Protein 5MKC (pdb70)

Secondary structure (DSSP, 8-state):
---EEEETTTTEEEEEEEPTT-EETTEE-EEEEESSEEEETTEEEEEEEEEEEETTTTEEEEEEEEEB-EEE--EEESEEEEEEEEEBPTTEEEP--TTSS--GGGEEEEETTS-EEETTEEE-TTTTS-GGGTT-EEEEETTTTEEEEEEEEE-BT-EEEEEEEEEE-TTPPTT--EESBSS-EEE-BTT-TT--EEPP--EE---/---EEE-TTT--EEEEEEPTT-EETTEE-EEEESS-EEEETTEEEEEEEEEEEETTTTEEEEEEEEEB-EEE--EEESEEEEEEEEEBPTTEEEP-TTTTS--GGGEEEEETTS-EEETTEEE-TTTTS-GGGTT-EEEEETTTTEEEEEEEEE-BT-EEEEEEEEEE-TTPPTT--EESBSS-EEESBTT-TT--EEPP--EE--/---EEEETTTTEEEEEEEPTT-EETTEE-EEEEESSEEEETTEEEEEEEEEEEETTTTEEEEEEEEEB-EEE--EEESEEEEEEEEEBPTTEEEP-TTTTS--GGGEEEEETTS-EEETTEEE-TTTTS-GGGTT-EEEEETTTTEEEEEEEEE-BT-EEEEEEEEEE-TTPPTT--EESBSS-EEE-BTT-TT--EEPP--EE--/----EEEETTTTEEEEEEEPTT-EETTEE-EEEEESSEEEETTEEEEEEEEEEEETTTTEEEEEEEEEB-EEE--EEESEEEEEEEEEBPTTEEEP--TTSS--GGGEEEEETTS-EEETTEEE-TTTTS-GGGTT-EEEEETTTTEEEEEEEEE-BT-EEEEEEEEEE-TTPPTT--EESBSS-EEE-BTT-TT--EEPP--EE--/----EEE-TTT--EEEEEEPTT-EETTEE-EEEEES-EEEETTEEEEEEEEEEEETTTTEEEEEEEEEB-EEE--EEESEEEEEEEEEBPTTEEEP-TTTTS--GGGEEEEETTS-EEETTEEE-TTTTS-GGGTT-EEEEETTTTEEEEEEEEE-BT-EEEEEEEEEE-TTPPTT--EESBSS-EEESBTT-TT--EEPP--EE--/----EEE-TTT--EEEEEEPTT-EETTEE-EEEESS-EEEETTEEEEEEEEEEEETTTTEEEEEEEEEB-EEE--EEESEEEEEEEEEBPTTEEEP-TTTTS--GGGEEEEETTSEEEETTEEEETTTTS-GGGTT-EEEEETTTTEEEEEEEEE-BT-EEEEEEEEEE-TTPPTT--EESBSS-EEESBTT-TT--EEPP--EE--

CATH classification: 2.60.40.2110

Solvent-accessible surface area: 54193 Å² total; per-residue (Å²): 99,51,118,52,10,72,18,59,45,37,133,30,87,22,14,8,58,74,8,87,54,0,76,74,121,64,92,33,9,0,3,19,4,44,56,41,79,33,34,2,27,10,2,30,0,1,0,11,5,40,54,40,63,66,31,101,46,6,44,0,0,0,20,1,10,1,17,8,41,33,40,43,141,119,106,106,70,2,0,66,34,0,26,4,31,0,31,15,8,113,39,3,49,9,58,34,20,119,22,0,68,10,27,51,101,30,24,70,1,22,10,26,24,28,2,102,14,87,123,45,125,18,52,18,11,109,135,127,68,0,10,28,0,114,84,7,120,24,69,12,9,9,35,79,77,77,0,80,0,27,4,0,66,0,0,42,24,40,36,4,34,1,19,4,53,0,58,1,27,93,67,52,77,61,95,104,28,16,56,0,2,25,116,1,11,0,63,0,46,36,97,73,81,120,28,38,42,1,2,0,16,0,33,0,21,20,107,101,54,114,53,10,79,19,69,45,43,150,29,89,22,17,8,60,81,9,91,55,0,75,85,136,63,92,31,9,0,3,20,4,43,55,40,76,30,34,3,34,22,2,28,0,0,0,12,5,38,57,42,64,68,31,101,51,9,43,0,0,0,22,1,9,0,16,8,46,32,42,39,150,127,108,98,73,13,0,57,49,0,25,3,25,0,30,16,8,132,43,6,56,13,56,39,56,154,90,50,162,32,26,53,98,22,23,70,0,23,9,28,26,28,2,90,19,86,119,38,124,30,53,17,17,107,134,124,71,0,10,30,0,119,89,9,123,14,62,37,31,103,126,101,121,73,0,63,0,29,4,0,70,0,1,42,26,42,37,2,30,2,17,5,55,0,57,2,40,100,133,56,93,84,109,101,29,10,56,0,2,25,114,0,10,0,40,0,31,104,130,73,116,143,33,39,45,1,3,0,15,0,27,0,18,66,99,53,118,52,9,71,18,62,42,29,119,30,87,20,16,9,54,90,10,82,54,0,74,86,134,64,94,32,14,0,3,20,4,44,54,43,78,29,36,2,29,12,2,29,0,1,0,12,4,38,56,43,61,66,32,103,44,8,45,0,0,0,21,1,8,0,16,7,40,32,41,38,145,117,102,112,68,4,0,74,46,0,24,3,31,0,30,15,8,151,55,3,46,11,59,35,62,152,63,35,144,23,45,53,103,29,24,71,1,23,9,28,24,24,2,97,21,79,119,36,125,29,48,11,16,110,135,126,71,0,10,27,0,116,86,8,125,23,73,48,57,76,109,101,102,78,0,86,0,26,5,0,68,0,1,39,26,42,38,2,31,2,18,5,53,0,58,1,40,102,135,52,93,80,106,109,30,17,55,0,2,26,118,1,10,0,59,1,50,110,130,68,134,141,30,36,41,1,3,0,18,0,30,0,21,55,182,55,52,118,52,11,69,17,59,44,36,128,32,86,22,14,8,55,85,10,60,48,0,75,87,132,64,79,32,14,0,3,20,3,45,55,43,77,30,36,2,29,12,2,23,0,2,0,10,5,38,49,40,62,68,30,101,46,8,47,0,0,0,21,1,8,0,15,8,40,34,41,44,141,117,106,111,71,5,0,77,54,0,16,5,26,0,32,14,9,129,49,2,48,13,66,64,17,157,86,37,144,20,24,53,102,28,23,68,2,24,10,29,27,29,2,99,15,85,116,38,120,29,55,19,11,109,134,127,69,0,13,32,0,121,88,8,124,23,73,49,56,73,120,101,103,84,0,85,0,27,4,1,64,0,0,44,25,42,38,3,31,2,18,4,55,0,56,1,40,95,133,56,91,79,107,105,27,11,56,0,2,25,118,0,11,0,56,0,52,116,140,71,156,140,32,37,40,1,3,0,16,0,29,0,8,55,163,58,53,116,33,10,48,18,61,24,25,19,21,36,20,15,8,57,80,10,80,53,0,77,84,135,64,83,32,11,0,3,20,4,44,55,43,78,32,36,2,28,22,2,30,0,2,0,12,4,38,56,41,61,68,31,99,47,7,42,0,0,0,22,1,10,0,15,8,41,31,40,39,142,116,100,99,59,14,0,58,58,0,9,3,26,0,30,14,8,138,42,4,53,12,52,36,56,157,89,51,160,33,27,52,98,22,22,71,1,25,9,28,24,22,2,94,23,83,118,37,123,28,48,11,16,111,135,124,72,0,12,28,0,123,92,7,121,15,56,37,31,101,126,101,110,75,0,60,0,31,5,0,76,0,0,42,24,44,39,2,31,2,18,4,53,0,59,1,40,97,135,57,23,72,88,49,26,14,60,0,2,25,116,0,11,0,33,2,55,74,131,74,116,144,31,38,43,1,3,0,18,0,25,0,9,60,181,58,51,110,54,13,80,18,66,48,40,146,29,88,24,14,7,52,91,13,84,57,0,96,85,132,64,75,33,11,0,3,18,4,44,59,39,78,33,34,3,32,15,2,28,0,1,0,13,4,27,43,42,61,67,32,98,46,7,45,0,0,0,21,1,10,0,16,8,42,35,42,40,151,120,100,114,70,5,0,73,40,0,32,2,27,0,28,16,8,137,44,6,57,12,58,36,57,111,66,51,152,32,13,52,63,23,24,30,1,18,10,28,22,23,2,30,15,52,111,46,126,16,20,2,11,112,137,81,72,0,13,28,0,124,94,8,123,15,64,39,26,108,118,95,120,64,0,64,0,32,5,0,73,0,1,43,24,41,37,2,31,1,15,4,56,1,58,1,40,95,135,59,89,81,105,108,26,16,58,1,2,26,120,0,10,0,40,0,45,109,124,69,129,143,31,38,45,1,3,0,20,0,35,0,7,56

Radius of gyration: 37.12 Å; Cα contacts (8 Å, |Δi|>4): 3428; chains: 6; bounding box: 100×93×100 Å

Structure (mmCIF, N/CA/C/O backbone):
data_5MKC
#
_entry.id   5MKC
#
_cell.length_a   132.541
_cell.length_b   134.571
_cell.length_c   144.474
_cell.angle_alpha   90.00
_cell.angle_beta   90.00
_cell.angle_gamma   90.00
#
_symmetry.space_group_name_H-M   'P 21 21 21'
#
loop_
_entity.id
_entity.type
_entity.pdbx_description
1 polymer 'Cell wall surface anchor family protein (Jo),Cell wall surface anchor family protein (In)'
2 non-polymer 'SULFATE ION'
3 non-polymer 'NICKEL (II) ION'
4 non-polymer 'CALCIUM ION'
5 water water
#
loop_
_atom_site.group_PDB
_atom_site.id
_atom_site.type_symbol
_atom_site.label_atom_id
_atom_site.label_alt_id
_atom_site.label_comp_id
_atom_site.label_asym_id
_atom_site.label_entity_id
_atom_site.label_seq_id
_atom_site.pdbx_PDB_ins_code
_atom_site.Cartn_x
_atom_site.Cartn_y
_atom_site.Cartn_z
_atom_site.occupancy
_atom_site.B_iso_or_equiv
_atom_site.auth_seq_id
_atom_site.auth_comp_id
_atom_site.auth_asym_id
_atom_site.auth_atom_id
_atom_site.pdbx_PDB_model_num
ATOM 1 N N . TYR A 1 18 ? 8.268 -12.082 15.488 1.00 68.35 145 TYR A N 1
ATOM 2 C CA . TYR A 1 18 ? 8.484 -10.728 16.092 1.00 68.36 145 TYR A CA 1
ATOM 3 C C . TYR A 1 18 ? 9.833 -10.652 16.818 1.00 63.88 145 TYR A C 1
ATOM 4 O O . TYR A 1 18 ? 10.152 -11.536 17.608 1.00 59.11 145 TYR A O 1
ATOM 13 N N . PRO A 1 19 ? 10.618 -9.578 16.582 1.00 58.94 146 PRO A N 1
ATOM 14 C CA . PRO A 1 19 ? 11.700 -9.326 17.533 1.00 55.90 146 PRO A CA 1
ATOM 15 C C . PRO A 1 19 ? 11.115 -9.113 18.919 1.00 54.57 146 PRO A C 1
ATOM 16 O O . PRO A 1 19 ? 10.058 -8.484 19.050 1.00 51.13 146 PRO A O 1
ATOM 20 N N . GLN A 1 20 ? 11.789 -9.638 19.934 1.00 51.90 147 GLN A N 1
ATOM 21 C CA . GLN A 1 20 ? 11.285 -9.577 21.300 1.00 55.21 147 GLN A CA 1
ATOM 22 C C . GLN A 1 20 ? 11.841 -8.380 22.048 1.00 50.80 147 GLN A C 1
ATOM 23 O O . GLN A 1 20 ? 11.251 -7.960 23.039 1.00 50.18 147 GLN A O 1
ATOM 29 N N . THR A 1 21 ? 12.987 -7.856 21.601 1.00 51.54 148 THR A N 1
ATOM 30 C CA . THR A 1 21 ? 13.684 -6.793 22.334 1.00 46.98 148 THR A CA 1
ATOM 31 C C . THR A 1 21 ? 14.339 -5.752 21.437 1.00 44.34 148 THR A C 1
ATOM 32 O O . THR A 1 21 ? 14.519 -5.958 20.238 1.00 46.48 148 THR A O 1
ATOM 36 N N . GLY A 1 22 ? 14.670 -4.618 22.029 1.00 39.96 149 GLY A N 1
ATOM 37 C CA . GLY A 1 22 ? 15.693 -3.728 21.499 1.00 42.04 149 GLY A CA 1
ATOM 38 C C . GLY A 1 22 ? 16.808 -3.542 22.513 1.00 40.37 149 GLY A C 1
ATOM 39 O O . GLY A 1 22 ? 16.732 -4.058 23.639 1.00 42.28 149 GLY A O 1
ATOM 40 N N . THR A 1 23 ? 17.858 -2.824 22.116 1.00 38.15 150 THR A N 1
ATOM 41 C CA . THR A 1 23 ? 18.996 -2.615 22.989 1.00 41.72 150 THR A CA 1
ATOM 42 C C . THR A 1 23 ? 19.298 -1.143 23.109 1.00 39.74 150 THR A C 1
ATOM 43 O O . THR A 1 23 ? 19.431 -0.460 22.126 1.00 40.50 150 THR A O 1
ATOM 47 N N . TYR A 1 24 ? 19.363 -0.644 24.330 1.00 38.10 151 TYR A N 1
ATOM 48 C CA . TYR A 1 24 ? 19.856 0.705 24.572 1.00 36.33 151 TYR A CA 1
ATOM 49 C C . TYR A 1 24 ? 21.366 0.759 24.285 1.00 37.79 151 TYR A C 1
ATOM 50 O O . TYR A 1 24 ? 22.145 0.080 24.938 1.00 40.98 151 TYR A O 1
ATOM 59 N N . PRO A 1 25 ? 21.780 1.531 23.275 1.00 38.72 152 PRO A N 1
ATOM 60 C CA . PRO A 1 25 ? 23.211 1.600 22.986 1.00 40.15 152 PRO A CA 1
ATOM 61 C C . PRO A 1 25 ? 24.058 2.184 24.117 1.00 36.86 152 PRO A C 1
ATOM 62 O O . PRO A 1 25 ? 25.185 1.782 24.283 1.00 39.57 152 PRO A O 1
ATOM 66 N N . ASP A 1 26 ? 23.537 3.120 24.898 1.00 37.13 153 ASP A N 1
ATOM 67 C CA . ASP A 1 26 ? 24.376 3.775 25.908 1.00 33.57 153 ASP A CA 1
ATOM 68 C C . ASP A 1 26 ? 24.895 2.778 26.948 1.00 43.08 153 ASP A C 1
ATOM 69 O O . ASP A 1 26 ? 26.070 2.800 27.288 1.00 42.45 153 ASP A O 1
ATOM 74 N N . VAL A 1 27 ? 24.039 1.880 27.427 1.00 46.98 154 VAL A N 1
ATOM 75 C CA . VAL A 1 27 ? 24.421 0.970 28.507 1.00 44.94 154 VAL A CA 1
ATOM 76 C C . VAL A 1 27 ? 24.378 -0.496 28.086 1.00 47.64 154 VAL A C 1
ATOM 77 O O . VAL A 1 27 ? 24.655 -1.371 28.915 1.00 40.25 154 VAL A O 1
ATOM 81 N N . GLN A 1 28 ? 23.987 -0.769 26.839 1.00 44.87 155 GLN A N 1
ATOM 82 C CA . GLN A 1 28 ? 23.997 -2.134 26.314 1.00 49.80 155 GLN A CA 1
ATOM 83 C C . GLN A 1 28 ? 23.158 -3.120 27.148 1.00 48.37 155 GLN A C 1
ATOM 84 O O . GLN A 1 28 ? 23.611 -4.217 27.463 1.00 46.41 155 GLN A O 1
ATOM 90 N N . THR A 1 29 ? 21.952 -2.709 27.527 1.00 43.99 156 THR A N 1
ATOM 91 C CA . THR A 1 29 ? 20.967 -3.592 28.160 1.00 49.57 156 THR A CA 1
ATOM 92 C C . THR A 1 29 ? 19.679 -3.615 27.323 1.00 44.90 156 THR A C 1
ATOM 93 O O . THR A 1 29 ? 19.364 -2.650 26.655 1.00 48.37 156 THR A O 1
ATOM 97 N N . PRO A 1 30 ? 18.931 -4.729 27.356 1.00 51.64 157 PRO A N 1
ATOM 98 C CA . PRO A 1 30 ? 17.736 -4.869 26.527 1.00 45.43 157 PRO A CA 1
ATOM 99 C C . PRO A 1 30 ? 16.484 -4.230 27.109 1.00 44.98 157 PRO A C 1
ATOM 100 O O . PRO A 1 30 ? 16.378 -4.054 28.312 1.00 46.36 157 PRO A O 1
ATOM 104 N N . TYR A 1 31 ? 15.568 -3.827 26.239 1.00 41.21 158 TYR A N 1
ATOM 105 C CA . TYR A 1 31 ? 14.210 -3.469 26.639 1.00 37.74 158 TYR A CA 1
ATOM 106 C C . TYR A 1 31 ? 13.222 -4.320 25.852 1.00 40.08 158 TYR A C 1
ATOM 107 O O . TYR A 1 31 ? 13.483 -4.676 24.721 1.00 38.97 158 TYR A O 1
ATOM 116 N N . GLN A 1 32 ? 12.118 -4.696 26.479 1.00 38.62 159 GLN A N 1
ATOM 117 C CA . GLN A 1 32 ? 11.131 -5.535 25.833 1.00 36.05 159 GLN A CA 1
ATOM 118 C C . GLN A 1 32 ? 10.292 -4.690 24.890 1.00 36.19 159 GLN A C 1
ATOM 119 O O . GLN A 1 32 ? 10.135 -3.484 25.110 1.00 34.31 159 GLN A O 1
ATOM 125 N N . ILE A 1 33 ? 9.774 -5.307 23.831 1.00 37.71 160 ILE A N 1
ATOM 126 C CA . ILE A 1 33 ? 8.825 -4.624 22.953 1.00 40.05 160 ILE A CA 1
ATOM 127 C C . ILE A 1 33 ? 7.608 -5.488 22.744 1.00 39.71 160 ILE A C 1
ATOM 128 O O . ILE A 1 33 ? 7.734 -6.682 22.683 1.00 50.09 160 ILE A O 1
ATOM 133 N N . ILE A 1 34 ? 6.435 -4.863 22.649 1.00 41.98 161 ILE A N 1
ATOM 134 C CA . ILE A 1 34 ? 5.164 -5.579 22.553 1.00 47.35 161 ILE A CA 1
ATOM 135 C C . ILE A 1 34 ? 4.177 -4.899 21.598 1.00 43.59 161 ILE A C 1
ATOM 136 O O . ILE A 1 34 ? 4.387 -3.771 21.181 1.00 38.54 161 ILE A O 1
ATOM 141 N N . LYS A 1 35 ? 3.119 -5.624 21.266 1.00 39.82 162 LYS A N 1
ATOM 142 C CA . LYS A 1 35 ? 2.118 -5.229 20.299 1.00 43.46 162 LYS A CA 1
ATOM 143 C C . LYS A 1 35 ? 1.558 -3.882 20.664 1.00 45.61 162 LYS A C 1
ATOM 144 O O . LYS A 1 35 ? 1.322 -3.606 21.840 1.00 50.73 162 LYS A O 1
ATOM 150 N N . VAL A 1 36 ? 1.378 -3.049 19.641 1.00 44.46 163 VAL A N 1
ATOM 151 C CA . VAL A 1 36 ? 0.700 -1.769 19.752 1.00 50.02 163 VAL A CA 1
ATOM 152 C C . VAL A 1 36 ? -0.794 -1.952 19.535 1.00 52.47 163 VAL A C 1
ATOM 153 O O . VAL A 1 36 ? -1.215 -2.620 18.583 1.00 51.71 163 VAL A O 1
ATOM 157 N N . ASP A 1 37 ? -1.589 -1.364 20.423 1.00 52.94 164 ASP A N 1
ATOM 158 C CA A ASP A 1 37 ? -3.025 -1.489 20.280 0.50 56.17 164 ASP A CA 1
ATOM 159 C CA B ASP A 1 37 ? -3.060 -1.328 20.328 0.50 55.52 164 ASP A CA 1
ATOM 160 C C . ASP A 1 37 ? -3.479 -0.759 18.995 1.00 54.52 164 ASP A C 1
ATOM 161 O O . ASP A 1 37 ? -3.014 0.323 18.656 1.00 46.06 164 ASP A O 1
ATOM 170 N N . GLY A 1 38 ? -4.352 -1.441 18.261 1.00 49.56 165 GLY A N 1
ATOM 171 C CA . GLY A 1 38 ? -4.851 -0.944 16.983 1.00 55.00 165 GLY A CA 1
ATOM 172 C C . GLY A 1 38 ? -4.037 -1.366 15.767 1.00 52.16 165 GLY A C 1
ATOM 173 O O . GLY A 1 38 ? -4.314 -0.912 14.650 1.00 53.06 165 GLY A O 1
ATOM 174 N N . SER A 1 39 ? -3.032 -2.216 15.968 1.00 51.65 166 SER A N 1
ATOM 175 C CA . SER A 1 39 ? -2.123 -2.604 14.890 1.00 47.85 166 SER A CA 1
ATOM 176 C C . SER A 1 39 ? -2.368 -4.011 14.346 1.00 49.14 166 SER A C 1
ATOM 177 O O . SER A 1 39 ? -1.640 -4.478 13.460 1.00 50.24 166 SER A O 1
ATOM 180 N N . GLU A 1 40 ? -3.407 -4.670 14.840 1.00 54.14 167 GLU A N 1
ATOM 181 C CA . GLU A 1 40 ? -3.738 -6.017 14.364 1.00 64.00 167 GLU A CA 1
ATOM 182 C C . GLU A 1 40 ? -4.294 -6.012 12.946 1.00 62.16 167 GLU A C 1
ATOM 183 O O . GLU A 1 40 ? -5.164 -5.204 12.621 1.00 57.14 167 GLU A O 1
ATOM 189 N N . LYS A 1 41 ? -3.807 -6.942 12.129 1.00 62.21 168 LYS A N 1
ATOM 190 C CA . LYS A 1 41 ? -4.225 -7.070 10.740 1.00 65.93 168 LYS A CA 1
ATOM 191 C C . LYS A 1 41 ? -4.012 -8.503 10.278 1.00 72.45 168 LYS A C 1
ATOM 192 O O . LYS A 1 41 ? -2.875 -8.981 10.262 1.00 68.68 168 LYS A O 1
ATOM 198 N N . ASN A 1 42 ? -5.092 -9.188 9.894 1.00 78.79 169 ASN A N 1
ATOM 199 C CA . ASN A 1 42 ? -4.993 -10.578 9.458 1.00 81.20 169 ASN A CA 1
ATOM 200 C C . ASN A 1 42 ? -4.264 -11.463 10.468 1.00 80.01 169 ASN A C 1
ATOM 201 O O . ASN A 1 42 ? -3.398 -12.241 10.076 1.00 74.37 169 ASN A O 1
ATOM 206 N N . GLY A 1 43 ? -4.593 -11.332 11.757 1.00 80.36 170 GLY A N 1
ATOM 207 C CA . GLY A 1 43 ? -4.009 -12.179 12.795 1.00 79.85 170 GLY A CA 1
ATOM 208 C C . GLY A 1 43 ? -2.549 -11.912 13.165 1.00 85.07 170 GLY A C 1
ATOM 209 O O . GLY A 1 43 ? -2.002 -12.595 14.027 1.00 84.50 170 GLY A O 1
ATOM 210 N N . GLN A 1 44 ? -1.911 -10.942 12.505 1.00 84.60 171 GLN A N 1
ATOM 211 C CA . GLN A 1 44 ? -0.559 -10.493 12.861 1.00 80.66 171 GLN A CA 1
ATOM 212 C C . GLN A 1 44 ? -0.639 -9.040 13.344 1.00 71.14 171 GLN A C 1
ATOM 213 O O . GLN A 1 44 ? -1.570 -8.311 12.988 1.00 72.03 171 GLN A O 1
ATOM 219 N N . HIS A 1 45 ? 0.325 -8.599 14.141 1.00 59.01 172 HIS A N 1
ATOM 220 C CA . HIS A 1 45 ? 0.375 -7.181 14.460 1.00 60.35 172 HIS A CA 1
ATOM 221 C C . HIS A 1 45 ? 1.496 -6.449 13.718 1.00 52.47 172 HIS A C 1
ATOM 222 O O . HIS A 1 45 ? 2.557 -7.009 13.434 1.00 47.26 172 HIS A O 1
ATOM 229 N N . LYS A 1 46 ? 1.213 -5.209 13.337 1.00 47.28 173 LYS A N 1
ATOM 230 C CA . LYS A 1 46 ? 2.099 -4.462 12.449 1.00 47.49 173 LYS A CA 1
ATOM 231 C C . LYS A 1 46 ? 2.995 -3.460 13.184 1.00 44.37 173 LYS A C 1
ATOM 232 O O . LYS A 1 46 ? 3.863 -2.829 12.575 1.00 44.92 173 LYS A O 1
ATOM 238 N N . ALA A 1 47 ? 2.809 -3.314 14.483 1.00 42.87 174 ALA A N 1
ATOM 239 C CA . ALA A 1 47 ? 3.607 -2.337 15.229 1.00 44.30 174 ALA A CA 1
ATOM 240 C C . ALA A 1 47 ? 3.950 -2.788 16.641 1.00 40.80 174 ALA A C 1
ATOM 241 O O . ALA A 1 47 ? 3.167 -3.482 17.288 1.00 43.13 174 ALA A O 1
ATOM 243 N N . LEU A 1 48 ? 5.128 -2.380 17.098 1.00 44.09 175 LEU A N 1
ATOM 244 C CA . LEU A 1 48 ? 5.649 -2.782 18.406 1.00 39.34 175 LEU A CA 1
ATOM 245 C C . LEU A 1 48 ? 6.182 -1.576 19.167 1.00 39.40 175 LEU A C 1
ATOM 246 O O . LEU A 1 48 ? 6.857 -0.732 18.590 1.00 38.68 175 LEU A O 1
ATOM 251 N N . ASN A 1 49 ? 5.865 -1.513 20.459 1.00 35.69 176 ASN A N 1
ATOM 252 C CA . ASN A 1 49 ? 6.312 -0.433 21.340 1.00 34.75 176 ASN A CA 1
ATOM 253 C C . ASN A 1 49 ? 7.180 -1.009 22.456 1.00 38.87 176 ASN A C 1
ATOM 254 O O . ASN A 1 49 ? 6.951 -2.136 22.909 1.00 41.25 176 ASN A O 1
ATOM 259 N N . PRO A 1 50 ? 8.143 -0.223 22.940 1.00 35.51 177 PRO A N 1
ATOM 260 C CA . PRO A 1 50 ? 8.874 -0.592 24.126 1.00 38.86 177 PRO A CA 1
ATOM 261 C C . PRO A 1 50 ? 7.919 -0.774 25.302 1.00 34.73 177 PRO A C 1
ATOM 262 O O . PRO A 1 50 ? 6.909 -0.090 25.367 1.00 37.37 177 PRO A O 1
ATOM 266 N N . ASN A 1 51 ? 8.251 -1.678 26.212 1.00 35.55 178 ASN A N 1
ATOM 267 C CA . ASN A 1 51 ? 7.407 -2.000 27.364 1.00 37.66 178 ASN A CA 1
ATOM 268 C C . ASN A 1 51 ? 8.279 -2.226 28.593 1.00 40.36 178 ASN A C 1
ATOM 269 O O . ASN A 1 51 ? 8.847 -3.301 28.763 1.00 43.87 178 ASN A O 1
ATOM 274 N N . PRO A 1 52 ? 8.379 -1.213 29.463 1.00 39.61 179 PRO A N 1
ATOM 275 C CA . PRO A 1 52 ? 7.647 0.050 29.424 1.00 35.14 179 PRO A CA 1
ATOM 276 C C . PRO A 1 52 ? 8.242 1.012 28.398 1.00 34.10 179 PRO A C 1
ATOM 277 O O . PRO A 1 52 ? 9.371 0.824 27.991 1.00 37.85 179 PRO A O 1
ATOM 281 N N . TYR A 1 53 ? 7.485 2.034 27.992 1.00 34.84 180 TYR A N 1
ATOM 282 C CA . TYR A 1 53 ? 7.980 3.005 27.022 1.00 34.82 180 TYR A CA 1
ATOM 283 C C . TYR A 1 53 ? 8.638 4.202 27.722 1.00 33.16 180 TYR A C 1
ATOM 284 O O . TYR A 1 53 ? 9.308 5.001 27.079 1.00 32.05 180 TYR A O 1
ATOM 293 N N . GLU A 1 54 ? 8.502 4.271 29.037 1.00 36.45 181 GLU A N 1
ATOM 294 C CA . GLU A 1 54 ? 9.226 5.237 29.873 1.00 36.71 181 GLU A CA 1
ATOM 295 C C . GLU A 1 54 ? 10.505 4.606 30.421 1.00 38.98 181 GLU A C 1
ATOM 296 O O . GLU A 1 54 ? 10.515 3.444 30.842 1.00 36.51 181 GLU A O 1
ATOM 302 N N . ARG A 1 55 ? 11.565 5.397 30.476 1.00 34.29 182 ARG A N 1
ATOM 303 C CA . ARG A 1 55 ? 12.850 4.975 31.025 1.00 34.75 182 ARG A CA 1
ATOM 304 C C . ARG A 1 55 ? 13.331 5.960 32.082 1.00 38.68 182 ARG A C 1
ATOM 305 O O . ARG A 1 55 ? 13.410 7.171 31.817 1.00 37.62 182 ARG A O 1
ATOM 313 N N . VAL A 1 56 ? 13.638 5.457 33.273 1.00 37.96 183 VAL A N 1
ATOM 314 C CA . VAL A 1 56 ? 14.161 6.322 34.336 1.00 38.82 183 VAL A CA 1
ATOM 315 C C . VAL A 1 56 ? 15.674 6.470 34.202 1.00 38.67 183 VAL A C 1
ATOM 316 O O . VAL A 1 56 ? 16.420 5.497 34.277 1.00 39.00 183 VAL A O 1
ATOM 320 N N . ILE A 1 57 ? 16.107 7.710 34.001 1.00 34.16 184 ILE A N 1
ATOM 321 C CA . ILE A 1 57 ? 17.499 8.029 33.836 1.00 33.78 184 ILE A CA 1
ATOM 322 C C . ILE A 1 57 ? 17.975 8.897 35.009 1.00 31.34 184 ILE A C 1
ATOM 323 O O . ILE A 1 57 ? 17.176 9.387 35.790 1.00 37.99 184 ILE A O 1
ATOM 328 N N . PRO A 1 58 ? 19.288 9.088 35.142 1.00 33.76 185 PRO A N 1
ATOM 329 C CA . PRO A 1 58 ? 19.734 9.796 36.343 1.00 36.55 185 PRO A CA 1
ATOM 330 C C . PRO A 1 58 ? 19.155 11.201 36.453 1.00 36.86 185 PRO A C 1
ATOM 331 O O . PRO A 1 58 ? 18.948 11.691 37.562 1.00 40.06 185 PRO A O 1
ATOM 335 N N . GLU A 1 59 ? 18.840 11.821 35.322 1.00 36.64 186 GLU A N 1
ATOM 336 C CA . GLU A 1 59 ? 18.360 13.183 35.284 1.00 37.05 186 GLU A CA 1
ATOM 337 C C . GLU A 1 59 ? 16.824 13.312 35.340 1.00 38.77 186 GLU A C 1
ATOM 338 O O . GLU A 1 59 ? 16.286 14.413 35.428 1.00 37.34 186 GLU A O 1
ATOM 344 N N . GLY A 1 60 ? 16.123 12.191 35.239 1.00 36.30 187 GLY A N 1
ATOM 345 C CA . GLY A 1 60 ? 14.664 12.203 35.307 1.00 33.56 187 GLY A CA 1
ATOM 346 C C . GLY A 1 60 ? 14.065 11.031 34.562 1.00 33.63 187 GLY A C 1
ATOM 347 O O . GLY A 1 60 ? 14.450 9.857 34.776 1.00 36.44 187 GLY A O 1
ATOM 348 N N . THR A 1 61 ? 13.122 11.335 33.674 1.00 36.80 188 THR A N 1
ATOM 349 C CA . THR A 1 61 ? 12.434 10.286 32.907 1.00 40.64 188 THR A CA 1
ATOM 350 C C . THR A 1 61 ? 12.363 10.689 31.464 1.00 44.37 188 THR A C 1
ATOM 351 O O . THR A 1 61 ? 12.136 11.869 31.161 1.00 40.82 188 THR A O 1
ATOM 355 N N . LEU A 1 62 ? 12.590 9.731 30.570 1.00 38.53 189 LEU A N 1
ATOM 356 C CA . LEU A 1 62 ? 12.269 9.951 29.186 1.00 37.25 189 LEU A CA 1
ATOM 357 C C . LEU A 1 62 ? 11.381 8.843 28.627 1.00 34.73 189 LEU A C 1
ATOM 358 O O . LEU A 1 62 ? 11.199 7.801 29.259 1.00 36.29 189 LEU A O 1
ATOM 363 N N . SER A 1 63 ? 10.749 9.104 27.489 1.00 33.30 190 SER A N 1
ATOM 364 C CA . SER A 1 63 ? 9.823 8.144 26.900 1.00 33.96 190 SER A CA 1
ATOM 365 C C . SER A 1 63 ? 9.715 8.319 25.386 1.00 36.69 190 SER A C 1
ATOM 366 O O . SER A 1 63 ? 9.843 9.432 24.862 1.00 33.27 190 SER A O 1
ATOM 369 N N . LYS A 1 64 ? 9.451 7.213 24.708 1.00 31.29 191 LYS A N 1
ATOM 370 C CA . LYS A 1 64 ? 9.102 7.261 23.306 1.00 37.57 191 LYS A CA 1
ATOM 371 C C . LYS A 1 64 ? 8.169 6.093 22.948 1.00 38.81 191 LYS A C 1
ATOM 372 O O . LYS A 1 64 ? 8.412 4.960 23.361 1.00 32.29 191 LYS A O 1
ATOM 378 N N . ARG A 1 65 ? 7.125 6.378 22.171 1.00 38.27 192 ARG A N 1
ATOM 379 C CA . ARG A 1 65 ? 6.179 5.347 21.731 1.00 34.42 192 ARG A CA 1
ATOM 380 C C . ARG A 1 65 ? 5.421 5.803 20.501 1.00 34.96 192 ARG A C 1
ATOM 381 O O . ARG A 1 65 ? 5.307 6.991 20.229 1.00 33.08 192 ARG A O 1
ATOM 389 N N . ILE A 1 66 ? 4.871 4.838 19.782 1.00 36.13 193 ILE A N 1
ATOM 390 C CA . ILE A 1 66 ? 3.746 5.058 18.929 1.00 35.55 193 ILE A CA 1
ATOM 391 C C . ILE A 1 66 ? 2.546 5.250 19.831 1.00 37.00 193 ILE A C 1
ATOM 392 O O . ILE A 1 66 ? 2.207 4.382 20.631 1.00 39.78 193 ILE A O 1
ATOM 397 N N . TYR A 1 67 ? 1.901 6.397 19.710 1.00 36.25 194 TYR A N 1
ATOM 398 C CA . TYR A 1 67 ? 0.817 6.753 20.623 1.00 35.37 194 TYR A CA 1
ATOM 399 C C . TYR A 1 67 ? -0.534 6.700 19.940 1.00 38.47 194 TYR A C 1
ATOM 400 O O . TYR A 1 67 ? -1.548 6.707 20.607 1.00 36.55 194 TYR A O 1
ATOM 409 N N . GLN A 1 68 ? -0.542 6.628 18.609 1.00 39.18 195 GLN A N 1
ATOM 410 C CA . GLN A 1 68 ? -1.772 6.310 17.887 1.00 40.96 195 GLN A CA 1
ATOM 411 C C . GLN A 1 68 ? -1.484 5.768 16.505 1.00 35.05 195 GLN A C 1
ATOM 412 O O . GLN A 1 68 ? -0.439 6.028 15.910 1.00 35.52 195 GLN A O 1
ATOM 418 N N . VAL A 1 69 ? -2.436 4.999 16.007 1.00 37.00 196 VAL A N 1
ATOM 419 C CA . VAL A 1 69 ? -2.438 4.516 14.639 1.00 41.65 196 VAL A CA 1
ATOM 420 C C . VAL A 1 69 ? -3.333 5.415 13.800 1.00 41.15 196 VAL A C 1
ATOM 421 O O . VAL A 1 69 ? -4.512 5.446 14.020 1.00 47.25 196 VAL A O 1
ATOM 425 N N . ASN A 1 70 ? -2.766 6.169 12.865 1.00 39.17 197 ASN A N 1
ATOM 426 C CA . ASN A 1 70 ? -3.529 7.111 12.067 1.00 38.09 197 ASN A CA 1
ATOM 427 C C . ASN A 1 70 ? -4.192 6.439 10.887 1.00 42.99 197 ASN A C 1
ATOM 428 O O . ASN A 1 70 ? -5.290 6.815 10.507 1.00 40.34 197 ASN A O 1
ATOM 433 N N . ASN A 1 71 ? -3.514 5.468 10.288 1.00 40.63 198 ASN A N 1
ATOM 434 C CA . ASN A 1 71 ? -4.074 4.701 9.178 1.00 44.28 198 ASN A CA 1
ATOM 435 C C . ASN A 1 71 ? -3.295 3.404 8.995 1.00 46.16 198 ASN A C 1
ATOM 436 O O . ASN A 1 71 ? -2.204 3.406 8.409 1.00 47.30 198 ASN A O 1
ATOM 441 N N . LEU A 1 72 ? -3.854 2.307 9.499 1.00 47.33 199 LEU A N 1
ATOM 442 C CA . LEU A 1 72 ? -3.123 1.051 9.604 1.00 44.21 199 LEU A CA 1
ATOM 443 C C . LEU A 1 72 ? -2.746 0.515 8.228 1.00 48.24 199 LEU A C 1
ATOM 444 O O . LEU A 1 72 ? -1.597 0.130 8.010 1.00 47.80 199 LEU A O 1
ATOM 449 N N . ASP A 1 73 ? -3.693 0.524 7.294 1.00 48.07 200 ASP A N 1
ATOM 450 C CA . ASP A 1 73 ? -3.440 -0.021 5.972 1.00 55.71 200 ASP A CA 1
ATOM 451 C C . ASP A 1 73 ? -2.345 0.740 5.263 1.00 50.49 200 ASP A C 1
ATOM 452 O O . ASP A 1 73 ? -1.598 0.152 4.498 1.00 50.00 200 ASP A O 1
ATOM 457 N N . ASP A 1 74 ? -2.270 2.046 5.492 1.00 49.47 201 ASP A N 1
ATOM 458 C CA . ASP A 1 74 ? -1.253 2.856 4.846 1.00 49.39 201 ASP A CA 1
ATOM 459 C C . ASP A 1 74 ? -0.009 3.078 5.705 1.00 45.73 201 ASP A C 1
ATOM 460 O O . ASP A 1 74 ? 0.866 3.879 5.342 1.00 42.39 201 ASP A O 1
ATOM 465 N N . ASN A 1 75 ? 0.072 2.376 6.838 1.00 38.32 202 ASN A N 1
ATOM 466 C CA . ASN A 1 75 ? 1.243 2.422 7.709 1.00 38.70 202 ASN A CA 1
ATOM 467 C C . ASN A 1 75 ? 1.573 3.829 8.215 1.00 38.69 202 ASN A C 1
ATOM 468 O O . ASN A 1 75 ? 2.726 4.243 8.190 1.00 40.58 202 ASN A O 1
ATOM 473 N N . GLN A 1 76 ? 0.559 4.536 8.701 1.00 37.75 203 GLN A N 1
ATOM 474 C CA . GLN A 1 76 ? 0.737 5.862 9.267 1.00 36.97 203 GLN A CA 1
ATOM 475 C C . GLN A 1 76 ? 0.476 5.858 10.753 1.00 38.54 203 GLN A C 1
ATOM 476 O O . GLN A 1 76 ? -0.533 5.317 11.204 1.00 35.36 203 GLN A O 1
ATOM 482 N N . TYR A 1 77 ? 1.389 6.478 11.499 1.00 36.60 204 TYR A N 1
ATOM 483 C CA . TYR A 1 77 ? 1.381 6.407 12.953 1.00 39.80 204 TYR A CA 1
ATOM 484 C C . TYR A 1 77 ? 1.754 7.746 13.551 1.00 39.95 204 TYR A C 1
ATOM 485 O O . TYR A 1 77 ? 2.535 8.497 12.966 1.00 40.59 204 TYR A O 1
ATOM 494 N N . GLY A 1 78 ? 1.233 8.034 14.736 1.00 36.31 205 GLY A N 1
ATOM 495 C CA . GLY A 1 78 ? 1.741 9.151 15.513 1.00 32.58 205 GLY A CA 1
ATOM 496 C C . GLY A 1 78 ? 2.811 8.682 16.501 1.00 34.32 205 GLY A C 1
ATOM 497 O O . GLY A 1 78 ? 2.665 7.635 17.112 1.00 35.47 205 GLY A O 1
ATOM 498 N N . ILE A 1 79 ? 3.867 9.489 16.662 1.00 34.44 206 ILE A N 1
ATOM 499 C CA . ILE A 1 79 ? 4.976 9.211 17.575 1.00 33.71 206 ILE A CA 1
ATOM 500 C C . ILE A 1 79 ? 4.986 10.272 18.684 1.00 37.24 206 ILE A C 1
ATOM 501 O O . ILE A 1 79 ? 4.702 11.427 18.437 1.00 33.02 206 ILE A O 1
ATOM 506 N N . GLU A 1 80 ? 5.315 9.873 19.909 1.00 34.77 207 GLU A N 1
ATOM 507 C CA . GLU A 1 80 ? 5.324 10.772 21.052 1.00 34.82 207 GLU A CA 1
ATOM 508 C C . GLU A 1 80 ? 6.606 10.576 21.854 1.00 35.92 207 GLU A C 1
ATOM 509 O O . GLU A 1 80 ? 6.978 9.444 22.191 1.00 36.13 207 GLU A O 1
ATOM 515 N N . LEU A 1 81 ? 7.288 11.678 22.148 1.00 36.94 208 LEU A N 1
ATOM 516 C CA . LEU A 1 81 ? 8.456 11.658 23.040 1.00 33.55 208 LEU A CA 1
ATOM 517 C C . LEU A 1 81 ? 8.138 12.523 24.246 1.00 33.66 208 LEU A C 1
ATOM 518 O O . LEU A 1 81 ? 7.522 13.588 24.105 1.00 29.57 208 LEU A O 1
ATOM 523 N N . THR A 1 82 ? 8.579 12.092 25.429 1.00 35.99 209 THR A N 1
ATOM 524 C CA . THR A 1 82 ? 8.515 12.957 26.599 1.00 34.22 209 THR A CA 1
ATOM 525 C C . THR A 1 82 ? 9.824 12.958 27.365 1.00 34.53 209 THR A C 1
ATOM 526 O O . THR A 1 82 ? 10.631 12.017 27.256 1.00 33.21 209 THR A O 1
ATOM 530 N N . VAL A 1 83 ? 10.014 14.040 28.116 1.00 31.97 210 VAL A N 1
ATOM 531 C CA A VAL A 1 83 ? 11.175 14.208 28.979 0.50 33.22 210 VAL A CA 1
ATOM 532 C CA B VAL A 1 83 ? 11.174 14.216 28.973 0.50 33.29 210 VAL A CA 1
ATOM 533 C C . VAL A 1 83 ? 10.757 14.985 30.231 1.00 31.62 210 VAL A C 1
ATOM 534 O O . VAL A 1 83 ? 10.012 15.957 30.157 1.00 32.44 210 VAL A O 1
ATOM 541 N N . SER A 1 84 ? 11.233 14.550 31.389 1.00 39.27 211 SER A N 1
ATOM 542 C CA . SER A 1 84 ? 11.014 15.298 32.619 1.00 38.80 211 SER A CA 1
ATOM 543 C C . SER A 1 84 ? 12.303 15.270 33.429 1.00 36.18 211 SER A C 1
ATOM 544 O O . SER A 1 84 ? 13.114 14.355 33.284 1.00 33.76 211 SER A O 1
ATOM 547 N N . GLY A 1 85 ? 12.478 16.271 34.295 1.00 36.99 212 GLY A N 1
ATOM 548 C CA . GLY A 1 85 ? 13.753 16.474 34.946 1.00 34.87 212 GLY A CA 1
ATOM 549 C C . GLY A 1 85 ? 13.799 16.208 36.432 1.00 38.39 212 GLY A C 1
ATOM 550 O O . GLY A 1 85 ? 12.953 15.500 36.980 1.00 35.42 212 GLY A O 1
ATOM 551 N N . LYS A 1 86 ? 14.790 16.819 37.081 1.00 40.20 213 LYS A N 1
ATOM 552 C CA . LYS A 1 86 ? 15.031 16.635 38.492 1.00 40.25 213 LYS A CA 1
ATOM 553 C C . LYS A 1 86 ? 15.649 17.903 39.076 1.00 40.95 213 LYS A C 1
ATOM 554 O O . LYS A 1 86 ? 16.565 18.455 38.499 1.00 40.62 213 LYS A O 1
ATOM 560 N N . THR A 1 87 ? 15.142 18.335 40.225 1.00 42.42 214 THR A N 1
ATOM 561 C CA . THR A 1 87 ? 15.653 19.489 40.923 1.00 45.60 214 THR A CA 1
ATOM 562 C C . THR A 1 87 ? 16.735 19.060 41.913 1.00 49.01 214 THR A C 1
ATOM 563 O O . THR A 1 87 ? 16.539 18.164 42.707 1.00 47.42 214 THR A O 1
ATOM 567 N N . VAL A 1 88 ? 17.872 19.732 41.863 1.00 51.14 215 VAL A N 1
ATOM 568 C CA . VAL A 1 88 ? 18.981 19.477 42.765 1.00 56.56 215 VAL A CA 1
ATOM 569 C C . VAL A 1 88 ? 19.290 20.729 43.580 1.00 60.80 215 VAL A C 1
ATOM 570 O O . VAL A 1 88 ? 19.352 21.824 43.025 1.00 58.78 215 VAL A O 1
ATOM 574 N N . TYR A 1 89 ? 19.499 20.580 44.880 1.00 60.77 216 TYR A N 1
ATOM 575 C CA . TYR A 1 89 ? 20.007 21.694 45.687 1.00 70.94 216 TYR A CA 1
ATOM 576 C C . TYR A 1 89 ? 21.483 21.476 45.994 1.00 78.71 216 TYR A C 1
ATOM 577 O O . TYR A 1 89 ? 21.913 20.346 46.179 1.00 82.32 216 TYR A O 1
ATOM 586 N N . GLU A 1 90 ? 22.261 22.553 46.041 1.00 91.29 217 GLU A N 1
ATOM 587 C CA . GLU A 1 90 ? 23.724 22.453 46.054 1.00 99.54 217 GLU A CA 1
ATOM 588 C C . GLU A 1 90 ? 24.292 22.463 47.472 1.00 93.38 217 GLU A C 1
ATOM 589 O O . GLU A 1 90 ? 24.689 23.499 47.977 1.00 89.06 217 GLU A O 1
ATOM 595 N N . THR A 1 98 ? 20.971 27.294 46.434 1.00 85.86 588 THR A N 1
ATOM 596 C CA . THR A 1 98 ? 20.975 27.116 44.974 1.00 89.16 588 THR A CA 1
ATOM 597 C C . THR A 1 98 ? 20.145 25.928 44.458 1.00 83.15 588 THR A C 1
ATOM 598 O O . THR A 1 98 ? 20.478 24.771 44.723 1.00 85.74 588 THR A O 1
ATOM 602 N N . GLU A 1 99 ? 19.099 26.222 43.687 1.00 73.70 589 GLU A N 1
ATOM 603 C CA . GLU A 1 99 ? 18.417 25.229 42.865 1.00 69.81 589 GLU A CA 1
ATOM 604 C C . GLU A 1 99 ? 19.145 25.070 41.543 1.00 63.03 589 GLU A C 1
ATOM 605 O O . GLU A 1 99 ? 19.614 26.048 40.969 1.00 69.30 589 GLU A O 1
ATOM 611 N N . LYS A 1 100 ? 19.223 23.844 41.057 1.00 55.30 590 LYS A N 1
ATOM 612 C CA . LYS A 1 100 ? 19.716 23.574 39.729 1.00 56.65 590 LYS A CA 1
ATOM 613 C C . LYS A 1 100 ? 18.826 22.512 39.099 1.00 50.78 590 LYS A C 1
ATOM 614 O O . LYS A 1 100 ? 18.219 21.695 39.785 1.00 47.64 590 LYS A O 1
ATOM 620 N N . LYS A 1 101 ? 18.767 22.524 37.782 1.00 47.52 591 LYS A N 1
ATOM 621 C CA . LYS A 1 101 ? 17.958 21.572 37.068 1.00 44.88 591 LYS A CA 1
ATOM 622 C C . LYS A 1 101 ? 18.849 20.548 36.396 1.00 44.22 591 LYS A C 1
ATOM 623 O O . LYS A 1 101 ? 19.904 20.878 35.849 1.00 43.73 591 LYS A O 1
ATOM 629 N N . SER A 1 102 ? 18.424 19.292 36.440 1.00 40.70 592 SER A N 1
ATOM 630 C CA . SER A 1 102 ? 19.218 18.207 35.892 1.00 40.10 592 SER A CA 1
ATOM 631 C C . SER A 1 102 ? 19.271 18.266 34.374 1.00 36.34 592 SER A C 1
ATOM 632 O O . SER A 1 102 ? 20.175 17.742 33.743 1.00 37.73 592 SER A O 1
ATOM 635 N N . ILE A 1 103 ? 18.266 18.876 33.791 1.00 37.32 593 ILE A N 1
ATOM 636 C CA . ILE A 1 103 ? 18.231 19.107 32.368 1.00 38.05 593 ILE A CA 1
ATOM 637 C C . ILE A 1 103 ? 18.335 20.609 32.146 1.00 39.49 593 ILE A C 1
ATOM 638 O O . ILE A 1 103 ? 17.455 21.362 32.552 1.00 40.78 593 ILE A O 1
ATOM 643 N N . GLU A 1 104 ? 19.430 21.032 31.532 1.00 39.76 594 GLU A N 1
ATOM 644 C CA . GLU A 1 104 ? 19.843 22.429 31.504 1.00 42.03 594 GLU A CA 1
ATOM 645 C C . GLU A 1 104 ? 20.362 22.721 30.113 1.00 40.11 594 GLU A C 1
ATOM 646 O O . GLU A 1 104 ? 21.468 22.310 29.760 1.00 37.94 594 GLU A O 1
ATOM 652 N N . ASN A 1 105 ? 19.563 23.452 29.338 1.00 38.18 595 ASN A N 1
ATOM 653 C CA . ASN A 1 105 ? 19.812 23.625 27.923 1.00 37.46 595 ASN A CA 1
ATOM 654 C C . ASN A 1 105 ? 20.067 22.287 27.255 1.00 37.67 595 ASN A C 1
ATOM 655 O O . ASN A 1 105 ? 20.979 22.150 26.461 1.00 41.31 595 ASN A O 1
ATOM 660 N N . GLY A 1 106 ? 19.224 21.305 27.573 1.00 37.81 596 GLY A N 1
ATOM 661 C CA . GLY A 1 106 ? 19.314 19.981 26.994 1.00 39.63 596 GLY A CA 1
ATOM 662 C C . GLY A 1 106 ? 18.746 19.890 25.578 1.00 41.02 596 GLY A C 1
ATOM 663 O O . GLY A 1 106 ? 18.013 20.780 25.116 1.00 38.31 596 GLY A O 1
ATOM 664 N N . THR A 1 107 ? 19.117 18.814 24.888 1.00 39.53 597 THR A N 1
ATOM 665 C CA . THR A 1 107 ? 18.816 18.652 23.466 1.00 37.44 597 THR A CA 1
ATOM 666 C C . THR A 1 107 ? 18.363 17.233 23.170 1.00 35.25 597 THR A C 1
ATOM 667 O O . THR A 1 107 ? 19.007 16.270 23.611 1.00 39.85 597 THR A O 1
ATOM 671 N N . ILE A 1 108 ? 17.253 17.112 22.457 1.00 37.07 598 ILE A N 1
ATOM 672 C CA . ILE A 1 108 ? 16.803 15.839 21.889 1.00 34.60 598 ILE A CA 1
ATOM 673 C C . ILE A 1 108 ? 17.214 15.756 20.430 1.00 35.20 598 ILE A C 1
ATOM 674 O O . ILE A 1 108 ? 17.001 16.711 19.668 1.00 38.30 598 ILE A O 1
ATOM 679 N N . THR A 1 109 ? 17.824 14.638 20.058 1.00 34.74 599 THR A N 1
ATOM 680 C CA . THR A 1 109 ? 18.181 14.359 18.668 1.00 37.24 599 THR A CA 1
ATOM 681 C C . THR A 1 109 ? 17.422 13.105 18.198 1.00 34.94 599 THR A C 1
ATOM 682 O O . THR A 1 109 ? 17.566 12.052 18.776 1.00 36.38 599 THR A O 1
ATOM 686 N N . ASP A 1 110 ? 16.582 13.263 17.189 1.00 35.40 600 ASP A N 1
ATOM 687 C CA . ASP A 1 110 ? 15.640 12.233 16.750 1.00 35.17 600 ASP A CA 1
ATOM 688 C C . ASP A 1 110 ? 15.683 12.069 15.219 1.00 33.30 600 ASP A C 1
ATOM 689 O O . ASP A 1 110 ? 14.879 12.658 14.515 1.00 33.76 600 ASP A O 1
ATOM 694 N N . PRO A 1 111 ? 16.625 11.266 14.711 1.00 31.22 601 PRO A N 1
ATOM 695 C CA . PRO A 1 111 ? 16.653 10.868 13.310 1.00 34.59 601 PRO A CA 1
ATOM 696 C C . PRO A 1 111 ? 15.512 9.951 12.939 1.00 34.07 601 PRO A C 1
ATOM 697 O O . PRO A 1 111 ? 15.190 9.015 13.694 1.00 36.37 601 PRO A O 1
ATOM 701 N N . MET A 1 112 ? 14.884 10.216 11.800 1.00 34.69 602 MET A N 1
ATOM 702 C CA . MET A 1 112 ? 13.927 9.248 11.271 1.00 35.03 602 MET A CA 1
ATOM 703 C C . MET A 1 112 ? 14.675 7.955 10.970 1.00 34.22 602 MET A C 1
ATOM 704 O O . MET A 1 112 ? 15.842 7.976 10.590 1.00 36.39 602 MET A O 1
ATOM 709 N N . GLY A 1 113 ? 14.008 6.830 11.166 1.00 34.58 603 GLY A N 1
ATOM 710 C CA . GLY A 1 113 ? 14.596 5.541 10.782 1.00 36.65 603 GLY A CA 1
ATOM 711 C C . GLY A 1 113 ? 14.708 5.403 9.284 1.00 37.39 603 GLY A C 1
ATOM 712 O O . GLY A 1 113 ? 14.068 6.137 8.524 1.00 33.09 603 GLY A O 1
ATOM 713 N N . GLU A 1 114 ? 15.524 4.456 8.853 1.00 41.89 604 GLU A N 1
ATOM 714 C CA . GLU A 1 114 ? 15.600 4.113 7.443 1.00 49.00 604 GLU A CA 1
ATOM 715 C C . GLU A 1 114 ? 14.187 3.713 6.981 1.00 51.46 604 GLU A C 1
ATOM 716 O O . GLU A 1 114 ? 13.467 2.986 7.688 1.00 48.22 604 GLU A O 1
ATOM 722 N N . LEU A 1 115 ? 13.783 4.229 5.826 1.00 39.07 605 LEU A N 1
ATOM 723 C CA . LEU A 1 115 ? 12.454 3.971 5.259 1.00 46.38 605 LEU A CA 1
ATOM 724 C C . LEU A 1 115 ? 11.285 4.533 6.063 1.00 42.45 605 LEU A C 1
ATOM 725 O O . LEU A 1 115 ? 10.139 4.113 5.872 1.00 40.95 605 LEU A O 1
ATOM 730 N N . ILE A 1 116 ? 11.555 5.490 6.946 1.00 41.02 606 ILE A N 1
ATOM 731 C CA . ILE A 1 116 ? 10.498 6.175 7.702 1.00 40.17 606 ILE A CA 1
ATOM 732 C C . ILE A 1 116 ? 10.404 7.615 7.230 1.00 41.81 606 ILE A C 1
ATOM 733 O O . ILE A 1 116 ? 11.351 8.363 7.358 1.00 41.67 606 ILE A O 1
ATOM 738 N N . ASP A 1 117 ? 9.256 7.997 6.671 1.00 50.48 607 ASP A N 1
ATOM 739 C CA . ASP A 1 117 ? 9.040 9.355 6.168 1.00 41.80 607 ASP A CA 1
ATOM 740 C C . ASP A 1 117 ? 8.227 10.203 7.153 1.00 41.56 607 ASP A C 1
ATOM 741 O O . ASP A 1 117 ? 7.087 9.887 7.519 1.00 42.63 607 ASP A O 1
ATOM 746 N N . LEU A 1 118 ? 8.842 11.287 7.588 1.00 36.38 608 LEU A N 1
ATOM 747 C CA . LEU A 1 118 ? 8.185 12.244 8.456 1.00 39.81 608 LEU A CA 1
ATOM 748 C C . LEU A 1 118 ? 7.087 12.938 7.653 1.00 42.54 608 LEU A C 1
ATOM 749 O O . LEU A 1 118 ? 7.292 13.267 6.482 1.00 40.68 608 LEU A O 1
ATOM 754 N N . GLN A 1 119 ? 5.924 13.174 8.253 1.00 43.57 609 GLN A N 1
ATOM 755 C CA . GLN A 1 119 ? 4.871 13.856 7.511 1.00 47.87 609 GLN A CA 1
ATOM 756 C C . GLN A 1 119 ? 5.081 15.347 7.565 1.00 43.70 609 GLN A C 1
ATOM 757 O O . GLN A 1 119 ? 5.179 15.924 8.644 1.00 43.20 609 GLN A O 1
ATOM 763 N N . LEU A 1 120 ? 5.153 15.967 6.386 1.00 42.69 610 LEU A N 1
ATOM 764 C CA . LEU A 1 120 ? 5.583 17.365 6.264 1.00 44.93 610 LEU A CA 1
ATOM 765 C C . LEU A 1 120 ? 4.494 18.231 5.636 1.00 45.46 610 LEU A C 1
ATOM 766 O O . LEU A 1 120 ? 3.469 17.730 5.244 1.00 48.55 610 LEU A O 1
ATOM 771 N N . GLY A 1 121 ? 4.741 19.534 5.527 1.00 55.46 611 GLY A N 1
ATOM 772 C CA . GLY A 1 121 ? 3.806 20.433 4.872 1.00 65.90 611 GLY A CA 1
ATOM 773 C C . GLY A 1 121 ? 3.610 20.139 3.389 1.00 79.96 611 GLY A C 1
ATOM 774 O O . GLY A 1 121 ? 4.331 19.332 2.781 1.00 74.61 611 GLY A O 1
ATOM 775 N N . THR A 1 122 ? 2.650 20.837 2.789 1.00 90.83 612 THR A N 1
ATOM 776 C CA . THR A 1 122 ? 2.582 20.974 1.326 1.00 89.94 612 THR A CA 1
ATOM 777 C C . THR A 1 122 ? 3.883 21.539 0.755 1.00 69.13 612 THR A C 1
ATOM 778 O O . THR A 1 122 ? 4.284 21.171 -0.322 1.00 69.22 612 THR A O 1
ATOM 782 N N . ASP A 1 123 ? 4.560 22.386 1.525 1.00 61.21 613 ASP A N 1
ATOM 783 C CA . ASP A 1 123 ? 5.821 22.996 1.102 1.00 62.93 613 ASP A CA 1
ATOM 784 C C . ASP A 1 123 ? 7.055 22.086 1.279 1.00 57.11 613 ASP A C 1
ATOM 785 O O . ASP A 1 123 ? 8.179 22.503 1.007 1.00 55.45 613 ASP A O 1
ATOM 790 N N . GLY A 1 124 ? 6.865 20.873 1.778 1.00 56.81 614 GLY A N 1
ATOM 791 C CA . GLY A 1 124 ? 7.991 19.944 1.998 1.00 50.24 614 GLY A CA 1
ATOM 792 C C . GLY A 1 124 ? 8.915 20.285 3.153 1.00 45.42 614 GLY A C 1
ATOM 793 O O . GLY A 1 124 ? 9.978 19.714 3.267 1.00 39.76 614 GLY A O 1
ATOM 794 N N . ARG A 1 125 ? 8.505 21.196 4.036 1.00 47.30 615 ARG A N 1
ATOM 795 C CA . ARG A 1 125 ? 9.231 21.483 5.274 1.00 42.78 615 ARG A CA 1
ATOM 796 C C . ARG A 1 125 ? 8.458 21.041 6.518 1.00 45.16 615 ARG A C 1
ATOM 797 O O . ARG A 1 125 ? 7.237 20.881 6.479 1.00 44.95 615 ARG A O 1
ATOM 805 N N . PHE A 1 126 ? 9.174 20.858 7.633 1.00 37.75 616 PHE A N 1
ATOM 806 C CA . PHE A 1 126 ? 8.539 20.502 8.891 1.00 36.98 616 PHE A CA 1
ATOM 807 C C . PHE A 1 126 ? 8.110 21.779 9.577 1.00 40.08 616 PHE A C 1
ATOM 808 O O . PHE A 1 126 ? 8.936 22.495 10.164 1.00 47.57 616 PHE A O 1
ATOM 816 N N . ASP A 1 127 ? 6.821 22.092 9.490 1.00 39.67 617 ASP A N 1
ATOM 817 C CA . ASP A 1 127 ? 6.302 23.375 9.968 1.00 41.55 617 ASP A CA 1
ATOM 818 C C . ASP A 1 127 ? 5.539 23.186 11.273 1.00 41.46 617 ASP A C 1
ATOM 819 O O . ASP A 1 127 ? 5.229 22.054 11.615 1.00 34.79 617 ASP A O 1
ATOM 824 N N . PRO A 1 128 ? 5.242 24.285 11.985 1.00 37.48 618 PRO A N 1
ATOM 825 C CA . PRO A 1 128 ? 4.492 24.168 13.228 1.00 38.01 618 PRO A CA 1
ATOM 826 C C . PRO A 1 128 ? 3.235 23.292 13.157 1.00 37.05 618 PRO A C 1
ATOM 827 O O . PRO A 1 128 ? 2.921 22.582 14.129 1.00 36.41 618 PRO A O 1
ATOM 831 N N . ALA A 1 129 ? 2.546 23.323 12.022 1.00 32.71 619 ALA A N 1
ATOM 832 C CA . ALA A 1 129 ? 1.349 22.516 11.845 1.00 35.22 619 ALA A CA 1
ATOM 833 C C . ALA A 1 129 ? 1.612 21.014 11.847 1.00 39.75 619 ALA A C 1
ATOM 834 O O . ALA A 1 129 ? 0.673 20.243 12.008 1.00 35.17 619 ALA A O 1
ATOM 836 N N . ASP A 1 130 ? 2.865 20.588 11.712 1.00 36.01 620 ASP A N 1
ATOM 837 C CA . ASP A 1 130 ? 3.169 19.152 11.564 1.00 35.40 620 ASP A CA 1
ATOM 838 C C . ASP A 1 130 ? 3.672 18.473 12.863 1.00 32.92 620 ASP A C 1
ATOM 839 O O . ASP A 1 130 ? 4.068 17.319 12.846 1.00 33.63 620 ASP A O 1
ATOM 844 N N . TYR A 1 131 ? 3.703 19.223 13.952 1.00 31.72 621 TYR A N 1
ATOM 845 C CA . TYR A 1 131 ? 4.124 18.694 15.243 1.00 33.04 621 TYR A CA 1
ATOM 846 C C . TYR A 1 131 ? 3.415 19.436 16.376 1.00 36.52 621 TYR A C 1
ATOM 847 O O . TYR A 1 131 ? 2.842 20.497 16.146 1.00 31.20 621 TYR A O 1
ATOM 856 N N . THR A 1 132 ? 3.430 18.873 17.584 1.00 36.55 622 THR A N 1
ATOM 857 C CA . THR A 1 132 ? 3.114 19.648 18.775 1.00 37.40 622 THR A CA 1
ATOM 858 C C . THR A 1 132 ? 4.252 19.545 19.770 1.00 36.26 622 THR A C 1
ATOM 859 O O . THR A 1 132 ? 4.858 18.492 19.928 1.00 34.19 622 THR A O 1
ATOM 863 N N . LEU A 1 133 ? 4.553 20.659 20.422 1.00 36.05 623 LEU A N 1
ATOM 864 C CA . LEU A 1 133 ? 5.474 20.690 21.551 1.00 36.24 623 LEU A CA 1
ATOM 865 C C . LEU A 1 133 ? 4.783 21.462 22.662 1.00 40.98 623 LEU A C 1
ATOM 866 O O . LEU A 1 133 ? 4.508 22.666 22.535 1.00 35.25 623 LEU A O 1
ATOM 871 N N . THR A 1 134 ? 4.485 20.729 23.738 1.00 35.27 624 THR A N 1
ATOM 872 C CA . THR A 1 134 ? 3.702 21.216 24.836 1.00 35.44 624 THR A CA 1
ATOM 873 C C . THR A 1 134 ? 4.395 20.847 26.136 1.00 34.14 624 THR A C 1
ATOM 874 O O . THR A 1 134 ? 5.253 19.964 26.168 1.00 33.40 624 THR A O 1
ATOM 878 N N . ALA A 1 135 ? 4.046 21.541 27.212 1.00 35.60 625 ALA A N 1
ATOM 879 C CA . ALA A 1 135 ? 4.648 21.253 28.511 1.00 34.02 625 ALA A CA 1
ATOM 880 C C . ALA A 1 135 ? 3.598 21.303 29.624 1.00 39.02 625 ALA A C 1
ATOM 881 O O . ALA A 1 135 ? 2.539 21.938 29.461 1.00 38.15 625 ALA A O 1
ATOM 883 N N . ASN A 1 136 ? 3.917 20.680 30.772 1.00 34.46 626 ASN A N 1
ATOM 884 C CA . ASN A 1 136 ? 2.894 20.424 31.765 1.00 35.30 626 ASN A CA 1
ATOM 885 C C . ASN A 1 136 ? 2.658 21.624 32.667 1.00 35.90 626 ASN A C 1
ATOM 886 O O . ASN A 1 136 ? 1.896 21.544 33.620 1.00 34.12 626 ASN A O 1
ATOM 891 N N . ASP A 1 137 ? 3.287 22.744 32.352 1.00 39.63 627 ASP A N 1
ATOM 892 C CA . ASP A 1 137 ? 2.943 24.016 32.986 1.00 40.60 627 ASP A CA 1
ATOM 893 C C . ASP A 1 137 ? 1.909 24.765 32.164 1.00 40.12 627 ASP A C 1
ATOM 894 O O . ASP A 1 137 ? 1.555 25.903 32.504 1.00 37.97 627 ASP A O 1
ATOM 899 N N . GLY A 1 138 ? 1.425 24.134 31.094 1.00 41.35 628 GLY A N 1
ATOM 900 C CA . GLY A 1 138 ? 0.459 24.762 30.200 1.00 43.10 628 GLY A CA 1
ATOM 901 C C . GLY A 1 138 ? 1.087 25.625 29.107 1.00 44.11 628 GLY A C 1
ATOM 902 O O . GLY A 1 138 ? 0.385 26.327 28.388 1.00 55.29 628 GLY A O 1
ATOM 903 N N . SER A 1 139 ? 2.402 25.567 28.954 1.00 37.26 629 SER A N 1
ATOM 904 C CA . SER A 1 139 ? 3.045 26.267 27.838 1.00 38.95 629 SER A CA 1
ATOM 905 C C . SER A 1 139 ? 3.067 25.396 26.585 1.00 34.95 629 SER A C 1
ATOM 906 O O . SER A 1 139 ? 2.877 24.178 26.659 1.00 31.08 629 SER A O 1
ATOM 909 N N . ARG A 1 140 ? 3.208 26.047 25.433 1.00 32.85 630 ARG A N 1
ATOM 910 C CA . ARG A 1 140 ? 3.430 25.340 24.197 1.00 34.43 630 ARG A CA 1
ATOM 911 C C . ARG A 1 140 ? 4.052 26.224 23.124 1.00 34.28 630 ARG A C 1
ATOM 912 O O . ARG A 1 140 ? 4.116 27.448 23.263 1.00 33.66 630 ARG A O 1
ATOM 920 N N . LEU A 1 141 ? 4.545 25.606 22.053 1.00 33.42 631 LEU A N 1
ATOM 921 C CA . LEU A 1 141 ? 4.911 26.377 20.878 1.00 38.59 631 LEU A CA 1
ATOM 922 C C . LEU A 1 141 ? 3.694 26.553 19.997 1.00 40.04 631 LEU A C 1
ATOM 923 O O . LEU A 1 141 ? 2.994 25.580 19.700 1.00 39.20 631 LEU A O 1
ATOM 928 N N . GLU A 1 142 ? 3.451 27.797 19.595 1.00 38.36 632 GLU A N 1
ATOM 929 C CA . GLU A 1 142 ? 2.375 28.126 18.680 1.00 35.56 632 GLU A CA 1
ATOM 930 C C . GLU A 1 142 ? 3.007 28.857 17.512 1.00 38.17 632 GLU A C 1
ATOM 931 O O . GLU A 1 142 ? 3.571 29.946 17.677 1.00 36.43 632 GLU A O 1
ATOM 937 N N . ASN A 1 143 ? 2.958 28.232 16.342 1.00 35.44 633 ASN A N 1
ATOM 938 C CA . ASN A 1 143 ? 3.655 28.756 15.196 1.00 38.95 633 ASN A CA 1
ATOM 939 C C . ASN A 1 143 ? 5.108 29.112 15.524 1.00 41.61 633 ASN A C 1
ATOM 940 O O . ASN A 1 143 ? 5.597 30.125 15.070 1.00 39.31 633 ASN A O 1
ATOM 945 N N . GLY A 1 144 ? 5.796 28.294 16.309 1.00 41.47 634 GLY A N 1
ATOM 946 C CA . GLY A 1 144 ? 7.201 28.542 16.625 1.00 44.57 634 GLY A CA 1
ATOM 947 C C . GLY A 1 144 ? 7.461 29.424 17.830 1.00 47.51 634 GLY A C 1
ATOM 948 O O . GLY A 1 144 ? 8.558 29.424 18.361 1.00 63.55 634 GLY A O 1
ATOM 949 N N . GLN A 1 145 ? 6.442 30.114 18.314 1.00 49.85 635 GLN A N 1
ATOM 950 C CA . GLN A 1 145 ? 6.582 31.018 19.461 1.00 48.87 635 GLN A CA 1
ATOM 951 C C . GLN A 1 145 ? 6.095 30.343 20.772 1.00 43.20 635 GLN A C 1
ATOM 952 O O . GLN A 1 145 ? 5.017 29.750 20.836 1.00 40.02 635 GLN A O 1
ATOM 958 N N . ALA A 1 146 ? 6.873 30.482 21.827 1.00 41.12 636 ALA A N 1
ATOM 959 C CA . ALA A 1 146 ? 6.485 29.926 23.114 1.00 41.55 636 ALA A CA 1
ATOM 960 C C . ALA A 1 146 ? 5.405 30.799 23.736 1.00 36.59 636 ALA A C 1
ATOM 961 O O . ALA A 1 146 ? 5.572 31.994 23.863 1.00 35.33 636 ALA A O 1
ATOM 963 N N . VAL A 1 147 ? 4.302 30.192 24.140 1.00 35.89 637 VAL A N 1
ATOM 964 C CA . VAL A 1 147 ? 3.224 30.926 24.784 1.00 37.54 637 VAL A CA 1
ATOM 965 C C . VAL A 1 147 ? 2.760 30.175 25.994 1.00 40.22 637 VAL A C 1
ATOM 966 O O . VAL A 1 147 ? 3.047 28.995 26.141 1.00 39.54 637 VAL A O 1
ATOM 970 N N . GLY A 1 148 ? 2.059 30.880 26.871 1.00 40.67 638 GLY A N 1
ATOM 971 C CA . GLY A 1 148 ? 1.475 30.273 28.042 1.00 40.64 638 GLY A CA 1
ATOM 972 C C . GLY A 1 148 ? 2.458 30.094 29.175 1.00 44.84 638 GLY A C 1
ATOM 973 O O . GLY A 1 148 ? 3.485 30.789 29.236 1.00 45.82 638 GLY A O 1
ATOM 974 N N . GLY A 1 149 ? 2.129 29.152 30.069 1.00 41.61 639 GLY A N 1
ATOM 975 C CA . GLY A 1 149 ? 2.784 29.052 31.365 1.00 42.42 639 GLY A CA 1
ATOM 976 C C . GLY A 1 149 ? 2.116 29.930 32.397 1.00 42.97 639 GLY A C 1
ATOM 977 O O . GLY A 1 149 ? 1.352 30.809 32.041 1.00 49.56 639 GLY A O 1
ATOM 978 N N . PRO A 1 150 ? 2.406 29.704 33.684 1.00 47.07 640 PRO A N 1
ATOM 979 C CA . PRO A 1 150 ? 1.766 30.528 34.707 1.00 51.46 640 PRO A CA 1
ATOM 980 C C . PRO A 1 150 ? 2.044 32.033 34.576 1.00 50.80 640 PRO A C 1
ATOM 981 O O . PRO A 1 150 ? 1.233 32.825 35.037 1.00 53.99 640 PRO A O 1
ATOM 985 N N . GLN A 1 151 ? 3.155 32.433 33.963 1.00 52.36 641 GLN A N 1
ATOM 986 C CA . GLN A 1 151 ? 3.435 33.870 33.773 1.00 52.47 641 GLN A CA 1
ATOM 987 C C . GLN A 1 151 ? 3.071 34.356 32.382 1.00 52.71 641 GLN A C 1
ATOM 988 O O . GLN A 1 151 ? 3.303 35.527 32.058 1.00 49.99 641 GLN A O 1
ATOM 994 N N . ASN A 1 152 ? 2.535 33.461 31.549 1.00 48.33 642 ASN A N 1
ATOM 995 C CA . ASN A 1 152 ? 2.227 33.793 30.161 1.00 48.53 642 ASN A CA 1
ATOM 996 C C . ASN A 1 152 ? 3.409 34.425 29.453 1.00 43.35 642 ASN A C 1
ATOM 997 O O . ASN A 1 152 ? 3.279 35.390 28.713 1.00 40.65 642 ASN A O 1
ATOM 1002 N N . ASP A 1 153 ? 4.559 33.821 29.666 1.00 42.42 643 ASP A N 1
ATOM 1003 C CA . ASP A 1 153 ? 5.805 34.245 29.038 1.00 47.43 643 ASP A CA 1
ATOM 1004 C C . ASP A 1 153 ? 6.477 33.118 28.247 1.00 41.51 643 ASP A C 1
ATOM 1005 O O . ASP A 1 153 ? 7.625 33.224 27.894 1.00 44.13 643 ASP A O 1
ATOM 1010 N N . GLY A 1 154 ? 5.741 32.044 27.971 1.00 40.51 644 GLY A N 1
ATOM 1011 C CA . GLY A 1 154 ? 6.306 30.882 27.305 1.00 39.66 644 GLY A CA 1
ATOM 1012 C C . GLY A 1 154 ? 6.774 29.788 28.262 1.00 35.97 644 GLY A C 1
ATOM 1013 O O . GLY A 1 154 ? 7.081 28.667 27.846 1.00 33.80 644 GLY A O 1
ATOM 1014 N N . GLY A 1 155 ? 6.810 30.107 29.550 1.00 40.20 645 GLY A N 1
ATOM 1015 C CA . GLY A 1 155 ? 7.018 29.088 30.594 1.00 40.54 645 GLY A CA 1
ATOM 1016 C C . GLY A 1 155 ? 8.172 28.161 30.291 1.00 37.63 645 GLY A C 1
ATOM 1017 O O . GLY A 1 155 ? 9.259 28.603 29.888 1.00 34.64 645 GLY A O 1
ATOM 1018 N N . LEU A 1 156 ? 7.951 26.863 30.472 1.00 36.73 646 LEU A N 1
ATOM 1019 C CA . LEU A 1 156 ? 9.037 25.880 30.342 1.00 34.41 646 LEU A CA 1
ATOM 1020 C C . LEU A 1 156 ? 9.613 25.840 28.939 1.00 35.09 646 LEU A C 1
ATOM 1021 O O . LEU A 1 156 ? 10.701 25.328 28.734 1.00 34.55 646 LEU A O 1
ATOM 1026 N N . LEU A 1 157 ? 8.892 26.371 27.967 1.00 35.47 647 LEU A N 1
ATOM 1027 C CA . LEU A 1 157 ? 9.329 26.282 26.575 1.00 35.39 647 LEU A CA 1
ATOM 1028 C C . LEU A 1 157 ? 9.863 27.619 26.035 1.00 35.03 647 LEU A C 1
ATOM 1029 O O . LEU A 1 157 ? 10.104 27.743 24.852 1.00 36.29 647 LEU A O 1
ATOM 1034 N N . LYS A 1 158 ? 10.057 28.599 26.917 1.00 40.07 648 LYS A N 1
ATOM 1035 C CA . LYS A 1 158 ? 10.574 29.942 26.572 1.00 43.89 648 LYS A CA 1
ATOM 1036 C C . LYS A 1 158 ? 11.713 29.913 25.564 1.00 42.79 648 LYS A C 1
ATOM 1037 O O . LYS A 1 158 ? 11.823 30.789 24.726 1.00 41.04 648 LYS A O 1
ATOM 1043 N N . ASN A 1 159 ? 12.623 28.957 25.723 1.00 38.32 649 ASN A N 1
ATOM 1044 C CA . ASN A 1 159 ? 13.866 28.932 24.953 1.00 37.97 649 ASN A CA 1
ATOM 1045 C C . ASN A 1 159 ? 13.952 27.739 24.026 1.00 35.29 649 ASN A C 1
ATOM 1046 O O . ASN A 1 159 ? 15.012 27.429 23.487 1.00 38.32 649 ASN A O 1
ATOM 1051 N N . ALA A 1 160 ? 12.852 27.034 23.872 1.00 35.33 650 ALA A N 1
ATOM 1052 C CA . ALA A 1 160 ? 12.854 25.788 23.121 1.00 36.15 650 ALA A CA 1
ATOM 1053 C C . ALA A 1 160 ? 12.637 26.062 21.649 1.00 35.27 650 ALA A C 1
ATOM 1054 O O . ALA A 1 160 ? 11.920 26.989 21.279 1.00 35.00 650 ALA A O 1
ATOM 1056 N N . LYS A 1 161 ? 13.266 25.239 20.824 1.00 37.91 651 LYS A N 1
ATOM 1057 C CA . LYS A 1 161 ? 13.060 25.272 19.386 1.00 38.87 651 LYS A CA 1
ATOM 1058 C C . LYS A 1 161 ? 12.958 23.855 18.886 1.00 35.34 651 LYS A C 1
ATOM 1059 O O . LYS A 1 161 ? 13.572 22.970 19.440 1.00 36.65 651 LYS A O 1
ATOM 1065 N N . VAL A 1 162 ? 12.197 23.663 17.814 1.00 35.34 652 VAL A N 1
ATOM 1066 C CA . VAL A 1 162 ? 12.124 22.403 17.083 1.00 34.94 652 VAL A CA 1
ATOM 1067 C C . VAL A 1 162 ? 12.713 22.612 15.678 1.00 39.68 652 VAL A C 1
ATOM 1068 O O . VAL A 1 162 ? 12.251 23.473 14.932 1.00 40.67 652 VAL A O 1
ATOM 1072 N N . LEU A 1 163 ? 13.740 21.837 15.339 1.00 36.96 653 LEU A N 1
ATOM 1073 C CA . LEU A 1 163 ? 14.490 22.022 14.104 1.00 36.83 653 LEU A CA 1
ATOM 1074 C C . LEU A 1 163 ? 14.429 20.747 13.273 1.00 40.00 653 LEU A C 1
ATOM 1075 O O . LEU A 1 163 ? 14.270 19.645 13.811 1.00 42.98 653 LEU A O 1
ATOM 1080 N N . TYR A 1 164 ? 14.521 20.894 11.963 1.00 35.42 654 TYR A N 1
ATOM 1081 C CA . TYR A 1 164 ? 14.492 19.762 11.046 1.00 40.92 654 TYR A CA 1
ATOM 1082 C C . TYR A 1 164 ? 15.406 20.091 9.900 1.00 36.68 654 TYR A C 1
ATOM 1083 O O . TYR A 1 164 ? 15.457 21.241 9.459 1.00 39.36 654 TYR A O 1
ATOM 1092 N N . ASP A 1 165 ? 16.129 19.100 9.403 1.00 39.85 655 ASP A N 1
ATOM 1093 C CA . ASP A 1 165 ? 16.847 19.235 8.136 1.00 39.04 655 ASP A CA 1
ATOM 1094 C C . ASP A 1 165 ? 16.285 18.188 7.139 1.00 36.90 655 ASP A C 1
ATOM 1095 O O . ASP A 1 165 ? 16.221 16.994 7.474 1.00 37.32 655 ASP A O 1
ATOM 1100 N N . THR A 1 166 ? 15.887 18.617 5.936 1.00 39.06 656 THR A N 1
ATOM 1101 C CA . THR A 1 166 ? 15.243 17.734 4.975 1.00 38.89 656 THR A CA 1
ATOM 1102 C C . THR A 1 166 ? 16.199 16.714 4.363 1.00 40.95 656 THR A C 1
ATOM 1103 O O . THR A 1 166 ? 15.787 15.673 3.843 1.00 44.70 656 THR A O 1
ATOM 1107 N N . THR A 1 167 ? 17.488 17.018 4.394 1.00 41.37 657 THR A N 1
ATOM 1108 C CA . THR A 1 167 ? 18.487 16.109 3.858 1.00 39.75 657 THR A CA 1
ATOM 1109 C C . THR A 1 167 ? 18.833 15.032 4.865 1.00 40.04 657 THR A C 1
ATOM 1110 O O . THR A 1 167 ? 18.823 13.872 4.539 1.00 46.08 657 THR A O 1
ATOM 1114 N N . GLU A 1 168 ? 19.141 15.426 6.078 1.00 41.64 658 GLU A N 1
ATOM 1115 C CA . GLU A 1 168 ? 19.508 14.487 7.132 1.00 48.78 658 GLU A CA 1
ATOM 1116 C C . GLU A 1 168 ? 18.309 13.786 7.737 1.00 46.98 658 GLU A C 1
ATOM 1117 O O . GLU A 1 168 ? 18.473 12.767 8.394 1.00 44.30 658 GLU A O 1
ATOM 1123 N N . LYS A 1 169 ? 17.112 14.325 7.510 1.00 44.16 659 LYS A N 1
ATOM 1124 C CA . LYS A 1 169 ? 15.905 13.709 8.016 1.00 42.19 659 LYS A CA 1
ATOM 1125 C C . LYS A 1 169 ? 15.921 13.502 9.518 1.00 40.46 659 LYS A C 1
ATOM 1126 O O . LYS A 1 169 ? 15.718 12.380 10.023 1.00 40.24 659 LYS A O 1
ATOM 1132 N N . ARG A 1 170 ? 16.128 14.606 10.233 1.00 39.20 660 ARG A N 1
ATOM 1133 C CA . ARG A 1 170 ? 16.394 14.510 11.654 1.00 41.62 660 ARG A CA 1
ATOM 1134 C C . ARG A 1 170 ? 15.761 15.687 12.392 1.00 36.87 660 ARG A C 1
ATOM 1135 O O . ARG A 1 170 ? 15.967 16.843 12.021 1.00 38.08 660 ARG A O 1
ATOM 1143 N N . ILE A 1 171 ? 14.972 15.392 13.410 1.00 38.57 661 ILE A N 1
ATOM 1144 C CA . ILE A 1 171 ? 14.397 16.423 14.252 1.00 37.56 661 ILE A CA 1
ATOM 1145 C C . ILE A 1 171 ? 15.341 16.665 15.423 1.00 37.40 661 ILE A C 1
ATOM 1146 O O . ILE A 1 171 ? 15.921 15.714 15.960 1.00 39.53 661 ILE A O 1
ATOM 1151 N N . ARG A 1 172 ? 15.491 17.925 15.814 1.00 35.26 662 ARG A N 1
ATOM 1152 C CA . ARG A 1 172 ? 16.176 18.275 17.061 1.00 38.14 662 ARG A CA 1
ATOM 1153 C C . ARG A 1 172 ? 15.318 19.231 17.858 1.00 37.92 662 ARG A C 1
ATOM 1154 O O . ARG A 1 172 ? 14.685 20.123 17.306 1.00 40.88 662 ARG A O 1
ATOM 1162 N N . VAL A 1 173 ? 15.283 19.039 19.168 1.00 36.96 663 VAL A N 1
ATOM 1163 C CA . VAL A 1 173 ? 14.630 19.976 20.050 1.00 34.72 663 VAL A CA 1
ATOM 1164 C C . VAL A 1 173 ? 15.722 20.537 20.942 1.00 35.71 663 VAL A C 1
ATOM 1165 O O . VAL A 1 173 ? 16.402 19.789 21.661 1.00 36.97 663 VAL A O 1
ATOM 1169 N N . THR A 1 174 ? 15.901 21.837 20.920 1.00 32.39 664 THR A N 1
ATOM 1170 C CA . THR A 1 174 ? 16.923 22.462 21.753 1.00 30.45 664 THR A CA 1
ATOM 1171 C C . THR A 1 174 ? 16.257 23.335 22.795 1.00 34.22 664 THR A C 1
ATOM 1172 O O . THR A 1 174 ? 15.093 23.671 22.641 1.00 39.82 664 THR A O 1
ATOM 1176 N N . GLY A 1 175 ? 17.006 23.734 23.819 1.00 31.24 665 GLY A N 1
ATOM 1177 C CA . GLY A 1 175 ? 16.563 24.700 24.781 1.00 35.48 665 GLY A CA 1
ATOM 1178 C C . GLY A 1 175 ? 15.697 24.144 25.918 1.00 43.03 665 GLY A C 1
ATOM 1179 O O . GLY A 1 175 ? 14.802 24.843 26.397 1.00 41.21 665 GLY A O 1
ATOM 1180 N N . LEU A 1 176 ? 15.966 22.906 26.353 1.00 37.51 666 LEU A N 1
ATOM 1181 C CA . LEU A 1 176 ? 15.191 22.290 27.429 1.00 39.31 666 LEU A CA 1
ATOM 1182 C C . LEU A 1 176 ? 15.808 22.550 28.806 1.00 34.48 666 LEU A C 1
ATOM 1183 O O . LEU A 1 176 ? 16.985 22.245 29.058 1.00 36.81 666 LEU A O 1
ATOM 1188 N N . TYR A 1 177 ? 15.000 23.132 29.679 1.00 35.91 667 TYR A N 1
ATOM 1189 C CA . TYR A 1 177 ? 15.372 23.382 31.063 1.00 35.22 667 TYR A CA 1
ATOM 1190 C C . TYR A 1 177 ? 14.293 22.808 32.004 1.00 38.41 667 TYR A C 1
ATOM 1191 O O . TYR A 1 177 ? 13.223 23.375 32.147 1.00 42.09 667 TYR A O 1
ATOM 1200 N N . LEU A 1 178 ? 14.603 21.719 32.706 1.00 37.09 668 LEU A N 1
ATOM 1201 C CA . LEU A 1 178 ? 13.568 20.956 33.388 1.00 37.57 668 LEU A CA 1
ATOM 1202 C C . LEU A 1 178 ? 14.048 20.403 34.703 1.00 36.70 668 LEU A C 1
ATOM 1203 O O . LEU A 1 178 ? 15.048 19.697 34.742 1.00 38.36 668 LEU A O 1
ATOM 1208 N N . GLY A 1 179 ? 13.324 20.730 35.771 1.00 37.29 669 GLY A N 1
ATOM 1209 C CA . GLY A 1 179 ? 13.533 20.108 37.083 1.00 39.34 669 GLY A CA 1
ATOM 1210 C C . GLY A 1 179 ? 12.409 19.147 37.414 1.00 36.16 669 GLY A C 1
ATOM 1211 O O . GLY A 1 179 ? 11.709 18.650 36.532 1.00 36.21 669 GLY A O 1
ATOM 1212 N N . THR A 1 180 ? 12.242 18.874 38.693 1.00 39.95 670 THR A N 1
ATOM 1213 C CA . THR A 1 180 ? 11.245 17.913 39.165 1.00 41.38 670 THR A CA 1
ATOM 1214 C C . THR A 1 180 ? 9.831 18.278 38.722 1.00 42.69 670 THR A C 1
ATOM 1215 O O . THR A 1 180 ? 9.398 19.412 38.901 1.00 37.86 670 THR A O 1
ATOM 1219 N N . ASP A 1 181 ? 9.130 17.298 38.137 1.00 41.48 671 ASP A N 1
ATOM 1220 C CA . ASP A 1 181 ? 7.745 17.454 37.705 1.00 37.88 671 ASP A CA 1
ATOM 1221 C C . ASP A 1 181 ? 7.570 18.544 36.664 1.00 37.78 671 ASP A C 1
ATOM 1222 O O . ASP A 1 181 ? 6.473 19.109 36.495 1.00 37.72 671 ASP A O 1
ATOM 1227 N N . GLU A 1 182 ? 8.656 18.846 35.964 1.00 39.25 672 GLU A N 1
ATOM 1228 C CA . GLU A 1 182 ? 8.603 19.689 34.792 1.00 34.16 672 GLU A CA 1
ATOM 1229 C C . GLU A 1 182 ? 8.821 18.795 33.591 1.00 36.83 672 GLU A C 1
ATOM 1230 O O . GLU A 1 182 ? 9.864 18.146 33.447 1.00 33.53 672 GLU A O 1
ATOM 1236 N N . LYS A 1 183 ? 7.812 18.748 32.724 1.00 35.53 673 LYS A N 1
ATOM 1237 C CA . LYS A 1 183 ? 7.749 17.733 31.672 1.00 37.31 673 LYS A CA 1
ATOM 1238 C C . LYS A 1 183 ? 7.353 18.336 30.331 1.00 34.16 673 LYS A C 1
ATOM 1239 O O . LYS A 1 183 ? 6.477 19.190 30.264 1.00 36.02 673 LYS A O 1
ATOM 1245 N N . VAL A 1 184 ? 7.999 17.873 29.273 1.00 35.13 674 VAL A N 1
ATOM 1246 C CA . VAL A 1 184 ? 7.736 18.335 27.917 1.00 33.28 674 VAL A CA 1
ATOM 1247 C C . VAL A 1 184 ? 7.358 17.135 27.058 1.00 35.89 674 VAL A C 1
ATOM 1248 O O . VAL A 1 184 ? 7.909 16.058 27.218 1.00 34.99 674 VAL A O 1
ATOM 1252 N N . THR A 1 185 ? 6.449 17.345 26.113 1.00 34.96 675 THR A N 1
ATOM 1253 C CA . THR A 1 185 ? 5.948 16.298 25.225 1.00 32.67 675 THR A CA 1
ATOM 1254 C C . THR A 1 185 ? 6.017 16.777 23.769 1.00 33.08 675 THR A C 1
ATOM 1255 O O . THR A 1 185 ? 5.538 17.868 23.444 1.00 32.76 675 THR A O 1
ATOM 1259 N N . LEU A 1 186 ? 6.605 15.964 22.894 1.00 34.09 676 LEU A N 1
ATOM 1260 C CA . LEU A 1 186 ? 6.645 16.219 21.453 1.00 30.38 676 LEU A CA 1
ATOM 1261 C C . LEU A 1 186 ? 5.826 15.155 20.728 1.00 32.92 676 LEU A C 1
ATOM 1262 O O . LEU A 1 186 ? 5.978 13.972 21.018 1.00 33.92 676 LEU A O 1
ATOM 1267 N N . THR A 1 187 ? 5.006 15.557 19.751 1.00 30.34 677 THR A N 1
ATOM 1268 C CA . THR A 1 187 ? 4.317 14.602 18.880 1.00 30.14 677 THR A CA 1
ATOM 1269 C C . THR A 1 187 ? 4.516 14.973 17.426 1.00 28.70 677 THR A C 1
ATOM 1270 O O . THR A 1 187 ? 4.709 16.156 17.110 1.00 30.85 677 THR A O 1
ATOM 1274 N N . TYR A 1 188 ? 4.498 13.956 16.578 1.00 28.36 678 TYR A N 1
ATOM 1275 C CA . TYR A 1 188 ? 4.558 14.151 15.104 1.00 28.76 678 TYR A CA 1
ATOM 1276 C C . TYR A 1 188 ? 4.077 12.856 14.435 1.00 33.26 678 TYR A C 1
ATOM 1277 O O . TYR A 1 188 ? 3.902 11.840 15.103 1.00 34.03 678 TYR A O 1
ATOM 1286 N N . ASN A 1 189 ? 3.862 12.879 13.132 1.00 33.05 679 ASN A N 1
ATOM 1287 C CA . ASN A 1 189 ? 3.399 11.690 12.397 1.00 35.06 679 ASN A CA 1
ATOM 1288 C C . ASN A 1 189 ? 4.420 11.170 11.377 1.00 31.07 679 ASN A C 1
ATOM 1289 O O . ASN A 1 189 ? 5.216 11.944 10.835 1.00 34.25 679 ASN A O 1
ATOM 1294 N N . VAL A 1 190 ? 4.413 9.863 11.155 1.00 32.10 680 VAL A N 1
ATOM 1295 C CA . VAL A 1 190 ? 5.308 9.225 10.198 1.00 34.57 680 VAL A CA 1
ATOM 1296 C C . VAL A 1 190 ? 4.543 8.226 9.346 1.00 34.59 680 VAL A C 1
ATOM 1297 O O . VAL A 1 190 ? 3.424 7.818 9.689 1.00 39.29 680 VAL A O 1
ATOM 1301 N N . ARG A 1 191 ? 5.180 7.794 8.272 1.00 34.92 681 ARG A N 1
ATOM 1302 C CA . ARG A 1 191 ? 4.633 6.790 7.361 1.00 37.66 681 ARG A CA 1
ATOM 1303 C C . ARG A 1 191 ? 5.756 5.882 6.856 1.00 39.14 681 ARG A C 1
ATOM 1304 O O . ARG A 1 191 ? 6.853 6.348 6.499 1.00 40.10 681 ARG A O 1
ATOM 1312 N N . LEU A 1 192 ? 5.473 4.581 6.795 1.00 40.54 682 LEU A N 1
ATOM 1313 C CA . LEU A 1 192 ? 6.432 3.635 6.223 1.00 40.67 682 LEU A CA 1
ATOM 1314 C C . LEU A 1 192 ? 6.569 3.885 4.738 1.00 40.66 682 LEU A C 1
ATOM 1315 O O . LEU A 1 192 ? 5.580 3.989 4.042 1.00 45.83 682 LEU A O 1
ATOM 1320 N N . ASN A 1 193 ? 7.800 4.015 4.259 1.00 43.07 683 ASN A N 1
ATOM 1321 C CA . ASN A 1 193 ? 8.053 4.232 2.820 1.00 44.78 683 ASN A CA 1
ATOM 1322 C C . ASN A 1 193 ? 7.609 3.045 1.988 1.00 43.13 683 ASN A C 1
ATOM 1323 O O . ASN A 1 193 ? 7.759 1.904 2.414 1.00 44.53 683 ASN A O 1
ATOM 1328 N N . ASP A 1 194 ? 7.164 3.301 0.762 1.00 48.72 684 ASP A N 1
ATOM 1329 C CA . ASP A 1 194 ? 6.692 2.231 -0.125 1.00 51.17 684 ASP A CA 1
ATOM 1330 C C . ASP A 1 194 ? 7.733 1.178 -0.498 1.00 50.67 684 ASP A C 1
ATOM 1331 O O . ASP A 1 194 ? 7.385 0.122 -0.976 1.00 54.08 684 ASP A O 1
ATOM 1336 N N . GLU A 1 195 ? 9.011 1.446 -0.268 1.00 50.21 685 GLU A N 1
ATOM 1337 C CA . GLU A 1 195 ? 10.064 0.491 -0.668 1.00 51.87 685 GLU A CA 1
ATOM 1338 C C . GLU A 1 195 ? 10.336 -0.530 0.433 1.00 49.05 685 GLU A C 1
ATOM 1339 O O . GLU A 1 195 ? 11.336 -1.255 0.387 1.00 47.79 685 GLU A O 1
ATOM 1345 N N . PHE A 1 196 ? 9.446 -0.615 1.414 1.00 48.38 686 PHE A N 1
ATOM 1346 C CA . PHE A 1 196 ? 9.584 -1.614 2.488 1.00 49.32 686 PHE A CA 1
ATOM 1347 C C . PHE A 1 196 ? 9.652 -3.029 1.934 1.00 48.90 686 PHE A C 1
ATOM 1348 O O . PHE A 1 196 ? 9.037 -3.363 0.937 1.00 49.42 686 PHE A O 1
ATOM 1356 N N . VAL A 1 197 ? 10.422 -3.861 2.610 1.00 54.49 687 VAL A N 1
ATOM 1357 C CA . VAL A 1 197 ? 10.414 -5.294 2.380 1.00 55.77 687 VAL A CA 1
ATOM 1358 C C . VAL A 1 197 ? 9.302 -5.893 3.229 1.00 55.06 687 VAL A C 1
ATOM 1359 O O . VAL A 1 197 ? 9.169 -5.569 4.405 1.00 54.65 687 VAL A O 1
ATOM 1363 N N . SER A 1 198 ? 8.516 -6.781 2.632 1.00 57.97 688 SER A N 1
ATOM 1364 C CA . SER A 1 198 ? 7.467 -7.504 3.350 1.00 58.73 688 SER A CA 1
ATOM 1365 C C . SER A 1 198 ? 7.967 -8.233 4.585 1.00 55.67 688 SER A C 1
ATOM 1366 O O . SER A 1 198 ? 8.977 -8.932 4.546 1.00 51.46 688 SER A O 1
ATOM 1369 N N . ASN A 1 199 ? 7.232 -8.056 5.680 1.00 59.37 689 ASN A N 1
ATOM 1370 C CA . ASN A 1 199 ? 7.464 -8.765 6.937 1.00 59.10 689 ASN A CA 1
ATOM 1371 C C . ASN A 1 199 ? 8.644 -8.282 7.736 1.00 58.48 689 ASN A C 1
ATOM 1372 O O . ASN A 1 199 ? 8.867 -8.763 8.847 1.00 68.40 689 ASN A O 1
ATOM 1377 N N . LYS A 1 200 ? 9.408 -7.346 7.192 1.00 49.76 690 LYS A N 1
ATOM 1378 C CA . LYS A 1 200 ? 10.543 -6.830 7.928 1.00 49.11 690 LYS A CA 1
ATOM 1379 C C . LYS A 1 200 ? 10.057 -5.724 8.849 1.00 45.78 690 LYS A C 1
ATOM 1380 O O . LYS A 1 200 ? 9.340 -4.836 8.410 1.00 44.40 690 LYS A O 1
ATOM 1386 N N . PHE A 1 201 ? 10.419 -5.785 10.127 1.00 45.75 691 PHE A N 1
ATOM 1387 C CA . PHE A 1 201 ? 10.223 -4.646 11.029 1.00 42.15 691 PHE A CA 1
ATOM 1388 C C . PHE A 1 201 ? 11.281 -3.568 10.824 1.00 43.73 691 PHE A C 1
ATOM 1389 O O . PHE A 1 201 ? 12.441 -3.864 10.692 1.00 43.94 691 PHE A O 1
ATOM 1397 N N . TYR A 1 202 ? 10.851 -2.313 10.801 1.00 45.52 692 TYR A N 1
ATOM 1398 C CA . TYR A 1 202 ? 11.738 -1.151 10.689 1.00 41.95 692 TYR A CA 1
ATOM 1399 C C . TYR A 1 202 ? 11.621 -0.290 11.947 1.00 42.42 692 TYR A C 1
ATOM 1400 O O . TYR A 1 202 ? 10.510 0.081 12.344 1.00 39.10 692 TYR A O 1
ATOM 1409 N N . ASP A 1 203 ? 12.750 0.049 12.561 1.00 37.53 693 ASP A N 1
ATOM 1410 C CA . ASP A 1 203 ? 12.743 1.027 13.658 1.00 39.77 693 ASP A CA 1
ATOM 1411 C C . ASP A 1 203 ? 12.154 2.332 13.165 1.00 37.16 693 ASP A C 1
ATOM 1412 O O . ASP A 1 203 ? 12.530 2.797 12.101 1.00 39.82 693 ASP A O 1
ATOM 1417 N N . THR A 1 204 ? 11.276 2.953 13.940 1.00 36.42 694 THR A N 1
ATOM 1418 C CA . THR A 1 204 ? 10.696 4.229 13.506 1.00 36.98 694 THR A CA 1
ATOM 1419 C C . THR A 1 204 ? 11.734 5.346 13.544 1.00 38.95 694 THR A C 1
ATOM 1420 O O . THR A 1 204 ? 11.580 6.359 12.860 1.00 35.98 694 THR A O 1
ATOM 1424 N N . ASN A 1 205 ? 12.763 5.188 14.375 1.00 37.16 695 ASN A N 1
ATOM 1425 C CA . ASN A 1 205 ? 13.785 6.212 14.528 1.00 38.34 695 ASN A CA 1
ATOM 1426 C C . ASN A 1 205 ? 15.181 5.597 14.398 1.00 40.81 695 ASN A C 1
ATOM 1427 O O . ASN A 1 205 ? 15.384 4.404 14.680 1.00 36.44 695 ASN A O 1
ATOM 1431 N N . GLY A 1 206 ? 16.152 6.423 14.020 1.00 42.01 696 GLY A N 1
ATOM 1432 C CA . GLY A 1 206 ? 17.548 6.098 14.295 1.00 42.06 696 GLY A CA 1
ATOM 1433 C C . GLY A 1 206 ? 17.846 6.244 15.777 1.00 36.41 696 GLY A C 1
ATOM 1434 O O . GLY A 1 206 ? 16.939 6.357 16.615 1.00 43.85 696 GLY A O 1
ATOM 1435 N N . ARG A 1 207 ? 19.113 6.275 16.119 1.00 38.82 697 ARG A N 1
ATOM 1436 C CA . ARG A 1 207 ? 19.468 6.407 17.534 1.00 39.15 697 ARG A CA 1
ATOM 1437 C C . ARG A 1 207 ? 18.924 7.748 18.042 1.00 38.08 697 ARG A C 1
ATOM 1438 O O . ARG A 1 207 ? 19.256 8.795 17.534 1.00 39.16 697 ARG A O 1
ATOM 1446 N N . THR A 1 208 ? 18.073 7.677 19.052 1.00 37.30 698 THR A N 1
ATOM 1447 C CA . THR A 1 208 ? 17.355 8.826 19.560 1.00 35.77 698 THR A CA 1
ATOM 1448 C C . THR A 1 208 ? 17.839 9.142 20.963 1.00 34.50 698 THR A C 1
ATOM 1449 O O . THR A 1 208 ? 17.810 8.289 21.847 1.00 37.94 698 THR A O 1
ATOM 1453 N N . THR A 1 209 ? 18.309 10.361 21.174 1.00 33.22 699 THR A N 1
ATOM 1454 C CA . THR A 1 209 ? 19.049 10.675 22.413 1.00 33.35 699 THR A CA 1
ATOM 1455 C C . THR A 1 209 ? 18.608 11.962 23.065 1.00 32.05 699 THR A C 1
ATOM 1456 O O . THR A 1 209 ? 18.121 12.867 22.410 1.00 34.50 699 THR A O 1
ATOM 1460 N N . LEU A 1 210 ? 18.813 12.026 24.373 1.00 33.26 700 LEU A N 1
ATOM 1461 C CA . LEU A 1 210 ? 18.776 13.270 25.141 1.00 35.78 700 LEU A CA 1
ATOM 1462 C C . LEU A 1 210 ? 20.197 13.588 25.636 1.00 34.03 700 LEU A C 1
ATOM 1463 O O . LEU A 1 210 ? 20.843 12.727 26.238 1.00 37.94 700 LEU A O 1
ATOM 1468 N N . HIS A 1 211 ? 20.701 14.782 25.329 1.00 36.02 701 HIS A N 1
ATOM 1469 C CA . HIS A 1 211 ? 21.863 15.362 26.036 1.00 38.16 701 HIS A CA 1
ATOM 1470 C C . HIS A 1 211 ? 21.356 16.294 27.107 1.00 35.56 701 HIS A C 1
ATOM 1471 O O . HIS A 1 211 ? 20.927 17.388 26.791 1.00 44.09 701 HIS A O 1
ATOM 1478 N N . PRO A 1 212 ? 21.330 15.847 28.357 1.00 38.10 702 PRO A N 1
ATOM 1479 C CA . PRO A 1 212 ? 20.585 16.628 29.353 1.00 38.25 702 PRO A CA 1
ATOM 1480 C C . PRO A 1 212 ? 21.223 17.985 29.669 1.00 35.33 702 PRO A C 1
ATOM 1481 O O . PRO A 1 212 ? 20.507 18.884 30.020 1.00 38.71 702 PRO A O 1
ATOM 1485 N N . LYS A 1 213 ? 22.537 18.097 29.582 1.00 39.20 703 LYS A N 1
ATOM 1486 C CA . LYS A 1 213 ? 23.244 19.282 30.107 1.00 40.07 703 LYS A CA 1
ATOM 1487 C C . LYS A 1 213 ? 24.244 19.820 29.091 1.00 40.48 703 LYS A C 1
ATOM 1488 O O . LYS A 1 213 ? 25.107 19.090 28.646 1.00 41.90 703 LYS A O 1
ATOM 1494 N N . GLU A 1 214 ? 24.114 21.084 28.716 1.00 40.68 704 GLU A N 1
ATOM 1495 C CA . GLU A 1 214 ? 25.114 21.720 27.864 1.00 44.70 704 GLU A CA 1
ATOM 1496 C C . GLU A 1 214 ? 26.511 21.689 28.508 1.00 44.29 704 GLU A C 1
ATOM 1497 O O . GLU A 1 214 ? 27.522 21.639 27.798 1.00 47.27 704 GLU A O 1
ATOM 1503 N N . VAL A 1 215 ? 26.573 21.703 29.839 1.00 44.93 705 VAL A N 1
ATOM 1504 C CA . VAL A 1 215 ? 27.868 21.673 30.523 1.00 48.96 705 VAL A CA 1
ATOM 1505 C C . VAL A 1 215 ? 28.533 20.283 30.477 1.00 48.49 705 VAL A C 1
ATOM 1506 O O . VAL A 1 215 ? 29.731 20.156 30.680 1.00 53.38 705 VAL A O 1
ATOM 1510 N N . GLU A 1 216 ? 27.768 19.247 30.176 1.00 47.54 706 GLU A N 1
ATOM 1511 C CA . GLU A 1 216 ? 28.307 17.890 30.045 1.00 49.44 706 GLU A CA 1
ATOM 1512 C C . GLU A 1 216 ? 28.154 17.414 28.597 1.00 49.55 706 GLU A C 1
ATOM 1513 O O . GLU A 1 216 ? 27.143 16.802 28.223 1.00 53.36 706 GLU A O 1
ATOM 1519 N N . GLN A 1 217 ? 29.133 17.701 27.769 1.00 50.35 707 GLN A N 1
ATOM 1520 C CA . GLN A 1 217 ? 28.955 17.504 26.322 1.00 56.38 707 GLN A CA 1
ATOM 1521 C C . GLN A 1 217 ? 28.885 16.011 25.968 1.00 51.69 707 GLN A C 1
ATOM 1522 O O . GLN A 1 217 ? 28.244 15.639 24.992 1.00 44.60 707 GLN A O 1
ATOM 1528 N N . ASN A 1 218 ? 29.517 15.156 26.773 1.00 52.66 708 ASN A N 1
ATOM 1529 C CA . ASN A 1 218 ? 29.558 13.724 26.461 1.00 53.64 708 ASN A CA 1
ATOM 1530 C C . ASN A 1 218 ? 28.491 12.856 27.134 1.00 47.10 708 ASN A C 1
ATOM 1531 O O . ASN A 1 218 ? 28.461 11.666 26.895 1.00 46.19 708 ASN A O 1
ATOM 1536 N N . THR A 1 219 ? 27.647 13.424 27.990 1.00 44.66 709 THR A N 1
ATOM 1537 C CA . THR A 1 219 ? 26.568 12.664 28.613 1.00 41.81 709 THR A CA 1
ATOM 1538 C C . THR A 1 219 ? 25.368 12.570 27.699 1.00 42.05 709 THR A C 1
ATOM 1539 O O . THR A 1 219 ? 24.737 13.576 27.368 1.00 41.60 709 THR A O 1
ATOM 1543 N N . VAL A 1 220 ? 25.056 11.330 27.331 1.00 41.46 710 VAL A N 1
ATOM 1544 C CA . VAL A 1 220 ? 23.984 11.025 26.421 1.00 39.78 710 VAL A CA 1
ATOM 1545 C C . VAL A 1 220 ? 23.096 9.899 26.994 1.00 40.45 710 VAL A C 1
ATOM 1546 O O . VAL A 1 220 ? 23.588 8.930 27.598 1.00 36.88 710 VAL A O 1
ATOM 1550 N N . ARG A 1 221 ? 21.782 10.035 26.793 1.00 39.40 711 ARG A N 1
ATOM 1551 C CA . ARG A 1 221 ? 20.810 9.025 27.226 1.00 39.49 711 ARG A CA 1
ATOM 1552 C C . ARG A 1 221 ? 19.904 8.628 26.080 1.00 36.64 711 ARG A C 1
ATOM 1553 O O . ARG A 1 221 ? 19.272 9.482 25.443 1.00 36.52 711 ARG A O 1
ATOM 1561 N N . ASP A 1 222 ? 19.791 7.330 25.847 1.00 38.37 712 ASP A N 1
ATOM 1562 C CA . ASP A 1 222 ? 18.949 6.822 24.759 1.00 38.32 712 ASP A CA 1
ATOM 1563 C C . ASP A 1 222 ? 17.470 6.716 25.123 1.00 38.22 712 ASP A C 1
ATOM 1564 O O . ASP A 1 222 ? 17.118 6.331 26.238 1.00 33.37 712 ASP A O 1
ATOM 1569 N N . PHE A 1 223 ? 16.621 7.100 24.174 1.00 34.15 713 PHE A N 1
ATOM 1570 C CA . PHE A 1 223 ? 15.207 6.743 24.156 1.00 33.21 713 PHE A CA 1
ATOM 1571 C C . PHE A 1 223 ? 15.084 5.340 23.532 1.00 32.79 713 PHE A C 1
ATOM 1572 O O . PHE A 1 223 ? 15.846 4.994 22.630 1.00 34.24 713 PHE A O 1
ATOM 1580 N N . PRO A 1 224 ? 14.093 4.552 23.966 1.00 30.82 714 PRO A N 1
ATOM 1581 C CA . PRO A 1 224 ? 13.773 3.284 23.293 1.00 31.45 714 PRO A CA 1
ATOM 1582 C C . PRO A 1 224 ? 13.023 3.531 21.976 1.00 34.91 714 PRO A C 1
ATOM 1583 O O . PRO A 1 224 ? 12.402 4.594 21.817 1.00 38.84 714 PRO A O 1
ATOM 1587 N N . ILE A 1 225 ? 13.057 2.554 21.068 1.00 32.36 715 ILE A N 1
ATOM 1588 C CA . ILE A 1 225 ? 12.594 2.747 19.704 1.00 35.90 715 ILE A CA 1
ATOM 1589 C C . ILE A 1 225 ? 11.470 1.776 19.305 1.00 35.36 715 ILE A C 1
ATOM 1590 O O . ILE A 1 225 ? 11.667 0.577 19.259 1.00 36.24 715 ILE A O 1
ATOM 1595 N N . PRO A 1 226 ? 10.312 2.300 18.912 1.00 35.39 716 PRO A N 1
ATOM 1596 C CA . PRO A 1 226 ? 9.240 1.482 18.336 1.00 36.42 716 PRO A CA 1
ATOM 1597 C C . PRO A 1 226 ? 9.589 0.927 16.975 1.00 34.69 716 PRO A C 1
ATOM 1598 O O . PRO A 1 226 ? 10.535 1.392 16.377 1.00 35.40 716 PRO A O 1
ATOM 1602 N N . LYS A 1 227 ? 8.849 -0.063 16.497 1.00 47.09 717 LYS A N 1
ATOM 1603 C CA . LYS A 1 227 ? 9.093 -0.665 15.177 1.00 45.39 717 LYS A CA 1
ATOM 1604 C C . LYS A 1 227 ? 7.769 -0.921 14.473 1.00 49.04 717 LYS A C 1
ATOM 1605 O O . LYS A 1 227 ? 6.748 -1.229 15.114 1.00 56.66 717 LYS A O 1
ATOM 1611 N N . ILE A 1 228 ? 7.809 -0.827 13.144 1.00 51.54 718 ILE A N 1
ATOM 1612 C CA . ILE A 1 228 ? 6.658 -1.090 12.306 1.00 47.80 718 ILE A CA 1
ATOM 1613 C C . ILE A 1 228 ? 7.019 -1.902 11.075 1.00 48.28 718 ILE A C 1
ATOM 1614 O O . ILE A 1 228 ? 8.170 -1.910 10.609 1.00 55.59 718 ILE A O 1
ATOM 1619 N N . ARG A 1 229 ? 6.014 -2.586 10.544 1.00 50.97 719 ARG A N 1
ATOM 1620 C CA . ARG A 1 229 ? 6.148 -3.326 9.299 1.00 53.96 719 ARG A CA 1
ATOM 1621 C C . ARG A 1 229 ? 4.837 -3.309 8.540 1.00 56.41 719 ARG A C 1
ATOM 1622 O O . ARG A 1 229 ? 3.804 -2.934 9.085 1.00 54.91 719 ARG A O 1
ATOM 1630 N N . ASP A 1 230 ? 4.881 -3.735 7.291 1.00 62.63 720 ASP A N 1
ATOM 1631 C CA . ASP A 1 230 ? 3.679 -4.052 6.554 1.00 77.36 720 ASP A CA 1
ATOM 1632 C C . ASP A 1 230 ? 3.784 -5.477 6.040 1.00 96.34 720 ASP A C 1
ATOM 1633 O O . ASP A 1 230 ? 4.888 -5.991 5.886 1.00 111.67 720 ASP A O 1
ATOM 1638 N N . VAL A 1 231 ? 2.656 -6.122 5.749 1.00 120.66 721 VAL A N 1
ATOM 1639 C CA . VAL A 1 231 ? 2.648 -7.180 4.707 1.00 133.91 721 VAL A CA 1
ATOM 1640 C C . VAL A 1 231 ? 2.291 -6.545 3.358 1.00 139.45 721 VAL A C 1
ATOM 1641 O O . VAL A 1 231 ? 2.425 -5.312 3.199 1.00 119.01 721 VAL A O 1
ATOM 1645 N N . TYR B 1 18 ? -15.125 4.171 18.304 1.00 80.83 145 TYR B N 1
ATOM 1646 C CA . TYR B 1 18 ? -14.614 4.610 19.637 1.00 80.00 145 TYR B CA 1
ATOM 1647 C C . TYR B 1 18 ? -14.020 6.024 19.534 1.00 76.59 145 TYR B C 1
ATOM 1648 O O . TYR B 1 18 ? -13.239 6.302 18.625 1.00 77.32 145 TYR B O 1
ATOM 1657 N N . PRO B 1 19 ? -14.366 6.924 20.474 1.00 71.08 146 PRO B N 1
ATOM 1658 C CA . PRO B 1 19 ? -13.539 8.135 20.567 1.00 70.17 146 PRO B CA 1
ATOM 1659 C C . PRO B 1 19 ? -12.099 7.744 20.861 1.00 67.09 146 PRO B C 1
ATOM 1660 O O . PRO B 1 19 ? -11.865 6.808 21.632 1.00 58.33 146 PRO B O 1
ATOM 1664 N N . GLN B 1 20 ? -11.152 8.447 20.243 1.00 62.56 147 GLN B N 1
ATOM 1665 C CA . GLN B 1 20 ? -9.733 8.128 20.375 1.00 56.89 147 GLN B CA 1
ATOM 1666 C C . GLN B 1 20 ? -9.079 8.932 21.494 1.00 54.86 147 GLN B C 1
ATOM 1667 O O . GLN B 1 20 ? -8.020 8.535 22.010 1.00 50.73 147 GLN B O 1
ATOM 1673 N N . THR B 1 21 ? -9.681 10.071 21.848 1.00 45.25 148 THR B N 1
ATOM 1674 C CA . THR B 1 21 ? -9.062 10.999 22.792 1.00 44.84 148 THR B CA 1
ATOM 1675 C C . THR B 1 21 ? -10.057 11.702 23.698 1.00 40.77 148 THR B C 1
ATOM 1676 O O . THR B 1 21 ? -11.250 11.705 23.465 1.00 46.16 148 THR B O 1
ATOM 1680 N N . GLY B 1 22 ? -9.527 12.292 24.750 1.00 43.76 149 GLY B N 1
ATOM 1681 C CA . GLY B 1 22 ? -10.206 13.308 25.527 1.00 42.31 149 GLY B CA 1
ATOM 1682 C C . GLY B 1 22 ? -9.327 14.541 25.553 1.00 40.37 149 GLY B C 1
ATOM 1683 O O . GLY B 1 22 ? -8.200 14.525 25.062 1.00 39.68 149 GLY B O 1
ATOM 1684 N N . THR B 1 23 ? -9.863 15.629 26.094 1.00 42.48 150 THR B N 1
ATOM 1685 C CA . THR B 1 23 ? -9.129 16.875 26.159 1.00 39.65 150 THR B CA 1
ATOM 1686 C C . THR B 1 23 ? -9.130 17.390 27.587 1.00 43.10 150 THR B C 1
ATOM 1687 O O . THR B 1 23 ? -10.177 17.498 28.216 1.00 49.71 150 THR B O 1
ATOM 1691 N N . TYR B 1 24 ? -7.944 17.679 28.105 1.00 39.61 151 TYR B N 1
ATOM 1692 C CA . TYR B 1 24 ? -7.808 18.338 29.389 1.00 38.65 151 TYR B CA 1
ATOM 1693 C C . TYR B 1 24 ? -8.316 19.792 29.255 1.00 42.57 151 TYR B C 1
ATOM 1694 O O . TYR B 1 24 ? -7.779 20.575 28.484 1.00 47.27 151 TYR B O 1
ATOM 1703 N N . PRO B 1 25 ? -9.371 20.153 29.991 1.00 44.12 152 PRO B N 1
ATOM 1704 C CA . PRO B 1 25 ? -9.837 21.533 29.916 1.00 51.31 152 PRO B CA 1
ATOM 1705 C C . PRO B 1 25 ? -8.813 22.571 30.378 1.00 50.52 152 PRO B C 1
ATOM 1706 O O . PRO B 1 25 ? -8.787 23.665 29.810 1.00 45.25 152 PRO B O 1
ATOM 1710 N N . ASP B 1 26 ? -7.987 22.255 31.381 1.00 46.78 153 ASP B N 1
ATOM 1711 C CA . ASP B 1 26 ? -7.085 23.273 31.907 1.00 46.84 153 ASP B CA 1
ATOM 1712 C C . ASP B 1 26 ? -6.113 23.801 30.838 1.00 43.33 153 ASP B C 1
ATOM 1713 O O . ASP B 1 26 ? -5.937 25.013 30.694 1.00 42.14 153 ASP B O 1
ATOM 1718 N N . VAL B 1 27 ? -5.530 22.905 30.052 1.00 38.59 154 VAL B N 1
ATOM 1719 C CA . VAL B 1 27 ? -4.503 23.311 29.095 1.00 38.75 154 VAL B CA 1
ATOM 1720 C C . VAL B 1 27 ? -4.902 23.066 27.638 1.00 39.03 154 VAL B C 1
ATOM 1721 O O . VAL B 1 27 ? -4.142 23.413 26.721 1.00 39.49 154 VAL B O 1
ATOM 1725 N N . GLN B 1 28 ? -6.077 22.463 27.423 1.00 34.56 155 GLN B N 1
ATOM 1726 C CA . GLN B 1 28 ? -6.592 22.240 26.071 1.00 37.62 155 GLN B CA 1
ATOM 1727 C C . GLN B 1 28 ? -5.649 21.402 25.200 1.00 34.49 155 GLN B C 1
ATOM 1728 O O . GLN B 1 28 ? -5.476 21.692 24.043 1.00 38.34 155 GLN B O 1
ATOM 1734 N N . THR B 1 29 ? -5.075 20.344 25.765 1.00 38.71 156 THR B N 1
ATOM 1735 C CA . THR B 1 29 ? -4.292 19.341 24.998 1.00 37.57 156 THR B CA 1
ATOM 1736 C C . THR B 1 29 ? -4.922 17.952 25.138 1.00 36.12 156 THR B C 1
ATOM 1737 O O . THR B 1 29 ? -5.602 17.692 26.129 1.00 36.94 156 THR B O 1
ATOM 1741 N N . PRO B 1 30 ? -4.743 17.064 24.145 1.00 35.86 157 PRO B N 1
ATOM 1742 C CA . PRO B 1 30 ? -5.428 15.764 24.162 1.00 37.99 157 PRO B CA 1
ATOM 1743 C C . PRO B 1 30 ? -4.725 14.697 25.001 1.00 40.02 157 PRO B C 1
ATOM 1744 O O . PRO B 1 30 ? -3.519 14.776 25.207 1.00 42.86 157 PRO B O 1
ATOM 1748 N N . TYR B 1 31 ? -5.492 13.730 25.507 1.00 37.82 158 TYR B N 1
ATOM 1749 C CA . TYR B 1 31 ? -4.940 12.473 26.032 1.00 36.24 158 TYR B CA 1
ATOM 1750 C C . TYR B 1 31 ? -5.573 11.283 25.317 1.00 39.50 158 TYR B C 1
ATOM 1751 O O . TYR B 1 31 ? -6.729 11.330 24.950 1.00 39.40 158 TYR B O 1
ATOM 1760 N N . GLN B 1 32 ? -4.795 10.238 25.082 1.00 43.21 159 GLN B N 1
ATOM 1761 C CA . GLN B 1 32 ? -5.304 9.049 24.433 1.00 44.91 159 GLN B CA 1
ATOM 1762 C C . GLN B 1 32 ? -6.132 8.210 25.388 1.00 42.23 159 GLN B C 1
ATOM 1763 O O . GLN B 1 32 ? -5.905 8.242 26.587 1.00 39.73 159 GLN B O 1
ATOM 1769 N N . ILE B 1 33 ? -7.093 7.472 24.840 1.00 43.58 160 ILE B N 1
ATOM 1770 C CA . ILE B 1 33 ? -7.853 6.509 25.612 1.00 45.14 160 ILE B CA 1
ATOM 1771 C C . ILE B 1 33 ? -7.889 5.184 24.876 1.00 47.94 160 ILE B C 1
ATOM 1772 O O . ILE B 1 33 ? -7.924 5.172 23.668 1.00 43.28 160 ILE B O 1
ATOM 1777 N N . ILE B 1 34 ? -7.899 4.079 25.628 1.00 47.97 161 ILE B N 1
ATOM 1778 C CA . ILE B 1 34 ? -7.897 2.736 25.053 1.00 54.30 161 ILE B CA 1
ATOM 1779 C C . ILE B 1 34 ? -8.743 1.743 25.857 1.00 49.00 161 ILE B C 1
ATOM 1780 O O . ILE B 1 34 ? -9.185 2.047 26.953 1.00 47.71 161 ILE B O 1
ATOM 1785 N N . LYS B 1 35 ? -8.942 0.567 25.279 1.00 50.54 162 LYS B N 1
ATOM 1786 C CA . LYS B 1 35 ? -9.756 -0.494 25.836 1.00 55.67 162 LYS B CA 1
ATOM 1787 C C . LYS B 1 35 ? -9.360 -0.801 27.267 1.00 52.00 162 LYS B C 1
ATOM 1788 O O . LYS B 1 35 ? -8.186 -0.817 27.601 1.00 52.58 162 LYS B O 1
ATOM 1794 N N . VAL B 1 36 ? -10.366 -1.000 28.105 1.00 49.87 163 VAL B N 1
ATOM 1795 C CA . VAL B 1 36 ? -10.200 -1.482 29.464 1.00 49.64 163 VAL B CA 1
ATOM 1796 C C . VAL B 1 36 ? -10.206 -3.003 29.503 1.00 54.78 163 VAL B C 1
ATOM 1797 O O . VAL B 1 36 ? -11.054 -3.638 28.892 1.00 56.61 163 VAL B O 1
ATOM 1801 N N . ASP B 1 37 ? -9.244 -3.575 30.215 1.00 58.78 164 ASP B N 1
ATOM 1802 C CA A ASP B 1 37 ? -9.155 -5.025 30.305 0.50 58.69 164 ASP B CA 1
ATOM 1803 C CA B ASP B 1 37 ? -9.122 -5.025 30.399 0.50 55.13 164 ASP B CA 1
ATOM 1804 C C . ASP B 1 37 ? -10.387 -5.554 31.049 1.00 55.92 164 ASP B C 1
ATOM 1805 O O . ASP B 1 37 ? -10.813 -5.007 32.070 1.00 52.58 164 ASP B O 1
ATOM 1814 N N . GLY B 1 38 ? -10.983 -6.595 30.476 1.00 51.48 165 GLY B N 1
ATOM 1815 C CA . GLY B 1 38 ? -12.190 -7.202 31.028 1.00 53.65 165 GLY B CA 1
ATOM 1816 C C . GLY B 1 38 ? -13.490 -6.577 30.533 1.00 55.42 165 GLY B C 1
ATOM 1817 O O . GLY B 1 38 ? -14.559 -6.888 31.052 1.00 60.52 165 GLY B O 1
ATOM 1818 N N . SER B 1 39 ? -13.407 -5.703 29.529 1.00 57.04 166 SER B N 1
ATOM 1819 C CA . SER B 1 39 ? -14.598 -4.990 29.046 1.00 57.80 166 SER B CA 1
ATOM 1820 C C . SER B 1 39 ? -15.103 -5.497 27.699 1.00 57.88 166 SER B C 1
ATOM 1821 O O . SER B 1 39 ? -16.065 -4.969 27.163 1.00 59.69 166 SER B O 1
ATOM 1824 N N . GLU B 1 40 ? -14.468 -6.530 27.162 1.00 62.90 167 GLU B N 1
ATOM 1825 C CA . GLU B 1 40 ? -14.902 -7.084 25.870 1.00 70.67 167 GLU B CA 1
ATOM 1826 C C . GLU B 1 40 ? -16.244 -7.811 25.961 1.00 76.62 167 GLU B C 1
ATOM 1827 O O . GLU B 1 40 ? -16.478 -8.611 26.874 1.00 75.34 167 GLU B O 1
ATOM 1833 N N . LYS B 1 41 ? -17.110 -7.541 24.988 1.00 83.49 168 LYS B N 1
ATOM 1834 C CA . LYS B 1 41 ? -18.425 -8.169 24.916 1.00 87.14 168 LYS B CA 1
ATOM 1835 C C . LYS B 1 41 ? -18.878 -8.232 23.466 1.00 94.90 168 LYS B C 1
ATOM 1836 O O . LYS B 1 41 ? -19.079 -7.190 22.833 1.00 100.57 168 LYS B O 1
ATOM 1842 N N . ASN B 1 42 ? -19.033 -9.446 22.940 1.00 102.63 169 ASN B N 1
ATOM 1843 C CA . ASN B 1 42 ? -19.470 -9.638 21.558 1.00 100.48 169 ASN B CA 1
ATOM 1844 C C . ASN B 1 42 ? -18.619 -8.853 20.567 1.00 94.73 169 ASN B C 1
ATOM 1845 O O . ASN B 1 42 ? -19.153 -8.169 19.694 1.00 85.96 169 ASN B O 1
ATOM 1850 N N . GLY B 1 43 ? -17.298 -8.948 20.714 1.00 93.45 170 GLY B N 1
ATOM 1851 C CA . GLY B 1 43 ? -16.370 -8.326 19.776 1.00 95.55 170 GLY B CA 1
ATOM 1852 C C . GLY B 1 43 ? -16.209 -6.814 19.873 1.00 87.56 170 GLY B C 1
ATOM 1853 O O . GLY B 1 43 ? -15.423 -6.246 19.122 1.00 86.71 170 GLY B O 1
ATOM 1854 N N . GLN B 1 44 ? -16.956 -6.160 20.764 1.00 85.62 171 GLN B N 1
ATOM 1855 C CA . GLN B 1 44 ? -16.779 -4.726 21.041 1.00 86.72 171 GLN B CA 1
ATOM 1856 C C . GLN B 1 44 ? -16.301 -4.559 22.484 1.00 80.55 171 GLN B C 1
ATOM 1857 O O . GLN B 1 44 ? -16.549 -5.427 23.332 1.00 82.93 171 GLN B O 1
ATOM 1863 N N . HIS B 1 45 ? -15.625 -3.458 22.792 1.00 69.07 172 HIS B N 1
ATOM 1864 C CA . HIS B 1 45 ? -15.323 -3.203 24.198 1.00 64.89 172 HIS B CA 1
ATOM 1865 C C . HIS B 1 45 ? -16.206 -2.096 24.782 1.00 57.74 172 HIS B C 1
ATOM 1866 O O . HIS B 1 45 ? -16.615 -1.158 24.100 1.00 61.04 172 HIS B O 1
ATOM 1873 N N . LYS B 1 46 ? -16.552 -2.255 26.043 1.00 54.17 173 LYS B N 1
ATOM 1874 C CA . LYS B 1 46 ? -17.539 -1.408 26.675 1.00 54.93 173 LYS B CA 1
ATOM 1875 C C . LYS B 1 46 ? -16.927 -0.295 27.525 1.00 54.23 173 LYS B C 1
ATOM 1876 O O . LYS B 1 46 ? -17.646 0.544 28.044 1.00 56.77 173 LYS B O 1
ATOM 1882 N N . ALA B 1 47 ? -15.610 -0.278 27.693 1.00 51.26 174 ALA B N 1
ATOM 1883 C CA . ALA B 1 47 ? -14.995 0.735 28.532 1.00 48.64 174 ALA B CA 1
ATOM 1884 C C . ALA B 1 47 ? -13.631 1.205 28.020 1.00 48.66 174 ALA B C 1
ATOM 1885 O O . ALA B 1 47 ? -12.906 0.441 27.385 1.00 49.13 174 ALA B O 1
ATOM 1887 N N . LEU B 1 48 ? -13.288 2.453 28.327 1.00 44.76 175 LEU B N 1
ATOM 1888 C CA . LEU B 1 48 ? -12.071 3.083 27.848 1.00 45.27 175 LEU B CA 1
ATOM 1889 C C . LEU B 1 48 ? -11.375 3.813 28.988 1.00 44.89 175 LEU B C 1
ATOM 1890 O O . LEU B 1 48 ? -12.019 4.529 29.756 1.00 46.84 175 LEU B O 1
ATOM 1895 N N . ASN B 1 49 ? -10.051 3.649 29.071 1.00 41.07 176 ASN B N 1
ATOM 1896 C CA . ASN B 1 49 ? -9.232 4.327 30.069 1.00 41.89 176 ASN B CA 1
ATOM 1897 C C . ASN B 1 49 ? -8.248 5.246 29.383 1.00 43.89 176 ASN B C 1
ATOM 1898 O O . ASN B 1 49 ? -7.771 4.945 28.284 1.00 42.02 176 ASN B O 1
ATOM 1903 N N . PRO B 1 50 ? -7.893 6.355 30.045 1.00 42.71 177 PRO B N 1
ATOM 1904 C CA . PRO B 1 50 ? -6.780 7.171 29.588 1.00 41.28 177 PRO B CA 1
ATOM 1905 C C . PRO B 1 50 ? -5.510 6.320 29.519 1.00 43.66 177 PRO B C 1
ATOM 1906 O O . PRO B 1 50 ? -5.336 5.423 30.326 1.00 44.79 177 PRO B O 1
ATOM 1910 N N . ASN B 1 51 ? -4.642 6.619 28.570 1.00 42.78 178 ASN B N 1
ATOM 1911 C CA . ASN B 1 51 ? -3.436 5.871 28.325 1.00 46.24 178 ASN B CA 1
ATOM 1912 C C . ASN B 1 51 ? -2.271 6.818 27.992 1.00 44.40 178 ASN B C 1
ATOM 1913 O O . ASN B 1 51 ? -2.140 7.277 26.853 1.00 46.49 178 ASN B O 1
ATOM 1918 N N . PRO B 1 52 ? -1.418 7.099 28.979 1.00 44.48 179 PRO B N 1
ATOM 1919 C CA . PRO B 1 52 ? -1.404 6.547 30.331 1.00 40.15 179 PRO B CA 1
ATOM 1920 C C . PRO B 1 52 ? -2.475 7.195 31.209 1.00 43.88 179 PRO B C 1
ATOM 1921 O O . PRO B 1 52 ? -2.994 8.268 30.860 1.00 38.71 179 PRO B O 1
ATOM 1925 N N . TYR B 1 53 ? -2.805 6.549 32.335 1.00 40.14 180 TYR B N 1
ATOM 1926 C CA . TYR B 1 53 ? -3.831 7.059 33.221 1.00 37.89 180 TYR B CA 1
ATOM 1927 C C . TYR B 1 53 ? -3.247 7.968 34.300 1.00 36.60 180 TYR B C 1
ATOM 1928 O O . TYR B 1 53 ? -3.988 8.639 35.035 1.00 38.15 180 TYR B O 1
ATOM 1937 N N . GLU B 1 54 ? -1.923 8.021 34.352 1.00 37.46 181 GLU B N 1
ATOM 1938 C CA . GLU B 1 54 ? -1.190 8.960 35.208 1.00 42.98 181 GLU B CA 1
ATOM 1939 C C . GLU B 1 54 ? -0.809 10.201 34.435 1.00 41.75 181 GLU B C 1
ATOM 1940 O O . GLU B 1 54 ? -0.349 10.097 33.296 1.00 37.87 181 GLU B O 1
ATOM 1946 N N . ARG B 1 55 ? -0.953 11.363 35.081 1.00 40.04 182 ARG B N 1
ATOM 1947 C CA . ARG B 1 55 ? -0.577 12.643 34.488 1.00 46.14 182 ARG B CA 1
ATOM 1948 C C . ARG B 1 55 ? 0.383 13.392 35.413 1.00 41.17 182 ARG B C 1
ATOM 1949 O O . ARG B 1 55 ? 0.071 13.607 36.592 1.00 42.04 182 ARG B O 1
ATOM 1957 N N . VAL B 1 56 ? 1.528 13.810 34.880 1.00 39.03 183 VAL B N 1
ATOM 1958 C CA . VAL B 1 56 ? 2.497 14.539 35.684 1.00 40.16 183 VAL B CA 1
ATOM 1959 C C . VAL B 1 56 ? 2.155 16.034 35.673 1.00 40.95 183 VAL B C 1
ATOM 1960 O O . VAL B 1 56 ? 2.114 16.628 34.630 1.00 36.24 183 VAL B O 1
ATOM 1964 N N . ILE B 1 57 ? 1.881 16.605 36.846 1.00 38.74 184 ILE B N 1
ATOM 1965 C CA . ILE B 1 57 ? 1.561 18.019 36.980 1.00 37.18 184 ILE B CA 1
ATOM 1966 C C . ILE B 1 57 ? 2.639 18.762 37.761 1.00 40.63 184 ILE B C 1
ATOM 1967 O O . ILE B 1 57 ? 3.531 18.146 38.333 1.00 44.70 184 ILE B O 1
ATOM 1972 N N . PRO B 1 58 ? 2.596 20.097 37.771 1.00 42.38 185 PRO B N 1
ATOM 1973 C CA . PRO B 1 58 ? 3.703 20.782 38.441 1.00 38.77 185 PRO B CA 1
ATOM 1974 C C . PRO B 1 58 ? 3.840 20.395 39.908 1.00 40.54 185 PRO B C 1
ATOM 1975 O O . PRO B 1 58 ? 4.937 20.431 40.432 1.00 42.09 185 PRO B O 1
ATOM 1979 N N . GLU B 1 59 ? 2.739 20.005 40.545 1.00 38.07 186 GLU B N 1
ATOM 1980 C CA . GLU B 1 59 ? 2.736 19.682 41.974 1.00 49.04 186 GLU B CA 1
ATOM 1981 C C . GLU B 1 59 ? 2.994 18.208 42.289 1.00 48.34 186 GLU B C 1
ATOM 1982 O O . GLU B 1 59 ? 3.082 17.825 43.458 1.00 41.53 186 GLU B O 1
ATOM 1988 N N . GLY B 1 60 ? 3.088 17.376 41.250 1.00 47.96 187 GLY B N 1
ATOM 1989 C CA . GLY B 1 60 ? 3.290 15.946 41.457 1.00 46.74 187 GLY B CA 1
ATOM 1990 C C . GLY B 1 60 ? 2.661 15.120 40.357 1.00 43.29 187 GLY B C 1
ATOM 1991 O O . GLY B 1 60 ? 2.837 15.402 39.186 1.00 42.85 187 GLY B O 1
ATOM 1992 N N . THR B 1 61 ? 1.904 14.099 40.744 1.00 41.97 188 THR B N 1
ATOM 1993 C CA . THR B 1 61 ? 1.285 13.193 39.780 1.00 41.92 188 THR B CA 1
ATOM 1994 C C . THR B 1 61 ? -0.136 12.936 40.209 1.00 45.79 188 THR B C 1
ATOM 1995 O O . THR B 1 61 ? -0.428 12.817 41.404 1.00 50.00 188 THR B O 1
ATOM 1999 N N . LEU B 1 62 ? -1.036 12.883 39.239 1.00 44.23 189 LEU B N 1
ATOM 2000 C CA . LEU B 1 62 ? -2.388 12.445 39.524 1.00 44.65 189 LEU B CA 1
ATOM 2001 C C . LEU B 1 62 ? -2.812 11.380 38.531 1.00 38.44 189 LEU B C 1
ATOM 2002 O O . LEU B 1 62 ? -2.149 11.162 37.505 1.00 40.11 189 LEU B O 1
ATOM 2007 N N . SER B 1 63 ? -3.848 10.635 38.900 1.00 38.68 190 SER B N 1
ATOM 2008 C CA . SER B 1 63 ? -4.306 9.517 38.090 1.00 42.44 190 SER B CA 1
ATOM 2009 C C . SER B 1 63 ? -5.781 9.231 38.297 1.00 42.02 190 SER B C 1
ATOM 2010 O O . SER B 1 63 ? -6.325 9.427 39.375 1.00 42.66 190 SER B O 1
ATOM 2013 N N . LYS B 1 64 ? -6.417 8.772 37.236 1.00 43.13 191 LYS B N 1
ATOM 2014 C CA . LYS B 1 64 ? -7.775 8.291 37.308 1.00 42.38 191 LYS B CA 1
ATOM 2015 C C . LYS B 1 64 ? -8.008 7.201 36.260 1.00 48.89 191 LYS B C 1
ATOM 2016 O O . LYS B 1 64 ? -7.562 7.313 35.116 1.00 40.28 191 LYS B O 1
ATOM 2022 N N . ARG B 1 65 ? -8.638 6.107 36.690 1.00 43.06 192 ARG B N 1
ATOM 2023 C CA . ARG B 1 65 ? -8.951 5.001 35.797 1.00 42.74 192 ARG B CA 1
ATOM 2024 C C . ARG B 1 65 ? -10.099 4.178 36.349 1.00 47.70 192 ARG B C 1
ATOM 2025 O O . ARG B 1 65 ? -10.411 4.221 37.547 1.00 48.62 192 ARG B O 1
ATOM 2033 N N . ILE B 1 66 ? -10.731 3.431 35.454 1.00 45.38 193 ILE B N 1
ATOM 2034 C CA . ILE B 1 66 ? -11.467 2.267 35.837 1.00 46.70 193 ILE B CA 1
ATOM 2035 C C . ILE B 1 66 ? -10.437 1.205 36.211 1.00 52.34 193 ILE B C 1
ATOM 2036 O O . ILE B 1 66 ? -9.600 0.840 35.394 1.00 47.77 193 ILE B O 1
ATOM 2041 N N . TYR B 1 67 ? -10.489 0.725 37.449 1.00 50.68 194 TYR B N 1
ATOM 2042 C CA . TYR B 1 67 ? -9.473 -0.205 37.951 1.00 52.07 194 TYR B CA 1
ATOM 2043 C C . TYR B 1 67 ? -9.978 -1.620 38.088 1.00 47.74 194 TYR B C 1
ATOM 2044 O O . TYR B 1 67 ? -9.188 -2.538 38.207 1.00 49.52 194 TYR B O 1
ATOM 2053 N N . GLN B 1 68 ? -11.288 -1.800 38.027 1.00 52.92 195 GLN B N 1
ATOM 2054 C CA . GLN B 1 68 ? -11.857 -3.132 37.918 1.00 54.52 195 GLN B CA 1
ATOM 2055 C C . GLN B 1 68 ? -13.267 -3.105 37.358 1.00 54.19 195 GLN B C 1
ATOM 2056 O O . GLN B 1 68 ? -13.997 -2.109 37.459 1.00 49.97 195 GLN B O 1
ATOM 2062 N N . VAL B 1 69 ? -13.625 -4.224 36.749 1.00 52.49 196 VAL B N 1
ATOM 2063 C CA . VAL B 1 69 ? -14.955 -4.457 36.241 1.00 54.46 196 VAL B CA 1
ATOM 2064 C C . VAL B 1 69 ? -15.705 -5.327 37.260 1.00 59.21 196 VAL B C 1
ATOM 2065 O O . VAL B 1 69 ? -15.360 -6.480 37.466 1.00 54.89 196 VAL B O 1
ATOM 2069 N N . ASN B 1 70 ? -16.714 -4.764 37.919 1.00 55.66 197 ASN B N 1
ATOM 2070 C CA . ASN B 1 70 ? -17.435 -5.467 38.959 1.00 56.16 197 ASN B CA 1
ATOM 2071 C C . ASN B 1 70 ? -18.511 -6.368 38.379 1.00 58.33 197 ASN B C 1
ATOM 2072 O O . ASN B 1 70 ? -18.753 -7.458 38.904 1.00 60.91 197 ASN B O 1
ATOM 2077 N N . ASN B 1 71 ? -19.165 -5.911 37.316 1.00 61.62 198 ASN B N 1
ATOM 2078 C CA . ASN B 1 71 ? -20.166 -6.709 36.601 1.00 61.05 198 ASN B CA 1
ATOM 2079 C C . ASN B 1 71 ? -20.405 -6.121 35.212 1.00 61.08 198 ASN B C 1
ATOM 2080 O O . ASN B 1 71 ? -21.104 -5.121 35.065 1.00 59.42 198 ASN B O 1
ATOM 2085 N N . LEU B 1 72 ? -19.823 -6.752 34.201 1.00 63.68 199 LEU B N 1
ATOM 2086 C CA . LEU B 1 72 ? -19.778 -6.187 32.866 1.00 64.82 199 LEU B CA 1
ATOM 2087 C C . LEU B 1 72 ? -21.177 -6.034 32.276 1.00 66.02 199 LEU B C 1
ATOM 2088 O O . LEU B 1 72 ? -21.524 -4.983 31.750 1.00 67.70 199 LEU B O 1
ATOM 2093 N N . ASP B 1 73 ? -21.979 -7.083 32.373 1.00 70.31 200 ASP B N 1
ATOM 2094 C CA . ASP B 1 73 ? -23.324 -7.059 31.809 1.00 74.64 200 ASP B CA 1
ATOM 2095 C C . ASP B 1 73 ? -24.192 -5.999 32.447 1.00 71.91 200 ASP B C 1
ATOM 2096 O O . ASP B 1 73 ? -25.021 -5.412 31.780 1.00 66.76 200 ASP B O 1
ATOM 2101 N N . ASP B 1 74 ? -23.994 -5.749 33.731 1.00 69.04 201 ASP B N 1
ATOM 2102 C CA . ASP B 1 74 ? -24.762 -4.731 34.407 1.00 71.46 201 ASP B CA 1
ATOM 2103 C C . ASP B 1 74 ? -24.088 -3.349 34.457 1.00 66.64 201 ASP B C 1
ATOM 2104 O O . ASP B 1 74 ? -24.577 -2.435 35.143 1.00 67.16 201 ASP B O 1
ATOM 2109 N N . ASN B 1 75 ? -22.968 -3.209 33.753 1.00 63.57 202 ASN B N 1
ATOM 2110 C CA . ASN B 1 75 ? -22.240 -1.938 33.657 1.00 59.00 202 ASN B CA 1
ATOM 2111 C C . ASN B 1 75 ? -21.817 -1.375 35.014 1.00 57.39 202 ASN B C 1
ATOM 2112 O O . ASN B 1 75 ? -22.003 -0.188 35.306 1.00 56.61 202 ASN B O 1
ATOM 2117 N N . GLN B 1 76 ? -21.234 -2.235 35.837 1.00 60.75 203 GLN B N 1
ATOM 2118 C CA . GLN B 1 76 ? -20.707 -1.830 37.139 1.00 63.86 203 GLN B CA 1
ATOM 2119 C C . GLN B 1 76 ? -19.199 -1.890 37.143 1.00 60.66 203 GLN B C 1
ATOM 2120 O O . GLN B 1 76 ? -18.613 -2.892 36.722 1.00 59.41 203 GLN B O 1
ATOM 2126 N N . TYR B 1 77 ? -18.588 -0.823 37.646 1.00 56.47 204 TYR B N 1
ATOM 2127 C CA . TYR B 1 77 ? -17.155 -0.647 37.574 1.00 53.63 204 TYR B CA 1
ATOM 2128 C C . TYR B 1 77 ? -16.617 -0.007 38.849 1.00 52.20 204 TYR B C 1
ATOM 2129 O O . TYR B 1 77 ? -17.315 0.763 39.512 1.00 51.83 204 TYR B O 1
ATOM 2138 N N . GLY B 1 78 ? -15.366 -0.314 39.174 1.00 51.29 205 GLY B N 1
ATOM 2139 C CA . GLY B 1 78 ? -14.655 0.417 40.216 1.00 48.77 205 GLY B CA 1
ATOM 2140 C C . GLY B 1 78 ? -13.796 1.499 39.632 1.00 49.90 205 GLY B C 1
ATOM 2141 O O . GLY B 1 78 ? -13.149 1.319 38.598 1.00 49.87 205 GLY B O 1
ATOM 2142 N N . ILE B 1 79 ? -13.795 2.646 40.297 1.00 45.89 206 ILE B N 1
ATOM 2143 C CA . ILE B 1 79 ? -13.039 3.810 39.837 1.00 54.41 206 ILE B CA 1
ATOM 2144 C C . ILE B 1 79 ? -11.953 4.101 40.875 1.00 50.60 206 ILE B C 1
ATOM 2145 O O . ILE B 1 79 ? -12.189 3.971 42.070 1.00 50.78 206 ILE B O 1
ATOM 2150 N N . GLU B 1 80 ? -10.782 4.522 40.416 1.00 50.79 207 GLU B N 1
ATOM 2151 C CA . GLU B 1 80 ? -9.650 4.797 41.300 1.00 44.48 207 GLU B CA 1
ATOM 2152 C C . GLU B 1 80 ? -9.029 6.120 40.923 1.00 43.85 207 GLU B C 1
ATOM 2153 O O . GLU B 1 80 ? -8.731 6.371 39.743 1.00 39.00 207 GLU B O 1
ATOM 2159 N N . LEU B 1 81 ? -8.837 6.973 41.925 1.00 44.64 208 LEU B N 1
ATOM 2160 C CA . LEU B 1 81 ? -8.095 8.227 41.749 1.00 47.54 208 LEU B CA 1
ATOM 2161 C C . LEU B 1 81 ? -6.880 8.180 42.652 1.00 47.24 208 LEU B C 1
ATOM 2162 O O . LEU B 1 81 ? -6.975 7.697 43.785 1.00 45.87 208 LEU B O 1
ATOM 2167 N N . THR B 1 82 ? -5.749 8.677 42.174 1.00 41.73 209 THR B N 1
ATOM 2168 C CA . THR B 1 82 ? -4.583 8.864 43.045 1.00 48.45 209 THR B CA 1
ATOM 2169 C C . THR B 1 82 ? -3.968 10.242 42.853 1.00 43.06 209 THR B C 1
ATOM 2170 O O . THR B 1 82 ? -4.128 10.884 41.813 1.00 41.32 209 THR B O 1
ATOM 2174 N N . VAL B 1 83 ? -3.240 10.659 43.880 1.00 46.01 210 VAL B N 1
ATOM 2175 C CA . VAL B 1 83 ? -2.524 11.919 43.886 1.00 45.90 210 VAL B CA 1
ATOM 2176 C C . VAL B 1 83 ? -1.252 11.728 44.699 1.00 48.98 210 VAL B C 1
ATOM 2177 O O . VAL B 1 83 ? -1.276 11.158 45.812 1.00 44.10 210 VAL B O 1
ATOM 2181 N N . SER B 1 84 ? -0.151 12.230 44.168 1.00 40.33 211 SER B N 1
ATOM 2182 C CA . SER B 1 84 ? 1.070 12.315 44.939 1.00 46.77 211 SER B CA 1
ATOM 2183 C C . SER B 1 84 ? 1.685 13.693 44.753 1.00 45.12 211 SER B C 1
ATOM 2184 O O . SER B 1 84 ? 1.460 14.353 43.747 1.00 44.33 211 SER B O 1
ATOM 2187 N N . GLY B 1 85 ? 2.466 14.111 45.735 1.00 46.22 212 GLY B N 1
ATOM 2188 C CA . GLY B 1 85 ? 2.942 15.491 45.807 1.00 44.84 212 GLY B CA 1
ATOM 2189 C C . GLY B 1 85 ? 4.415 15.685 45.503 1.00 43.09 212 GLY B C 1
ATOM 2190 O O . GLY B 1 85 ? 5.080 14.848 44.866 1.00 48.09 212 GLY B O 1
ATOM 2191 N N . LYS B 1 86 ? 4.929 16.798 46.000 1.00 43.90 213 LYS B N 1
ATOM 2192 C CA . LYS B 1 86 ? 6.280 17.198 45.758 1.00 45.32 213 LYS B CA 1
ATOM 2193 C C . LYS B 1 86 ? 6.771 18.008 46.940 1.00 51.47 213 LYS B C 1
ATOM 2194 O O . LYS B 1 86 ? 6.066 18.884 47.447 1.00 54.75 213 LYS B O 1
ATOM 2200 N N . THR B 1 87 ? 7.982 17.698 47.385 1.00 52.31 214 THR B N 1
ATOM 2201 C CA . THR B 1 87 ? 8.606 18.418 48.479 1.00 54.30 214 THR B CA 1
ATOM 2202 C C . THR B 1 87 ? 9.424 19.556 47.899 1.00 56.40 214 THR B C 1
ATOM 2203 O O . THR B 1 87 ? 10.203 19.352 46.983 1.00 55.17 214 THR B O 1
ATOM 2207 N N . VAL B 1 88 ? 9.249 20.753 48.442 1.00 65.17 215 VAL B N 1
ATOM 2208 C CA . VAL B 1 88 ? 10.015 21.924 48.004 1.00 68.84 215 VAL B CA 1
ATOM 2209 C C . VAL B 1 88 ? 10.836 22.457 49.172 1.00 72.71 215 VAL B C 1
ATOM 2210 O O . VAL B 1 88 ? 10.324 22.595 50.278 1.00 72.91 215 VAL B O 1
ATOM 2214 N N . TYR B 1 89 ? 12.105 22.754 48.928 1.00 76.54 216 TYR B N 1
ATOM 2215 C CA . TYR B 1 89 ? 12.931 23.399 49.941 1.00 80.08 216 TYR B CA 1
ATOM 2216 C C . TYR B 1 89 ? 13.077 24.880 49.583 1.00 90.41 216 TYR B C 1
ATOM 2217 O O . TYR B 1 89 ? 13.152 25.239 48.401 1.00 88.65 216 TYR B O 1
ATOM 2226 N N . GLU B 1 90 ? 13.092 25.738 50.600 1.00 102.99 217 GLU B N 1
ATOM 2227 C CA . GLU B 1 90 ? 12.936 27.181 50.388 1.00 112.23 217 GLU B CA 1
ATOM 2228 C C . GLU B 1 90 ? 14.284 27.890 50.278 1.00 104.12 217 GLU B C 1
ATOM 2229 O O . GLU B 1 90 ? 14.817 28.375 51.269 1.00 96.21 217 GLU B O 1
ATOM 2235 N N . THR B 1 98 ? 13.798 24.928 55.433 1.00 93.47 588 THR B N 1
ATOM 2236 C CA . THR B 1 98 ? 12.341 24.766 55.303 1.00 98.12 588 THR B CA 1
ATOM 2237 C C . THR B 1 98 ? 11.882 23.790 54.214 1.00 93.87 588 THR B C 1
ATOM 2238 O O . THR B 1 98 ? 12.082 24.029 53.025 1.00 91.48 588 THR B O 1
ATOM 2242 N N . GLU B 1 99 ? 11.228 22.708 54.630 1.00 89.40 589 GLU B N 1
ATOM 2243 C CA . GLU B 1 99 ? 10.435 21.878 53.727 1.00 89.65 589 GLU B CA 1
ATOM 2244 C C . GLU B 1 99 ? 9.040 22.454 53.610 1.00 84.28 589 GLU B C 1
ATOM 2245 O O . GLU B 1 99 ? 8.485 22.927 54.589 1.00 87.75 589 GLU B O 1
ATOM 2251 N N . LYS B 1 100 ? 8.472 22.402 52.413 1.00 78.64 590 LYS B N 1
ATOM 2252 C CA . LYS B 1 100 ? 7.074 22.745 52.202 1.00 74.39 590 LYS B CA 1
ATOM 2253 C C . LYS B 1 100 ? 6.503 21.721 51.227 1.00 66.74 590 LYS B C 1
ATOM 2254 O O . LYS B 1 100 ? 7.228 21.154 50.407 1.00 65.19 590 LYS B O 1
ATOM 2260 N N . LYS B 1 101 ? 5.206 21.485 51.298 1.00 58.05 591 LYS B N 1
ATOM 2261 C CA . LYS B 1 101 ? 4.590 20.514 50.424 1.00 55.36 591 LYS B CA 1
ATOM 2262 C C . LYS B 1 101 ? 3.808 21.200 49.311 1.00 53.24 591 LYS B C 1
ATOM 2263 O O . LYS B 1 101 ? 3.129 22.189 49.553 1.00 50.44 591 LYS B O 1
ATOM 2269 N N . SER B 1 102 ? 3.894 20.658 48.100 1.00 49.61 592 SER B N 1
ATOM 2270 C CA . SER B 1 102 ? 3.242 21.244 46.943 1.00 47.42 592 SER B CA 1
ATOM 2271 C C . SER B 1 102 ? 1.732 21.120 47.063 1.00 48.18 592 SER B C 1
ATOM 2272 O O . SER B 1 102 ? 0.980 21.889 46.463 1.00 52.80 592 SER B O 1
ATOM 2275 N N . ILE B 1 103 ? 1.289 20.103 47.785 1.00 48.60 593 ILE B N 1
ATOM 2276 C CA . ILE B 1 103 ? -0.123 19.897 48.012 1.00 48.11 593 ILE B CA 1
ATOM 2277 C C . ILE B 1 103 ? -0.363 20.113 49.498 1.00 53.37 593 ILE B C 1
ATOM 2278 O O . ILE B 1 103 ? 0.154 19.371 50.336 1.00 55.33 593 ILE B O 1
ATOM 2283 N N . GLU B 1 104 ? -1.140 21.139 49.811 1.00 57.17 594 GLU B N 1
ATOM 2284 C CA . GLU B 1 104 ? -1.219 21.682 51.158 1.00 59.45 594 GLU B CA 1
ATOM 2285 C C . GLU B 1 104 ? -2.664 22.049 51.424 1.00 61.00 594 GLU B C 1
ATOM 2286 O O . GLU B 1 104 ? -3.157 23.033 50.907 1.00 59.23 594 GLU B O 1
ATOM 2292 N N . ASN B 1 105 ? -3.341 21.239 52.223 1.00 61.04 595 ASN B N 1
ATOM 2293 C CA . ASN B 1 105 ? -4.791 21.286 52.343 1.00 59.59 595 ASN B CA 1
ATOM 2294 C C . ASN B 1 105 ? -5.453 21.296 50.975 1.00 57.00 595 ASN B C 1
ATOM 2295 O O . ASN B 1 105 ? -6.347 22.085 50.721 1.00 57.77 595 ASN B O 1
ATOM 2300 N N . GLY B 1 106 ? -5.009 20.403 50.096 1.00 54.38 596 GLY B N 1
ATOM 2301 C CA . GLY B 1 106 ? -5.602 20.266 48.777 1.00 53.56 596 GLY B CA 1
ATOM 2302 C C . GLY B 1 106 ? -6.924 19.531 48.724 1.00 53.96 596 GLY B C 1
ATOM 2303 O O . GLY B 1 106 ? -7.294 18.848 49.664 1.00 56.50 596 GLY B O 1
ATOM 2304 N N . THR B 1 107 ? -7.609 19.658 47.589 1.00 54.52 597 THR B N 1
ATOM 2305 C CA . THR B 1 107 ? -8.969 19.176 47.418 1.00 55.72 597 THR B CA 1
ATOM 2306 C C . THR B 1 107 ? -9.159 18.530 46.057 1.00 53.23 597 THR B C 1
ATOM 2307 O O . THR B 1 107 ? -8.813 19.114 45.030 1.00 56.39 597 THR B O 1
ATOM 2311 N N . ILE B 1 108 ? -9.720 17.324 46.064 1.00 52.67 598 ILE B N 1
ATOM 2312 C CA . ILE B 1 108 ? -10.188 16.669 44.856 1.00 53.36 598 ILE B CA 1
ATOM 2313 C C . ILE B 1 108 ? -11.685 16.865 44.738 1.00 53.43 598 ILE B C 1
ATOM 2314 O O . ILE B 1 108 ? -12.413 16.688 45.711 1.00 61.85 598 ILE B O 1
ATOM 2319 N N . THR B 1 109 ? -12.129 17.242 43.542 1.00 58.52 599 THR B N 1
ATOM 2320 C CA . THR B 1 109 ? -13.527 17.458 43.235 1.00 54.71 599 THR B CA 1
ATOM 2321 C C . THR B 1 109 ? -13.891 16.550 42.075 1.00 52.24 599 THR B C 1
ATOM 2322 O O . THR B 1 109 ? -13.350 16.672 40.987 1.00 52.68 599 THR B O 1
ATOM 2326 N N . ASP B 1 110 ? -14.827 15.641 42.314 1.00 57.44 600 ASP B N 1
ATOM 2327 C CA . ASP B 1 110 ? -15.104 14.543 41.395 1.00 58.50 600 ASP B CA 1
ATOM 2328 C C . ASP B 1 110 ? -16.611 14.368 41.215 1.00 58.70 600 ASP B C 1
ATOM 2329 O O . ASP B 1 110 ? -17.213 13.555 41.898 1.00 55.47 600 ASP B O 1
ATOM 2334 N N . PRO B 1 111 ? -17.214 15.136 40.290 1.00 60.61 601 PRO B N 1
ATOM 2335 C CA . PRO B 1 111 ? -18.610 14.952 39.901 1.00 60.41 601 PRO B CA 1
ATOM 2336 C C . PRO B 1 111 ? -18.818 13.670 39.141 1.00 58.63 601 PRO B C 1
ATOM 2337 O O . PRO B 1 111 ? -18.028 13.345 38.256 1.00 55.15 601 PRO B O 1
ATOM 2341 N N . MET B 1 112 ? -19.877 12.947 39.479 1.00 57.26 602 MET B N 1
ATOM 2342 C CA . MET B 1 112 ? -20.277 11.803 38.682 1.00 57.90 602 MET B CA 1
ATOM 2343 C C . MET B 1 112 ? -20.671 12.340 37.312 1.00 58.74 602 MET B C 1
ATOM 2344 O O . MET B 1 112 ? -21.199 13.449 37.183 1.00 61.37 602 MET B O 1
ATOM 2349 N N . GLY B 1 113 ? -20.396 11.557 36.281 1.00 58.47 603 GLY B N 1
ATOM 2350 C CA . GLY B 1 113 ? -20.839 11.903 34.943 1.00 60.23 603 GLY B CA 1
ATOM 2351 C C . GLY B 1 113 ? -22.336 11.792 34.796 1.00 63.01 603 GLY B C 1
ATOM 2352 O O . GLY B 1 113 ? -23.018 11.192 35.628 1.00 63.37 603 GLY B O 1
ATOM 2353 N N . GLU B 1 114 ? -22.843 12.364 33.717 1.00 64.94 604 GLU B N 1
ATOM 2354 C CA . GLU B 1 114 ? -24.230 12.201 33.336 1.00 68.92 604 GLU B CA 1
ATOM 2355 C C . GLU B 1 114 ? -24.561 10.715 33.259 1.00 65.63 604 GLU B C 1
ATOM 2356 O O . GLU B 1 114 ? -23.822 9.960 32.636 1.00 68.65 604 GLU B O 1
ATOM 2362 N N . LEU B 1 115 ? -25.672 10.315 33.883 1.00 65.17 605 LEU B N 1
ATOM 2363 C CA . LEU B 1 115 ? -26.134 8.919 33.872 1.00 68.06 605 LEU B CA 1
ATOM 2364 C C . LEU B 1 115 ? -25.173 7.928 34.544 1.00 62.72 605 LEU B C 1
ATOM 2365 O O . LEU B 1 115 ? -25.224 6.737 34.266 1.00 63.91 605 LEU B O 1
ATOM 2370 N N . ILE B 1 116 ? -24.308 8.431 35.416 1.00 62.75 606 ILE B N 1
ATOM 2371 C CA . ILE B 1 116 ? -23.400 7.582 36.196 1.00 59.70 606 ILE B CA 1
ATOM 2372 C C . ILE B 1 116 ? -23.825 7.638 37.657 1.00 59.61 606 ILE B C 1
ATOM 2373 O O . ILE B 1 116 ? -23.817 8.697 38.258 1.00 58.67 606 ILE B O 1
ATOM 2378 N N . ASP B 1 117 ? -24.225 6.498 38.214 1.00 62.61 607 ASP B N 1
ATOM 2379 C CA . ASP B 1 117 ? -24.725 6.448 39.588 1.00 62.13 607 ASP B CA 1
ATOM 2380 C C . ASP B 1 117 ? -23.678 5.877 40.546 1.00 59.34 607 ASP B C 1
ATOM 2381 O O . ASP B 1 117 ? -23.231 4.744 40.397 1.00 55.28 607 ASP B O 1
ATOM 2386 N N . LEU B 1 118 ? -23.307 6.674 41.533 1.00 58.02 608 LEU B N 1
ATOM 2387 C CA . LEU B 1 118 ? -22.468 6.214 42.625 1.00 60.55 608 LEU B CA 1
ATOM 2388 C C . LEU B 1 118 ? -23.185 5.130 43.442 1.00 63.85 608 LEU B C 1
ATOM 2389 O O . LEU B 1 118 ? -24.344 5.259 43.765 1.00 61.20 608 LEU B O 1
ATOM 2394 N N . GLN B 1 119 ? -22.493 4.061 43.796 1.00 70.82 609 GLN B N 1
ATOM 2395 C CA . GLN B 1 119 ? -23.128 3.006 44.591 1.00 71.27 609 GLN B CA 1
ATOM 2396 C C . GLN B 1 119 ? -23.121 3.378 46.057 1.00 76.07 609 GLN B C 1
ATOM 2397 O O . GLN B 1 119 ? -22.055 3.632 46.622 1.00 72.76 609 GLN B O 1
ATOM 2403 N N . LEU B 1 120 ? -24.308 3.395 46.663 1.00 96.73 610 LEU B N 1
ATOM 2404 C CA . LEU B 1 120 ? -24.465 3.818 48.062 1.00 97.36 610 LEU B CA 1
ATOM 2405 C C . LEU B 1 120 ? -24.942 2.695 49.010 1.00 98.09 610 LEU B C 1
ATOM 2406 O O . LEU B 1 120 ? -25.204 2.920 50.199 1.00 91.30 610 LEU B O 1
ATOM 2411 N N . GLY B 1 121 ? -25.026 1.476 48.483 1.00 101.57 611 GLY B N 1
ATOM 2412 C CA . GLY B 1 121 ? -25.494 0.339 49.257 1.00 105.73 611 GLY B CA 1
ATOM 2413 C C . GLY B 1 121 ? -26.966 0.453 49.624 1.00 109.87 611 GLY B C 1
ATOM 2414 O O . GLY B 1 121 ? -27.673 1.370 49.175 1.00 101.50 611 GLY B O 1
ATOM 2415 N N . THR B 1 122 ? -27.401 -0.470 50.480 1.00 114.02 612 THR B N 1
ATOM 2416 C CA . THR B 1 122 ? -28.804 -0.661 50.839 1.00 105.28 612 THR B CA 1
ATOM 2417 C C . THR B 1 122 ? -29.470 0.615 51.327 1.00 95.38 612 THR B C 1
ATOM 2418 O O . THR B 1 122 ? -30.601 0.930 50.933 1.00 87.81 612 THR B O 1
ATOM 2422 N N . ASP B 1 123 ? -28.776 1.333 52.206 1.00 92.14 613 ASP B N 1
ATOM 2423 C CA . ASP B 1 123 ? -29.390 2.463 52.881 1.00 92.83 613 ASP B CA 1
ATOM 2424 C C . ASP B 1 123 ? -29.499 3.733 52.022 1.00 85.23 613 ASP B C 1
ATOM 2425 O O . ASP B 1 123 ? -30.103 4.686 52.460 1.00 87.59 613 ASP B O 1
ATOM 2430 N N . GLY B 1 124 ? -28.926 3.739 50.814 1.00 90.87 614 GLY B N 1
ATOM 2431 C CA . GLY B 1 124 ? -28.962 4.913 49.933 1.00 89.53 614 GLY B CA 1
ATOM 2432 C C . GLY B 1 124 ? -28.217 6.148 50.446 1.00 87.78 614 GLY B C 1
ATOM 2433 O O . GLY B 1 124 ? -28.468 7.265 49.989 1.00 84.83 614 GLY B O 1
ATOM 2434 N N . ARG B 1 125 ? -27.299 5.945 51.386 1.00 86.39 615 ARG B N 1
ATOM 2435 C CA . ARG B 1 125 ? -26.513 7.033 51.962 1.00 94.61 615 ARG B CA 1
ATOM 2436 C C . ARG B 1 125 ? -25.016 6.791 51.770 1.00 97.78 615 ARG B C 1
ATOM 2437 O O . ARG B 1 125 ? -24.582 5.653 51.606 1.00 93.08 615 ARG B O 1
ATOM 2445 N N . PHE B 1 126 ? -24.243 7.875 51.750 1.00 85.36 616 PHE B N 1
ATOM 2446 C CA . PHE B 1 126 ? -22.824 7.791 51.467 1.00 84.21 616 PHE B CA 1
ATOM 2447 C C . PHE B 1 126 ? -22.065 7.516 52.762 1.00 85.27 616 PHE B C 1
ATOM 2448 O O . PHE B 1 126 ? -21.862 8.421 53.567 1.00 74.68 616 PHE B O 1
ATOM 2456 N N . ASP B 1 127 ? -21.680 6.256 52.957 1.00 84.76 617 ASP B N 1
ATOM 2457 C CA . ASP B 1 127 ? -21.070 5.811 54.199 1.00 81.72 617 ASP B CA 1
ATOM 2458 C C . ASP B 1 127 ? -19.621 5.419 53.943 1.00 76.00 617 ASP B C 1
ATOM 2459 O O . ASP B 1 127 ? -19.233 5.153 52.801 1.00 76.20 617 ASP B O 1
ATOM 2464 N N . PRO B 1 128 ? -18.828 5.298 55.020 1.00 72.96 618 PRO B N 1
ATOM 2465 C CA . PRO B 1 128 ? -17.507 4.672 54.945 1.00 69.99 618 PRO B CA 1
ATOM 2466 C C . PRO B 1 128 ? -17.455 3.373 54.127 1.00 65.98 618 PRO B C 1
ATOM 2467 O O . PRO B 1 128 ? -16.462 3.100 53.447 1.00 70.22 618 PRO B O 1
ATOM 2471 N N . ALA B 1 129 ? -18.519 2.586 54.188 1.00 64.78 619 ALA B N 1
ATOM 2472 C CA . ALA B 1 129 ? -18.585 1.337 53.446 1.00 64.51 619 ALA B CA 1
ATOM 2473 C C . ALA B 1 129 ? -18.574 1.521 51.929 1.00 61.29 619 ALA B C 1
ATOM 2474 O O . ALA B 1 129 ? -18.333 0.569 51.214 1.00 57.19 619 ALA B O 1
ATOM 2476 N N . ASP B 1 130 ? -18.827 2.735 51.442 1.00 65.99 620 ASP B N 1
ATOM 2477 C CA . ASP B 1 130 ? -18.979 2.973 50.000 1.00 66.32 620 ASP B CA 1
ATOM 2478 C C . ASP B 1 130 ? -17.763 3.560 49.285 1.00 61.87 620 ASP B C 1
ATOM 2479 O O . ASP B 1 130 ? -17.814 3.867 48.076 1.00 58.23 620 ASP B O 1
ATOM 2484 N N . TYR B 1 131 ? -16.679 3.739 50.029 1.00 60.94 621 TYR B N 1
ATOM 2485 C CA . TYR B 1 131 ? -15.408 4.158 49.430 1.00 59.45 621 TYR B CA 1
ATOM 2486 C C . TYR B 1 131 ? -14.239 3.592 50.228 1.00 58.45 621 TYR B C 1
ATOM 2487 O O . TYR B 1 131 ? -14.414 3.148 51.369 1.00 61.84 621 TYR B O 1
ATOM 2496 N N . THR B 1 132 ? -13.048 3.622 49.643 1.00 56.74 622 THR B N 1
ATOM 2497 C CA . THR B 1 132 ? -11.819 3.544 50.434 1.00 59.18 622 THR B CA 1
ATOM 2498 C C . THR B 1 132 ? -10.932 4.756 50.171 1.00 55.26 622 THR B C 1
ATOM 2499 O O . THR B 1 132 ? -10.872 5.280 49.053 1.00 59.51 622 THR B O 1
ATOM 2503 N N . LEU B 1 133 ? -10.291 5.226 51.227 1.00 55.25 623 LEU B N 1
ATOM 2504 C CA . LEU B 1 133 ? -9.244 6.226 51.126 1.00 53.91 623 LEU B CA 1
ATOM 2505 C C . LEU B 1 133 ? -8.050 5.734 51.936 1.00 56.83 623 LEU B C 1
ATOM 2506 O O . LEU B 1 133 ? -8.123 5.553 53.158 1.00 57.47 623 LEU B O 1
ATOM 2511 N N . THR B 1 134 ? -6.963 5.466 51.222 1.00 58.35 624 THR B N 1
ATOM 2512 C CA . THR B 1 134 ? -5.759 4.891 51.803 1.00 52.70 624 THR B CA 1
ATOM 2513 C C . THR B 1 134 ? -4.559 5.712 51.355 1.00 55.31 624 THR B C 1
ATOM 2514 O O . THR B 1 134 ? -4.618 6.431 50.354 1.00 55.96 624 THR B O 1
ATOM 2518 N N . ALA B 1 135 ? -3.462 5.587 52.084 1.00 50.19 625 ALA B N 1
ATOM 2519 C CA . ALA B 1 135 ? -2.239 6.277 51.710 1.00 49.06 625 ALA B CA 1
ATOM 2520 C C . ALA B 1 135 ? -1.032 5.364 51.883 1.00 48.92 625 ALA B C 1
ATOM 2521 O O . ALA B 1 135 ? -1.081 4.395 52.654 1.00 50.07 625 ALA B O 1
ATOM 2523 N N . ASN B 1 136 ? 0.052 5.696 51.182 1.00 45.39 626 ASN B N 1
ATOM 2524 C CA . ASN B 1 136 ? 1.169 4.783 51.043 1.00 49.37 626 ASN B CA 1
ATOM 2525 C C . ASN B 1 136 ? 2.094 4.809 52.252 1.00 49.13 626 ASN B C 1
ATOM 2526 O O . ASN B 1 136 ? 3.134 4.164 52.223 1.00 44.31 626 ASN B O 1
ATOM 2531 N N . ASP B 1 137 ? 1.713 5.534 53.305 1.00 49.48 627 ASP B N 1
ATOM 2532 C CA . ASP B 1 137 ? 2.370 5.394 54.599 1.00 49.25 627 ASP B CA 1
ATOM 2533 C C . ASP B 1 137 ? 1.688 4.340 55.456 1.00 55.17 627 ASP B C 1
ATOM 2534 O O . ASP B 1 137 ? 2.051 4.142 56.620 1.00 56.62 627 ASP B O 1
ATOM 2539 N N . GLY B 1 138 ? 0.696 3.660 54.892 1.00 55.34 628 GLY B N 1
ATOM 2540 C CA . GLY B 1 138 ? -0.048 2.634 55.623 1.00 52.40 628 GLY B CA 1
ATOM 2541 C C . GLY B 1 138 ? -1.236 3.183 56.406 1.00 58.83 628 GLY B C 1
ATOM 2542 O O . GLY B 1 138 ? -1.878 2.446 57.144 1.00 61.95 628 GLY B O 1
ATOM 2543 N N . SER B 1 139 ? -1.555 4.467 56.249 1.00 58.04 629 SER B N 1
ATOM 2544 C CA . SER B 1 139 ? -2.742 5.010 56.883 1.00 57.53 629 SER B CA 1
ATOM 2545 C C . SER B 1 139 ? -3.984 4.790 56.015 1.00 59.62 629 SER B C 1
ATOM 2546 O O . SER B 1 139 ? -3.884 4.514 54.815 1.00 57.21 629 SER B O 1
ATOM 2549 N N . ARG B 1 140 ? -5.152 4.878 56.645 1.00 57.38 630 ARG B N 1
ATOM 2550 C CA . ARG B 1 140 ? -6.413 4.850 55.930 1.00 59.75 630 ARG B CA 1
ATOM 2551 C C . ARG B 1 140 ? -7.541 5.484 56.760 1.00 62.90 630 ARG B C 1
ATOM 2552 O O . ARG B 1 140 ? -7.420 5.673 57.976 1.00 63.69 630 ARG B O 1
ATOM 2560 N N . LEU B 1 141 ? -8.642 5.814 56.095 1.00 63.01 631 LEU B N 1
ATOM 2561 C CA . LEU B 1 141 ? -9.871 6.121 56.805 1.00 64.39 631 LEU B CA 1
ATOM 2562 C C . LEU B 1 141 ? -10.616 4.832 57.074 1.00 69.85 631 LEU B C 1
ATOM 2563 O O . LEU B 1 141 ? -10.816 4.022 56.170 1.00 69.45 631 LEU B O 1
ATOM 2568 N N . GLU B 1 142 ? -11.002 4.641 58.327 1.00 65.93 632 GLU B N 1
ATOM 2569 C CA . GLU B 1 142 ? -11.730 3.452 58.736 1.00 74.18 632 GLU B CA 1
ATOM 2570 C C . GLU B 1 142 ? -12.943 3.926 59.474 1.00 72.87 632 GLU B C 1
ATOM 2571 O O . GLU B 1 142 ? -12.831 4.563 60.525 1.00 63.21 632 GLU B O 1
ATOM 2577 N N . ASN B 1 143 ? -14.108 3.669 58.893 1.00 80.28 633 ASN B N 1
ATOM 2578 C CA . ASN B 1 143 ? -15.340 4.200 59.437 1.00 83.16 633 ASN B CA 1
ATOM 2579 C C . ASN B 1 143 ? -15.230 5.700 59.742 1.00 81.82 633 ASN B C 1
ATOM 2580 O O . ASN B 1 143 ? -15.682 6.164 60.782 1.00 78.97 633 ASN B O 1
ATOM 2585 N N . GLY B 1 144 ? -14.622 6.451 58.825 1.00 82.33 634 GLY B N 1
ATOM 2586 C CA . GLY B 1 144 ? -14.534 7.900 58.956 1.00 76.65 634 GLY B CA 1
ATOM 2587 C C . GLY B 1 144 ? -13.299 8.388 59.693 1.00 77.90 634 GLY B C 1
ATOM 2588 O O . GLY B 1 144 ? -12.915 9.536 59.541 1.00 78.60 634 GLY B O 1
ATOM 2589 N N . GLN B 1 145 ? -12.659 7.517 60.466 1.00 84.54 635 GLN B N 1
ATOM 2590 C CA . GLN B 1 145 ? -11.519 7.900 61.291 1.00 83.70 635 GLN B CA 1
ATOM 2591 C C . GLN B 1 145 ? -10.172 7.562 60.679 1.00 69.24 635 GLN B C 1
ATOM 2592 O O . GLN B 1 145 ? -9.964 6.454 60.179 1.00 66.26 635 GLN B O 1
ATOM 2598 N N . ALA B 1 146 ? -9.240 8.503 60.748 1.00 63.84 636 ALA B N 1
ATOM 2599 C CA . ALA B 1 146 ? -7.891 8.241 60.234 1.00 62.01 636 ALA B CA 1
ATOM 2600 C C . ALA B 1 146 ? -7.164 7.323 61.204 1.00 68.80 636 ALA B C 1
ATOM 2601 O O . ALA B 1 146 ? -7.063 7.637 62.383 1.00 66.70 636 ALA B O 1
ATOM 2603 N N . VAL B 1 147 ? -6.663 6.194 60.718 1.00 70.75 637 VAL B N 1
ATOM 2604 C CA . VAL B 1 147 ? -5.896 5.298 61.564 1.00 71.13 637 VAL B CA 1
ATOM 2605 C C . VAL B 1 147 ? -4.640 4.866 60.826 1.00 72.58 637 VAL B C 1
ATOM 2606 O O . VAL B 1 147 ? -4.521 5.048 59.613 1.00 79.14 637 VAL B O 1
ATOM 2610 N N . GLY B 1 148 ? -3.698 4.317 61.579 1.00 66.87 638 GLY B N 1
ATOM 2611 C CA . GLY B 1 148 ? -2.476 3.784 61.011 1.00 66.99 638 GLY B CA 1
ATOM 2612 C C . GLY B 1 148 ? -1.444 4.859 60.775 1.00 63.93 638 GLY B C 1
ATOM 2613 O O . GLY B 1 148 ? -1.499 5.947 61.375 1.00 58.27 638 GLY B O 1
ATOM 2614 N N . GLY B 1 149 ? -0.513 4.548 59.874 1.00 64.43 639 GLY B N 1
ATOM 2615 C CA . GLY B 1 149 ? 0.687 5.356 59.695 1.00 68.07 639 GLY B CA 1
ATOM 2616 C C . GLY B 1 149 ? 1.785 4.872 60.614 1.00 70.16 639 GLY B C 1
ATOM 2617 O O . GLY B 1 149 ? 1.522 4.148 61.570 1.00 66.63 639 GLY B O 1
ATOM 2618 N N . PRO B 1 150 ? 3.028 5.301 60.352 1.00 73.20 640 PRO B N 1
ATOM 2619 C CA . PRO B 1 150 ? 4.120 4.842 61.205 1.00 67.73 640 PRO B CA 1
ATOM 2620 C C . PRO B 1 150 ? 3.967 5.258 62.676 1.00 74.33 640 PRO B C 1
ATOM 2621 O O . PRO B 1 150 ? 4.536 4.613 63.538 1.00 85.50 640 PRO B O 1
ATOM 2625 N N . GLN B 1 151 ? 3.221 6.321 62.972 1.00 77.36 641 GLN B N 1
ATOM 2626 C CA . GLN B 1 151 ? 3.007 6.741 64.375 1.00 77.69 641 GLN B CA 1
ATOM 2627 C C . GLN B 1 151 ? 1.646 6.274 64.914 1.00 76.84 641 GLN B C 1
ATOM 2628 O O . GLN B 1 151 ? 1.282 6.600 66.037 1.00 78.16 641 GLN B O 1
ATOM 2634 N N . ASN B 1 152 ? 0.894 5.531 64.112 1.00 79.88 642 ASN B N 1
ATOM 2635 C CA . ASN B 1 152 ? -0.449 5.084 64.495 1.00 84.28 642 ASN B CA 1
ATOM 2636 C C . ASN B 1 152 ? -1.328 6.233 64.993 1.00 84.78 642 ASN B C 1
ATOM 2637 O O . ASN B 1 152 ? -2.030 6.116 65.994 1.00 81.90 642 ASN B O 1
ATOM 2642 N N . ASP B 1 153 ? -1.285 7.338 64.260 1.00 72.65 643 ASP B N 1
ATOM 2643 C CA . ASP B 1 153 ? -2.050 8.524 64.584 1.00 69.64 643 ASP B CA 1
ATOM 2644 C C . ASP B 1 153 ? -2.871 9.011 63.389 1.00 69.02 643 ASP B C 1
ATOM 2645 O O . ASP B 1 153 ? -3.360 10.154 63.390 1.00 61.93 643 ASP B O 1
ATOM 2650 N N . GLY B 1 154 ? -3.000 8.177 62.359 1.00 69.86 644 GLY B N 1
ATOM 2651 C CA . GLY B 1 154 ? -3.701 8.572 61.133 1.00 67.48 644 GLY B CA 1
ATOM 2652 C C . GLY B 1 154 ? -2.797 9.095 60.028 1.00 71.64 644 GLY B C 1
ATOM 2653 O O . GLY B 1 154 ? -3.244 9.276 58.882 1.00 59.77 644 GLY B O 1
ATOM 2654 N N . GLY B 1 155 ? -1.535 9.366 60.367 1.00 74.06 645 GLY B N 1
ATOM 2655 C CA . GLY B 1 155 ? -0.507 9.665 59.361 1.00 69.61 645 GLY B CA 1
ATOM 2656 C C . GLY B 1 155 ? -0.956 10.669 58.309 1.00 63.42 645 GLY B C 1
ATOM 2657 O O . GLY B 1 155 ? -1.517 11.717 58.641 1.00 60.39 645 GLY B O 1
ATOM 2658 N N . LEU B 1 156 ? -0.726 10.346 57.039 1.00 57.80 646 LEU B N 1
ATOM 2659 C CA . LEU B 1 156 ? -1.001 11.291 55.952 1.00 56.22 646 LEU B CA 1
ATOM 2660 C C . LEU B 1 156 ? -2.469 11.691 55.883 1.00 55.25 646 LEU B C 1
ATOM 2661 O O . LEU B 1 156 ? -2.810 12.679 55.264 1.00 52.62 646 LEU B O 1
ATOM 2666 N N . LEU B 1 157 ? -3.349 10.888 56.474 1.00 58.58 647 LEU B N 1
ATOM 2667 C CA . LEU B 1 157 ? -4.779 11.107 56.322 1.00 54.02 647 LEU B CA 1
ATOM 2668 C C . LEU B 1 157 ? -5.429 11.689 57.582 1.00 64.54 647 LEU B C 1
ATOM 2669 O O . LEU B 1 157 ? -6.654 11.796 57.652 1.00 59.07 647 LEU B O 1
ATOM 2674 N N . LYS B 1 158 ? -4.598 12.096 58.547 1.00 66.52 648 LYS B N 1
ATOM 2675 C CA . LYS B 1 158 ? -5.030 12.762 59.786 1.00 71.01 648 LYS B CA 1
ATOM 2676 C C . LYS B 1 158 ? -6.141 13.787 59.588 1.00 69.52 648 LYS B C 1
ATOM 2677 O O . LYS B 1 158 ? -7.010 13.920 60.427 1.00 76.31 648 LYS B O 1
ATOM 2683 N N . ASN B 1 159 ? -6.066 14.558 58.508 1.00 68.90 649 ASN B N 1
ATOM 2684 C CA . ASN B 1 159 ? -6.960 15.688 58.299 1.00 64.16 649 ASN B CA 1
ATOM 2685 C C . ASN B 1 159 ? -7.855 15.498 57.088 1.00 62.06 649 ASN B C 1
ATOM 2686 O O . ASN B 1 159 ? -8.524 16.429 56.652 1.00 72.84 649 ASN B O 1
ATOM 2691 N N . ALA B 1 160 ? -7.882 14.295 56.543 1.00 57.41 650 ALA B N 1
ATOM 2692 C CA . ALA B 1 160 ? -8.586 14.076 55.293 1.00 63.40 650 ALA B CA 1
ATOM 2693 C C . ALA B 1 160 ? -10.035 13.717 55.553 1.00 63.60 650 ALA B C 1
ATOM 2694 O O . ALA B 1 160 ? -10.352 13.078 56.554 1.00 68.52 650 ALA B O 1
ATOM 2696 N N . LYS B 1 161 ? -10.909 14.128 54.644 1.00 67.82 651 LYS B N 1
ATOM 2697 C CA . LYS B 1 161 ? -12.314 13.736 54.677 1.00 69.92 651 LYS B CA 1
ATOM 2698 C C . LYS B 1 161 ? -12.761 13.405 53.271 1.00 67.59 651 LYS B C 1
ATOM 2699 O O . LYS B 1 161 ? -12.264 13.983 52.307 1.00 61.99 651 LYS B O 1
ATOM 2705 N N . VAL B 1 162 ? -13.717 12.491 53.159 1.00 63.42 652 VAL B N 1
ATOM 2706 C CA . VAL B 1 162 ? -14.383 12.186 51.893 1.00 61.77 652 VAL B CA 1
ATOM 2707 C C . VAL B 1 162 ? -15.864 12.537 52.023 1.00 68.21 652 VAL B C 1
ATOM 2708 O O . VAL B 1 162 ? -16.541 12.012 52.895 1.00 69.83 652 VAL B O 1
ATOM 2712 N N . LEU B 1 163 ? -16.361 13.419 51.159 1.00 71.39 653 LEU B N 1
ATOM 2713 C CA . LEU B 1 163 ? -17.727 13.929 51.265 1.00 70.55 653 LEU B CA 1
ATOM 2714 C C . LEU B 1 163 ? -18.498 13.618 49.987 1.00 68.04 653 LEU B C 1
ATOM 2715 O O . LEU B 1 163 ? -17.922 13.531 48.919 1.00 68.64 653 LEU B O 1
ATOM 2720 N N . TYR B 1 164 ? -19.805 13.447 50.095 1.00 65.79 654 TYR B N 1
ATOM 2721 C CA . TYR B 1 164 ? -20.631 13.347 48.899 1.00 65.74 654 TYR B CA 1
ATOM 2722 C C . TYR B 1 164 ? -21.744 14.372 48.969 1.00 69.86 654 TYR B C 1
ATOM 2723 O O . TYR B 1 164 ? -22.454 14.474 49.964 1.00 79.24 654 TYR B O 1
ATOM 2732 N N . ASP B 1 165 ? -21.864 15.142 47.897 1.00 73.91 655 ASP B N 1
ATOM 2733 C CA . ASP B 1 165 ? -22.816 16.239 47.842 1.00 78.15 655 ASP B CA 1
ATOM 2734 C C . ASP B 1 165 ? -23.967 15.734 46.977 1.00 79.60 655 ASP B C 1
ATOM 2735 O O . ASP B 1 165 ? -23.795 15.469 45.789 1.00 66.78 655 ASP B O 1
ATOM 2740 N N . THR B 1 166 ? -25.122 15.532 47.609 1.00 80.98 656 THR B N 1
ATOM 2741 C CA . THR B 1 166 ? -26.205 14.742 47.008 1.00 81.13 656 THR B CA 1
ATOM 2742 C C . THR B 1 166 ? -26.921 15.515 45.903 1.00 83.17 656 THR B C 1
ATOM 2743 O O . THR B 1 166 ? -27.549 14.911 45.026 1.00 85.40 656 THR B O 1
ATOM 2747 N N . THR B 1 167 ? -26.815 16.839 45.934 1.00 78.78 657 THR B N 1
ATOM 2748 C CA . THR B 1 167 ? -27.451 17.664 44.923 1.00 87.50 657 THR B CA 1
ATOM 2749 C C . THR B 1 167 ? -26.621 17.709 43.656 1.00 85.25 657 THR B C 1
ATOM 2750 O O . THR B 1 167 ? -27.122 17.455 42.566 1.00 82.84 657 THR B O 1
ATOM 2754 N N . GLU B 1 168 ? -25.341 18.031 43.793 1.00 83.70 658 GLU B N 1
ATOM 2755 C CA . GLU B 1 168 ? -24.467 18.101 42.633 1.00 81.98 658 GLU B CA 1
ATOM 2756 C C . GLU B 1 168 ? -23.964 16.724 42.202 1.00 80.71 658 GLU B C 1
ATOM 2757 O O . GLU B 1 168 ? -23.356 16.581 41.163 1.00 77.77 658 GLU B O 1
ATOM 2763 N N . LYS B 1 169 ? -24.205 15.706 43.019 1.00 85.03 659 LYS B N 1
ATOM 2764 C CA . LYS B 1 169 ? -23.800 14.316 42.714 1.00 78.19 659 LYS B CA 1
ATOM 2765 C C . LYS B 1 169 ? -22.291 14.245 42.522 1.00 70.07 659 LYS B C 1
ATOM 2766 O O . LYS B 1 169 ? -21.787 13.886 41.456 1.00 69.05 659 LYS B O 1
ATOM 2772 N N . ARG B 1 170 ? -21.580 14.619 43.579 1.00 60.46 660 ARG B N 1
ATOM 2773 C CA . ARG B 1 170 ? -20.160 14.826 43.484 1.00 65.46 660 ARG B CA 1
ATOM 2774 C C . ARG B 1 170 ? -19.451 14.445 44.775 1.00 67.38 660 ARG B C 1
ATOM 2775 O O . ARG B 1 170 ? -19.885 14.743 45.891 1.00 58.17 660 ARG B O 1
ATOM 2783 N N . ILE B 1 171 ? -18.341 13.741 44.597 1.00 63.11 661 ILE B N 1
ATOM 2784 C CA . ILE B 1 171 ? -17.448 13.408 45.689 1.00 62.53 661 ILE B CA 1
ATOM 2785 C C . ILE B 1 171 ? -16.415 14.515 45.839 1.00 56.89 661 ILE B C 1
ATOM 2786 O O . ILE B 1 171 ? -15.951 15.064 44.842 1.00 54.97 661 ILE B O 1
ATOM 2791 N N . ARG B 1 172 ? -16.083 14.855 47.079 1.00 54.98 662 ARG B N 1
ATOM 2792 C CA . ARG B 1 172 ? -14.934 15.708 47.358 1.00 60.20 662 ARG B CA 1
ATOM 2793 C C . ARG B 1 172 ? -14.040 15.079 48.409 1.00 60.11 662 ARG B C 1
ATOM 2794 O O . ARG B 1 172 ? -14.524 14.517 49.381 1.00 61.42 662 ARG B O 1
ATOM 2802 N N . VAL B 1 173 ? -12.734 15.183 48.208 1.00 59.11 663 VAL B N 1
ATOM 2803 C CA . VAL B 1 173 ? -11.765 14.769 49.206 1.00 54.59 663 VAL B CA 1
ATOM 2804 C C . VAL B 1 173 ? -11.027 16.013 49.660 1.00 54.24 663 VAL B C 1
ATOM 2805 O O . VAL B 1 173 ? -10.409 16.697 48.859 1.00 66.88 663 VAL B O 1
ATOM 2809 N N . THR B 1 174 ? -11.107 16.322 50.942 1.00 57.46 664 THR B N 1
ATOM 2810 C CA . THR B 1 174 ? -10.470 17.515 51.468 1.00 60.59 664 THR B CA 1
ATOM 2811 C C . THR B 1 174 ? -9.358 17.106 52.412 1.00 57.89 664 THR B C 1
ATOM 2812 O O . THR B 1 174 ? -9.331 15.971 52.879 1.00 55.87 664 THR B O 1
ATOM 2816 N N . GLY B 1 175 ? -8.455 18.038 52.706 1.00 62.05 665 GLY B N 1
ATOM 2817 C CA . GLY B 1 175 ? -7.430 17.831 53.730 1.00 64.95 665 GLY B CA 1
ATOM 2818 C C . GLY B 1 175 ? -6.209 17.045 53.285 1.00 65.49 665 GLY B C 1
ATOM 2819 O O . GLY B 1 175 ? -5.630 16.295 54.077 1.00 59.89 665 GLY B O 1
ATOM 2820 N N . LEU B 1 176 ? -5.798 17.231 52.032 1.00 63.19 666 LEU B N 1
ATOM 2821 C CA . LEU B 1 176 ? -4.626 16.533 51.502 1.00 59.49 666 LEU B CA 1
ATOM 2822 C C . LEU B 1 176 ? -3.353 17.358 51.711 1.00 61.28 666 LEU B C 1
ATOM 2823 O O . LEU B 1 176 ? -3.256 18.522 51.273 1.00 59.25 666 LEU B O 1
ATOM 2828 N N . TYR B 1 177 ? -2.389 16.743 52.387 1.00 51.29 667 TYR B N 1
ATOM 2829 C CA . TYR B 1 177 ? -1.066 17.324 52.581 1.00 56.87 667 TYR B CA 1
ATOM 2830 C C . TYR B 1 177 ? 0.021 16.336 52.129 1.00 48.08 667 TYR B C 1
ATOM 2831 O O . TYR B 1 177 ? 0.301 15.355 52.809 1.00 58.67 667 TYR B O 1
ATOM 2840 N N . LEU B 1 178 ? 0.654 16.610 51.001 1.00 51.33 668 LEU B N 1
ATOM 2841 C CA . LEU B 1 178 ? 1.462 15.596 50.324 1.00 50.68 668 LEU B CA 1
ATOM 2842 C C . LEU B 1 178 ? 2.714 16.180 49.701 1.00 48.13 668 LEU B C 1
ATOM 2843 O O . LEU B 1 178 ? 2.642 17.110 48.889 1.00 48.54 668 LEU B O 1
ATOM 2848 N N . GLY B 1 179 ? 3.854 15.602 50.073 1.00 40.30 669 GLY B N 1
ATOM 2849 C CA . GLY B 1 179 ? 5.130 15.886 49.421 1.00 45.24 669 GLY B CA 1
ATOM 2850 C C . GLY B 1 179 ? 5.575 14.732 48.552 1.00 45.54 669 GLY B C 1
ATOM 2851 O O . GLY B 1 179 ? 4.766 13.884 48.152 1.00 42.20 669 GLY B O 1
ATOM 2852 N N . THR B 1 180 ? 6.870 14.695 48.275 1.00 46.22 670 THR B N 1
ATOM 2853 C CA . THR B 1 180 ? 7.448 13.672 47.405 1.00 49.60 670 THR B CA 1
ATOM 2854 C C . THR B 1 180 ? 7.187 12.257 47.933 1.00 51.04 670 THR B C 1
ATOM 2855 O O . THR B 1 180 ? 7.451 11.962 49.097 1.00 44.73 670 THR B O 1
ATOM 2859 N N . ASP B 1 181 ? 6.676 11.399 47.047 1.00 48.18 671 ASP B N 1
ATOM 2860 C CA . ASP B 1 181 ? 6.412 9.996 47.329 1.00 43.74 671 ASP B CA 1
ATOM 2861 C C . ASP B 1 181 ? 5.420 9.805 48.457 1.00 50.37 671 ASP B C 1
ATOM 2862 O O . ASP B 1 181 ? 5.384 8.761 49.097 1.00 47.83 671 ASP B O 1
ATOM 2867 N N . GLU B 1 182 ? 4.622 10.832 48.714 1.00 46.29 672 GLU B N 1
ATOM 2868 C CA . GLU B 1 182 ? 3.460 10.714 49.568 1.00 45.18 672 GLU B CA 1
ATOM 2869 C C . GLU B 1 182 ? 2.229 10.677 48.664 1.00 49.74 672 GLU B C 1
ATOM 2870 O O . GLU B 1 182 ? 1.973 11.616 47.881 1.00 43.68 672 GLU B O 1
ATOM 2876 N N . LYS B 1 183 ? 1.495 9.569 48.751 1.00 45.32 673 LYS B N 1
ATOM 2877 C CA . LYS B 1 183 ? 0.495 9.243 47.755 1.00 43.07 673 LYS B CA 1
ATOM 2878 C C . LYS B 1 183 ? -0.784 8.735 48.405 1.00 49.28 673 LYS B C 1
ATOM 2879 O O . LYS B 1 183 ? -0.757 7.905 49.311 1.00 51.96 673 LYS B O 1
ATOM 2885 N N . VAL B 1 184 ? -1.914 9.224 47.904 1.00 44.17 674 VAL B N 1
ATOM 2886 C CA . VAL B 1 184 ? -3.212 8.888 48.433 1.00 45.71 674 VAL B CA 1
ATOM 2887 C C . VAL B 1 184 ? -4.048 8.313 47.305 1.00 45.69 674 VAL B C 1
ATOM 2888 O O . VAL B 1 184 ? -3.953 8.773 46.169 1.00 48.26 674 VAL B O 1
ATOM 2892 N N . THR B 1 185 ? -4.878 7.327 47.633 1.00 44.80 675 THR B N 1
ATOM 2893 C CA . THR B 1 185 ? -5.707 6.605 46.657 1.00 42.01 675 THR B CA 1
ATOM 2894 C C . THR B 1 185 ? -7.152 6.563 47.148 1.00 47.91 675 THR B C 1
ATOM 2895 O O . THR B 1 185 ? -7.431 6.157 48.290 1.00 49.97 675 THR B O 1
ATOM 2899 N N . LEU B 1 186 ? -8.070 6.963 46.279 1.00 51.35 676 LEU B N 1
ATOM 2900 C CA . LEU B 1 186 ? -9.509 6.881 46.525 1.00 51.07 676 LEU B CA 1
ATOM 2901 C C . LEU B 1 186 ? -10.129 5.862 45.584 1.00 53.81 676 LEU B C 1
ATOM 2902 O O . LEU B 1 186 ? -9.835 5.874 44.381 1.00 43.58 676 LEU B O 1
ATOM 2907 N N . THR B 1 187 ? -10.990 4.990 46.114 1.00 48.74 677 THR B N 1
ATOM 2908 C CA . THR B 1 187 ? -11.783 4.095 45.263 1.00 50.98 677 THR B CA 1
ATOM 2909 C C . THR B 1 187 ? -13.248 4.179 45.632 1.00 52.23 677 THR B C 1
ATOM 2910 O O . THR B 1 187 ? -13.601 4.492 46.777 1.00 58.55 677 THR B O 1
ATOM 2914 N N . TYR B 1 188 ? -14.091 3.894 44.646 1.00 51.65 678 TYR B N 1
ATOM 2915 C CA . TYR B 1 188 ? -15.539 3.796 44.811 1.00 50.83 678 TYR B CA 1
ATOM 2916 C C . TYR B 1 188 ? -16.109 3.078 43.582 1.00 50.27 678 TYR B C 1
ATOM 2917 O O . TYR B 1 188 ? -15.398 2.834 42.616 1.00 50.02 678 TYR B O 1
ATOM 2926 N N . ASN B 1 189 ? -17.379 2.720 43.631 1.00 51.03 679 ASN B N 1
ATOM 2927 C CA . ASN B 1 189 ? -18.034 1.980 42.554 1.00 54.02 679 ASN B CA 1
ATOM 2928 C C . ASN B 1 189 ? -19.187 2.751 41.925 1.00 53.27 679 ASN B C 1
ATOM 2929 O O . ASN B 1 189 ? -19.848 3.546 42.577 1.00 57.14 679 ASN B O 1
ATOM 2934 N N . VAL B 1 190 ? -19.405 2.510 40.636 1.00 53.80 680 VAL B N 1
ATOM 2935 C CA . VAL B 1 190 ? -20.441 3.201 39.895 1.00 52.57 680 VAL B CA 1
ATOM 2936 C C . VAL B 1 190 ? -21.172 2.213 39.022 1.00 55.89 680 VAL B C 1
ATOM 2937 O O . VAL B 1 190 ? -20.681 1.098 38.765 1.00 52.06 680 VAL B O 1
ATOM 2941 N N . ARG B 1 191 ? -22.332 2.666 38.541 1.00 53.86 681 ARG B N 1
ATOM 2942 C CA . ARG B 1 191 ? -23.137 1.901 37.603 1.00 61.48 681 ARG B CA 1
ATOM 2943 C C . ARG B 1 191 ? -23.753 2.823 36.557 1.00 61.81 681 ARG B C 1
ATOM 2944 O O . ARG B 1 191 ? -24.201 3.924 36.880 1.00 61.08 681 ARG B O 1
ATOM 2952 N N . LEU B 1 192 ? -23.775 2.371 35.304 1.00 59.86 682 LEU B N 1
ATOM 2953 C CA . LEU B 1 192 ? -24.452 3.107 34.253 1.00 58.61 682 LEU B CA 1
ATOM 2954 C C . LEU B 1 192 ? -25.959 3.076 34.520 1.00 65.40 682 LEU B C 1
ATOM 2955 O O . LEU B 1 192 ? -26.533 2.028 34.785 1.00 74.10 682 LEU B O 1
ATOM 2960 N N . ASN B 1 193 ? -26.590 4.236 34.468 1.00 66.93 683 ASN B N 1
ATOM 2961 C CA . ASN B 1 193 ? -28.038 4.339 34.659 1.00 67.57 683 ASN B CA 1
ATOM 2962 C C . ASN B 1 193 ? -28.820 3.632 33.548 1.00 66.99 683 ASN B C 1
ATOM 2963 O O . ASN B 1 193 ? -28.395 3.617 32.403 1.00 62.71 683 ASN B O 1
ATOM 2968 N N . ASP B 1 194 ? -29.984 3.079 33.869 1.00 66.65 684 ASP B N 1
ATOM 2969 C CA . ASP B 1 194 ? -30.771 2.330 32.883 1.00 72.51 684 ASP B CA 1
ATOM 2970 C C . ASP B 1 194 ? -31.306 3.176 31.716 1.00 78.53 684 ASP B C 1
ATOM 2971 O O . ASP B 1 194 ? -31.668 2.616 30.684 1.00 72.33 684 ASP B O 1
ATOM 2976 N N . GLU B 1 195 ? -31.317 4.501 31.855 1.00 77.45 685 GLU B N 1
ATOM 2977 C CA . GLU B 1 195 ? -31.711 5.388 30.756 1.00 86.94 685 GLU B CA 1
ATOM 2978 C C . GLU B 1 195 ? -30.656 5.575 29.649 1.00 80.37 685 GLU B C 1
ATOM 2979 O O . GLU B 1 195 ? -30.808 6.427 28.804 1.00 76.74 685 GLU B O 1
ATOM 2985 N N . PHE B 1 196 ? -29.591 4.786 29.670 1.00 76.34 686 PHE B N 1
ATOM 2986 C CA . PHE B 1 196 ? -28.530 4.943 28.681 1.00 80.60 686 PHE B CA 1
ATOM 2987 C C . PHE B 1 196 ? -29.033 4.744 27.252 1.00 76.53 686 PHE B C 1
ATOM 2988 O O . PHE B 1 196 ? -29.931 3.958 27.000 1.00 72.05 686 PHE B O 1
ATOM 2996 N N . VAL B 1 197 ? -28.433 5.481 26.329 1.00 78.02 687 VAL B N 1
ATOM 2997 C CA . VAL B 1 197 ? -28.631 5.251 24.907 1.00 78.93 687 VAL B CA 1
ATOM 2998 C C . VAL B 1 197 ? -27.623 4.204 24.440 1.00 75.64 687 VAL B C 1
ATOM 2999 O O . VAL B 1 197 ? -26.447 4.306 24.754 1.00 78.88 687 VAL B O 1
ATOM 3003 N N . SER B 1 198 ? -28.075 3.222 23.670 1.00 76.68 688 SER B N 1
ATOM 3004 C CA . SER B 1 198 ? -27.187 2.249 23.013 1.00 77.21 688 SER B CA 1
ATOM 3005 C C . SER B 1 198 ? -26.032 2.857 22.241 1.00 75.12 688 SER B C 1
ATOM 3006 O O . SER B 1 198 ? -26.226 3.775 21.451 1.00 89.03 688 SER B O 1
ATOM 3009 N N . ASN B 1 199 ? -24.839 2.314 22.467 1.00 76.55 689 ASN B N 1
ATOM 3010 C CA . ASN B 1 199 ? -23.620 2.683 21.726 1.00 79.90 689 ASN B CA 1
ATOM 3011 C C . ASN B 1 199 ? -23.002 4.006 22.112 1.00 72.16 689 ASN B C 1
ATOM 3012 O O . ASN B 1 199 ? -21.915 4.316 21.642 1.00 89.27 689 ASN B O 1
ATOM 3017 N N . LYS B 1 200 ? -23.674 4.779 22.947 1.00 66.41 690 LYS B N 1
ATOM 3018 C CA . LYS B 1 200 ? -23.132 6.048 23.352 1.00 70.67 690 LYS B CA 1
ATOM 3019 C C . LYS B 1 200 ? -22.140 5.824 24.492 1.00 67.22 690 LYS B C 1
ATOM 3020 O O . LYS B 1 200 ? -22.501 5.170 25.477 1.00 55.79 690 LYS B O 1
ATOM 3026 N N . PHE B 1 201 ? -20.918 6.359 24.361 1.00 61.46 691 PHE B N 1
ATOM 3027 C CA . PHE B 1 201 ? -19.998 6.406 25.484 1.00 61.10 691 PHE B CA 1
ATOM 3028 C C . PHE B 1 201 ? -20.323 7.535 26.434 1.00 58.38 691 PHE B C 1
ATOM 3029 O O . PHE B 1 201 ? -20.591 8.634 26.004 1.00 68.88 691 PHE B O 1
ATOM 3037 N N . TYR B 1 202 ? -20.279 7.246 27.727 1.00 54.89 692 TYR B N 1
ATOM 3038 C CA . TYR B 1 202 ? -20.522 8.235 28.780 1.00 57.16 692 TYR B CA 1
ATOM 3039 C C . TYR B 1 202 ? -19.250 8.398 29.616 1.00 55.14 692 TYR B C 1
ATOM 3040 O O . TYR B 1 202 ? -18.678 7.426 30.103 1.00 56.70 692 TYR B O 1
ATOM 3049 N N . ASP B 1 203 ? -18.788 9.628 29.773 1.00 50.53 693 ASP B N 1
ATOM 3050 C CA . ASP B 1 203 ? -17.706 9.916 30.710 1.00 51.56 693 ASP B CA 1
ATOM 3051 C C . ASP B 1 203 ? -18.143 9.434 32.096 1.00 52.49 693 ASP B C 1
ATOM 3052 O O . ASP B 1 203 ? -19.257 9.698 32.529 1.00 49.48 693 ASP B O 1
ATOM 3057 N N . THR B 1 204 ? -17.278 8.735 32.814 1.00 51.70 694 THR B N 1
ATOM 3058 C CA . THR B 1 204 ? -17.667 8.266 34.142 1.00 50.20 694 THR B CA 1
ATOM 3059 C C . THR B 1 204 ? -17.736 9.441 35.120 1.00 51.67 694 THR B C 1
ATOM 3060 O O . THR B 1 204 ? -18.392 9.343 36.157 1.00 57.50 694 THR B O 1
ATOM 3064 N N . ASN B 1 205 ? -17.027 10.530 34.816 1.00 50.26 695 ASN B N 1
ATOM 3065 C CA . ASN B 1 205 ? -17.012 11.698 35.694 1.00 53.80 695 ASN B CA 1
ATOM 3066 C C . ASN B 1 205 ? -17.319 12.978 34.900 1.00 54.76 695 ASN B C 1
ATOM 3067 O O . ASN B 1 205 ? -17.096 13.044 33.704 1.00 51.45 695 ASN B O 1
ATOM 3071 N N . GLY B 1 206 ? -17.822 13.998 35.582 1.00 54.44 696 GLY B N 1
ATOM 3072 C CA . GLY B 1 206 ? -17.730 15.356 35.064 1.00 58.82 696 GLY B CA 1
ATOM 3073 C C . GLY B 1 206 ? -16.301 15.869 35.139 1.00 52.64 696 GLY B C 1
ATOM 3074 O O . GLY B 1 206 ? -15.379 15.120 35.359 1.00 52.46 696 GLY B O 1
ATOM 3075 N N . ARG B 1 207 ? -16.127 17.166 35.005 1.00 57.91 697 ARG B N 1
ATOM 3076 C CA . ARG B 1 207 ? -14.802 17.733 35.130 1.00 58.88 697 ARG B CA 1
ATOM 3077 C C . ARG B 1 207 ? -14.230 17.414 36.509 1.00 51.52 697 ARG B C 1
ATOM 3078 O O . ARG B 1 207 ? -14.788 17.827 37.508 1.00 52.66 697 ARG B O 1
ATOM 3086 N N . THR B 1 208 ? -13.107 16.704 36.538 1.00 49.53 698 THR B N 1
ATOM 3087 C CA . THR B 1 208 ? -12.551 16.194 37.779 1.00 50.89 698 THR B CA 1
ATOM 3088 C C . THR B 1 208 ? -11.215 16.864 38.048 1.00 47.08 698 THR B C 1
ATOM 3089 O O . THR B 1 208 ? -10.316 16.822 37.208 1.00 49.81 698 THR B O 1
ATOM 3093 N N . THR B 1 209 ? -11.078 17.488 39.218 1.00 47.16 699 THR B N 1
ATOM 3094 C CA . THR B 1 209 ? -9.956 18.377 39.468 1.00 48.27 699 THR B CA 1
ATOM 3095 C C . THR B 1 209 ? -9.233 18.160 40.783 1.00 49.15 699 THR B C 1
ATOM 3096 O O . THR B 1 209 ? -9.808 17.648 41.738 1.00 56.01 699 THR B O 1
ATOM 3100 N N . LEU B 1 210 ? -7.964 18.567 40.808 1.00 44.93 700 LEU B N 1
ATOM 3101 C CA . LEU B 1 210 ? -7.222 18.795 42.028 1.00 46.28 700 LEU B CA 1
ATOM 3102 C C . LEU B 1 210 ? -6.948 20.293 42.207 1.00 48.20 700 LEU B C 1
ATOM 3103 O O . LEU B 1 210 ? -6.404 20.916 41.301 1.00 48.30 700 LEU B O 1
ATOM 3108 N N . HIS B 1 211 ? -7.329 20.857 43.352 1.00 48.70 701 HIS B N 1
ATOM 3109 C CA . HIS B 1 211 ? -6.781 22.137 43.814 1.00 55.87 701 HIS B CA 1
ATOM 3110 C C . HIS B 1 211 ? -5.671 21.816 44.803 1.00 57.14 701 HIS B C 1
ATOM 3111 O O . HIS B 1 211 ? -5.937 21.438 45.931 1.00 54.68 701 HIS B O 1
ATOM 3118 N N . PRO B 1 212 ? -4.417 21.981 44.390 1.00 54.10 702 PRO B N 1
ATOM 3119 C CA . PRO B 1 212 ? -3.311 21.551 45.235 1.00 56.99 702 PRO B CA 1
ATOM 3120 C C . PRO B 1 212 ? -3.239 22.285 46.569 1.00 58.99 702 PRO B C 1
ATOM 3121 O O . PRO B 1 212 ? -2.807 21.722 47.564 1.00 63.49 702 PRO B O 1
ATOM 3125 N N . LYS B 1 213 ? -3.626 23.551 46.578 1.00 59.96 703 LYS B N 1
ATOM 3126 C CA . LYS B 1 213 ? -3.652 24.342 47.803 1.00 72.67 703 LYS B CA 1
ATOM 3127 C C . LYS B 1 213 ? -5.002 25.061 47.937 1.00 76.07 703 LYS B C 1
ATOM 3128 O O . LYS B 1 213 ? -5.422 25.747 47.027 1.00 72.12 703 LYS B O 1
ATOM 3134 N N . GLU B 1 214 ? -5.698 24.916 49.051 1.00 86.85 704 GLU B N 1
ATOM 3135 C CA . GLU B 1 214 ? -6.886 25.764 49.280 1.00 99.97 704 GLU B CA 1
ATOM 3136 C C . GLU B 1 214 ? -6.522 27.260 49.361 1.00 97.63 704 GLU B C 1
ATOM 3137 O O . GLU B 1 214 ? -7.327 28.121 49.031 1.00 82.45 704 GLU B O 1
ATOM 3143 N N . VAL B 1 215 ? -5.284 27.544 49.765 1.00 103.42 705 VAL B N 1
ATOM 3144 C CA . VAL B 1 215 ? -4.677 28.887 49.731 1.00 104.99 705 VAL B CA 1
ATOM 3145 C C . VAL B 1 215 ? -4.566 29.509 48.326 1.00 102.36 705 VAL B C 1
ATOM 3146 O O . VAL B 1 215 ? -4.484 30.720 48.194 1.00 116.40 705 VAL B O 1
ATOM 3150 N N . GLU B 1 216 ? -4.546 28.686 47.285 1.00 94.91 706 GLU B N 1
ATOM 3151 C CA . GLU B 1 216 ? -4.568 29.168 45.906 1.00 90.02 706 GLU B CA 1
ATOM 3152 C C . GLU B 1 216 ? -5.884 28.733 45.255 1.00 85.40 706 GLU B C 1
ATOM 3153 O O . GLU B 1 216 ? -5.996 27.654 44.651 1.00 77.45 706 GLU B O 1
ATOM 3159 N N . GLN B 1 217 ? -6.892 29.585 45.359 1.00 92.27 707 GLN B N 1
ATOM 3160 C CA . GLN B 1 217 ? -8.219 29.220 44.896 1.00 92.24 707 GLN B CA 1
ATOM 3161 C C . GLN B 1 217 ? -8.269 29.005 43.385 1.00 79.57 707 GLN B C 1
ATOM 3162 O O . GLN B 1 217 ? -9.086 28.256 42.884 1.00 73.53 707 GLN B O 1
ATOM 3168 N N . ASN B 1 218 ? -7.367 29.656 42.661 1.00 79.91 708 ASN B N 1
ATOM 3169 C CA . ASN B 1 218 ? -7.395 29.662 41.202 1.00 78.77 708 ASN B CA 1
ATOM 3170 C C . ASN B 1 218 ? -6.525 28.624 40.507 1.00 72.28 708 ASN B C 1
ATOM 3171 O O . ASN B 1 218 ? -6.584 28.521 39.289 1.00 71.19 708 ASN B O 1
ATOM 3176 N N . THR B 1 219 ? -5.702 27.884 41.250 1.00 69.79 709 THR B N 1
ATOM 3177 C CA . THR B 1 219 ? -4.849 26.874 40.635 1.00 62.82 709 THR B CA 1
ATOM 3178 C C . THR B 1 219 ? -5.594 25.552 40.581 1.00 60.37 709 THR B C 1
ATOM 3179 O O . THR B 1 219 ? -5.890 24.948 41.638 1.00 52.92 709 THR B O 1
ATOM 3183 N N . VAL B 1 220 ? -5.873 25.084 39.367 1.00 53.57 710 VAL B N 1
ATOM 3184 C CA . VAL B 1 220 ? -6.654 23.854 39.190 1.00 54.75 710 VAL B CA 1
ATOM 3185 C C . VAL B 1 220 ? -5.996 22.884 38.189 1.00 47.69 710 VAL B C 1
ATOM 3186 O O . VAL B 1 220 ? -5.465 23.305 37.180 1.00 47.42 710 VAL B O 1
ATOM 3190 N N . ARG B 1 221 ? -6.014 21.591 38.491 1.00 46.72 711 ARG B N 1
ATOM 3191 C CA . ARG B 1 221 ? -5.442 20.565 37.606 1.00 47.45 711 ARG B CA 1
ATOM 3192 C C . ARG B 1 221 ? -6.455 19.478 37.303 1.00 47.52 711 ARG B C 1
ATOM 3193 O O . ARG B 1 221 ? -7.009 18.881 38.214 1.00 48.56 711 ARG B O 1
ATOM 3201 N N . ASP B 1 222 ? -6.633 19.176 36.030 1.00 43.45 712 ASP B N 1
ATOM 3202 C CA . ASP B 1 222 ? -7.570 18.143 35.618 1.00 44.11 712 ASP B CA 1
ATOM 3203 C C . ASP B 1 222 ? -7.005 16.718 35.704 1.00 43.48 712 ASP B C 1
ATOM 3204 O O . ASP B 1 222 ? -5.859 16.471 35.369 1.00 37.00 712 ASP B O 1
ATOM 3209 N N . PHE B 1 223 ? -7.847 15.800 36.164 1.00 44.46 713 PHE B N 1
ATOM 3210 C CA . PHE B 1 223 ? -7.667 14.365 35.965 1.00 43.01 713 PHE B CA 1
ATOM 3211 C C . PHE B 1 223 ? -8.240 14.005 34.598 1.00 42.05 713 PHE B C 1
ATOM 3212 O O . PHE B 1 223 ? -9.221 14.600 34.175 1.00 51.10 713 PHE B O 1
ATOM 3220 N N . PRO B 1 224 ? -7.681 12.987 33.925 1.00 44.65 714 PRO B N 1
ATOM 3221 C CA . PRO B 1 224 ? -8.294 12.435 32.708 1.00 42.51 714 PRO B CA 1
ATOM 3222 C C . PRO B 1 224 ? -9.491 11.553 33.067 1.00 51.31 714 PRO B C 1
ATOM 3223 O O . PRO B 1 224 ? -9.599 11.074 34.217 1.00 48.74 714 PRO B O 1
ATOM 3227 N N . ILE B 1 225 ? -10.387 11.345 32.101 1.00 50.94 715 ILE B N 1
ATOM 3228 C CA . ILE B 1 225 ? -11.704 10.769 32.367 1.00 47.76 715 ILE B CA 1
ATOM 3229 C C . ILE B 1 225 ? -11.943 9.490 31.574 1.00 45.86 715 ILE B C 1
ATOM 3230 O O . ILE B 1 225 ? -11.903 9.503 30.356 1.00 44.76 715 ILE B O 1
ATOM 3235 N N . PRO B 1 226 ? -12.228 8.381 32.267 1.00 47.96 716 PRO B N 1
ATOM 3236 C CA . PRO B 1 226 ? -12.611 7.134 31.591 1.00 47.45 716 PRO B CA 1
ATOM 3237 C C . PRO B 1 226 ? -13.993 7.250 30.974 1.00 53.00 716 PRO B C 1
ATOM 3238 O O . PRO B 1 226 ? -14.743 8.159 31.333 1.00 51.02 716 PRO B O 1
ATOM 3242 N N . LYS B 1 227 ? -14.324 6.348 30.044 1.00 54.94 717 LYS B N 1
ATOM 3243 C CA . LYS B 1 227 ? -15.668 6.306 29.452 1.00 51.63 717 LYS B CA 1
ATOM 3244 C C . LYS B 1 227 ? -16.212 4.887 29.433 1.00 51.55 717 LYS B C 1
ATOM 3245 O O . LYS B 1 227 ? -15.458 3.933 29.307 1.00 53.14 717 LYS B O 1
ATOM 3251 N N . ILE B 1 228 ? -17.530 4.767 29.531 1.00 53.64 718 ILE B N 1
ATOM 3252 C CA . ILE B 1 228 ? -18.217 3.481 29.416 1.00 58.40 718 ILE B CA 1
ATOM 3253 C C . ILE B 1 228 ? -19.485 3.592 28.572 1.00 59.75 718 ILE B C 1
ATOM 3254 O O . ILE B 1 228 ? -20.072 4.656 28.428 1.00 61.45 718 ILE B O 1
ATOM 3259 N N . ARG B 1 229 ? -19.906 2.464 28.033 1.00 61.20 719 ARG B N 1
ATOM 3260 C CA . ARG B 1 229 ? -21.161 2.353 27.315 1.00 66.92 719 ARG B CA 1
ATOM 3261 C C . ARG B 1 229 ? -21.740 0.955 27.506 1.00 69.92 719 ARG B C 1
ATOM 3262 O O . ARG B 1 229 ? -21.053 0.058 27.982 1.00 66.67 719 ARG B O 1
ATOM 3270 N N . ASP B 1 230 ? -22.960 0.712 27.060 1.00 75.20 720 ASP B N 1
ATOM 3271 C CA . ASP B 1 230 ? -23.389 -0.662 27.025 1.00 78.57 720 ASP B CA 1
ATOM 3272 C C . ASP B 1 230 ? -22.978 -1.465 25.773 1.00 79.24 720 ASP B C 1
ATOM 3273 O O . ASP B 1 230 ? -23.143 -1.015 24.640 1.00 84.25 720 ASP B O 1
ATOM 3278 N N . TYR C 1 18 ? -9.649 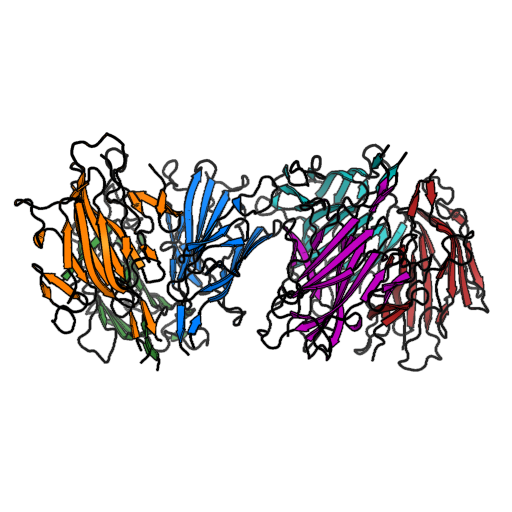-16.861 37.188 1.00 80.91 145 TYR C N 1
ATOM 3279 C CA . TYR C 1 18 ? -8.440 -16.048 37.539 1.00 79.31 145 TYR C CA 1
ATOM 3280 C C . TYR C 1 18 ? -8.647 -15.289 38.856 1.00 83.76 145 TYR C C 1
ATOM 3281 O O . TYR C 1 18 ? -9.668 -14.627 39.038 1.00 73.89 145 TYR C O 1
ATOM 3290 N N . PRO C 1 19 ? -7.667 -15.361 39.778 1.00 73.57 146 PRO C N 1
ATOM 3291 C CA . PRO C 1 19 ? -7.693 -14.364 40.850 1.00 74.39 146 PRO C CA 1
ATOM 3292 C C . PRO C 1 19 ? -7.614 -12.966 40.249 1.00 70.42 146 PRO C C 1
ATOM 3293 O O . PRO C 1 19 ? -6.897 -12.757 39.274 1.00 67.50 146 PRO C O 1
ATOM 3297 N N . GLN C 1 20 ? -8.348 -12.029 40.835 1.00 76.27 147 GLN C N 1
ATOM 3298 C CA . GLN C 1 20 ? -8.444 -10.661 40.313 1.00 69.92 147 GLN C CA 1
ATOM 3299 C C . GLN C 1 20 ? -7.430 -9.744 40.990 1.00 63.93 147 GLN C C 1
ATOM 3300 O O . GLN C 1 20 ? -7.053 -8.705 40.422 1.00 63.25 147 GLN C O 1
ATOM 3306 N N . THR C 1 21 ? -6.985 -10.114 42.199 1.00 57.73 148 THR C N 1
ATOM 3307 C CA . THR C 1 21 ? -6.112 -9.237 42.984 1.00 58.92 148 THR C CA 1
ATOM 3308 C C . THR C 1 21 ? -5.074 -9.991 43.793 1.00 59.17 148 THR C C 1
ATOM 3309 O O . THR C 1 21 ? -5.171 -11.197 43.992 1.00 69.16 148 THR C O 1
ATOM 3313 N N . GLY C 1 22 ? -4.067 -9.254 44.237 1.00 50.35 149 GLY C N 1
ATOM 3314 C CA . GLY C 1 22 ? -3.218 -9.675 45.324 1.00 50.25 149 GLY C CA 1
ATOM 3315 C C . GLY C 1 22 ? -3.286 -8.653 46.437 1.00 58.12 149 GLY C C 1
ATOM 3316 O O . GLY C 1 22 ? -3.932 -7.597 46.298 1.00 53.54 149 GLY C O 1
ATOM 3317 N N . THR C 1 23 ? -2.644 -8.973 47.554 1.00 54.73 150 THR C N 1
ATOM 3318 C CA . THR C 1 23 ? -2.700 -8.105 48.709 1.00 55.15 150 THR C CA 1
ATOM 3319 C C . THR C 1 23 ? -1.299 -7.808 49.198 1.00 47.00 150 THR C C 1
ATOM 3320 O O . THR C 1 23 ? -0.499 -8.701 49.403 1.00 47.59 150 THR C O 1
ATOM 3324 N N . TYR C 1 24 ? -0.984 -6.538 49.353 1.00 47.20 151 TYR C N 1
ATOM 3325 C CA . TYR C 1 24 ? 0.260 -6.145 49.994 1.00 52.29 151 TYR C CA 1
ATOM 3326 C C . TYR C 1 24 ? 0.152 -6.451 51.506 1.00 52.72 151 TYR C C 1
ATOM 3327 O O . TYR C 1 24 ? -0.702 -5.915 52.195 1.00 55.03 151 TYR C O 1
ATOM 3336 N N . PRO C 1 25 ? 0.994 -7.346 52.018 1.00 51.91 152 PRO C N 1
ATOM 3337 C CA . PRO C 1 25 ? 0.889 -7.656 53.443 1.00 50.95 152 PRO C CA 1
ATOM 3338 C C . PRO C 1 25 ? 1.219 -6.468 54.348 1.00 57.66 152 PRO C C 1
ATOM 3339 O O . PRO C 1 25 ? 0.656 -6.361 55.437 1.00 57.02 152 PRO C O 1
ATOM 3343 N N . ASP C 1 26 ? 2.121 -5.578 53.928 1.00 48.28 153 ASP C N 1
ATOM 3344 C CA . ASP C 1 26 ? 2.539 -4.519 54.833 1.00 49.79 153 ASP C CA 1
ATOM 3345 C C . ASP C 1 26 ? 1.373 -3.606 55.227 1.00 54.98 153 ASP C C 1
ATOM 3346 O O . ASP C 1 26 ? 1.226 -3.263 56.397 1.00 47.61 153 ASP C O 1
ATOM 3351 N N . VAL C 1 27 ? 0.530 -3.243 54.265 1.00 54.57 154 VAL C N 1
ATOM 3352 C CA . VAL C 1 27 ? -0.552 -2.299 54.528 1.00 56.23 154 VAL C CA 1
ATOM 3353 C C . VAL C 1 27 ? -1.938 -2.895 54.318 1.00 61.33 154 VAL C C 1
ATOM 3354 O O . VAL C 1 27 ? -2.944 -2.214 54.514 1.00 62.59 154 VAL C O 1
ATOM 3358 N N . GLN C 1 28 ? -2.001 -4.151 53.892 1.00 64.58 155 GLN C N 1
ATOM 3359 C CA . GLN C 1 28 ? -3.277 -4.849 53.701 1.00 64.86 155 GLN C CA 1
ATOM 3360 C C . GLN C 1 28 ? -4.225 -4.115 52.736 1.00 60.54 155 GLN C C 1
ATOM 3361 O O . GLN C 1 28 ? -5.412 -3.995 53.003 1.00 65.29 155 GLN C O 1
ATOM 3367 N N . THR C 1 29 ? -3.707 -3.653 51.604 1.00 60.16 156 THR C N 1
ATOM 3368 C CA . THR C 1 29 ? -4.547 -3.127 50.511 1.00 61.21 156 THR C CA 1
ATOM 3369 C C . THR C 1 29 ? -4.321 -3.947 49.233 1.00 57.16 156 THR C C 1
ATOM 3370 O O . THR C 1 29 ? -3.259 -4.518 49.052 1.00 55.50 156 THR C O 1
ATOM 3374 N N . PRO C 1 30 ? -5.322 -3.997 48.341 1.00 60.03 157 PRO C N 1
ATOM 3375 C CA . PRO C 1 30 ? -5.212 -4.837 47.148 1.00 57.22 157 PRO C CA 1
ATOM 3376 C C . PRO C 1 30 ? -4.483 -4.175 45.982 1.00 58.02 157 PRO C C 1
ATOM 3377 O O . PRO C 1 30 ? -4.418 -2.953 45.900 1.00 58.66 157 PRO C O 1
ATOM 3381 N N . TYR C 1 31 ? -3.894 -4.993 45.115 1.00 57.86 158 TYR C N 1
ATOM 3382 C CA . TYR C 1 31 ? -3.420 -4.541 43.810 1.00 51.48 158 TYR C CA 1
ATOM 3383 C C . TYR C 1 31 ? -4.025 -5.426 42.742 1.00 51.03 158 TYR C C 1
ATOM 3384 O O . TYR C 1 31 ? -4.273 -6.600 42.977 1.00 51.30 158 TYR C O 1
ATOM 3393 N N . GLN C 1 32 ? -4.304 -4.860 41.573 1.00 48.72 159 GLN C N 1
ATOM 3394 C CA . GLN C 1 32 ? -4.943 -5.630 40.502 1.00 47.43 159 GLN C CA 1
ATOM 3395 C C . GLN C 1 32 ? -3.907 -6.473 39.806 1.00 46.30 159 GLN C C 1
ATOM 3396 O O . GLN C 1 32 ? -2.721 -6.128 39.802 1.00 49.21 159 GLN C O 1
ATOM 3402 N N . ILE C 1 33 ? -4.329 -7.598 39.249 1.00 50.30 160 ILE C N 1
ATOM 3403 C CA . ILE C 1 33 ? -3.422 -8.405 38.419 1.00 52.94 160 ILE C CA 1
ATOM 3404 C C . ILE C 1 33 ? -4.112 -8.753 37.125 1.00 47.05 160 ILE C C 1
ATOM 3405 O O . ILE C 1 33 ? -5.304 -8.961 37.115 1.00 55.22 160 ILE C O 1
ATOM 3410 N N . ILE C 1 34 ? -3.348 -8.804 36.044 1.00 49.15 161 ILE C N 1
ATOM 3411 C CA . ILE C 1 34 ? -3.893 -8.978 34.702 1.00 49.98 161 ILE C CA 1
ATOM 3412 C C . ILE C 1 34 ? -2.993 -9.823 33.813 1.00 47.52 161 ILE C C 1
ATOM 3413 O O . ILE C 1 34 ? -1.842 -10.090 34.151 1.00 48.48 161 ILE C O 1
ATOM 3418 N N . LYS C 1 35 ? -3.544 -10.228 32.672 1.00 48.27 162 LYS C N 1
ATOM 3419 C CA . LYS C 1 35 ? -2.907 -11.152 31.753 1.00 54.13 162 LYS C CA 1
ATOM 3420 C C . LYS C 1 35 ? -1.549 -10.627 31.356 1.00 55.03 162 LYS C C 1
ATOM 3421 O O . LYS C 1 35 ? -1.386 -9.427 31.161 1.00 49.06 162 LYS C O 1
ATOM 3427 N N . VAL C 1 36 ? -0.583 -11.538 31.281 1.00 56.07 163 VAL C N 1
ATOM 3428 C CA . VAL C 1 36 ? 0.745 -11.266 30.759 1.00 51.67 163 VAL C CA 1
ATOM 3429 C C . VAL C 1 36 ? 0.759 -11.510 29.255 1.00 55.05 163 VAL C C 1
ATOM 3430 O O . VAL C 1 36 ? 0.276 -12.538 28.781 1.00 48.99 163 VAL C O 1
ATOM 3434 N N . ASP C 1 37 ? 1.339 -10.572 28.515 1.00 64.42 164 ASP C N 1
ATOM 3435 C CA . ASP C 1 37 ? 1.460 -10.727 27.073 1.00 71.79 164 ASP C CA 1
ATOM 3436 C C . ASP C 1 37 ? 2.318 -11.926 26.738 1.00 60.92 164 ASP C C 1
ATOM 3437 O O . ASP C 1 37 ? 3.375 -12.099 27.305 1.00 66.52 164 ASP C O 1
ATOM 3442 N N . GLY C 1 38 ? 1.838 -12.749 25.821 1.00 58.56 165 GLY C N 1
ATOM 3443 C CA . GLY C 1 38 ? 2.555 -13.938 25.370 1.00 60.61 165 GLY C CA 1
ATOM 3444 C C . GLY C 1 38 ? 2.221 -15.184 26.182 1.00 63.80 165 GLY C C 1
ATOM 3445 O O . GLY C 1 38 ? 2.868 -16.212 25.991 1.00 59.90 165 GLY C O 1
ATOM 3446 N N . SER C 1 39 ? 1.228 -15.097 27.080 1.00 58.30 166 SER C N 1
ATOM 3447 C CA . SER C 1 39 ? 0.882 -16.206 27.953 1.00 56.05 166 SER C CA 1
ATOM 3448 C C . SER C 1 39 ? -0.408 -16.931 27.547 1.00 63.78 166 SER C C 1
ATOM 3449 O O . SER C 1 39 ? -0.848 -17.878 28.216 1.00 55.31 166 SER C O 1
ATOM 3452 N N . GLU C 1 40 ? -0.998 -16.522 26.434 1.00 70.07 167 GLU C N 1
ATOM 3453 C CA . GLU C 1 40 ? -2.225 -17.167 25.955 1.00 75.96 167 GLU C CA 1
ATOM 3454 C C . GLU C 1 40 ? -1.980 -18.573 25.422 1.00 72.73 167 GLU C C 1
ATOM 3455 O O . GLU C 1 40 ? -1.046 -18.814 24.663 1.00 65.99 167 GLU C O 1
ATOM 3461 N N . LYS C 1 41 ? -2.846 -19.494 25.825 1.00 77.14 168 LYS C N 1
ATOM 3462 C CA . LYS C 1 41 ? -2.735 -20.896 25.435 1.00 83.29 168 LYS C CA 1
ATOM 3463 C C . LYS C 1 41 ? -4.126 -21.505 25.421 1.00 82.45 168 LYS C C 1
ATOM 3464 O O . LYS C 1 41 ? -4.763 -21.624 26.462 1.00 78.36 168 LYS C O 1
ATOM 3470 N N . ASN C 1 42 ? -4.586 -21.881 24.233 1.00 87.68 169 ASN C N 1
ATOM 3471 C CA . ASN C 1 42 ? -5.917 -22.464 24.067 1.00 96.94 169 ASN C CA 1
ATOM 3472 C C . ASN C 1 42 ? -7.009 -21.609 24.717 1.00 95.58 169 ASN C C 1
ATOM 3473 O O . ASN C 1 42 ? -7.848 -22.139 25.448 1.00 91.28 169 ASN C O 1
ATOM 3478 N N . GLY C 1 43 ? -6.990 -20.300 24.470 1.00 93.36 170 GLY C N 1
ATOM 3479 C CA . GLY C 1 43 ? -8.045 -19.412 24.960 1.00 96.31 170 GLY C CA 1
ATOM 3480 C C . GLY C 1 43 ? -8.021 -19.065 26.449 1.00 99.50 170 GLY C C 1
ATOM 3481 O O . GLY C 1 43 ? -8.867 -18.304 26.919 1.00 100.94 170 GLY C O 1
ATOM 3482 N N . GLN C 1 44 ? -7.064 -19.624 27.195 1.00 99.89 171 GLN C N 1
ATOM 3483 C CA A GLN C 1 44 ? -6.824 -19.237 28.591 0.60 88.36 171 GLN C CA 1
ATOM 3484 C CA B GLN C 1 44 ? -6.822 -19.240 28.591 0.40 87.86 171 GLN C CA 1
ATOM 3485 C C . GLN C 1 44 ? -5.443 -18.586 28.682 1.00 79.97 171 GLN C C 1
ATOM 3486 O O . GLN C 1 44 ? -4.571 -18.841 27.860 1.00 71.90 171 GLN C O 1
ATOM 3497 N N . HIS C 1 45 ? -5.225 -17.739 29.674 1.00 72.20 172 HIS C N 1
ATOM 3498 C CA . HIS C 1 45 ? -3.870 -17.237 29.878 1.00 74.85 172 HIS C CA 1
ATOM 3499 C C . HIS C 1 45 ? -3.192 -17.886 31.100 1.00 66.78 172 HIS C C 1
ATOM 3500 O O . HIS C 1 45 ? -3.840 -18.257 32.080 1.00 61.29 172 HIS C O 1
ATOM 3507 N N . LYS C 1 46 ? -1.883 -18.071 30.992 1.00 61.10 173 LYS C N 1
ATOM 3508 C CA . LYS C 1 46 ? -1.134 -18.859 31.967 1.00 59.31 173 LYS C CA 1
ATOM 3509 C C . LYS C 1 46 ? -0.381 -18.009 32.975 1.00 51.38 173 LYS C C 1
ATOM 3510 O O . LYS C 1 46 ? 0.222 -18.553 33.901 1.00 51.89 173 LYS C O 1
ATOM 3516 N N . ALA C 1 47 ? -0.374 -16.692 32.790 1.00 48.06 174 ALA C N 1
ATOM 3517 C CA . ALA C 1 47 ? 0.416 -15.830 33.666 1.00 44.74 174 ALA C CA 1
ATOM 3518 C C . ALA C 1 47 ? -0.238 -14.480 33.913 1.00 45.82 174 ALA C C 1
ATOM 3519 O O . ALA C 1 47 ? -0.929 -13.927 33.053 1.00 46.50 174 ALA C O 1
ATOM 3521 N N . LEU C 1 48 ? 0.014 -13.939 35.094 1.00 43.28 175 LEU C N 1
ATOM 3522 C CA . LEU C 1 48 ? -0.625 -12.709 35.551 1.00 47.73 175 LEU C CA 1
ATOM 3523 C C . LEU C 1 48 ? 0.420 -11.803 36.188 1.00 48.26 175 LEU C C 1
ATOM 3524 O O . LEU C 1 48 ? 1.268 -12.267 36.950 1.00 45.17 175 LEU C O 1
ATOM 3529 N N . ASN C 1 49 ? 0.341 -10.511 35.872 1.00 48.21 176 ASN C N 1
ATOM 3530 C CA . ASN C 1 49 ? 1.232 -9.505 36.425 1.00 40.21 176 ASN C CA 1
ATOM 3531 C C . ASN C 1 49 ? 0.404 -8.484 37.206 1.00 40.72 176 ASN C C 1
ATOM 3532 O O . ASN C 1 49 ? -0.736 -8.182 36.850 1.00 42.31 176 ASN C O 1
ATOM 3537 N N . PRO C 1 50 ? 0.997 -7.905 38.243 1.00 38.66 177 PRO C N 1
ATOM 3538 C CA . PRO C 1 50 ? 0.398 -6.746 38.881 1.00 40.80 177 PRO C CA 1
ATOM 3539 C C . PRO C 1 50 ? 0.188 -5.609 37.885 1.00 43.46 177 PRO C C 1
ATOM 3540 O O . PRO C 1 50 ? 0.973 -5.462 36.951 1.00 43.51 177 PRO C O 1
ATOM 3544 N N . ASN C 1 51 ? -0.854 -4.814 38.109 1.00 48.67 178 ASN C N 1
ATOM 3545 C CA . ASN C 1 51 ? -1.234 -3.715 37.225 1.00 44.24 178 ASN C CA 1
ATOM 3546 C C . ASN C 1 51 ? -1.704 -2.512 38.049 1.00 49.42 178 ASN C C 1
ATOM 3547 O O . ASN C 1 51 ? -2.842 -2.471 38.523 1.00 49.99 178 ASN C O 1
ATOM 3552 N N . PRO C 1 52 ? -0.834 -1.512 38.227 1.00 48.35 179 PRO C N 1
ATOM 3553 C CA . PRO C 1 52 ? 0.503 -1.406 37.639 1.00 43.01 179 PRO C CA 1
ATOM 3554 C C . PRO C 1 52 ? 1.508 -2.309 38.371 1.00 44.18 179 PRO C C 1
ATOM 3555 O O . PRO C 1 52 ? 1.232 -2.741 39.487 1.00 39.40 179 PRO C O 1
ATOM 3559 N N . TYR C 1 53 ? 2.655 -2.575 37.757 1.00 39.64 180 TYR C N 1
ATOM 3560 C CA . TYR C 1 53 ? 3.671 -3.415 38.374 1.00 41.69 180 TYR C CA 1
ATOM 3561 C C . TYR C 1 53 ? 4.678 -2.568 39.151 1.00 42.31 180 TYR C C 1
ATOM 3562 O O . TYR C 1 53 ? 5.488 -3.099 39.912 1.00 40.49 180 TYR C O 1
ATOM 3571 N N . GLU C 1 54 ? 4.564 -1.245 39.033 1.00 39.02 181 GLU C N 1
ATOM 3572 C CA . GLU C 1 54 ? 5.311 -0.312 39.877 1.00 44.21 181 GLU C CA 1
ATOM 3573 C C . GLU C 1 54 ? 4.486 0.108 41.082 1.00 36.12 181 GLU C C 1
ATOM 3574 O O . GLU C 1 54 ? 3.317 0.335 40.964 1.00 42.87 181 GLU C O 1
ATOM 3580 N N . ARG C 1 55 ? 5.138 0.334 42.204 1.00 39.79 182 ARG C N 1
ATOM 3581 C CA . ARG C 1 55 ? 4.462 0.810 43.424 1.00 39.12 182 ARG C CA 1
ATOM 3582 C C . ARG C 1 55 ? 5.235 1.972 44.003 1.00 40.91 182 ARG C C 1
ATOM 3583 O O . ARG C 1 55 ? 6.448 1.834 44.262 1.00 45.12 182 ARG C O 1
ATOM 3591 N N . VAL C 1 56 ? 4.549 3.079 44.275 1.00 37.83 183 VAL C N 1
ATOM 3592 C CA . VAL C 1 56 ? 5.185 4.206 44.959 1.00 39.51 183 VAL C CA 1
ATOM 3593 C C . VAL C 1 56 ? 5.171 3.996 46.471 1.00 39.22 183 VAL C C 1
ATOM 3594 O O . VAL C 1 56 ? 4.110 3.907 47.085 1.00 45.21 183 VAL C O 1
ATOM 3598 N N . ILE C 1 57 ? 6.360 3.933 47.059 1.00 42.20 184 ILE C N 1
ATOM 3599 C CA . ILE C 1 57 ? 6.511 3.825 48.503 1.00 45.17 184 ILE C CA 1
ATOM 3600 C C . ILE C 1 57 ? 7.127 5.089 49.091 1.00 43.09 184 ILE C C 1
ATOM 3601 O O . ILE C 1 57 ? 7.614 5.947 48.369 1.00 46.23 184 ILE C O 1
ATOM 3606 N N . PRO C 1 58 ? 7.107 5.225 50.414 1.00 47.33 185 PRO C N 1
ATOM 3607 C CA . PRO C 1 58 ? 7.621 6.473 50.954 1.00 48.39 185 PRO C CA 1
ATOM 3608 C C . PRO C 1 58 ? 9.066 6.758 50.573 1.00 45.27 185 PRO C C 1
ATOM 3609 O O . PRO C 1 58 ? 9.439 7.918 50.467 1.00 48.86 185 PRO C O 1
ATOM 3613 N N . GLU C 1 59 ? 9.854 5.715 50.328 1.00 44.12 186 GLU C N 1
ATOM 3614 C CA . GLU C 1 59 ? 11.275 5.861 50.028 1.00 41.62 186 GLU C CA 1
ATOM 3615 C C . GLU C 1 59 ? 11.586 5.932 48.534 1.00 47.91 186 GLU C C 1
ATOM 3616 O O . GLU C 1 59 ? 12.745 6.100 48.145 1.00 43.22 186 GLU C O 1
ATOM 3622 N N . GLY C 1 60 ? 10.568 5.794 47.696 1.00 41.60 187 GLY C N 1
ATOM 3623 C CA . GLY C 1 60 ? 10.766 5.850 46.254 1.00 41.01 187 GLY C CA 1
ATOM 3624 C C . GLY C 1 60 ? 9.782 4.972 45.509 1.00 39.00 187 GLY C C 1
ATOM 3625 O O . GLY C 1 60 ? 8.580 5.051 45.751 1.00 40.20 187 GLY C O 1
ATOM 3626 N N . THR C 1 61 ? 10.292 4.139 44.605 1.00 40.02 188 THR C N 1
ATOM 3627 C CA . THR C 1 61 ? 9.448 3.293 43.776 1.00 45.86 188 THR C CA 1
ATOM 3628 C C . THR C 1 61 ? 10.056 1.903 43.719 1.00 45.08 188 THR C C 1
ATOM 3629 O O . THR C 1 61 ? 11.267 1.749 43.635 1.00 52.23 188 THR C O 1
ATOM 3633 N N . LEU C 1 62 ? 9.206 0.885 43.800 1.00 38.33 189 LEU C N 1
ATOM 3634 C CA . LEU C 1 62 ? 9.662 -0.459 43.514 1.00 42.75 189 LEU C CA 1
ATOM 3635 C C . LEU C 1 62 ? 8.760 -1.149 42.507 1.00 42.75 189 LEU C C 1
ATOM 3636 O O . LEU C 1 62 ? 7.677 -0.648 42.206 1.00 43.90 189 LEU C O 1
ATOM 3641 N N . SER C 1 63 ? 9.272 -2.221 41.899 1.00 42.17 190 SER C N 1
ATOM 3642 C CA . SER C 1 63 ? 8.548 -2.909 40.841 1.00 36.56 190 SER C CA 1
ATOM 3643 C C . SER C 1 63 ? 8.915 -4.372 40.743 1.00 36.10 190 SER C C 1
ATOM 3644 O O . SER C 1 63 ? 10.059 -4.764 40.991 1.00 38.24 190 SER C O 1
ATOM 3647 N N . LYS C 1 64 ? 7.917 -5.191 40.389 1.00 34.78 191 LYS C N 1
ATOM 3648 C CA . LYS C 1 64 ? 8.180 -6.572 40.049 1.00 35.51 191 LYS C CA 1
ATOM 3649 C C . LYS C 1 64 ? 7.212 -7.067 39.004 1.00 33.18 191 LYS C C 1
ATOM 3650 O O . LYS C 1 64 ? 6.024 -6.806 39.097 1.00 36.65 191 LYS C O 1
ATOM 3656 N N . ARG C 1 65 ? 7.724 -7.785 38.001 1.00 29.32 192 ARG C N 1
ATOM 3657 C CA . ARG C 1 65 ? 6.876 -8.367 36.971 1.00 30.90 192 ARG C CA 1
ATOM 3658 C C . ARG C 1 65 ? 7.568 -9.541 36.300 1.00 31.87 192 ARG C C 1
ATOM 3659 O O . ARG C 1 65 ? 8.793 -9.691 36.349 1.00 32.89 192 ARG C O 1
ATOM 3667 N N . ILE C 1 66 ? 6.759 -10.365 35.641 1.00 36.09 193 ILE C N 1
ATOM 3668 C CA . ILE C 1 66 ? 7.246 -11.212 34.579 1.00 32.06 193 ILE C CA 1
ATOM 3669 C C . ILE C 1 66 ? 7.492 -10.291 33.397 1.00 41.06 193 ILE C C 1
ATOM 3670 O O . ILE C 1 66 ? 6.577 -9.614 32.928 1.00 42.99 193 ILE C O 1
ATOM 3675 N N . TYR C 1 67 ? 8.721 -10.265 32.905 1.00 42.45 194 TYR C N 1
ATOM 3676 C CA . TYR C 1 67 ? 9.093 -9.334 31.836 1.00 44.86 194 TYR C CA 1
ATOM 3677 C C . TYR C 1 67 ? 9.299 -10.015 30.518 1.00 43.47 194 TYR C C 1
ATOM 3678 O O . TYR C 1 67 ? 9.330 -9.357 29.474 1.00 47.52 194 TYR C O 1
ATOM 3687 N N . GLN C 1 68 ? 9.403 -11.331 30.530 1.00 45.94 195 GLN C N 1
ATOM 3688 C CA . GLN C 1 68 ? 9.361 -12.085 29.271 1.00 48.49 195 GLN C CA 1
ATOM 3689 C C . GLN C 1 68 ? 8.954 -13.531 29.483 1.00 44.87 195 GLN C C 1
ATOM 3690 O O . GLN C 1 68 ? 9.101 -14.094 30.566 1.00 39.41 195 GLN C O 1
ATOM 3696 N N . VAL C 1 69 ? 8.419 -14.109 28.426 1.00 45.96 196 VAL C N 1
ATOM 3697 C CA . VAL C 1 69 ? 8.066 -15.508 28.387 1.00 48.08 196 VAL C CA 1
ATOM 3698 C C . VAL C 1 69 ? 9.155 -16.215 27.606 1.00 46.87 196 VAL C C 1
ATOM 3699 O O . VAL C 1 69 ? 9.302 -15.988 26.410 1.00 45.41 196 VAL C O 1
ATOM 3703 N N . ASN C 1 70 ? 9.926 -17.067 28.277 1.00 43.80 197 ASN C N 1
ATOM 3704 C CA . ASN C 1 70 ? 11.050 -17.737 27.642 1.00 43.43 197 ASN C CA 1
ATOM 3705 C C . ASN C 1 70 ? 10.586 -18.979 26.916 1.00 47.04 197 ASN C C 1
ATOM 3706 O O . ASN C 1 70 ? 11.117 -19.312 25.866 1.00 49.25 197 ASN C O 1
ATOM 3711 N N . ASN C 1 71 ? 9.623 -19.694 27.499 1.00 49.76 198 ASN C N 1
ATOM 3712 C CA . ASN C 1 71 ? 9.060 -20.898 26.871 1.00 49.96 198 ASN C CA 1
ATOM 3713 C C . ASN C 1 71 ? 7.728 -21.233 27.513 1.00 50.27 198 ASN C C 1
ATOM 3714 O O . ASN C 1 71 ? 7.680 -21.798 28.614 1.00 47.17 198 ASN C O 1
ATOM 3719 N N . LEU C 1 72 ? 6.647 -20.887 26.824 1.00 54.09 199 LEU C N 1
ATOM 3720 C CA . LEU C 1 72 ? 5.316 -20.921 27.418 1.00 54.42 199 LEU C CA 1
ATOM 3721 C C . LEU C 1 72 ? 4.920 -22.351 27.768 1.00 56.06 199 LEU C C 1
ATOM 3722 O O . LEU C 1 72 ? 4.437 -22.623 28.867 1.00 54.95 199 LEU C O 1
ATOM 3727 N N . ASP C 1 73 ? 5.138 -23.263 26.835 1.00 63.00 200 ASP C N 1
ATOM 3728 C CA . ASP C 1 73 ? 4.754 -24.653 27.046 1.00 69.30 200 ASP C CA 1
ATOM 3729 C C . ASP C 1 73 ? 5.502 -25.284 28.196 1.00 63.76 200 ASP C C 1
ATOM 3730 O O . ASP C 1 73 ? 4.960 -26.126 28.884 1.00 62.37 200 ASP C O 1
ATOM 3735 N N . ASP C 1 74 ? 6.744 -24.878 28.405 1.00 59.39 201 ASP C N 1
ATOM 3736 C CA . ASP C 1 74 ? 7.520 -25.407 29.513 1.00 57.24 201 ASP C CA 1
ATOM 3737 C C . ASP C 1 74 ? 7.459 -24.546 30.783 1.00 52.55 201 ASP C C 1
ATOM 3738 O O . ASP C 1 74 ? 8.177 -24.797 31.735 1.00 48.17 201 ASP C O 1
ATOM 3743 N N . ASN C 1 75 ? 6.594 -23.542 30.789 1.00 48.79 202 ASN C N 1
ATOM 3744 C CA . ASN C 1 75 ? 6.403 -22.674 31.952 1.00 46.88 202 ASN C CA 1
ATOM 3745 C C . ASN C 1 75 ? 7.662 -21.973 32.429 1.00 45.18 202 ASN C C 1
ATOM 3746 O O . ASN C 1 75 ? 7.939 -21.930 33.620 1.00 45.55 202 ASN C O 1
ATOM 3751 N N . GLN C 1 76 ? 8.417 -21.417 31.490 1.00 48.47 203 GLN C N 1
ATOM 3752 C CA . GLN C 1 76 ? 9.626 -20.683 31.795 1.00 47.91 203 GLN C CA 1
ATOM 3753 C C . GLN C 1 76 ? 9.442 -19.201 31.491 1.00 44.58 203 GLN C C 1
ATOM 3754 O O . GLN C 1 76 ? 8.980 -18.821 30.420 1.00 43.16 203 GLN C O 1
ATOM 3760 N N . TYR C 1 77 ? 9.854 -18.386 32.443 1.00 42.28 204 TYR C N 1
ATOM 3761 C CA . TYR C 1 77 ? 9.623 -16.961 32.432 1.00 42.61 204 TYR C CA 1
ATOM 3762 C C . TYR C 1 77 ? 10.845 -16.215 32.953 1.00 40.71 204 TYR C C 1
ATOM 3763 O O . TYR C 1 77 ? 11.566 -16.708 33.830 1.00 40.79 204 TYR C O 1
ATOM 3772 N N . GLY C 1 78 ? 11.044 -15.001 32.448 1.00 37.34 205 GLY C N 1
ATOM 3773 C CA . GLY C 1 78 ? 11.985 -14.056 33.052 1.00 32.94 205 GLY C CA 1
ATOM 3774 C C . GLY C 1 78 ? 11.285 -13.160 34.069 1.00 34.44 205 GLY C C 1
ATOM 3775 O O . GLY C 1 78 ? 10.176 -12.691 33.827 1.00 37.02 205 GLY C O 1
ATOM 3776 N N . ILE C 1 79 ? 11.941 -12.921 35.203 1.00 32.39 206 ILE C N 1
ATOM 3777 C CA . ILE C 1 79 ? 11.389 -12.097 36.267 1.00 36.31 206 ILE C CA 1
ATOM 3778 C C . ILE C 1 79 ? 12.277 -10.857 36.418 1.00 37.61 206 ILE C C 1
ATOM 3779 O O . ILE C 1 79 ? 13.504 -10.952 36.287 1.00 35.94 206 ILE C O 1
ATOM 3784 N N . GLU C 1 80 ? 11.672 -9.713 36.721 1.00 36.40 207 GLU C N 1
ATOM 3785 C CA . GLU C 1 80 ? 12.420 -8.457 36.839 1.00 39.53 207 GLU C CA 1
ATOM 3786 C C . GLU C 1 80 ? 11.964 -7.706 38.081 1.00 36.70 207 GLU C C 1
ATOM 3787 O O . GLU C 1 80 ? 10.769 -7.495 38.282 1.00 39.78 207 GLU C O 1
ATOM 3793 N N . LEU C 1 81 ? 12.923 -7.299 38.903 1.00 36.41 208 LEU C N 1
ATOM 3794 C CA . LEU C 1 81 ? 12.655 -6.442 40.054 1.00 35.74 208 LEU C CA 1
ATOM 3795 C C . LEU C 1 81 ? 13.405 -5.134 39.883 1.00 36.34 208 LEU C C 1
ATOM 3796 O O . LEU C 1 81 ? 14.548 -5.156 39.410 1.00 38.67 208 LEU C O 1
ATOM 3801 N N . THR C 1 82 ? 12.775 -4.009 40.262 1.00 32.66 209 THR C N 1
ATOM 3802 C CA . THR C 1 82 ? 13.483 -2.739 40.305 1.00 35.20 209 THR C CA 1
ATOM 3803 C C . THR C 1 82 ? 13.215 -1.987 41.589 1.00 37.30 209 THR C C 1
ATOM 3804 O O . THR C 1 82 ? 12.186 -2.173 42.225 1.00 38.29 209 THR C O 1
ATOM 3808 N N . VAL C 1 83 ? 14.149 -1.086 41.911 1.00 40.41 210 VAL C N 1
ATOM 3809 C CA A VAL C 1 83 ? 13.996 -0.149 43.015 0.50 37.72 210 VAL C CA 1
ATOM 3810 C CA B VAL C 1 83 ? 14.019 -0.170 43.033 0.50 38.86 210 VAL C CA 1
ATOM 3811 C C . VAL C 1 83 ? 14.648 1.182 42.662 1.00 34.74 210 VAL C C 1
ATOM 3812 O O . VAL C 1 83 ? 15.727 1.210 42.082 1.00 34.25 210 VAL C O 1
ATOM 3819 N N . SER C 1 84 ? 13.999 2.283 43.041 1.00 35.56 211 SER C N 1
ATOM 3820 C CA . SER C 1 84 ? 14.611 3.597 42.940 1.00 35.12 211 SER C CA 1
ATOM 3821 C C . SER C 1 84 ? 14.315 4.372 44.208 1.00 34.03 211 SER C C 1
ATOM 3822 O O . SER C 1 84 ? 13.322 4.111 44.916 1.00 36.66 211 SER C O 1
ATOM 3825 N N . GLY C 1 85 ? 15.165 5.327 44.520 1.00 36.01 212 GLY C N 1
ATOM 3826 C CA . GLY C 1 85 ? 15.099 5.970 45.844 1.00 39.97 212 GLY C CA 1
ATOM 3827 C C . GLY C 1 85 ? 14.616 7.406 45.865 1.00 44.11 212 GLY C C 1
ATOM 3828 O O . GLY C 1 85 ? 13.926 7.869 44.960 1.00 39.76 212 GLY C O 1
ATOM 3829 N N . LYS C 1 86 ? 15.025 8.119 46.907 1.00 44.91 213 LYS C N 1
ATOM 3830 C CA . LYS C 1 86 ? 14.599 9.472 47.127 1.00 44.11 213 LYS C CA 1
ATOM 3831 C C . LYS C 1 86 ? 15.690 10.226 47.861 1.00 49.08 213 LYS C C 1
ATOM 3832 O O . LYS C 1 86 ? 16.237 9.730 48.858 1.00 45.72 213 LYS C O 1
ATOM 3838 N N . THR C 1 87 ? 16.002 11.424 47.367 1.00 48.43 214 THR C N 1
ATOM 3839 C CA . THR C 1 87 ? 16.985 12.272 47.994 1.00 46.54 214 THR C CA 1
ATOM 3840 C C . THR C 1 87 ? 16.300 13.166 49.014 1.00 51.41 214 THR C C 1
ATOM 3841 O O . THR C 1 87 ? 15.301 13.790 48.704 1.00 57.24 214 THR C O 1
ATOM 3845 N N . VAL C 1 88 ? 16.843 13.228 50.223 1.00 56.36 215 VAL C N 1
ATOM 3846 C CA . VAL C 1 88 ? 16.333 14.125 51.254 1.00 62.76 215 VAL C CA 1
ATOM 3847 C C . VAL C 1 88 ? 17.416 15.120 51.653 1.00 62.96 215 VAL C C 1
ATOM 3848 O O . VAL C 1 88 ? 18.562 14.734 51.871 1.00 59.73 215 VAL C O 1
ATOM 3852 N N . TYR C 1 89 ? 17.056 16.389 51.766 1.00 69.01 216 TYR C N 1
ATOM 3853 C CA . TYR C 1 89 ? 17.974 17.382 52.323 1.00 76.64 216 TYR C CA 1
ATOM 3854 C C . TYR C 1 89 ? 17.575 17.712 53.759 1.00 84.33 216 TYR C C 1
ATOM 3855 O O . TYR C 1 89 ? 16.396 17.722 54.086 1.00 90.34 216 TYR C O 1
ATOM 3864 N N . GLU C 1 90 ? 18.560 17.959 54.617 1.00 95.53 217 GLU C N 1
ATOM 3865 C CA . GLU C 1 90 ? 18.329 18.011 56.067 1.00 105.94 217 GLU C CA 1
ATOM 3866 C C . GLU C 1 90 ? 18.112 19.441 56.543 1.00 106.90 217 GLU C C 1
ATOM 3867 O O . GLU C 1 90 ? 19.056 20.116 56.945 1.00 107.64 217 GLU C O 1
ATOM 3873 N N . THR C 1 98 ? 23.283 19.027 53.749 1.00 95.34 588 THR C N 1
ATOM 3874 C CA . THR C 1 98 ? 23.320 17.548 53.820 1.00 92.22 588 THR C CA 1
ATOM 3875 C C . THR C 1 98 ? 22.316 16.820 52.920 1.00 82.74 588 THR C C 1
ATOM 3876 O O . THR C 1 98 ? 21.110 16.928 53.118 1.00 84.48 588 THR C O 1
ATOM 3880 N N . GLU C 1 99 ? 22.823 16.043 51.968 1.00 79.06 589 GLU C N 1
ATOM 3881 C CA . GLU C 1 99 ? 22.012 15.043 51.268 1.00 75.36 589 GLU C CA 1
ATOM 3882 C C . GLU C 1 99 ? 21.983 13.748 52.065 1.00 70.61 589 GLU C C 1
ATOM 3883 O O . GLU C 1 99 ? 22.980 13.360 52.630 1.00 78.98 589 GLU C O 1
ATOM 3889 N N . LYS C 1 100 ? 20.844 13.078 52.084 1.00 65.34 590 LYS C N 1
ATOM 3890 C CA . LYS C 1 100 ? 20.746 11.709 52.556 1.00 62.89 590 LYS C CA 1
ATOM 3891 C C . LYS C 1 100 ? 19.884 10.924 51.581 1.00 54.35 590 LYS C C 1
ATOM 3892 O O . LYS C 1 100 ? 19.013 11.486 50.909 1.00 52.61 590 LYS C O 1
ATOM 3898 N N . LYS C 1 101 ? 20.125 9.626 51.508 1.00 48.43 591 LYS C N 1
ATOM 3899 C CA . LYS C 1 101 ? 19.369 8.777 50.592 1.00 46.02 591 LYS C CA 1
ATOM 3900 C C . LYS C 1 101 ? 18.352 7.963 51.361 1.00 45.56 591 LYS C C 1
ATOM 3901 O O . LYS C 1 101 ? 18.644 7.455 52.432 1.00 48.81 591 LYS C O 1
ATOM 3907 N N . SER C 1 102 ? 17.152 7.844 50.813 1.00 43.47 592 SER C N 1
ATOM 3908 C CA . SER C 1 102 ? 16.072 7.138 51.494 1.00 44.68 592 SER C CA 1
ATOM 3909 C C . SER C 1 102 ? 16.359 5.632 51.546 1.00 44.20 592 SER C C 1
ATOM 3910 O O . SER C 1 102 ? 15.826 4.917 52.393 1.00 47.55 592 SER C O 1
ATOM 3913 N N . ILE C 1 103 ? 17.170 5.165 50.614 1.00 40.06 593 ILE C N 1
ATOM 3914 C CA . ILE C 1 103 ? 17.580 3.781 50.578 1.00 41.75 593 ILE C CA 1
ATOM 3915 C C . ILE C 1 103 ? 19.070 3.763 50.838 1.00 42.20 593 ILE C C 1
ATOM 3916 O O . ILE C 1 103 ? 19.852 4.251 50.032 1.00 46.27 593 ILE C O 1
ATOM 3921 N N . GLU C 1 104 ? 19.454 3.213 51.979 1.00 44.35 594 GLU C N 1
ATOM 3922 C CA . GLU C 1 104 ? 20.797 3.381 52.525 1.00 49.02 594 GLU C CA 1
ATOM 3923 C C . GLU C 1 104 ? 21.237 2.052 53.108 1.00 49.10 594 GLU C C 1
ATOM 3924 O O . GLU C 1 104 ? 20.742 1.662 54.148 1.00 50.05 594 GLU C O 1
ATOM 3930 N N . ASN C 1 105 ? 22.137 1.369 52.410 1.00 49.97 595 ASN C N 1
ATOM 3931 C CA . ASN C 1 105 ? 22.422 -0.033 52.671 1.00 51.21 595 ASN C CA 1
ATOM 3932 C C . ASN C 1 105 ? 21.141 -0.843 52.800 1.00 47.74 595 ASN C C 1
ATOM 3933 O O . ASN C 1 105 ? 20.963 -1.617 53.743 1.00 54.78 595 ASN C O 1
ATOM 3938 N N . GLY C 1 106 ? 20.255 -0.665 51.837 1.00 45.37 596 GLY C N 1
ATOM 3939 C CA . GLY C 1 106 ? 19.033 -1.458 51.796 1.00 47.83 596 GLY C CA 1
ATOM 3940 C C . GLY C 1 106 ? 19.208 -2.865 51.238 1.00 46.93 596 GLY C C 1
ATOM 3941 O O . GLY C 1 106 ? 20.222 -3.196 50.610 1.00 45.71 596 GLY C O 1
ATOM 3942 N N . THR C 1 107 ? 18.179 -3.680 51.458 1.00 44.91 597 THR C N 1
ATOM 3943 C CA . THR C 1 107 ? 18.206 -5.101 51.118 1.00 45.41 597 THR C CA 1
ATOM 3944 C C . THR C 1 107 ? 16.900 -5.542 50.490 1.00 42.57 597 THR C C 1
ATOM 3945 O O . THR C 1 107 ? 15.830 -5.258 51.027 1.00 40.82 597 THR C O 1
ATOM 3949 N N . ILE C 1 108 ? 17.006 -6.222 49.348 1.00 40.29 598 ILE C N 1
ATOM 3950 C CA . ILE C 1 108 ? 15.885 -6.947 48.751 1.00 40.09 598 ILE C CA 1
ATOM 3951 C C . ILE C 1 108 ? 15.953 -8.409 49.160 1.00 41.98 598 ILE C C 1
ATOM 3952 O O . ILE C 1 108 ? 16.997 -9.037 49.055 1.00 44.48 598 ILE C O 1
ATOM 3957 N N . THR C 1 109 ? 14.822 -8.932 49.621 1.00 48.26 599 THR C N 1
ATOM 3958 C CA . THR C 1 109 ? 14.677 -10.322 50.004 1.00 47.97 599 THR C CA 1
ATOM 3959 C C . THR C 1 109 ? 13.604 -10.941 49.119 1.00 44.22 599 THR C C 1
ATOM 3960 O O . THR C 1 109 ? 12.465 -10.500 49.130 1.00 40.05 599 THR C O 1
ATOM 3964 N N . ASP C 1 110 ? 13.990 -11.937 48.334 1.00 42.05 600 ASP C N 1
ATOM 3965 C CA . ASP C 1 110 ? 13.151 -12.474 47.263 1.00 37.59 600 ASP C CA 1
ATOM 3966 C C . ASP C 1 110 ? 13.162 -14.011 47.300 1.00 39.23 600 ASP C C 1
ATOM 3967 O O . ASP C 1 110 ? 13.924 -14.642 46.547 1.00 37.11 600 ASP C O 1
ATOM 3972 N N . PRO C 1 111 ? 12.325 -14.622 48.167 1.00 36.96 601 PRO C N 1
ATOM 3973 C CA . PRO C 1 111 ? 12.114 -16.066 48.170 1.00 39.61 601 PRO C CA 1
ATOM 3974 C C . PRO C 1 111 ? 11.401 -16.529 46.928 1.00 39.14 601 PRO C C 1
ATOM 3975 O O . PRO C 1 111 ? 10.436 -15.899 46.501 1.00 46.99 601 PRO C O 1
ATOM 3979 N N . MET C 1 112 ? 11.862 -17.635 46.351 1.00 39.63 602 MET C N 1
ATOM 3980 C CA . MET C 1 112 ? 11.110 -18.269 45.278 1.00 42.25 602 MET C CA 1
ATOM 3981 C C . MET C 1 112 ? 9.793 -18.734 45.879 1.00 46.16 602 MET C C 1
ATOM 3982 O O . MET C 1 112 ? 9.727 -19.117 47.062 1.00 42.14 602 MET C O 1
ATOM 3987 N N . GLY C 1 113 ? 8.737 -18.692 45.067 1.00 46.23 603 GLY C N 1
ATOM 3988 C CA . GLY C 1 113 ? 7.460 -19.229 45.484 1.00 47.43 603 GLY C CA 1
ATOM 3989 C C . GLY C 1 113 ? 7.505 -20.737 45.618 1.00 50.34 603 GLY C C 1
ATOM 3990 O O . GLY C 1 113 ? 8.399 -21.378 45.059 1.00 44.89 603 GLY C O 1
ATOM 3991 N N . GLU C 1 114 ? 6.555 -21.312 46.358 1.00 50.77 604 GLU C N 1
ATOM 3992 C CA . GLU C 1 114 ? 6.369 -22.760 46.323 1.00 57.95 604 GLU C CA 1
ATOM 3993 C C . GLU C 1 114 ? 6.242 -23.240 44.878 1.00 50.77 604 GLU C C 1
ATOM 3994 O O . GLU C 1 114 ? 5.546 -22.651 44.076 1.00 51.50 604 GLU C O 1
ATOM 4000 N N . LEU C 1 115 ? 6.961 -24.304 44.557 1.00 48.10 605 LEU C N 1
ATOM 4001 C CA . LEU C 1 115 ? 6.939 -24.918 43.238 1.00 48.18 605 LEU C CA 1
ATOM 4002 C C . LEU C 1 115 ? 7.479 -24.025 42.129 1.00 45.39 605 LEU C C 1
ATOM 4003 O O . LEU C 1 115 ? 7.213 -24.267 40.961 1.00 43.20 605 LEU C O 1
ATOM 4008 N N . ILE C 1 116 ? 8.278 -23.027 42.498 1.00 43.04 606 ILE C N 1
ATOM 4009 C CA . ILE C 1 116 ? 8.969 -22.181 41.524 1.00 43.82 606 ILE C CA 1
ATOM 4010 C C . ILE C 1 116 ? 10.473 -22.454 41.607 1.00 45.36 606 ILE C C 1
ATOM 4011 O O . ILE C 1 116 ? 11.071 -22.237 42.648 1.00 45.61 606 ILE C O 1
ATOM 4016 N N . ASP C 1 117 ? 11.066 -22.951 40.525 1.00 42.36 607 ASP C N 1
ATOM 4017 C CA . ASP C 1 117 ? 12.485 -23.272 40.499 1.00 42.58 607 ASP C CA 1
ATOM 4018 C C . ASP C 1 117 ? 13.307 -22.179 39.794 1.00 42.12 607 ASP C C 1
ATOM 4019 O O . ASP C 1 117 ? 13.112 -21.896 38.599 1.00 37.11 607 ASP C O 1
ATOM 4024 N N . LEU C 1 118 ? 14.241 -21.597 40.535 1.00 35.65 608 LEU C N 1
ATOM 4025 C CA . LEU C 1 118 ? 15.199 -20.667 39.966 1.00 36.89 608 LEU C CA 1
ATOM 4026 C C . LEU C 1 118 ? 16.105 -21.381 38.976 1.00 36.36 608 LEU C C 1
ATOM 4027 O O . LEU C 1 118 ? 16.558 -22.476 39.251 1.00 36.81 608 LEU C O 1
ATOM 4032 N N . GLN C 1 119 ? 16.384 -20.793 37.823 1.00 40.82 609 GLN C N 1
ATOM 4033 C CA . GLN C 1 119 ? 17.281 -21.452 36.861 1.00 38.07 609 GLN C CA 1
ATOM 4034 C C . GLN C 1 119 ? 18.740 -21.195 37.248 1.00 41.76 609 GLN C C 1
ATOM 4035 O O . GLN C 1 119 ? 19.158 -20.043 37.378 1.00 39.79 609 GLN C O 1
ATOM 4041 N N . LEU C 1 120 ? 19.500 -22.262 37.441 1.00 39.79 610 LEU C N 1
ATOM 4042 C CA . LEU C 1 120 ? 20.845 -22.176 38.029 1.00 42.47 610 LEU C CA 1
ATOM 4043 C C . LEU C 1 120 ? 21.939 -22.740 37.090 1.00 44.26 610 LEU C C 1
ATOM 4044 O O . LEU C 1 120 ? 23.125 -22.751 37.431 1.00 44.71 610 LEU C O 1
ATOM 4049 N N . GLY C 1 121 ? 21.556 -23.294 35.959 1.00 47.57 611 GLY C N 1
ATOM 4050 C CA . GLY C 1 121 ? 22.506 -24.112 35.171 1.00 55.67 611 GLY C CA 1
ATOM 4051 C C . GLY C 1 121 ? 23.362 -25.175 35.914 1.00 62.67 611 GLY C C 1
ATOM 4052 O O . GLY C 1 121 ? 22.982 -25.715 36.949 1.00 68.04 611 GLY C O 1
ATOM 4053 N N . THR C 1 122 ? 24.536 -25.430 35.365 1.00 57.01 612 THR C N 1
ATOM 4054 C CA . THR C 1 122 ? 25.220 -26.713 35.495 1.00 59.22 612 THR C CA 1
ATOM 4055 C C . THR C 1 122 ? 25.586 -27.033 36.923 1.00 50.88 612 THR C C 1
ATOM 4056 O O . THR C 1 122 ? 25.443 -28.167 37.367 1.00 60.93 612 THR C O 1
ATOM 4060 N N . ASP C 1 123 ? 26.161 -26.060 37.619 1.00 46.39 613 ASP C N 1
ATOM 4061 C CA . ASP C 1 123 ? 26.720 -26.341 38.935 1.00 46.78 613 ASP C CA 1
ATOM 4062 C C . ASP C 1 123 ? 25.668 -26.300 40.060 1.00 42.65 613 ASP C C 1
ATOM 4063 O O . ASP C 1 123 ? 26.007 -26.546 41.221 1.00 45.86 613 ASP C O 1
ATOM 4068 N N . GLY C 1 124 ? 24.415 -25.983 39.730 1.00 38.27 614 GLY C N 1
ATOM 4069 C CA . GLY C 1 124 ? 23.354 -25.913 40.730 1.00 35.95 614 GLY C CA 1
ATOM 4070 C C . GLY C 1 124 ? 23.478 -24.782 41.747 1.00 38.23 614 GLY C C 1
ATOM 4071 O O . GLY C 1 124 ? 22.900 -24.852 42.841 1.00 38.44 614 GLY C O 1
ATOM 4072 N N . ARG C 1 125 ? 24.241 -23.754 41.400 1.00 35.78 615 ARG C N 1
ATOM 4073 C CA . ARG C 1 125 ? 24.350 -22.538 42.215 1.00 37.69 615 ARG C CA 1
ATOM 4074 C C . ARG C 1 125 ? 23.957 -21.310 41.422 1.00 38.70 615 ARG C C 1
ATOM 4075 O O . ARG C 1 125 ? 23.973 -21.325 40.187 1.00 37.25 615 ARG C O 1
ATOM 4083 N N . PHE C 1 126 ? 23.576 -20.240 42.111 1.00 34.93 616 PHE C N 1
ATOM 4084 C CA . PHE C 1 126 ? 23.139 -19.009 41.425 1.00 34.75 616 PHE C CA 1
ATOM 4085 C C . PHE C 1 126 ? 24.369 -18.147 41.198 1.00 35.43 616 PHE C C 1
ATOM 4086 O O . PHE C 1 126 ? 24.870 -17.511 42.118 1.00 38.36 616 PHE C O 1
ATOM 4094 N N . ASP C 1 127 ? 24.875 -18.164 39.973 1.00 36.66 617 ASP C N 1
ATOM 4095 C CA . ASP C 1 127 ? 26.133 -17.510 39.620 1.00 39.06 617 ASP C CA 1
ATOM 4096 C C . ASP C 1 127 ? 25.861 -16.308 38.711 1.00 37.60 617 ASP C C 1
ATOM 4097 O O . ASP C 1 127 ? 24.759 -16.151 38.236 1.00 34.80 617 ASP C O 1
ATOM 4102 N N . PRO C 1 128 ? 26.879 -15.471 38.452 1.00 36.51 618 PRO C N 1
ATOM 4103 C CA . PRO C 1 128 ? 26.701 -14.327 37.572 1.00 36.00 618 PRO C CA 1
ATOM 4104 C C . PRO C 1 128 ? 26.054 -14.628 36.229 1.00 33.59 618 PRO C C 1
ATOM 4105 O O . PRO C 1 128 ? 25.281 -13.812 35.720 1.00 33.01 618 PRO C O 1
ATOM 4109 N N . ALA C 1 129 ? 26.335 -15.792 35.674 1.00 35.92 619 ALA C N 1
ATOM 4110 C CA . ALA C 1 129 ? 25.721 -16.195 34.403 1.00 38.24 619 ALA C CA 1
ATOM 4111 C C . ALA C 1 129 ? 24.202 -16.366 34.493 1.00 38.51 619 ALA C C 1
ATOM 4112 O O . ALA C 1 129 ? 23.541 -16.412 33.480 1.00 46.74 619 ALA C O 1
ATOM 4114 N N . ASP C 1 130 ? 23.641 -16.463 35.704 1.00 41.34 620 ASP C N 1
ATOM 4115 C CA . ASP C 1 130 ? 22.217 -16.792 35.870 1.00 35.50 620 ASP C CA 1
ATOM 4116 C C . ASP C 1 130 ? 21.316 -15.584 36.181 1.00 36.52 620 ASP C C 1
ATOM 4117 O O . ASP C 1 130 ? 20.114 -15.753 36.410 1.00 35.77 620 ASP C O 1
ATOM 4122 N N . TYR C 1 131 ? 21.901 -14.389 36.224 1.00 38.04 621 TYR C N 1
ATOM 4123 C CA . TYR C 1 131 ? 21.162 -13.173 36.575 1.00 37.30 621 TYR C CA 1
ATOM 4124 C C . TYR C 1 131 ? 21.816 -11.944 35.924 1.00 40.71 621 TYR C C 1
ATOM 4125 O O . TYR C 1 131 ? 22.941 -12.016 35.467 1.00 39.72 621 TYR C O 1
ATOM 4134 N N . THR C 1 132 ? 21.085 -10.836 35.850 1.00 36.90 622 THR C N 1
ATOM 4135 C CA . THR C 1 132 ? 21.706 -9.535 35.640 1.00 37.48 622 THR C CA 1
ATOM 4136 C C . THR C 1 132 ? 21.342 -8.583 36.781 1.00 35.58 622 THR C C 1
ATOM 4137 O O . THR C 1 132 ? 20.235 -8.599 37.312 1.00 41.03 622 THR C O 1
ATOM 4141 N N . LEU C 1 133 ? 22.316 -7.800 37.197 1.00 37.24 623 LEU C N 1
ATOM 4142 C CA . LEU C 1 133 ? 22.106 -6.683 38.108 1.00 35.39 623 LEU C CA 1
ATOM 4143 C C . LEU C 1 133 ? 22.763 -5.459 37.471 1.00 37.45 623 LEU C C 1
ATOM 4144 O O . LEU C 1 133 ? 23.986 -5.430 37.272 1.00 35.62 623 LEU C O 1
ATOM 4149 N N . THR C 1 134 ? 21.924 -4.493 37.102 1.00 39.07 624 THR C N 1
ATOM 4150 C CA . THR C 1 134 ? 22.355 -3.291 36.416 1.00 40.60 624 THR C CA 1
ATOM 4151 C C . THR C 1 134 ? 21.758 -2.065 37.114 1.00 40.54 624 THR C C 1
ATOM 4152 O O . THR C 1 134 ? 20.788 -2.170 37.863 1.00 34.67 624 THR C O 1
ATOM 4156 N N . ALA C 1 135 ? 22.343 -0.900 36.854 1.00 36.26 625 ALA C N 1
ATOM 4157 C CA . ALA C 1 135 ? 21.807 0.328 37.368 1.00 36.21 625 ALA C CA 1
ATOM 4158 C C . ALA C 1 135 ? 21.809 1.430 36.312 1.00 37.39 625 ALA C C 1
ATOM 4159 O O . ALA C 1 135 ? 22.544 1.355 35.321 1.00 37.16 625 ALA C O 1
ATOM 4161 N N . ASN C 1 136 ? 20.965 2.447 36.517 1.00 35.44 626 ASN C N 1
ATOM 4162 C CA . ASN C 1 136 ? 20.690 3.409 35.465 1.00 33.58 626 ASN C CA 1
ATOM 4163 C C . ASN C 1 136 ? 21.770 4.464 35.359 1.00 38.54 626 ASN C C 1
ATOM 4164 O O . ASN C 1 136 ? 21.641 5.354 34.537 1.00 38.84 626 ASN C O 1
ATOM 4169 N N . ASP C 1 137 ? 22.845 4.343 36.156 1.00 35.34 627 ASP C N 1
ATOM 4170 C CA . ASP C 1 137 ? 24.042 5.132 35.923 1.00 36.12 627 ASP C CA 1
ATOM 4171 C C . ASP C 1 137 ? 24.987 4.445 34.956 1.00 37.71 627 ASP C C 1
ATOM 4172 O O . ASP C 1 137 ? 26.060 4.949 34.703 1.00 39.66 627 ASP C O 1
ATOM 4177 N N . GLY C 1 138 ? 24.584 3.299 34.416 1.00 38.41 628 GLY C N 1
ATOM 4178 C CA . GLY C 1 138 ? 25.420 2.570 33.479 1.00 40.83 628 GLY C CA 1
ATOM 4179 C C . GLY C 1 138 ? 26.314 1.538 34.153 1.00 41.33 628 GLY C C 1
ATOM 4180 O O . GLY C 1 138 ? 27.129 0.914 33.492 1.00 38.57 628 GLY C O 1
ATOM 4181 N N . SER C 1 139 ? 26.176 1.347 35.461 1.00 39.79 629 SER C N 1
ATOM 4182 C CA . SER C 1 139 ? 26.972 0.322 36.142 1.00 39.56 629 SER C CA 1
ATOM 4183 C C . SER C 1 139 ? 26.288 -1.044 36.071 1.00 43.37 629 SER C C 1
ATOM 4184 O O . SER C 1 139 ? 25.098 -1.123 35.780 1.00 42.86 629 SER C O 1
ATOM 4187 N N . ARG C 1 140 ? 27.058 -2.105 36.284 1.00 40.15 630 ARG C N 1
ATOM 4188 C CA . ARG C 1 140 ? 26.519 -3.440 36.405 1.00 40.39 630 ARG C CA 1
ATOM 4189 C C . ARG C 1 140 ? 27.467 -4.377 37.189 1.00 43.46 630 ARG C C 1
ATOM 4190 O O . ARG C 1 140 ? 28.654 -4.085 37.360 1.00 40.38 630 ARG C O 1
ATOM 4198 N N . LEU C 1 141 ? 26.946 -5.502 37.650 1.00 40.23 631 LEU C N 1
ATOM 4199 C CA . LEU C 1 141 ? 27.801 -6.576 38.112 1.00 40.89 631 LEU C CA 1
ATOM 4200 C C . LEU C 1 141 ? 28.227 -7.444 36.923 1.00 42.59 631 LEU C C 1
ATOM 4201 O O . LEU C 1 141 ? 27.417 -7.845 36.109 1.00 44.19 631 LEU C O 1
ATOM 4206 N N . GLU C 1 142 ? 29.520 -7.694 36.825 1.00 44.31 632 GLU C N 1
ATOM 4207 C CA . GLU C 1 142 ? 30.088 -8.541 35.795 1.00 45.37 632 GLU C CA 1
ATOM 4208 C C . GLU C 1 142 ? 30.949 -9.569 36.488 1.00 47.26 632 GLU C C 1
ATOM 4209 O O . GLU C 1 142 ? 31.939 -9.240 37.165 1.00 45.69 632 GLU C O 1
ATOM 4215 N N . ASN C 1 143 ? 30.536 -10.819 36.375 1.00 45.19 633 ASN C N 1
ATOM 4216 C CA . ASN C 1 143 ? 31.135 -11.883 37.158 1.00 43.96 633 ASN C CA 1
ATOM 4217 C C . ASN C 1 143 ? 31.307 -11.511 38.613 1.00 42.11 633 ASN C C 1
ATOM 4218 O O . ASN C 1 143 ? 32.308 -11.834 39.205 1.00 43.76 633 ASN C O 1
ATOM 4223 N N . GLY C 1 144 ? 30.308 -10.868 39.207 1.00 41.35 634 GLY C N 1
ATOM 4224 C CA . GLY C 1 144 ? 30.314 -10.589 40.636 1.00 43.71 634 GLY C CA 1
ATOM 4225 C C . GLY C 1 144 ? 30.929 -9.240 40.973 1.00 44.47 634 GLY C C 1
ATOM 4226 O O . GLY C 1 144 ? 30.715 -8.727 42.069 1.00 49.73 634 GLY C O 1
ATOM 4227 N N . GLN C 1 145 ? 31.659 -8.642 40.037 1.00 45.58 635 GLN C N 1
ATOM 4228 C CA . GLN C 1 145 ? 32.350 -7.378 40.293 1.00 49.82 635 GLN C CA 1
ATOM 4229 C C . GLN C 1 145 ? 31.588 -6.180 39.718 1.00 47.15 635 GLN C C 1
ATOM 4230 O O . GLN C 1 145 ? 31.130 -6.203 38.580 1.00 45.82 635 GLN C O 1
ATOM 4236 N N . ALA C 1 146 ? 31.484 -5.109 40.490 1.00 43.04 636 ALA C N 1
ATOM 4237 C CA . ALA C 1 146 ? 30.815 -3.917 40.010 1.00 43.21 636 ALA C CA 1
ATOM 4238 C C . ALA C 1 146 ? 31.727 -3.194 39.031 1.00 41.53 636 ALA C C 1
ATOM 4239 O O . ALA C 1 146 ? 32.848 -2.900 39.353 1.00 43.18 636 ALA C O 1
ATOM 4241 N N . VAL C 1 147 ? 31.239 -2.912 37.832 1.00 38.79 637 VAL C N 1
ATOM 4242 C CA . VAL C 1 147 ? 32.003 -2.162 36.853 1.00 38.22 637 VAL C CA 1
ATOM 4243 C C . VAL C 1 147 ? 31.124 -1.084 36.245 1.00 39.54 637 VAL C C 1
ATOM 4244 O O . VAL C 1 147 ? 29.905 -1.088 36.424 1.00 39.89 637 VAL C O 1
ATOM 4248 N N . GLY C 1 148 ? 31.759 -0.127 35.577 1.00 39.97 638 GLY C N 1
ATOM 4249 C CA . GLY C 1 148 ? 31.062 0.939 34.902 1.00 40.64 638 GLY C CA 1
ATOM 4250 C C . GLY C 1 148 ? 30.653 2.058 35.819 1.00 40.95 638 GLY C C 1
ATOM 4251 O O . GLY C 1 148 ? 31.200 2.216 36.904 1.00 49.93 638 GLY C O 1
ATOM 4252 N N . GLY C 1 149 ? 29.654 2.815 35.391 1.00 44.87 639 GLY C N 1
ATOM 4253 C CA . GLY C 1 149 ? 29.301 4.081 36.046 1.00 49.02 639 GLY C CA 1
ATOM 4254 C C . GLY C 1 149 ? 30.083 5.218 35.428 1.00 45.29 639 GLY C C 1
ATOM 4255 O O . GLY C 1 149 ? 31.057 4.988 34.712 1.00 43.98 639 GLY C O 1
ATOM 4256 N N . PRO C 1 150 ? 29.658 6.457 35.684 1.00 46.70 640 PRO C N 1
ATOM 4257 C CA . PRO C 1 150 ? 30.363 7.578 35.077 1.00 49.04 640 PRO C CA 1
ATOM 4258 C C . PRO C 1 150 ? 31.843 7.675 35.504 1.00 50.82 640 PRO C C 1
ATOM 4259 O O . PRO C 1 150 ? 32.635 8.257 34.779 1.00 52.13 640 PRO C O 1
ATOM 4263 N N . GLN C 1 151 ? 32.222 7.123 36.652 1.00 50.20 641 GLN C N 1
ATOM 4264 C CA . GLN C 1 151 ? 33.635 7.120 37.075 1.00 51.58 641 GLN C CA 1
ATOM 4265 C C . GLN C 1 151 ? 34.331 5.791 36.792 1.00 52.78 641 GLN C C 1
ATOM 4266 O O . GLN C 1 151 ? 35.480 5.612 37.153 1.00 55.64 641 GLN C O 1
ATOM 4272 N N . ASN C 1 152 ? 33.645 4.868 36.142 1.00 50.86 642 ASN C N 1
ATOM 4273 C CA . ASN C 1 152 ? 34.202 3.554 35.855 1.00 56.18 642 ASN C CA 1
ATOM 4274 C C . ASN C 1 152 ? 34.762 2.869 37.123 1.00 55.46 642 ASN C C 1
ATOM 4275 O O . ASN C 1 152 ? 35.854 2.298 37.109 1.00 49.89 642 ASN C O 1
ATOM 4280 N N . ASP C 1 153 ? 33.998 2.966 38.208 1.00 46.75 643 ASP C N 1
ATOM 4281 C CA . ASP C 1 153 ? 34.401 2.448 39.497 1.00 47.65 643 ASP C CA 1
ATOM 4282 C C . ASP C 1 153 ? 33.324 1.554 40.104 1.00 47.36 643 ASP C C 1
ATOM 4283 O O . ASP C 1 153 ? 33.395 1.240 41.290 1.00 50.82 643 ASP C O 1
ATOM 4288 N N . GLY C 1 154 ? 32.325 1.163 39.311 1.00 46.22 644 GLY C N 1
ATOM 4289 C CA . GLY C 1 154 ? 31.203 0.368 39.806 1.00 46.95 644 GLY C CA 1
ATOM 4290 C C . GLY C 1 154 ? 29.981 1.188 40.215 1.00 46.85 644 GLY C C 1
ATOM 4291 O O . GLY C 1 154 ? 28.910 0.633 40.458 1.00 44.59 644 GLY C O 1
ATOM 4292 N N . GLY C 1 155 ? 30.146 2.506 40.325 1.00 45.69 645 GLY C N 1
ATOM 4293 C CA . GLY C 1 155 ? 29.026 3.420 40.533 1.00 44.09 645 GLY C CA 1
ATOM 4294 C C . GLY C 1 155 ? 28.013 2.963 41.565 1.00 43.60 645 GLY C C 1
ATOM 4295 O O . GLY C 1 155 ? 28.384 2.571 42.662 1.00 38.52 645 GLY C O 1
ATOM 4296 N N . LEU C 1 156 ? 26.731 2.998 41.205 1.00 39.95 646 LEU C N 1
ATOM 4297 C CA . LEU C 1 156 ? 25.667 2.694 42.159 1.00 41.62 646 LEU C CA 1
ATOM 4298 C C . LEU C 1 156 ? 25.738 1.266 42.694 1.00 39.89 646 LEU C C 1
ATOM 4299 O O . LEU C 1 156 ? 25.088 0.953 43.667 1.00 38.19 646 LEU C O 1
ATOM 4304 N N . LEU C 1 157 ? 26.475 0.389 42.026 1.00 39.62 647 LEU C N 1
ATOM 4305 C CA . LEU C 1 157 ? 26.518 -1.007 42.427 1.00 39.07 647 LEU C CA 1
ATOM 4306 C C . LEU C 1 157 ? 27.833 -1.388 43.133 1.00 40.45 647 LEU C C 1
ATOM 4307 O O . LEU C 1 157 ? 28.053 -2.560 43.417 1.00 43.70 647 LEU C O 1
ATOM 4312 N N . LYS C 1 158 ? 28.664 -0.393 43.423 1.00 42.72 648 LYS C N 1
ATOM 4313 C CA . LYS C 1 158 ? 29.969 -0.569 44.119 1.00 51.68 648 LYS C CA 1
ATOM 4314 C C . LYS C 1 158 ? 29.920 -1.539 45.294 1.00 48.67 648 LYS C C 1
ATOM 4315 O O . LYS C 1 158 ? 30.870 -2.249 45.538 1.00 46.94 648 LYS C O 1
ATOM 4321 N N . ASN C 1 159 ? 28.835 -1.497 46.060 1.00 47.88 649 ASN C N 1
ATOM 4322 C CA . ASN C 1 159 ? 28.738 -2.234 47.308 1.00 46.46 649 ASN C CA 1
ATOM 4323 C C . ASN C 1 159 ? 27.679 -3.330 47.258 1.00 43.76 649 ASN C C 1
ATOM 4324 O O . ASN C 1 159 ? 27.329 -3.878 48.267 1.00 50.26 649 ASN C O 1
ATOM 4329 N N . ALA C 1 160 ? 27.153 -3.615 46.083 1.00 45.05 650 ALA C N 1
ATOM 4330 C CA . ALA C 1 160 ? 26.012 -4.495 45.968 1.00 43.91 650 ALA C CA 1
ATOM 4331 C C . ALA C 1 160 ? 26.473 -5.936 45.833 1.00 40.00 650 ALA C C 1
ATOM 4332 O O . ALA C 1 160 ? 27.489 -6.212 45.190 1.00 36.63 650 ALA C O 1
ATOM 4334 N N . LYS C 1 161 ? 25.694 -6.843 46.417 1.00 37.62 651 LYS C N 1
ATOM 4335 C CA . LYS C 1 161 ? 25.930 -8.270 46.260 1.00 41.41 651 LYS C CA 1
ATOM 4336 C C . LYS C 1 161 ? 24.628 -8.966 45.989 1.00 39.15 651 LYS C C 1
ATOM 4337 O O . LYS C 1 161 ? 23.594 -8.539 46.484 1.00 41.93 651 LYS C O 1
ATOM 4343 N N . VAL C 1 162 ? 24.700 -10.037 45.199 1.00 38.52 652 VAL C N 1
ATOM 4344 C CA . VAL C 1 162 ? 23.551 -10.927 44.951 1.00 35.85 652 VAL C CA 1
ATOM 4345 C C . VAL C 1 162 ? 23.822 -12.300 45.588 1.00 35.28 652 VAL C C 1
ATOM 4346 O O . VAL C 1 162 ? 24.803 -12.923 45.260 1.00 37.23 652 VAL C O 1
ATOM 4350 N N . LEU C 1 163 ? 22.980 -12.730 46.512 1.00 39.29 653 LEU C N 1
ATOM 4351 C CA . LEU C 1 163 ? 23.219 -13.940 47.310 1.00 39.52 653 LEU C CA 1
ATOM 4352 C C . LEU C 1 163 ? 22.068 -14.928 47.109 1.00 37.13 653 LEU C C 1
ATOM 4353 O O . LEU C 1 163 ? 20.950 -14.524 46.817 1.00 36.23 653 LEU C O 1
ATOM 4358 N N . TYR C 1 164 ? 22.338 -16.214 47.273 1.00 33.84 654 TYR C N 1
ATOM 4359 C CA . TYR C 1 164 ? 21.328 -17.255 47.134 1.00 34.50 654 TYR C CA 1
ATOM 4360 C C . TYR C 1 164 ? 21.621 -18.357 48.152 1.00 33.21 654 TYR C C 1
ATOM 4361 O O . TYR C 1 164 ? 22.773 -18.619 48.479 1.00 33.51 654 TYR C O 1
ATOM 4370 N N . ASP C 1 165 ? 20.591 -18.957 48.714 1.00 33.30 655 ASP C N 1
ATOM 4371 C CA . ASP C 1 165 ? 20.746 -20.177 49.484 1.00 35.49 655 ASP C CA 1
ATOM 4372 C C . ASP C 1 165 ? 19.925 -21.275 48.780 1.00 35.61 655 ASP C C 1
ATOM 4373 O O . ASP C 1 165 ? 18.734 -21.106 48.576 1.00 35.13 655 ASP C O 1
ATOM 4378 N N . THR C 1 166 ? 20.560 -22.397 48.425 1.00 34.98 656 THR C N 1
ATOM 4379 C CA . THR C 1 166 ? 19.891 -23.454 47.639 1.00 33.14 656 THR C CA 1
ATOM 4380 C C . THR C 1 166 ? 18.881 -24.229 48.456 1.00 32.17 656 THR C C 1
ATOM 4381 O O . THR C 1 166 ? 18.009 -24.896 47.914 1.00 30.48 656 THR C O 1
ATOM 4385 N N . THR C 1 167 ? 19.001 -24.173 49.781 1.00 31.98 657 THR C N 1
ATOM 4386 C CA . THR C 1 167 ? 18.023 -24.871 50.620 1.00 33.53 657 THR C CA 1
ATOM 4387 C C . THR C 1 167 ? 16.774 -24.043 50.811 1.00 35.71 657 THR C C 1
ATOM 4388 O O . THR C 1 167 ? 15.688 -24.532 50.599 1.00 37.68 657 THR C O 1
ATOM 4392 N N . GLU C 1 168 ? 16.959 -22.800 51.207 1.00 41.61 658 GLU C N 1
ATOM 4393 C CA . GLU C 1 168 ? 15.846 -21.881 51.462 1.00 48.33 658 GLU C CA 1
ATOM 4394 C C . GLU C 1 168 ? 15.255 -21.340 50.153 1.00 41.27 658 GLU C C 1
ATOM 4395 O O . GLU C 1 168 ? 14.157 -20.826 50.144 1.00 43.29 658 GLU C O 1
ATOM 4401 N N . LYS C 1 169 ? 15.982 -21.478 49.052 1.00 38.81 659 LYS C N 1
ATOM 4402 C CA . LYS C 1 169 ? 15.526 -20.996 47.762 1.00 43.29 659 LYS C CA 1
ATOM 4403 C C . LYS C 1 169 ? 15.188 -19.508 47.778 1.00 39.71 659 LYS C C 1
ATOM 4404 O O . LYS C 1 169 ? 14.065 -19.104 47.489 1.00 40.49 659 LYS C O 1
ATOM 4410 N N . ARG C 1 170 ? 16.164 -18.697 48.138 1.00 37.96 660 ARG C N 1
ATOM 4411 C CA . ARG C 1 170 ? 15.908 -17.303 48.417 1.00 40.08 660 ARG C CA 1
ATOM 4412 C C . ARG C 1 170 ? 17.053 -16.431 47.932 1.00 36.79 660 ARG C C 1
ATOM 4413 O O . ARG C 1 170 ? 18.197 -16.678 48.256 1.00 37.15 660 ARG C O 1
ATOM 4421 N N . ILE C 1 171 ? 16.733 -15.429 47.122 1.00 38.27 661 ILE C N 1
ATOM 4422 C CA . ILE C 1 171 ? 17.707 -14.458 46.664 1.00 34.40 661 ILE C CA 1
ATOM 4423 C C . ILE C 1 171 ? 17.699 -13.290 47.644 1.00 33.54 661 ILE C C 1
ATOM 4424 O O . ILE C 1 171 ? 16.637 -12.907 48.148 1.00 34.46 661 ILE C O 1
ATOM 4429 N N . ARG C 1 172 ? 18.871 -12.744 47.923 1.00 35.70 662 ARG C N 1
ATOM 4430 C CA . ARG C 1 172 ? 18.994 -11.438 48.586 1.00 40.30 662 ARG C CA 1
ATOM 4431 C C . ARG C 1 172 ? 19.925 -10.534 47.779 1.00 38.48 662 ARG C C 1
ATOM 4432 O O . ARG C 1 172 ? 20.947 -10.982 47.274 1.00 36.86 662 ARG C O 1
ATOM 4440 N N . VAL C 1 173 ? 19.552 -9.267 47.648 1.00 38.75 663 VAL C N 1
ATOM 4441 C CA . VAL C 1 173 ? 20.433 -8.252 47.088 1.00 37.25 663 VAL C CA 1
ATOM 4442 C C . VAL C 1 173 ? 20.725 -7.268 48.198 1.00 38.52 663 VAL C C 1
ATOM 4443 O O . VAL C 1 173 ? 19.819 -6.658 48.764 1.00 44.39 663 VAL C O 1
ATOM 4447 N N . THR C 1 174 ? 21.990 -7.135 48.552 1.00 41.67 664 THR C N 1
ATOM 4448 C CA . THR C 1 174 ? 22.375 -6.266 49.650 1.00 40.41 664 THR C CA 1
ATOM 4449 C C . THR C 1 174 ? 23.206 -5.124 49.105 1.00 37.50 664 THR C C 1
ATOM 4450 O O . THR C 1 174 ? 23.716 -5.214 48.000 1.00 35.39 664 THR C O 1
ATOM 4454 N N . GLY C 1 175 ? 23.388 -4.081 49.909 1.00 39.66 665 GLY C N 1
ATOM 4455 C CA . GLY C 1 175 ? 24.288 -2.980 49.547 1.00 44.18 665 GLY C CA 1
ATOM 4456 C C . GLY C 1 175 ? 23.681 -1.932 48.619 1.00 42.17 665 GLY C C 1
ATOM 4457 O O . GLY C 1 175 ? 24.370 -1.418 47.717 1.00 42.75 665 GLY C O 1
ATOM 4458 N N . LEU C 1 176 ? 22.395 -1.635 48.820 1.00 42.65 666 LEU C N 1
ATOM 4459 C CA . LEU C 1 176 ? 21.703 -0.665 47.949 1.00 43.95 666 LEU C CA 1
ATOM 4460 C C . LEU C 1 176 ? 21.725 0.727 48.571 1.00 45.69 666 LEU C C 1
ATOM 4461 O O . LEU C 1 176 ? 21.247 0.938 49.712 1.00 41.96 666 LEU C O 1
ATOM 4466 N N . TYR C 1 177 ? 22.298 1.672 47.816 1.00 41.54 667 TYR C N 1
ATOM 4467 C CA . TYR C 1 177 ? 22.324 3.079 48.205 1.00 42.97 667 TYR C CA 1
ATOM 4468 C C . TYR C 1 177 ? 21.768 3.971 47.083 1.00 43.63 667 TYR C C 1
ATOM 4469 O O . TYR C 1 177 ? 22.445 4.205 46.085 1.00 46.15 667 TYR C O 1
ATOM 4478 N N . LEU C 1 178 ? 20.549 4.482 47.254 1.00 40.57 668 LEU C N 1
ATOM 4479 C CA . LEU C 1 178 ? 19.813 5.066 46.137 1.00 42.16 668 LEU C CA 1
ATOM 4480 C C . LEU C 1 178 ? 19.008 6.285 46.561 1.00 45.14 668 LEU C C 1
ATOM 4481 O O . LEU C 1 178 ? 18.190 6.217 47.478 1.00 43.51 668 LEU C O 1
ATOM 4486 N N . GLY C 1 179 ? 19.247 7.404 45.870 1.00 45.70 669 GLY C N 1
ATOM 4487 C CA . GLY C 1 179 ? 18.405 8.603 45.991 1.00 45.58 669 GLY C CA 1
ATOM 4488 C C . GLY C 1 179 ? 17.516 8.777 44.776 1.00 43.96 669 GLY C C 1
ATOM 4489 O O . GLY C 1 179 ? 17.256 7.816 44.038 1.00 43.35 669 GLY C O 1
ATOM 4490 N N . THR C 1 180 ? 17.065 10.003 44.567 1.00 43.37 670 THR C N 1
ATOM 4491 C CA . THR C 1 180 ? 16.154 10.321 43.463 1.00 44.51 670 THR C CA 1
ATOM 4492 C C . THR C 1 180 ? 16.730 9.932 42.094 1.00 43.32 670 THR C C 1
ATOM 4493 O O . THR C 1 180 ? 17.845 10.296 41.760 1.00 43.61 670 THR C O 1
ATOM 4497 N N . ASP C 1 181 ? 15.933 9.183 41.327 1.00 42.43 671 ASP C N 1
ATOM 4498 C CA . ASP C 1 181 ? 16.249 8.763 39.974 1.00 40.51 671 ASP C CA 1
ATOM 4499 C C . ASP C 1 181 ? 17.514 7.930 39.903 1.00 39.57 671 ASP C C 1
ATOM 4500 O O . ASP C 1 181 ? 18.172 7.835 38.871 1.00 45.37 671 ASP C O 1
ATOM 4505 N N . GLU C 1 182 ? 17.846 7.305 41.020 1.00 43.31 672 GLU C N 1
ATOM 4506 C CA . GLU C 1 182 ? 18.886 6.275 41.049 1.00 42.16 672 GLU C CA 1
ATOM 4507 C C . GLU C 1 182 ? 18.178 4.938 41.174 1.00 40.10 672 GLU C C 1
ATOM 4508 O O . GLU C 1 182 ? 17.449 4.706 42.132 1.00 37.22 672 GLU C O 1
ATOM 4514 N N . LYS C 1 183 ? 18.381 4.074 40.183 1.00 39.55 673 LYS C N 1
ATOM 4515 C CA . LYS C 1 183 ? 17.524 2.898 39.990 1.00 39.24 673 LYS C CA 1
ATOM 4516 C C . LYS C 1 183 ? 18.328 1.653 39.653 1.00 38.63 673 LYS C C 1
ATOM 4517 O O . LYS C 1 183 ? 19.216 1.676 38.819 1.00 40.77 673 LYS C O 1
ATOM 4523 N N . VAL C 1 184 ? 17.967 0.554 40.291 1.00 38.80 674 VAL C N 1
ATOM 4524 C CA . VAL C 1 184 ? 18.645 -0.718 40.121 1.00 40.21 674 VAL C CA 1
ATOM 4525 C C . VAL C 1 184 ? 17.644 -1.750 39.640 1.00 38.81 674 VAL C C 1
ATOM 4526 O O . VAL C 1 184 ? 16.495 -1.733 40.077 1.00 44.17 674 VAL C O 1
ATOM 4530 N N . THR C 1 185 ? 18.097 -2.632 38.755 1.00 39.83 675 THR C N 1
ATOM 4531 C CA . THR C 1 185 ? 17.251 -3.664 38.140 1.00 39.00 675 THR C CA 1
ATOM 4532 C C . THR C 1 185 ? 17.914 -5.036 38.275 1.00 39.93 675 THR C C 1
ATOM 4533 O O . THR C 1 185 ? 19.074 -5.212 37.871 1.00 37.41 675 THR C O 1
ATOM 4537 N N . LEU C 1 186 ? 17.167 -6.002 38.807 1.00 38.02 676 LEU C N 1
ATOM 4538 C CA . LEU C 1 186 ? 17.581 -7.403 38.841 1.00 35.91 676 LEU C CA 1
ATOM 4539 C C . LEU C 1 186 ? 16.715 -8.238 37.887 1.00 38.71 676 LEU C C 1
ATOM 4540 O O . LEU C 1 186 ? 15.495 -8.090 37.875 1.00 34.37 676 LEU C O 1
ATOM 4545 N N . THR C 1 187 ? 17.337 -9.113 37.099 1.00 34.10 677 THR C N 1
ATOM 4546 C CA . THR C 1 187 ? 16.605 -10.099 36.322 1.00 36.73 677 THR C CA 1
ATOM 4547 C C . THR C 1 187 ? 17.176 -11.495 36.565 1.00 33.60 677 THR C C 1
ATOM 4548 O O . THR C 1 187 ? 18.342 -11.649 36.866 1.00 37.30 677 THR C O 1
ATOM 4552 N N . TYR C 1 188 ? 16.321 -12.496 36.392 1.00 37.07 678 TYR C N 1
ATOM 4553 C CA . TYR C 1 188 ? 16.666 -13.914 36.467 1.00 39.79 678 TYR C CA 1
ATOM 4554 C C . TYR C 1 188 ? 15.538 -14.720 35.804 1.00 37.82 678 TYR C C 1
ATOM 4555 O O . TYR C 1 188 ? 14.508 -14.152 35.453 1.00 38.63 678 TYR C O 1
ATOM 4564 N N . ASN C 1 189 ? 15.731 -16.030 35.648 1.00 37.21 679 ASN C N 1
ATOM 4565 C CA . ASN C 1 189 ? 14.699 -16.896 35.062 1.00 38.81 679 ASN C CA 1
ATOM 4566 C C . ASN C 1 189 ? 14.179 -17.960 36.047 1.00 38.17 679 ASN C C 1
ATOM 4567 O O . ASN C 1 189 ? 14.907 -18.407 36.929 1.00 41.36 679 ASN C O 1
ATOM 4572 N N . VAL C 1 190 ? 12.922 -18.355 35.870 1.00 36.70 680 VAL C N 1
ATOM 4573 C CA . VAL C 1 190 ? 12.300 -19.363 36.689 1.00 37.89 680 VAL C CA 1
ATOM 4574 C C . VAL C 1 190 ? 11.518 -20.331 35.842 1.00 39.69 680 VAL C C 1
ATOM 4575 O O . VAL C 1 190 ? 11.184 -20.033 34.677 1.00 40.84 680 VAL C O 1
ATOM 4579 N N . ARG C 1 191 ? 11.176 -21.467 36.460 1.00 39.75 681 ARG C N 1
ATOM 4580 C CA . ARG C 1 191 ? 10.333 -22.479 35.828 1.00 44.70 681 ARG C CA 1
ATOM 4581 C C . ARG C 1 191 ? 9.356 -23.077 36.838 1.00 43.33 681 ARG C C 1
ATOM 4582 O O . ARG C 1 191 ? 9.732 -23.364 37.971 1.00 47.64 681 ARG C O 1
ATOM 4590 N N . LEU C 1 192 ? 8.108 -23.259 36.428 1.00 42.96 682 LEU C N 1
ATOM 4591 C CA . LEU C 1 192 ? 7.130 -23.953 37.258 1.00 44.74 682 LEU C CA 1
ATOM 4592 C C . LEU C 1 192 ? 7.541 -25.420 37.419 1.00 46.11 682 LEU C C 1
ATOM 4593 O O . LEU C 1 192 ? 7.837 -26.116 36.436 1.00 45.13 682 LEU C O 1
ATOM 4598 N N . ASN C 1 193 ? 7.581 -25.879 38.659 1.00 46.04 683 ASN C N 1
ATOM 4599 C CA . ASN C 1 193 ? 7.931 -27.277 38.938 1.00 52.58 683 ASN C CA 1
ATOM 4600 C C . ASN C 1 193 ? 6.862 -28.244 38.426 1.00 55.42 683 ASN C C 1
ATOM 4601 O O . ASN C 1 193 ? 5.680 -27.946 38.480 1.00 52.43 683 ASN C O 1
ATOM 4606 N N . ASP C 1 194 ? 7.272 -29.434 37.995 1.00 62.16 684 ASP C N 1
ATOM 4607 C CA . ASP C 1 194 ? 6.336 -30.426 37.437 1.00 62.82 684 ASP C CA 1
ATOM 4608 C C . ASP C 1 194 ? 5.280 -30.948 38.422 1.00 61.08 684 ASP C C 1
ATOM 4609 O O . ASP C 1 194 ? 4.257 -31.471 37.994 1.00 54.51 684 ASP C O 1
ATOM 4614 N N . GLU C 1 195 ? 5.501 -30.771 39.724 1.00 60.56 685 GLU C N 1
ATOM 4615 C CA . GLU C 1 195 ? 4.520 -31.191 40.738 1.00 59.67 685 GLU C CA 1
ATOM 4616 C C . GLU C 1 195 ? 3.347 -30.208 40.919 1.00 54.63 685 GLU C C 1
ATOM 4617 O O . GLU C 1 195 ? 2.579 -30.343 41.870 1.00 52.47 685 GLU C O 1
ATOM 4623 N N . PHE C 1 196 ? 3.201 -29.236 40.026 1.00 55.80 686 PHE C N 1
ATOM 4624 C CA . PHE C 1 196 ? 2.086 -28.283 40.110 1.00 58.47 686 PHE C CA 1
ATOM 4625 C C . PHE C 1 196 ? 0.737 -29.004 40.116 1.00 60.27 686 PHE C C 1
ATOM 4626 O O . PHE C 1 196 ? 0.556 -30.046 39.459 1.00 54.59 686 PHE C O 1
ATOM 4634 N N . VAL C 1 197 ? -0.203 -28.421 40.852 1.00 59.13 687 VAL C N 1
ATOM 4635 C CA . VAL C 1 197 ? -1.604 -28.814 40.802 1.00 60.12 687 VAL C CA 1
ATOM 4636 C C . VAL C 1 197 ? -2.250 -28.106 39.626 1.00 52.59 687 VAL C C 1
ATOM 4637 O O . VAL C 1 197 ? -2.055 -26.904 39.477 1.00 48.71 687 VAL C O 1
ATOM 4641 N N . SER C 1 198 ? -2.985 -28.840 38.795 1.00 57.43 688 SER C N 1
ATOM 4642 C CA . SER C 1 198 ? -3.497 -28.271 37.542 1.00 69.06 688 SER C CA 1
ATOM 4643 C C . SER C 1 198 ? -4.418 -27.074 37.778 1.00 66.22 688 SER C C 1
ATOM 4644 O O . SER C 1 198 ? -5.336 -27.149 38.618 1.00 60.73 688 SER C O 1
ATOM 4647 N N . ASN C 1 199 ? -4.167 -25.987 37.035 1.00 60.67 689 ASN C N 1
ATOM 4648 C CA . ASN C 1 199 ? -5.033 -24.810 37.051 1.00 68.47 689 ASN C CA 1
ATOM 4649 C C . ASN C 1 199 ? -4.927 -23.941 38.283 1.00 66.79 689 ASN C C 1
ATOM 4650 O O . ASN C 1 199 ? -5.589 -22.902 38.375 1.00 69.60 689 ASN C O 1
ATOM 4655 N N . LYS C 1 200 ? -4.093 -24.352 39.231 1.00 59.53 690 LYS C N 1
ATOM 4656 C CA . LYS C 1 200 ? -3.826 -23.523 40.387 1.00 60.03 690 LYS C CA 1
ATOM 4657 C C . LYS C 1 200 ? -2.774 -22.493 39.967 1.00 58.72 690 LYS C C 1
ATOM 4658 O O . LYS C 1 200 ? -1.728 -22.847 39.376 1.00 53.96 690 LYS C O 1
ATOM 4664 N N . PHE C 1 201 ? -3.051 -21.220 40.260 1.00 54.88 691 PHE C N 1
ATOM 4665 C CA . PHE C 1 201 ? -2.039 -20.180 40.086 1.00 54.87 691 PHE C CA 1
ATOM 4666 C C . PHE C 1 201 ? -1.067 -20.193 41.252 1.00 51.08 691 PHE C C 1
ATOM 4667 O O . PHE C 1 201 ? -1.492 -20.284 42.410 1.00 49.66 691 PHE C O 1
ATOM 4675 N N . TYR C 1 202 ? 0.225 -20.091 40.935 1.00 48.71 692 TYR C N 1
ATOM 4676 C CA . TYR C 1 202 ? 1.273 -20.042 41.937 1.00 49.35 692 TYR C CA 1
ATOM 4677 C C . TYR C 1 202 ? 1.976 -18.707 41.875 1.00 46.91 692 TYR C C 1
ATOM 4678 O O . TYR C 1 202 ? 2.423 -18.280 40.812 1.00 48.49 692 TYR C O 1
ATOM 4687 N N . ASP C 1 203 ? 2.084 -18.060 43.030 1.00 48.24 693 ASP C N 1
ATOM 4688 C CA . ASP C 1 203 ? 2.921 -16.890 43.150 1.00 44.59 693 ASP C CA 1
ATOM 4689 C C . ASP C 1 203 ? 4.338 -17.250 42.690 1.00 45.79 693 ASP C C 1
ATOM 4690 O O . ASP C 1 203 ? 4.897 -18.267 43.112 1.00 42.06 693 ASP C O 1
ATOM 4695 N N . THR C 1 204 ? 4.953 -16.410 41.864 1.00 45.36 694 THR C N 1
ATOM 4696 C CA . THR C 1 204 ? 6.327 -16.685 41.436 1.00 41.06 694 THR C CA 1
ATOM 4697 C C . THR C 1 204 ? 7.304 -16.497 42.596 1.00 37.14 694 THR C C 1
ATOM 4698 O O . THR C 1 204 ? 8.403 -17.038 42.568 1.00 36.69 694 THR C O 1
ATOM 4702 N N . ASN C 1 205 ? 6.912 -15.706 43.591 1.00 36.44 695 ASN C N 1
ATOM 4703 C CA . ASN C 1 205 ? 7.784 -15.414 44.733 1.00 38.29 695 ASN C CA 1
ATOM 4704 C C . ASN C 1 205 ? 7.010 -15.622 46.042 1.00 40.08 695 ASN C C 1
ATOM 4705 O O . ASN C 1 205 ? 5.793 -15.494 46.072 1.00 40.78 695 ASN C O 1
ATOM 4709 N N . GLY C 1 206 ? 7.718 -15.927 47.125 1.00 36.90 696 GLY C N 1
ATOM 4710 C CA . GLY C 1 206 ? 7.169 -15.721 48.448 1.00 38.82 696 GLY C CA 1
ATOM 4711 C C . GLY C 1 206 ? 7.085 -14.231 48.779 1.00 40.21 696 GLY C C 1
ATOM 4712 O O . GLY C 1 206 ? 7.176 -13.362 47.890 1.00 37.88 696 GLY C O 1
ATOM 4713 N N . ARG C 1 207 ? 6.922 -13.912 50.050 1.00 37.65 697 ARG C N 1
ATOM 4714 C CA . ARG C 1 207 ? 6.885 -12.516 50.423 1.00 40.88 697 ARG C CA 1
ATOM 4715 C C . ARG C 1 207 ? 8.168 -11.814 50.013 1.00 42.27 697 ARG C C 1
ATOM 4716 O O . ARG C 1 207 ? 9.233 -12.168 50.478 1.00 40.92 697 ARG C O 1
ATOM 4724 N N . THR C 1 208 ? 8.052 -10.833 49.125 1.00 45.07 698 THR C N 1
ATOM 4725 C CA . THR C 1 208 ? 9.205 -10.176 48.528 1.00 41.51 698 THR C CA 1
ATOM 4726 C C . THR C 1 208 ? 9.277 -8.731 49.025 1.00 44.87 698 THR C C 1
ATOM 4727 O O . THR C 1 208 ? 8.303 -7.971 48.892 1.00 47.57 698 THR C O 1
ATOM 4731 N N . THR C 1 209 ? 10.405 -8.364 49.638 1.00 42.13 699 THR C N 1
ATOM 4732 C CA . THR C 1 209 ? 10.471 -7.130 50.385 1.00 44.11 699 THR C CA 1
ATOM 4733 C C . THR C 1 209 ? 11.702 -6.300 50.078 1.00 43.48 699 THR C C 1
ATOM 4734 O O . THR C 1 209 ? 12.737 -6.812 49.659 1.00 45.63 699 THR C O 1
ATOM 4738 N N . LEU C 1 210 ? 11.567 -5.002 50.322 1.00 41.49 700 LEU C N 1
ATOM 4739 C CA . LEU C 1 210 ? 12.690 -4.101 50.455 1.00 42.05 700 LEU C CA 1
ATOM 4740 C C . LEU C 1 210 ? 12.766 -3.617 51.898 1.00 45.87 700 LEU C C 1
ATOM 4741 O O . LEU C 1 210 ? 11.769 -3.130 52.437 1.00 50.63 700 LEU C O 1
ATOM 4746 N N . HIS C 1 211 ? 13.933 -3.775 52.534 1.00 45.24 701 HIS C N 1
ATOM 4747 C CA . HIS C 1 211 ? 14.261 -3.016 53.747 1.00 49.94 701 HIS C CA 1
ATOM 4748 C C . HIS C 1 211 ? 15.113 -1.834 53.309 1.00 51.04 701 HIS C C 1
ATOM 4749 O O . HIS C 1 211 ? 16.284 -2.010 53.010 1.00 45.21 701 HIS C O 1
ATOM 4756 N N . PRO C 1 212 ? 14.524 -0.638 53.251 1.00 47.31 702 PRO C N 1
ATOM 4757 C CA . PRO C 1 212 ? 15.237 0.472 52.622 1.00 49.01 702 PRO C CA 1
ATOM 4758 C C . PRO C 1 212 ? 16.488 0.898 53.391 1.00 51.10 702 PRO C C 1
ATOM 4759 O O . PRO C 1 212 ? 17.437 1.379 52.787 1.00 50.35 702 PRO C O 1
ATOM 4763 N N . LYS C 1 213 ? 16.478 0.751 54.706 1.00 50.72 703 LYS C N 1
ATOM 4764 C CA . LYS C 1 213 ? 17.552 1.296 55.541 1.00 59.79 703 LYS C CA 1
ATOM 4765 C C . LYS C 1 213 ? 18.013 0.245 56.561 1.00 63.40 703 LYS C C 1
ATOM 4766 O O . LYS C 1 213 ? 17.201 -0.283 57.322 1.00 66.08 703 LYS C O 1
ATOM 4772 N N . GLU C 1 214 ? 19.317 -0.046 56.574 1.00 66.04 704 GLU C N 1
ATOM 4773 C CA . GLU C 1 214 ? 19.939 -0.849 57.627 1.00 63.35 704 GLU C CA 1
ATOM 4774 C C . GLU C 1 214 ? 19.638 -0.272 59.026 1.00 72.03 704 GLU C C 1
ATOM 4775 O O . GLU C 1 214 ? 19.504 -1.020 59.994 1.00 74.75 704 GLU C O 1
ATOM 4781 N N . VAL C 1 215 ? 19.547 1.054 59.116 1.00 71.02 705 VAL C N 1
ATOM 4782 C CA . VAL C 1 215 ? 19.287 1.766 60.371 1.00 77.72 705 VAL C CA 1
ATOM 4783 C C . VAL C 1 215 ? 17.861 1.532 60.900 1.00 78.91 705 VAL C C 1
ATOM 4784 O O . VAL C 1 215 ? 17.607 1.725 62.095 1.00 74.09 705 VAL C O 1
ATOM 4788 N N . GLU C 1 216 ? 16.939 1.152 60.014 1.00 70.11 706 GLU C N 1
ATOM 4789 C CA . GLU C 1 216 ? 15.558 0.926 60.401 1.00 73.48 706 GLU C CA 1
ATOM 4790 C C . GLU C 1 216 ? 15.199 -0.555 60.247 1.00 78.57 706 GLU C C 1
ATOM 4791 O O . GLU C 1 216 ? 14.761 -1.014 59.186 1.00 61.84 706 GLU C O 1
ATOM 4797 N N . GLN C 1 217 ? 15.362 -1.295 61.336 1.00 84.26 707 GLN C N 1
ATOM 4798 C CA . GLN C 1 217 ? 15.257 -2.756 61.287 1.00 79.72 707 GLN C CA 1
ATOM 4799 C C . GLN C 1 217 ? 13.848 -3.227 60.927 1.00 66.82 707 GLN C C 1
ATOM 4800 O O . GLN C 1 217 ? 13.663 -4.241 60.244 1.00 63.55 707 GLN C O 1
ATOM 4806 N N . ASN C 1 218 ? 12.852 -2.468 61.361 1.00 66.19 708 ASN C N 1
ATOM 4807 C CA . ASN C 1 218 ? 11.455 -2.901 61.242 1.00 70.13 708 ASN C CA 1
ATOM 4808 C C . ASN C 1 218 ? 10.721 -2.328 60.024 1.00 68.01 708 ASN C C 1
ATOM 4809 O O . ASN C 1 218 ? 9.568 -2.685 59.798 1.00 65.99 708 ASN C O 1
ATOM 4814 N N . THR C 1 219 ? 11.347 -1.434 59.254 1.00 61.77 709 THR C N 1
ATOM 4815 C CA . THR C 1 219 ? 10.682 -0.867 58.088 1.00 60.51 709 THR C CA 1
ATOM 4816 C C . THR C 1 219 ? 10.839 -1.781 56.886 1.00 57.77 709 THR C C 1
ATOM 4817 O O . THR C 1 219 ? 11.939 -1.977 56.373 1.00 58.38 709 THR C O 1
ATOM 4821 N N . VAL C 1 220 ? 9.702 -2.292 56.428 1.00 54.25 710 VAL C N 1
ATOM 4822 C CA . VAL C 1 220 ? 9.644 -3.223 55.328 1.00 53.06 710 VAL C CA 1
ATOM 4823 C C . VAL C 1 220 ? 8.584 -2.780 54.298 1.00 51.29 710 VAL C C 1
ATOM 4824 O O . VAL C 1 220 ? 7.532 -2.297 54.654 1.00 51.02 710 VAL C O 1
ATOM 4828 N N . ARG C 1 221 ? 8.915 -2.923 53.015 1.00 47.30 711 ARG C N 1
ATOM 4829 C CA . ARG C 1 221 ? 8.005 -2.611 51.929 1.00 46.45 711 ARG C CA 1
ATOM 4830 C C . ARG C 1 221 ? 7.872 -3.794 50.985 1.00 45.39 711 ARG C C 1
ATOM 4831 O O . ARG C 1 221 ? 8.860 -4.308 50.475 1.00 45.92 711 ARG C O 1
ATOM 4839 N N . ASP C 1 222 ? 6.637 -4.173 50.708 1.00 46.17 712 ASP C N 1
ATOM 4840 C CA . ASP C 1 222 ? 6.346 -5.289 49.823 1.00 44.64 712 ASP C CA 1
ATOM 4841 C C . ASP C 1 222 ? 6.389 -4.930 48.345 1.00 46.60 712 ASP C C 1
ATOM 4842 O O . ASP C 1 222 ? 5.927 -3.864 47.932 1.00 47.76 712 ASP C O 1
ATOM 4847 N N . PHE C 1 223 ? 6.971 -5.827 47.558 1.00 45.64 713 PHE C N 1
ATOM 4848 C CA . PHE C 1 223 ? 6.793 -5.853 46.104 1.00 41.98 713 PHE C CA 1
ATOM 4849 C C . PHE C 1 223 ? 5.503 -6.615 45.808 1.00 39.15 713 PHE C C 1
ATOM 4850 O O . PHE C 1 223 ? 5.170 -7.548 46.525 1.00 45.16 713 PHE C O 1
ATOM 4858 N N . PRO C 1 224 ? 4.823 -6.282 44.704 1.00 40.83 714 PRO C N 1
ATOM 4859 C CA . PRO C 1 224 ? 3.723 -7.095 44.223 1.00 40.87 714 PRO C CA 1
ATOM 4860 C C . PRO C 1 224 ? 4.227 -8.358 43.518 1.00 40.98 714 PRO C C 1
ATOM 4861 O O . PRO C 1 224 ? 5.370 -8.393 43.054 1.00 44.86 714 PRO C O 1
ATOM 4865 N N . ILE C 1 225 ? 3.381 -9.376 43.441 1.00 40.52 715 ILE C N 1
ATOM 4866 C CA . ILE C 1 225 ? 3.803 -10.711 43.052 1.00 42.79 715 ILE C CA 1
ATOM 4867 C C . ILE C 1 225 ? 3.034 -11.236 41.848 1.00 41.82 715 ILE C C 1
ATOM 4868 O O . ILE C 1 225 ? 1.838 -11.419 41.919 1.00 45.71 715 ILE C O 1
ATOM 4873 N N . PRO C 1 226 ? 3.739 -11.574 40.768 1.00 39.25 716 PRO C N 1
ATOM 4874 C CA . PRO C 1 226 ? 3.140 -12.233 39.623 1.00 40.01 716 PRO C CA 1
ATOM 4875 C C . PRO C 1 226 ? 2.726 -13.648 39.932 1.00 45.91 716 PRO C C 1
ATOM 4876 O O . PRO C 1 226 ? 3.171 -14.207 40.941 1.00 43.18 716 PRO C O 1
ATOM 4880 N N . LYS C 1 227 ? 1.898 -14.228 39.072 1.00 45.12 717 LYS C N 1
ATOM 4881 C CA . LYS C 1 227 ? 1.435 -15.605 39.255 1.00 49.54 717 LYS C CA 1
ATOM 4882 C C . LYS C 1 227 ? 1.442 -16.342 37.932 1.00 46.36 717 LYS C C 1
ATOM 4883 O O . LYS C 1 227 ? 1.175 -15.770 36.882 1.00 41.45 717 LYS C O 1
ATOM 4889 N N . ILE C 1 228 ? 1.701 -17.640 38.008 1.00 45.69 718 ILE C N 1
ATOM 4890 C CA . ILE C 1 228 ? 1.696 -18.507 36.840 1.00 47.80 718 ILE C CA 1
ATOM 4891 C C . ILE C 1 228 ? 1.038 -19.854 37.164 1.00 53.14 718 ILE C C 1
ATOM 4892 O O . ILE C 1 228 ? 0.977 -20.302 38.343 1.00 51.94 718 ILE C O 1
ATOM 4897 N N . ARG C 1 229 ? 0.564 -20.504 36.106 1.00 49.54 719 ARG C N 1
ATOM 4898 C CA . ARG C 1 229 ? -0.050 -21.817 36.243 1.00 57.81 719 ARG C CA 1
ATOM 4899 C C . ARG C 1 229 ? 0.197 -22.596 34.965 1.00 56.14 719 ARG C C 1
ATOM 4900 O O . ARG C 1 229 ? 0.526 -22.025 33.911 1.00 52.53 719 ARG C O 1
ATOM 4908 N N . ASP C 1 230 ? 0.024 -23.907 35.079 1.00 58.96 720 ASP C N 1
ATOM 4909 C CA . ASP C 1 230 ? -0.215 -24.734 33.917 1.00 72.10 720 ASP C CA 1
ATOM 4910 C C . ASP C 1 230 ? -1.634 -25.324 33.921 1.00 86.76 720 ASP C C 1
ATOM 4911 O O . ASP C 1 230 ? -1.945 -26.252 34.691 1.00 78.35 720 ASP C O 1
ATOM 4916 N N . GLN D 1 17 ? 54.735 35.380 11.941 1.00 102.92 144 GLN D N 1
ATOM 4917 C CA . GLN D 1 17 ? 54.831 36.832 11.589 1.00 102.43 144 GLN D CA 1
ATOM 4918 C C . GLN D 1 17 ? 54.320 37.089 10.157 1.00 94.35 144 GLN D C 1
ATOM 4919 O O . GLN D 1 17 ? 55.097 37.049 9.199 1.00 96.98 144 GLN D O 1
ATOM 4925 N N . TYR D 1 18 ? 53.017 37.335 10.001 1.00 75.70 145 TYR D N 1
ATOM 4926 C CA . TYR D 1 18 ? 52.422 37.499 8.672 1.00 68.64 145 TYR D CA 1
ATOM 4927 C C . TYR D 1 18 ? 51.599 38.786 8.598 1.00 69.80 145 TYR D C 1
ATOM 4928 O O . TYR D 1 18 ? 50.823 39.063 9.509 1.00 80.01 145 TYR D O 1
ATOM 4937 N N . PRO D 1 19 ? 51.729 39.566 7.505 1.00 67.71 146 PRO D N 1
ATOM 4938 C CA . PRO D 1 19 ? 50.711 40.607 7.326 1.00 61.85 146 PRO D CA 1
ATOM 4939 C C . PRO D 1 19 ? 49.338 39.950 7.194 1.00 61.44 146 PRO D C 1
ATOM 4940 O O . PRO D 1 19 ? 49.222 38.886 6.585 1.00 63.10 146 PRO D O 1
ATOM 4944 N N . GLN D 1 20 ? 48.322 40.570 7.776 1.00 63.61 147 GLN D N 1
ATOM 4945 C CA . GLN D 1 20 ? 46.984 40.003 7.805 1.00 55.97 147 GLN D CA 1
ATOM 4946 C C . GLN D 1 20 ? 46.136 40.555 6.682 1.00 51.64 147 GLN D C 1
ATOM 4947 O O . GLN D 1 20 ? 45.139 39.921 6.319 1.00 49.45 147 GLN D O 1
ATOM 4953 N N . THR D 1 21 ? 46.493 41.726 6.140 1.00 48.25 148 THR D N 1
ATOM 4954 C CA . THR D 1 21 ? 45.648 42.364 5.116 1.00 47.03 148 THR D CA 1
ATOM 4955 C C . THR D 1 21 ? 46.428 43.058 4.026 1.00 46.01 148 THR D C 1
ATOM 4956 O O . THR D 1 21 ? 47.622 43.255 4.135 1.00 47.90 148 THR D O 1
ATOM 4960 N N . GLY D 1 22 ? 45.733 43.380 2.944 1.00 47.09 149 GLY D N 1
ATOM 4961 C CA . GLY D 1 22 ? 46.177 44.385 1.994 1.00 46.16 149 GLY D CA 1
ATOM 4962 C C . GLY D 1 22 ? 45.096 45.439 1.871 1.00 48.48 149 GLY D C 1
ATOM 4963 O O . GLY D 1 22 ? 44.012 45.312 2.461 1.00 45.60 149 GLY D O 1
ATOM 4964 N N . THR D 1 23 ? 45.390 46.499 1.126 1.00 45.61 150 THR D N 1
ATOM 4965 C CA . THR D 1 23 ? 44.435 47.578 0.972 1.00 45.70 150 THR D CA 1
ATOM 4966 C C . THR D 1 23 ? 44.227 47.880 -0.492 1.00 41.01 150 THR D C 1
ATOM 4967 O O . THR D 1 23 ? 45.171 48.116 -1.199 1.00 46.46 150 THR D O 1
ATOM 4971 N N . TYR D 1 24 ? 42.980 47.882 -0.920 1.00 37.37 151 TYR D N 1
ATOM 4972 C CA . TYR D 1 24 ? 42.622 48.356 -2.238 1.00 41.52 151 TYR D CA 1
ATOM 4973 C C . TYR D 1 24 ? 42.842 49.880 -2.321 1.00 45.61 151 TYR D C 1
ATOM 4974 O O . TYR D 1 24 ? 42.214 50.651 -1.597 1.00 47.29 151 TYR D O 1
ATOM 4983 N N . PRO D 1 25 ? 43.765 50.327 -3.175 1.00 48.00 152 PRO D N 1
ATOM 4984 C CA . PRO D 1 25 ? 43.985 51.763 -3.263 1.00 47.01 152 PRO D CA 1
ATOM 4985 C C . PRO D 1 25 ? 42.776 52.547 -3.779 1.00 45.68 152 PRO D C 1
ATOM 4986 O O . PRO D 1 25 ? 42.575 53.683 -3.363 1.00 47.52 152 PRO D O 1
ATOM 4990 N N . ASP D 1 26 ? 41.976 51.972 -4.669 1.00 41.35 153 ASP D N 1
ATOM 4991 C CA . ASP D 1 26 ? 40.884 52.744 -5.241 1.00 44.75 153 ASP D CA 1
ATOM 4992 C C . ASP D 1 26 ? 39.869 53.223 -4.174 1.00 47.80 153 ASP D C 1
ATOM 4993 O O . ASP D 1 26 ? 39.468 54.376 -4.175 1.00 48.08 153 ASP D O 1
ATOM 4998 N N . VAL D 1 27 ? 39.500 52.355 -3.245 1.00 47.48 154 VAL D N 1
ATOM 4999 C CA . VAL D 1 27 ? 38.480 52.692 -2.256 1.00 48.74 154 VAL D CA 1
ATOM 5000 C C . VAL D 1 27 ? 38.996 52.711 -0.821 1.00 51.05 154 VAL D C 1
ATOM 5001 O O . VAL D 1 27 ? 38.229 53.002 0.112 1.00 54.31 154 VAL D O 1
ATOM 5005 N N . GLN D 1 28 ? 40.270 52.372 -0.635 1.00 48.34 155 GLN D N 1
ATOM 5006 C CA . GLN D 1 28 ? 40.885 52.396 0.689 1.00 54.61 155 GLN D CA 1
ATOM 5007 C C . GLN D 1 28 ? 40.148 51.533 1.711 1.00 51.17 155 GLN D C 1
ATOM 5008 O O . GLN D 1 28 ? 39.951 51.951 2.845 1.00 56.85 155 GLN D O 1
ATOM 5014 N N . THR D 1 29 ? 39.785 50.317 1.332 1.00 51.48 156 THR D N 1
ATOM 5015 C CA . THR D 1 29 ? 39.288 49.312 2.293 1.00 55.18 156 THR D CA 1
ATOM 5016 C C . THR D 1 29 ? 40.203 48.083 2.281 1.00 50.87 156 THR D C 1
ATOM 5017 O O . THR D 1 29 ? 40.822 47.788 1.272 1.00 53.04 156 THR D O 1
ATOM 5021 N N . PRO D 1 30 ? 40.286 47.365 3.410 1.00 52.79 157 PRO D N 1
ATOM 5022 C CA . PRO D 1 30 ? 41.166 46.204 3.508 1.00 47.33 157 PRO D CA 1
ATOM 5023 C C . PRO D 1 30 ? 40.581 44.919 2.916 1.00 45.35 157 PRO D C 1
ATOM 5024 O O . PRO D 1 30 ? 39.366 44.772 2.849 1.00 45.17 157 PRO D O 1
ATOM 5028 N N . TYR D 1 31 ? 41.457 44.030 2.446 1.00 38.39 158 TYR D N 1
ATOM 5029 C CA . TYR D 1 31 ? 41.083 42.660 2.112 1.00 41.79 158 TYR D CA 1
ATOM 5030 C C . TYR D 1 31 ? 41.986 41.709 2.884 1.00 40.13 158 TYR D C 1
ATOM 5031 O O . TYR D 1 31 ? 43.139 42.017 3.138 1.00 38.73 158 TYR D O 1
ATOM 5040 N N . GLN D 1 32 ? 41.453 40.569 3.297 1.00 42.13 159 GLN D N 1
ATOM 5041 C CA . GLN D 1 32 ? 42.232 39.636 4.104 1.00 43.62 159 GLN D CA 1
ATOM 5042 C C . GLN D 1 32 ? 43.144 38.844 3.179 1.00 39.64 159 GLN D C 1
ATOM 5043 O O . GLN D 1 32 ? 42.868 38.671 1.974 1.00 45.96 159 GLN D O 1
ATOM 5049 N N . ILE D 1 33 ? 44.258 38.369 3.723 1.00 43.86 160 ILE D N 1
ATOM 5050 C CA . ILE D 1 33 ? 45.135 37.455 2.997 1.00 42.92 160 ILE D CA 1
ATOM 5051 C C . ILE D 1 33 ? 45.438 36.260 3.853 1.00 45.88 160 ILE D C 1
ATOM 5052 O O . ILE D 1 33 ? 45.535 36.396 5.064 1.00 50.61 160 ILE D O 1
ATOM 5057 N N . ILE D 1 34 ? 45.563 35.095 3.226 1.00 44.36 161 ILE D N 1
ATOM 5058 C CA . ILE D 1 34 ? 45.789 33.848 3.945 1.00 46.65 161 ILE D CA 1
ATOM 5059 C C . ILE D 1 34 ? 46.748 32.899 3.215 1.00 47.39 161 ILE D C 1
ATOM 5060 O O . ILE D 1 34 ? 47.074 33.101 2.047 1.00 45.20 161 ILE D O 1
ATOM 5065 N N . LYS D 1 35 ? 47.168 31.869 3.939 1.00 44.43 162 LYS D N 1
ATOM 5066 C CA . LYS D 1 35 ? 48.136 30.898 3.495 1.00 48.53 162 LYS D CA 1
ATOM 5067 C C . LYS D 1 35 ? 47.715 30.298 2.190 1.00 49.54 162 LYS D C 1
ATOM 5068 O O . LYS D 1 35 ? 46.556 30.020 1.987 1.00 47.74 162 LYS D O 1
ATOM 5074 N N . VAL D 1 36 ? 48.682 30.126 1.295 1.00 50.32 163 VAL D N 1
ATOM 5075 C CA . VAL D 1 36 ? 48.498 29.433 0.028 1.00 43.40 163 VAL D CA 1
ATOM 5076 C C . VAL D 1 36 ? 48.802 27.949 0.211 1.00 47.29 163 VAL D C 1
ATOM 5077 O O . VAL D 1 36 ? 49.805 27.582 0.809 1.00 40.95 163 VAL D O 1
ATOM 5081 N N . ASP D 1 37 ? 47.915 27.106 -0.299 1.00 49.94 164 ASP D N 1
ATOM 5082 C CA A ASP D 1 37 ? 48.045 25.650 -0.233 0.50 52.97 164 ASP D CA 1
ATOM 5083 C CA B ASP D 1 37 ? 48.095 25.676 -0.126 0.50 52.14 164 ASP D CA 1
ATOM 5084 C C . ASP D 1 37 ? 49.332 25.234 -0.929 1.00 49.09 164 ASP D C 1
ATOM 5085 O O . ASP D 1 37 ? 49.594 25.679 -2.049 1.00 46.03 164 ASP D O 1
ATOM 5094 N N . GLY D 1 38 ? 50.128 24.395 -0.285 1.00 49.21 165 GLY D N 1
ATOM 5095 C CA . GLY D 1 38 ? 51.393 23.925 -0.862 1.00 55.93 165 GLY D CA 1
ATOM 5096 C C . GLY D 1 38 ? 52.602 24.823 -0.601 1.00 57.90 165 GLY D C 1
ATOM 5097 O O . GLY D 1 38 ? 53.656 24.580 -1.153 1.00 53.13 165 GLY D O 1
ATOM 5098 N N . SER D 1 39 ? 52.438 25.850 0.240 1.00 50.85 166 SER D N 1
ATOM 5099 C CA . SER D 1 39 ? 53.498 26.802 0.524 1.00 47.27 166 SER D CA 1
ATOM 5100 C C . SER D 1 39 ? 54.133 26.606 1.894 1.00 49.87 166 SER D C 1
ATOM 5101 O O . SER D 1 39 ? 55.035 27.355 2.285 1.00 48.46 166 SER D O 1
ATOM 5104 N N . GLU D 1 40 ? 53.692 25.593 2.622 1.00 53.30 167 GLU D N 1
ATOM 5105 C CA . GLU D 1 40 ? 54.281 25.274 3.928 1.00 61.99 167 GLU D CA 1
ATOM 5106 C C . GLU D 1 40 ? 55.708 24.750 3.819 1.00 60.54 167 GLU D C 1
ATOM 5107 O O . GLU D 1 40 ? 56.015 23.884 2.989 1.00 56.93 167 GLU D O 1
ATOM 5113 N N . LYS D 1 41 ? 56.568 25.292 4.674 1.00 59.19 168 LYS D N 1
ATOM 5114 C CA . LYS D 1 41 ? 57.965 24.910 4.709 1.00 69.48 168 LYS D CA 1
ATOM 5115 C C . LYS D 1 41 ? 58.483 25.094 6.118 1.00 73.73 168 LYS D C 1
ATOM 5116 O O . LYS D 1 41 ? 58.548 26.221 6.601 1.00 71.07 168 LYS D O 1
ATOM 5122 N N . ASN D 1 42 ? 58.838 23.989 6.770 1.00 78.86 169 ASN D N 1
ATOM 5123 C CA . ASN D 1 42 ? 59.377 24.036 8.125 1.00 82.65 169 ASN D CA 1
ATOM 5124 C C . ASN D 1 42 ? 58.501 24.841 9.083 1.00 82.96 169 ASN D C 1
ATOM 5125 O O . ASN D 1 42 ? 58.985 25.735 9.787 1.00 80.62 169 ASN D O 1
ATOM 5130 N N . GLY D 1 43 ? 57.211 24.526 9.090 1.00 79.58 170 GLY D N 1
ATOM 5131 C CA . GLY D 1 43 ? 56.267 25.151 10.013 1.00 84.14 170 GLY D CA 1
ATOM 5132 C C . GLY D 1 43 ? 55.850 26.584 9.708 1.00 87.85 170 GLY D C 1
ATOM 5133 O O . GLY D 1 43 ? 55.019 27.131 10.429 1.00 91.00 170 GLY D O 1
ATOM 5134 N N . GLN D 1 44 ? 56.426 27.207 8.674 1.00 83.78 171 GLN D N 1
ATOM 5135 C CA . GLN D 1 44 ? 56.007 28.540 8.229 1.00 81.39 171 GLN D CA 1
ATOM 5136 C C . GLN D 1 44 ? 55.430 28.430 6.812 1.00 71.62 171 GLN D C 1
ATOM 5137 O O . GLN D 1 44 ? 55.758 27.503 6.075 1.00 65.84 171 GLN D O 1
ATOM 5143 N N . HIS D 1 45 ? 54.583 29.369 6.406 1.00 59.59 172 HIS D N 1
ATOM 5144 C CA . HIS D 1 45 ? 54.157 29.372 5.012 1.00 59.61 172 HIS D CA 1
ATOM 5145 C C . HIS D 1 45 ? 54.809 30.512 4.212 1.00 54.52 172 HIS D C 1
ATOM 5146 O O . HIS D 1 45 ? 55.094 31.591 4.735 1.00 55.12 172 HIS D O 1
ATOM 5153 N N . LYS D 1 46 ? 55.094 30.244 2.948 1.00 49.85 173 LYS D N 1
ATOM 5154 C CA . LYS D 1 46 ? 55.896 31.144 2.125 1.00 44.20 173 LYS D CA 1
ATOM 5155 C C . LYS D 1 46 ? 55.059 32.021 1.183 1.00 42.40 173 LYS D C 1
ATOM 5156 O O . LYS D 1 46 ? 55.596 32.886 0.475 1.00 41.96 173 LYS D O 1
ATOM 5162 N N . ALA D 1 47 ? 53.756 31.786 1.136 1.00 39.76 174 ALA D N 1
ATOM 5163 C CA . ALA D 1 47 ? 52.907 32.528 0.196 1.00 40.32 174 ALA D CA 1
ATOM 5164 C C . ALA D 1 47 ? 51.527 32.830 0.754 1.00 38.76 174 ALA D C 1
ATOM 5165 O O . ALA D 1 47 ? 50.969 32.057 1.542 1.00 41.98 174 ALA D O 1
ATOM 5167 N N . LEU D 1 48 ? 50.997 33.976 0.346 1.00 37.96 175 LEU D N 1
ATOM 5168 C CA . LEU D 1 48 ? 49.709 34.463 0.826 1.00 37.60 175 LEU D CA 1
ATOM 5169 C C . LEU D 1 48 ? 48.860 34.909 -0.345 1.00 32.82 175 LEU D C 1
ATOM 5170 O O . LEU D 1 48 ? 49.344 35.585 -1.245 1.00 37.44 175 LEU D O 1
ATOM 5175 N N . ASN D 1 49 ? 47.582 34.578 -0.285 1.00 33.00 176 ASN D N 1
ATOM 5176 C CA . ASN D 1 49 ? 46.608 34.972 -1.306 1.00 31.83 176 ASN D CA 1
ATOM 5177 C C . ASN D 1 49 ? 45.523 35.814 -0.650 1.00 36.57 176 ASN D C 1
ATOM 5178 O O . ASN D 1 49 ? 45.177 35.591 0.501 1.00 29.90 176 ASN D O 1
ATOM 5183 N N . PRO D 1 50 ? 44.949 36.746 -1.408 1.00 35.97 177 PRO D N 1
ATOM 5184 C CA . PRO D 1 50 ? 43.745 37.416 -0.966 1.00 37.67 177 PRO D CA 1
ATOM 5185 C C . PRO D 1 50 ? 42.628 36.414 -0.692 1.00 38.81 177 PRO D C 1
ATOM 5186 O O . PRO D 1 50 ? 42.556 35.399 -1.354 1.00 35.21 177 PRO D O 1
ATOM 5190 N N . ASN D 1 51 ? 41.760 36.738 0.261 1.00 35.89 178 ASN D N 1
ATOM 5191 C CA . ASN D 1 51 ? 40.683 35.843 0.671 1.00 39.98 178 ASN D CA 1
ATOM 5192 C C . ASN D 1 51 ? 39.420 36.641 0.992 1.00 40.64 178 ASN D C 1
ATOM 5193 O O . ASN D 1 51 ? 39.300 37.201 2.089 1.00 41.54 178 ASN D O 1
ATOM 5198 N N . PRO D 1 52 ? 38.475 36.696 0.056 1.00 41.01 179 PRO D N 1
ATOM 5199 C CA . PRO D 1 52 ? 38.458 35.957 -1.216 1.00 39.05 179 PRO D CA 1
ATOM 5200 C C . PRO D 1 52 ? 39.385 36.592 -2.251 1.00 41.21 179 PRO D C 1
ATOM 5201 O O . PRO D 1 52 ? 39.753 37.763 -2.079 1.00 38.25 179 PRO D O 1
ATOM 5205 N N . TYR D 1 53 ? 39.757 35.829 -3.304 1.00 35.64 180 TYR D N 1
ATOM 5206 C CA . TYR D 1 53 ? 40.619 36.344 -4.326 1.00 33.07 180 TYR D CA 1
ATOM 5207 C C . TYR D 1 53 ? 39.795 36.952 -5.471 1.00 33.78 180 TYR D C 1
ATOM 5208 O O . TYR D 1 53 ? 40.347 37.663 -6.307 1.00 32.21 180 TYR D O 1
ATOM 5217 N N . GLU D 1 54 ? 38.481 36.736 -5.465 1.00 36.41 181 GLU D N 1
ATOM 5218 C CA . GLU D 1 54 ? 37.561 37.426 -6.364 1.00 36.59 181 GLU D CA 1
ATOM 5219 C C . GLU D 1 54 ? 36.997 38.691 -5.701 1.00 37.81 181 GLU D C 1
ATOM 5220 O O . GLU D 1 54 ? 36.660 38.679 -4.537 1.00 35.57 181 GLU D O 1
ATOM 5226 N N . ARG D 1 55 ? 36.836 39.753 -6.485 1.00 35.57 182 ARG D N 1
ATOM 5227 C CA . ARG D 1 55 ? 36.226 40.998 -6.026 1.00 38.47 182 ARG D CA 1
ATOM 5228 C C . ARG D 1 55 ? 35.069 41.410 -6.935 1.00 43.33 182 ARG D C 1
ATOM 5229 O O . ARG D 1 55 ? 35.238 41.457 -8.144 1.00 39.81 182 ARG D O 1
ATOM 5237 N N . VAL D 1 56 ? 33.903 41.697 -6.360 1.00 38.53 183 VAL D N 1
ATOM 5238 C CA . VAL D 1 56 ? 32.783 42.175 -7.165 1.00 39.62 183 VAL D CA 1
ATOM 5239 C C . VAL D 1 56 ? 32.864 43.679 -7.331 1.00 41.12 183 VAL D C 1
ATOM 5240 O O . VAL D 1 56 ? 32.821 44.415 -6.354 1.00 42.30 183 VAL D O 1
ATOM 5244 N N . ILE D 1 57 ? 32.972 44.122 -8.581 1.00 35.69 184 ILE D N 1
ATOM 5245 C CA . ILE D 1 57 ? 33.047 45.540 -8.894 1.00 40.34 184 ILE D CA 1
ATOM 5246 C C . ILE D 1 57 ? 31.814 45.991 -9.676 1.00 39.62 184 ILE D C 1
ATOM 5247 O O . ILE D 1 57 ? 31.018 45.167 -10.106 1.00 36.27 184 ILE D O 1
ATOM 5252 N N . PRO D 1 58 ? 31.617 47.313 -9.823 1.00 42.32 185 PRO D N 1
ATOM 5253 C CA . PRO D 1 58 ? 30.389 47.723 -10.478 1.00 41.51 185 PRO D CA 1
ATOM 5254 C C . PRO D 1 58 ? 30.233 47.143 -11.891 1.00 40.65 185 PRO D C 1
ATOM 5255 O O . PRO D 1 58 ? 29.104 46.914 -12.330 1.00 43.08 185 PRO D O 1
ATOM 5259 N N . GLU D 1 59 ? 31.345 46.854 -12.561 1.00 39.59 186 GLU D N 1
ATOM 5260 C CA . GLU D 1 59 ? 31.322 46.355 -13.938 1.00 41.54 186 GLU D CA 1
ATOM 5261 C C . GLU D 1 59 ? 31.316 44.833 -14.056 1.00 42.68 186 GLU D C 1
ATOM 5262 O O . GLU D 1 59 ? 31.168 44.299 -15.140 1.00 42.22 186 GLU D O 1
ATOM 5268 N N . GLY D 1 60 ? 31.455 44.137 -12.931 1.00 42.82 187 GLY D N 1
ATOM 5269 C CA . GLY D 1 60 ? 31.433 42.671 -12.949 1.00 46.79 187 GLY D CA 1
ATOM 5270 C C . GLY D 1 60 ? 32.271 42.092 -11.826 1.00 45.08 187 GLY D C 1
ATOM 5271 O O . GLY D 1 60 ? 32.116 42.473 -10.661 1.00 37.84 187 GLY D O 1
ATOM 5272 N N . THR D 1 61 ? 33.199 41.208 -12.190 1.00 38.74 188 THR D N 1
ATOM 5273 C CA . THR D 1 61 ? 34.069 40.568 -11.202 1.00 39.58 188 THR D CA 1
ATOM 5274 C C . THR D 1 61 ? 35.480 40.579 -11.697 1.00 40.15 188 THR D C 1
ATOM 5275 O O . THR D 1 61 ? 35.716 40.416 -12.891 1.00 45.21 188 THR D O 1
ATOM 5279 N N . LEU D 1 62 ? 36.425 40.790 -10.797 1.00 39.99 189 LEU D N 1
ATOM 5280 C CA . LEU D 1 62 ? 37.820 40.524 -11.123 1.00 41.44 189 LEU D CA 1
ATOM 5281 C C . LEU D 1 62 ? 38.471 39.680 -10.047 1.00 41.03 189 LEU D C 1
ATOM 5282 O O . LEU D 1 62 ? 37.911 39.504 -8.946 1.00 36.65 189 LEU D O 1
ATOM 5287 N N . SER D 1 63 ? 39.599 39.067 -10.395 1.00 35.56 190 SER D N 1
ATOM 5288 C CA . SER D 1 63 ? 40.299 38.173 -9.454 1.00 34.39 190 SER D CA 1
ATOM 5289 C C . SER D 1 63 ? 41.794 38.102 -9.731 1.00 33.55 190 SER D C 1
ATOM 5290 O O . SER D 1 63 ? 42.243 38.234 -10.875 1.00 30.87 190 SER D O 1
ATOM 5293 N N . LYS D 1 64 ? 42.565 37.875 -8.675 1.00 33.70 191 LYS D N 1
ATOM 5294 C CA . LYS D 1 64 ? 43.984 37.596 -8.817 1.00 34.16 191 LYS D CA 1
ATOM 5295 C C . LYS D 1 64 ? 44.465 36.722 -7.674 1.00 34.06 191 LYS D C 1
ATOM 5296 O O . LYS D 1 64 ? 44.127 36.966 -6.526 1.00 32.77 191 LYS D O 1
ATOM 5302 N N . ARG D 1 65 ? 45.234 35.694 -7.996 1.00 34.28 192 ARG D N 1
ATOM 5303 C CA . ARG D 1 65 ? 45.788 34.788 -6.979 1.00 32.08 192 ARG D CA 1
ATOM 5304 C C . ARG D 1 65 ? 47.032 34.083 -7.531 1.00 36.38 192 ARG D C 1
ATOM 5305 O O . ARG D 1 65 ? 47.260 33.997 -8.755 1.00 30.56 192 ARG D O 1
ATOM 5313 N N . ILE D 1 66 ? 47.835 33.575 -6.612 1.00 34.00 193 ILE D N 1
ATOM 5314 C CA . ILE D 1 66 ? 48.731 32.494 -6.918 1.00 36.44 193 ILE D CA 1
ATOM 5315 C C . ILE D 1 66 ? 47.856 31.236 -7.062 1.00 35.50 193 ILE D C 1
ATOM 5316 O O . ILE D 1 66 ? 47.164 30.852 -6.136 1.00 33.74 193 ILE D O 1
ATOM 5321 N N . TYR D 1 67 ? 47.901 30.612 -8.221 1.00 35.45 194 TYR D N 1
ATOM 5322 C CA . TYR D 1 67 ? 47.031 29.471 -8.513 1.00 40.15 194 TYR D CA 1
ATOM 5323 C C . TYR D 1 67 ? 47.741 28.124 -8.499 1.00 36.79 194 TYR D C 1
ATOM 5324 O O . TYR D 1 67 ? 47.092 27.056 -8.473 1.00 34.66 194 TYR D O 1
ATOM 5333 N N . GLN D 1 68 ? 49.065 28.167 -8.496 1.00 37.29 195 GLN D N 1
ATOM 5334 C CA . GLN D 1 68 ? 49.857 26.975 -8.263 1.00 40.91 195 GLN D CA 1
ATOM 5335 C C . GLN D 1 68 ? 51.248 27.298 -7.778 1.00 39.33 195 GLN D C 1
ATOM 5336 O O . GLN D 1 68 ? 51.804 28.372 -8.041 1.00 37.13 195 GLN D O 1
ATOM 5342 N N . VAL D 1 69 ? 51.790 26.348 -7.027 1.00 39.19 196 VAL D N 1
ATOM 5343 C CA . VAL D 1 69 ? 53.187 26.377 -6.616 1.00 36.86 196 VAL D CA 1
ATOM 5344 C C . VAL D 1 69 ? 53.978 25.480 -7.586 1.00 35.72 196 VAL D C 1
ATOM 5345 O O . VAL D 1 69 ? 53.784 24.297 -7.608 1.00 37.69 196 VAL D O 1
ATOM 5349 N N . ASN D 1 70 ? 54.829 26.064 -8.416 1.00 38.75 197 ASN D N 1
ATOM 5350 C CA . ASN D 1 70 ? 55.579 25.307 -9.409 1.00 40.30 197 ASN D CA 1
ATOM 5351 C C . ASN D 1 70 ? 56.819 24.664 -8.794 1.00 42.38 197 ASN D C 1
ATOM 5352 O O . ASN D 1 70 ? 57.205 23.562 -9.175 1.00 39.41 197 ASN D O 1
ATOM 5357 N N . ASN D 1 71 ? 57.472 25.384 -7.884 1.00 44.14 198 ASN D N 1
ATOM 5358 C CA . ASN D 1 71 ? 58.632 24.862 -7.173 1.00 42.50 198 ASN D CA 1
ATOM 5359 C C . ASN D 1 71 ? 58.868 25.672 -5.906 1.00 44.28 198 ASN D C 1
ATOM 5360 O O . ASN D 1 71 ? 59.406 26.779 -5.959 1.00 39.90 198 ASN D O 1
ATOM 5365 N N . LEU D 1 72 ? 58.479 25.104 -4.770 1.00 44.00 199 LEU D N 1
ATOM 5366 C CA . LEU D 1 72 ? 58.446 25.844 -3.520 1.00 47.11 199 LEU D CA 1
ATOM 5367 C C . LEU D 1 72 ? 59.842 26.279 -3.096 1.00 47.84 199 LEU D C 1
ATOM 5368 O O . LEU D 1 72 ? 60.055 27.446 -2.747 1.00 47.17 199 LEU D O 1
ATOM 5373 N N . ASP D 1 73 ? 60.790 25.360 -3.148 1.00 47.26 200 ASP D N 1
ATOM 5374 C CA . ASP D 1 73 ? 62.138 25.662 -2.699 1.00 54.91 200 ASP D CA 1
ATOM 5375 C C . ASP D 1 73 ? 62.780 26.725 -3.550 1.00 53.13 200 ASP D C 1
ATOM 5376 O O . ASP D 1 73 ? 63.571 27.501 -3.044 1.00 54.79 200 ASP D O 1
ATOM 5381 N N . ASP D 1 74 ? 62.461 26.755 -4.835 1.00 50.76 201 ASP D N 1
ATOM 5382 C CA . ASP D 1 74 ? 63.008 27.771 -5.711 1.00 47.35 201 ASP D CA 1
ATOM 5383 C C . ASP D 1 74 ? 62.102 29.015 -5.876 1.00 44.21 201 ASP D C 1
ATOM 5384 O O . ASP D 1 74 ? 62.353 29.862 -6.721 1.00 43.81 201 ASP D O 1
ATOM 5389 N N . ASN D 1 75 ? 61.036 29.094 -5.087 1.00 42.16 202 ASN D N 1
ATOM 5390 C CA . ASN D 1 75 ? 60.122 30.244 -5.089 1.00 38.18 202 ASN D CA 1
ATOM 5391 C C . ASN D 1 75 ? 59.521 30.551 -6.459 1.00 35.79 202 ASN D C 1
ATOM 5392 O O . ASN D 1 75 ? 59.450 31.710 -6.856 1.00 34.66 202 ASN D O 1
ATOM 5397 N N . GLN D 1 76 ? 59.057 29.516 -7.149 1.00 39.08 203 GLN D N 1
ATOM 5398 C CA . GLN D 1 76 ? 58.376 29.662 -8.403 1.00 39.84 203 GLN D CA 1
ATOM 5399 C C . GLN D 1 76 ? 56.894 29.364 -8.266 1.00 42.96 203 GLN D C 1
ATOM 5400 O O . GLN D 1 76 ? 56.496 28.345 -7.657 1.00 37.73 203 GLN D O 1
ATOM 5406 N N . TYR D 1 77 ? 56.093 30.250 -8.865 1.00 35.70 204 TYR D N 1
ATOM 5407 C CA . TYR D 1 77 ? 54.661 30.228 -8.678 1.00 35.47 204 TYR D CA 1
ATOM 5408 C C . TYR D 1 77 ? 53.959 30.572 -9.993 1.00 34.18 204 TYR D C 1
ATOM 5409 O O . TYR D 1 77 ? 54.463 31.362 -10.789 1.00 34.40 204 TYR D O 1
ATOM 5418 N N . GLY D 1 78 ? 52.770 30.027 -10.193 1.00 32.31 205 GLY D N 1
ATOM 5419 C CA . GLY D 1 78 ? 51.896 30.511 -11.250 1.00 33.48 205 GLY D CA 1
ATOM 5420 C C . GLY D 1 78 ? 50.924 31.559 -10.726 1.00 34.25 205 GLY D C 1
ATOM 5421 O O . GLY D 1 78 ? 50.392 31.417 -9.625 1.00 30.48 205 GLY D O 1
ATOM 5422 N N . ILE D 1 79 ? 50.683 32.590 -11.539 1.00 31.23 206 ILE D N 1
ATOM 5423 C CA . ILE D 1 79 ? 49.775 33.674 -11.196 1.00 32.62 206 ILE D CA 1
ATOM 5424 C C . ILE D 1 79 ? 48.583 33.642 -12.160 1.00 31.99 206 ILE D C 1
ATOM 5425 O O . ILE D 1 79 ? 48.751 33.376 -13.347 1.00 27.86 206 ILE D O 1
ATOM 5430 N N . GLU D 1 80 ? 47.387 33.943 -11.656 1.00 28.90 207 GLU D N 1
ATOM 5431 C CA . GLU D 1 80 ? 46.175 33.927 -12.466 1.00 34.60 207 GLU D CA 1
ATOM 5432 C C . GLU D 1 80 ? 45.370 35.188 -12.210 1.00 34.95 207 GLU D C 1
ATOM 5433 O O . GLU D 1 80 ? 45.120 35.552 -11.055 1.00 30.16 207 GLU D O 1
ATOM 5439 N N . LEU D 1 81 ? 44.963 35.851 -13.279 1.00 27.17 208 LEU D N 1
ATOM 5440 C CA . LEU D 1 81 ? 44.033 36.972 -13.196 1.00 31.14 208 LEU D CA 1
ATOM 5441 C C . LEU D 1 81 ? 42.789 36.626 -14.000 1.00 35.32 208 LEU D C 1
ATOM 5442 O O . LEU D 1 81 ? 42.899 36.025 -15.099 1.00 29.80 208 LEU D O 1
ATOM 5447 N N . THR D 1 82 ? 41.622 37.034 -13.506 1.00 32.12 209 THR D N 1
ATOM 5448 C CA . THR D 1 82 ? 40.399 36.907 -14.321 1.00 37.55 209 THR D CA 1
ATOM 5449 C C . THR D 1 82 ? 39.576 38.176 -14.257 1.00 35.33 209 THR D C 1
ATOM 5450 O O . THR D 1 82 ? 39.692 38.966 -13.307 1.00 29.00 209 THR D O 1
ATOM 5454 N N . VAL D 1 83 ? 38.740 38.333 -15.267 1.00 31.88 210 VAL D N 1
ATOM 5455 C CA A VAL D 1 83 ? 37.803 39.452 -15.360 0.50 35.38 210 VAL D CA 1
ATOM 5456 C CA B VAL D 1 83 ? 37.786 39.439 -15.335 0.50 33.76 210 VAL D CA 1
ATOM 5457 C C . VAL D 1 83 ? 36.522 38.967 -16.038 1.00 34.81 210 VAL D C 1
ATOM 5458 O O . VAL D 1 83 ? 36.570 38.232 -17.043 1.00 31.82 210 VAL D O 1
ATOM 5465 N N . SER D 1 84 ? 35.378 39.382 -15.515 1.00 33.73 211 SER D N 1
ATOM 5466 C CA . SER D 1 84 ? 34.106 39.126 -16.192 1.00 34.74 211 SER D CA 1
ATOM 5467 C C . SER D 1 84 ? 33.247 40.377 -16.125 1.00 35.51 211 SER D C 1
ATOM 5468 O O . SER D 1 84 ? 33.413 41.208 -15.234 1.00 39.04 211 SER D O 1
ATOM 5471 N N . GLY D 1 85 ? 32.334 40.522 -17.074 1.00 39.81 212 GLY D N 1
ATOM 5472 C CA . GLY D 1 85 ? 31.613 41.770 -17.248 1.00 40.52 212 GLY D CA 1
ATOM 5473 C C . GLY D 1 85 ? 30.143 41.760 -16.856 1.00 42.76 212 GLY D C 1
ATOM 5474 O O . GLY D 1 85 ? 29.678 40.904 -16.099 1.00 40.56 212 GLY D O 1
ATOM 5475 N N . LYS D 1 86 ? 29.414 42.723 -17.416 1.00 44.65 213 LYS D N 1
ATOM 5476 C CA . LYS D 1 86 ? 28.012 42.908 -17.127 1.00 43.97 213 LYS D CA 1
ATOM 5477 C C . LYS D 1 86 ? 27.313 43.481 -18.353 1.00 47.15 213 LYS D C 1
ATOM 5478 O O . LYS D 1 86 ? 27.817 44.420 -18.976 1.00 44.38 213 LYS D O 1
ATOM 5484 N N . THR D 1 87 ? 26.168 42.906 -18.698 1.00 43.51 214 THR D N 1
ATOM 5485 C CA . THR D 1 87 ? 25.371 43.381 -19.821 1.00 48.04 214 THR D CA 1
ATOM 5486 C C . THR D 1 87 ? 24.367 44.415 -19.319 1.00 51.22 214 THR D C 1
ATOM 5487 O O . THR D 1 87 ? 23.665 44.177 -18.340 1.00 52.98 214 THR D O 1
ATOM 5491 N N . VAL D 1 88 ? 24.303 45.554 -19.988 1.00 53.42 215 VAL D N 1
ATOM 5492 C CA . VAL D 1 88 ? 23.369 46.616 -19.633 1.00 60.29 215 VAL D CA 1
ATOM 5493 C C . VAL D 1 88 ? 22.445 46.907 -20.814 1.00 66.91 215 VAL D C 1
ATOM 5494 O O . VAL D 1 88 ? 22.894 46.990 -21.956 1.00 61.96 215 VAL D O 1
ATOM 5498 N N . TYR D 1 89 ? 21.155 47.075 -20.549 1.00 74.65 216 TYR D N 1
ATOM 5499 C CA . TYR D 1 89 ? 20.225 47.538 -21.582 1.00 85.53 216 TYR D CA 1
ATOM 5500 C C . TYR D 1 89 ? 19.888 49.016 -21.362 1.00 89.67 216 TYR D C 1
ATOM 5501 O O . TYR D 1 89 ? 19.821 49.468 -20.227 1.00 85.30 216 TYR D O 1
ATOM 5510 N N . GLU D 1 90 ? 19.696 49.770 -22.444 1.00 103.32 217 GLU D N 1
ATOM 5511 C CA . GLU D 1 90 ? 19.699 51.238 -22.372 1.00 105.96 217 GLU D CA 1
ATOM 5512 C C . GLU D 1 90 ? 18.307 51.824 -22.206 1.00 104.16 217 GLU D C 1
ATOM 5513 O O . GLU D 1 90 ? 17.666 52.203 -23.178 1.00 113.42 217 GLU D O 1
ATOM 5519 N N . THR D 1 98 ? 18.849 48.360 -27.079 1.00 84.21 588 THR D N 1
ATOM 5520 C CA . THR D 1 98 ? 20.327 48.410 -27.047 1.00 83.98 588 THR D CA 1
ATOM 5521 C C . THR D 1 98 ? 21.013 47.637 -25.918 1.00 78.17 588 THR D C 1
ATOM 5522 O O . THR D 1 98 ? 20.847 47.976 -24.751 1.00 77.85 588 THR D O 1
ATOM 5526 N N . GLU D 1 99 ? 21.817 46.639 -26.278 1.00 78.57 589 GLU D N 1
ATOM 5527 C CA . GLU D 1 99 ? 22.764 46.016 -25.339 1.00 74.78 589 GLU D CA 1
ATOM 5528 C C . GLU D 1 99 ? 24.057 46.809 -25.311 1.00 67.65 589 GLU D C 1
ATOM 5529 O O . GLU D 1 99 ? 24.504 47.278 -26.338 1.00 70.31 589 GLU D O 1
ATOM 5535 N N . LYS D 1 100 ? 24.667 46.926 -24.142 1.00 60.74 590 LYS D N 1
ATOM 5536 C CA . LYS D 1 100 ? 26.011 47.461 -24.011 1.00 60.04 590 LYS D CA 1
ATOM 5537 C C . LYS D 1 100 ? 26.772 46.619 -23.002 1.00 54.89 590 LYS D C 1
ATOM 5538 O O . LYS D 1 100 ? 26.185 46.034 -22.105 1.00 56.38 590 LYS D O 1
ATOM 5544 N N . LYS D 1 101 ? 28.085 46.581 -23.125 1.00 50.03 591 LYS D N 1
ATOM 5545 C CA . LYS D 1 101 ? 28.913 45.813 -22.198 1.00 44.01 591 LYS D CA 1
ATOM 5546 C C . LYS D 1 101 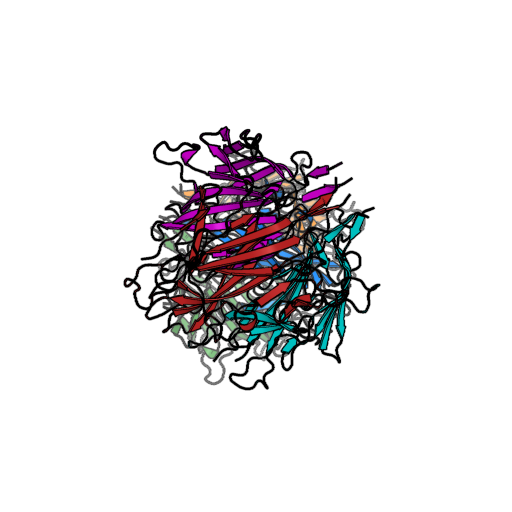? 29.632 46.738 -21.245 1.00 41.25 591 LYS D C 1
ATOM 5547 O O . LYS D 1 101 ? 30.104 47.803 -21.632 1.00 44.02 591 LYS D O 1
ATOM 5553 N N . SER D 1 102 ? 29.719 46.333 -19.991 1.00 40.20 592 SER D N 1
ATOM 5554 C CA . SER D 1 102 ? 30.303 47.184 -18.949 1.00 42.87 592 SER D CA 1
ATOM 5555 C C . SER D 1 102 ? 31.812 47.297 -19.141 1.00 42.46 592 SER D C 1
ATOM 5556 O O . SER D 1 102 ? 32.442 48.242 -18.685 1.00 42.89 592 SER D O 1
ATOM 5559 N N . ILE D 1 103 ? 32.389 46.296 -19.792 1.00 41.78 593 ILE D N 1
ATOM 5560 C CA . ILE D 1 103 ? 33.799 46.293 -20.093 1.00 39.02 593 ILE D CA 1
ATOM 5561 C C . ILE D 1 103 ? 33.917 46.371 -21.602 1.00 40.83 593 ILE D C 1
ATOM 5562 O O . ILE D 1 103 ? 33.499 45.455 -22.302 1.00 41.55 593 ILE D O 1
ATOM 5567 N N . GLU D 1 104 ? 34.474 47.478 -22.087 1.00 40.38 594 GLU D N 1
ATOM 5568 C CA . GLU D 1 104 ? 34.363 47.863 -23.488 1.00 46.03 594 GLU D CA 1
ATOM 5569 C C . GLU D 1 104 ? 35.690 48.446 -23.912 1.00 47.19 594 GLU D C 1
ATOM 5570 O O . GLU D 1 104 ? 36.021 49.587 -23.551 1.00 48.14 594 GLU D O 1
ATOM 5576 N N . ASN D 1 105 ? 36.451 47.654 -24.665 1.00 44.24 595 ASN D N 1
ATOM 5577 C CA . ASN D 1 105 ? 37.846 47.947 -24.917 1.00 44.66 595 ASN D CA 1
ATOM 5578 C C . ASN D 1 105 ? 38.578 48.272 -23.630 1.00 41.15 595 ASN D C 1
ATOM 5579 O O . ASN D 1 105 ? 39.321 49.245 -23.548 1.00 42.81 595 ASN D O 1
ATOM 5584 N N . GLY D 1 106 ? 38.391 47.422 -22.641 1.00 42.81 596 GLY D N 1
ATOM 5585 C CA . GLY D 1 106 ? 39.085 47.560 -21.361 1.00 42.21 596 GLY D CA 1
ATOM 5586 C C . GLY D 1 106 ? 40.512 47.060 -21.361 1.00 39.80 596 GLY D C 1
ATOM 5587 O O . GLY D 1 106 ? 40.933 46.340 -22.267 1.00 36.95 596 GLY D O 1
ATOM 5588 N N . THR D 1 107 ? 41.245 47.432 -20.315 1.00 36.35 597 THR D N 1
ATOM 5589 C CA . THR D 1 107 ? 42.677 47.186 -20.206 1.00 36.72 597 THR D CA 1
ATOM 5590 C C . THR D 1 107 ? 43.082 46.759 -18.812 1.00 33.43 597 THR D C 1
ATOM 5591 O O . THR D 1 107 ? 42.715 47.423 -17.837 1.00 31.02 597 THR D O 1
ATOM 5595 N N . ILE D 1 108 ? 43.847 45.676 -18.734 1.00 34.11 598 ILE D N 1
ATOM 5596 C CA . ILE D 1 108 ? 44.506 45.261 -17.486 1.00 35.55 598 ILE D CA 1
ATOM 5597 C C . ILE D 1 108 ? 45.956 45.721 -17.527 1.00 38.70 598 ILE D C 1
ATOM 5598 O O . ILE D 1 108 ? 46.635 45.547 -18.540 1.00 38.76 598 ILE D O 1
ATOM 5603 N N . THR D 1 109 ? 46.399 46.331 -16.440 1.00 36.85 599 THR D N 1
ATOM 5604 C CA . THR D 1 109 ? 47.772 46.774 -16.260 1.00 37.02 599 THR D CA 1
ATOM 5605 C C . THR D 1 109 ? 48.355 46.067 -15.041 1.00 38.03 599 THR D C 1
ATOM 5606 O O . THR D 1 109 ? 47.839 46.192 -13.926 1.00 38.16 599 THR D O 1
ATOM 5610 N N . ASP D 1 110 ? 49.406 45.282 -15.265 1.00 35.28 600 ASP D N 1
ATOM 5611 C CA . ASP D 1 110 ? 49.932 44.354 -14.266 1.00 34.56 600 ASP D CA 1
ATOM 5612 C C . ASP D 1 110 ? 51.468 44.453 -14.182 1.00 32.67 600 ASP D C 1
ATOM 5613 O O . ASP D 1 110 ? 52.173 43.702 -14.834 1.00 37.53 600 ASP D O 1
ATOM 5618 N N . PRO D 1 111 ? 51.983 45.393 -13.387 1.00 37.05 601 PRO D N 1
ATOM 5619 C CA . PRO D 1 111 ? 53.414 45.501 -13.117 1.00 36.68 601 PRO D CA 1
ATOM 5620 C C . PRO D 1 111 ? 53.886 44.381 -12.231 1.00 41.22 601 PRO D C 1
ATOM 5621 O O . PRO D 1 111 ? 53.206 44.041 -11.248 1.00 36.39 601 PRO D O 1
ATOM 5625 N N . MET D 1 112 ? 55.037 43.800 -12.560 1.00 36.57 602 MET D N 1
ATOM 5626 C CA . MET D 1 112 ? 55.672 42.858 -11.660 1.00 36.39 602 MET D CA 1
ATOM 5627 C C . MET D 1 112 ? 56.042 43.619 -10.399 1.00 37.25 602 MET D C 1
ATOM 5628 O O . MET D 1 112 ? 56.384 44.792 -10.449 1.00 37.98 602 MET D O 1
ATOM 5633 N N . GLY D 1 113 ? 55.958 42.946 -9.263 1.00 38.04 603 GLY D N 1
ATOM 5634 C CA . GLY D 1 113 ? 56.404 43.533 -8.021 1.00 42.25 603 GLY D CA 1
ATOM 5635 C C . GLY D 1 113 ? 57.936 43.668 -8.010 1.00 44.23 603 GLY D C 1
ATOM 5636 O O . GLY D 1 113 ? 58.650 43.014 -8.784 1.00 36.36 603 GLY D O 1
ATOM 5637 N N . GLU D 1 114 ? 58.440 44.512 -7.112 1.00 42.82 604 GLU D N 1
ATOM 5638 C CA . GLU D 1 114 ? 59.857 44.571 -6.840 1.00 48.02 604 GLU D CA 1
ATOM 5639 C C . GLU D 1 114 ? 60.381 43.172 -6.507 1.00 46.13 604 GLU D C 1
ATOM 5640 O O . GLU D 1 114 ? 59.769 42.440 -5.744 1.00 49.28 604 GLU D O 1
ATOM 5646 N N . LEU D 1 115 ? 61.501 42.795 -7.110 1.00 45.25 605 LEU D N 1
ATOM 5647 C CA . LEU D 1 115 ? 62.151 41.483 -6.877 1.00 44.34 605 LEU D CA 1
ATOM 5648 C C . LEU D 1 115 ? 61.330 40.289 -7.352 1.00 40.24 605 LEU D C 1
ATOM 5649 O O . LEU D 1 115 ? 61.580 39.159 -6.942 1.00 38.89 605 LEU D O 1
ATOM 5654 N N . ILE D 1 116 ? 60.353 40.538 -8.225 1.00 40.37 606 ILE D N 1
ATOM 5655 C CA . ILE D 1 116 ? 59.565 39.457 -8.829 1.00 39.83 606 ILE D CA 1
ATOM 5656 C C . ILE D 1 116 ? 59.919 39.363 -10.306 1.00 40.78 606 ILE D C 1
ATOM 5657 O O . ILE D 1 116 ? 59.724 40.328 -11.048 1.00 39.01 606 ILE D O 1
ATOM 5662 N N . ASP D 1 117 ? 60.466 38.220 -10.720 1.00 40.39 607 ASP D N 1
ATOM 5663 C CA . ASP D 1 117 ? 60.903 38.039 -12.120 1.00 38.47 607 ASP D CA 1
ATOM 5664 C C . ASP D 1 117 ? 59.905 37.208 -12.915 1.00 39.08 607 ASP D C 1
ATOM 5665 O O . ASP D 1 117 ? 59.618 36.028 -12.591 1.00 37.51 607 ASP D O 1
ATOM 5670 N N . LEU D 1 118 ? 59.367 37.827 -13.960 1.00 33.01 608 LEU D N 1
ATOM 5671 C CA . LEU D 1 118 ? 58.453 37.130 -14.860 1.00 32.97 608 LEU D CA 1
ATOM 5672 C C . LEU D 1 118 ? 59.255 36.083 -15.643 1.00 34.02 608 LEU D C 1
ATOM 5673 O O . LEU D 1 118 ? 60.365 36.346 -16.078 1.00 33.69 608 LEU D O 1
ATOM 5678 N N . GLN D 1 119 ? 58.707 34.895 -15.835 1.00 32.87 609 GLN D N 1
ATOM 5679 C CA . GLN D 1 119 ? 59.406 33.877 -16.592 1.00 38.32 609 GLN D CA 1
ATOM 5680 C C . GLN D 1 119 ? 59.211 34.089 -18.074 1.00 36.72 609 GLN D C 1
ATOM 5681 O O . GLN D 1 119 ? 58.063 34.138 -18.550 1.00 37.92 609 GLN D O 1
ATOM 5687 N N . LEU D 1 120 ? 60.321 34.231 -18.801 1.00 36.68 610 LEU D N 1
ATOM 5688 C CA . LEU D 1 120 ? 60.257 34.712 -20.193 1.00 38.52 610 LEU D CA 1
ATOM 5689 C C . LEU D 1 120 ? 60.718 33.725 -21.269 1.00 40.73 610 LEU D C 1
ATOM 5690 O O . LEU D 1 120 ? 61.202 32.660 -20.960 1.00 38.36 610 LEU D O 1
ATOM 5695 N N . GLY D 1 121 ? 60.486 34.133 -22.531 1.00 44.68 611 GLY D N 1
ATOM 5696 C CA . GLY D 1 121 ? 60.748 33.341 -23.719 1.00 50.43 611 GLY D CA 1
ATOM 5697 C C . GLY D 1 121 ? 62.234 33.090 -23.907 1.00 71.05 611 GLY D C 1
ATOM 5698 O O . GLY D 1 121 ? 63.076 33.599 -23.155 1.00 81.17 611 GLY D O 1
ATOM 5699 N N . THR D 1 122 ? 62.575 32.314 -24.937 1.00 65.13 612 THR D N 1
ATOM 5700 C CA . THR D 1 122 ? 63.978 32.019 -25.291 1.00 67.97 612 THR D CA 1
ATOM 5701 C C . THR D 1 122 ? 64.827 33.297 -25.460 1.00 55.39 612 THR D C 1
ATOM 5702 O O . THR D 1 122 ? 65.950 33.401 -25.020 1.00 52.37 612 THR D O 1
ATOM 5706 N N . ASP D 1 123 ? 64.215 34.233 -26.169 1.00 47.24 613 ASP D N 1
ATOM 5707 C CA . ASP D 1 123 ? 64.783 35.485 -26.575 1.00 49.52 613 ASP D CA 1
ATOM 5708 C C . ASP D 1 123 ? 64.670 36.594 -25.509 1.00 44.54 613 ASP D C 1
ATOM 5709 O O . ASP D 1 123 ? 64.882 37.774 -25.814 1.00 44.51 613 ASP D O 1
ATOM 5714 N N . GLY D 1 124 ? 64.297 36.240 -24.283 1.00 39.58 614 GLY D N 1
ATOM 5715 C CA . GLY D 1 124 ? 64.125 37.228 -23.196 1.00 38.00 614 GLY D CA 1
ATOM 5716 C C . GLY D 1 124 ? 62.901 38.129 -23.361 1.00 39.19 614 GLY D C 1
ATOM 5717 O O . GLY D 1 124 ? 62.779 39.104 -22.643 1.00 39.78 614 GLY D O 1
ATOM 5718 N N . ARG D 1 125 ? 61.982 37.820 -24.286 1.00 36.94 615 ARG D N 1
ATOM 5719 C CA . ARG D 1 125 ? 60.720 38.535 -24.327 1.00 37.50 615 ARG D CA 1
ATOM 5720 C C . ARG D 1 125 ? 59.562 37.736 -23.766 1.00 34.61 615 ARG D C 1
ATOM 5721 O O . ARG D 1 125 ? 59.651 36.541 -23.611 1.00 38.09 615 ARG D O 1
ATOM 5729 N N . PHE D 1 126 ? 58.439 38.400 -23.519 1.00 33.71 616 PHE D N 1
ATOM 5730 C CA . PHE D 1 126 ? 57.215 37.727 -23.092 1.00 31.10 616 PHE D CA 1
ATOM 5731 C C . PHE D 1 126 ? 56.491 37.256 -24.339 1.00 36.39 616 PHE D C 1
ATOM 5732 O O . PHE D 1 126 ? 55.890 38.057 -25.035 1.00 34.83 616 PHE D O 1
ATOM 5740 N N . ASP D 1 127 ? 56.604 35.965 -24.639 1.00 36.17 617 ASP D N 1
ATOM 5741 C CA . ASP D 1 127 ? 56.115 35.402 -25.895 1.00 35.03 617 ASP D CA 1
ATOM 5742 C C . ASP D 1 127 ? 54.911 34.528 -25.619 1.00 35.76 617 ASP D C 1
ATOM 5743 O O . ASP D 1 127 ? 54.660 34.196 -24.464 1.00 30.75 617 ASP D O 1
ATOM 5748 N N . PRO D 1 128 ? 54.174 34.141 -26.669 1.00 33.44 618 PRO D N 1
ATOM 5749 C CA . PRO D 1 128 ? 52.977 33.323 -26.450 1.00 36.25 618 PRO D CA 1
ATOM 5750 C C . PRO D 1 128 ? 53.171 32.097 -25.561 1.00 32.49 618 PRO D C 1
ATOM 5751 O O . PRO D 1 128 ? 52.283 31.744 -24.772 1.00 32.91 618 PRO D O 1
ATOM 5755 N N . ALA D 1 129 ? 54.338 31.487 -25.646 1.00 32.87 619 ALA D N 1
ATOM 5756 C CA . ALA D 1 129 ? 54.627 30.292 -24.863 1.00 34.25 619 ALA D CA 1
ATOM 5757 C C . ALA D 1 129 ? 54.739 30.566 -23.375 1.00 31.65 619 ALA D C 1
ATOM 5758 O O . ALA D 1 129 ? 54.702 29.637 -22.587 1.00 30.02 619 ALA D O 1
ATOM 5760 N N . ASP D 1 130 ? 54.820 31.822 -22.984 1.00 31.40 620 ASP D N 1
ATOM 5761 C CA . ASP D 1 130 ? 55.045 32.176 -21.579 1.00 31.76 620 ASP D CA 1
ATOM 5762 C C . ASP D 1 130 ? 53.820 32.604 -20.791 1.00 32.57 620 ASP D C 1
ATOM 5763 O O . ASP D 1 130 ? 53.931 33.023 -19.613 1.00 32.72 620 ASP D O 1
ATOM 5768 N N . TYR D 1 131 ? 52.665 32.554 -21.439 1.00 33.77 621 TYR D N 1
ATOM 5769 C CA . TYR D 1 131 ? 51.402 32.875 -20.796 1.00 33.51 621 TYR D CA 1
ATOM 5770 C C . TYR D 1 131 ? 50.269 32.072 -21.462 1.00 34.78 621 TYR D C 1
ATOM 5771 O O . TYR D 1 131 ? 50.442 31.521 -22.562 1.00 29.64 621 TYR D O 1
ATOM 5780 N N . THR D 1 132 ? 49.114 32.032 -20.817 1.00 29.94 622 THR D N 1
ATOM 5781 C CA . THR D 1 132 ? 47.870 31.684 -21.507 1.00 35.96 622 THR D CA 1
ATOM 5782 C C . THR D 1 132 ? 46.852 32.804 -21.331 1.00 35.66 622 THR D C 1
ATOM 5783 O O . THR D 1 132 ? 46.753 33.427 -20.269 1.00 30.75 622 THR D O 1
ATOM 5787 N N . LEU D 1 133 ? 46.118 33.081 -22.396 1.00 33.73 623 LEU D N 1
ATOM 5788 C CA . LEU D 1 133 ? 44.951 33.968 -22.338 1.00 32.54 623 LEU D CA 1
ATOM 5789 C C . LEU D 1 133 ? 43.798 33.222 -22.993 1.00 35.84 623 LEU D C 1
ATOM 5790 O O . LEU D 1 133 ? 43.826 32.961 -24.199 1.00 33.54 623 LEU D O 1
ATOM 5795 N N . THR D 1 134 ? 42.825 32.845 -22.167 1.00 33.35 624 THR D N 1
ATOM 5796 C CA . THR D 1 134 ? 41.698 32.037 -22.587 1.00 33.60 624 THR D CA 1
ATOM 5797 C C . THR D 1 134 ? 40.397 32.691 -22.145 1.00 35.76 624 THR D C 1
ATOM 5798 O O . THR D 1 134 ? 40.376 33.531 -21.236 1.00 32.02 624 THR D O 1
ATOM 5802 N N . ALA D 1 135 ? 39.306 32.319 -22.791 1.00 32.22 625 ALA D N 1
ATOM 5803 C CA . ALA D 1 135 ? 38.005 32.865 -22.432 1.00 35.08 625 ALA D CA 1
ATOM 5804 C C . ALA D 1 135 ? 36.929 31.777 -22.435 1.00 34.33 625 ALA D C 1
ATOM 5805 O O . ALA D 1 135 ? 37.087 30.731 -23.075 1.00 33.25 625 ALA D O 1
ATOM 5807 N N . ASN D 1 136 ? 35.842 32.032 -21.723 1.00 29.99 626 ASN D N 1
ATOM 5808 C CA . ASN D 1 136 ? 34.898 30.963 -21.378 1.00 32.76 626 ASN D CA 1
ATOM 5809 C C . ASN D 1 136 ? 33.909 30.691 -22.507 1.00 36.21 626 ASN D C 1
ATOM 5810 O O . ASN D 1 136 ? 33.021 29.890 -22.347 1.00 34.24 626 ASN D O 1
ATOM 5815 N N . ASP D 1 137 ? 34.104 31.340 -23.663 1.00 35.68 627 ASP D N 1
ATOM 5816 C CA . ASP D 1 137 ? 33.433 30.938 -24.897 1.00 36.85 627 ASP D CA 1
ATOM 5817 C C . ASP D 1 137 ? 34.250 29.923 -25.675 1.00 36.73 627 ASP D C 1
ATOM 5818 O O . ASP D 1 137 ? 33.872 29.531 -26.765 1.00 41.26 627 ASP D O 1
ATOM 5823 N N . GLY D 1 138 ? 35.375 29.490 -25.107 1.00 38.02 628 GLY D N 1
ATOM 5824 C CA . GLY D 1 138 ? 36.253 28.535 -25.788 1.00 35.42 628 GLY D CA 1
ATOM 5825 C C . GLY D 1 138 ? 37.286 29.174 -26.702 1.00 36.89 628 GLY D C 1
ATOM 5826 O O . GLY D 1 138 ? 37.996 28.477 -27.410 1.00 46.88 628 GLY D O 1
ATOM 5827 N N . SER D 1 139 ? 37.390 30.493 -26.697 1.00 35.74 629 SER D N 1
ATOM 5828 C CA . SER D 1 139 ? 38.431 31.152 -27.479 1.00 35.10 629 SER D CA 1
ATOM 5829 C C . SER D 1 139 ? 39.717 31.270 -26.665 1.00 35.86 629 SER D C 1
ATOM 5830 O O . SER D 1 139 ? 39.735 31.125 -25.432 1.00 32.55 629 SER D O 1
ATOM 5833 N N . ARG D 1 140 ? 40.821 31.464 -27.377 1.00 34.18 630 ARG D N 1
ATOM 5834 C CA . ARG D 1 140 ? 42.095 31.719 -26.748 1.00 35.63 630 ARG D CA 1
ATOM 5835 C C . ARG D 1 140 ? 43.051 32.385 -27.716 1.00 36.23 630 ARG D C 1
ATOM 5836 O O . ARG D 1 140 ? 42.845 32.357 -28.931 1.00 32.60 630 ARG D O 1
ATOM 5844 N N . LEU D 1 141 ? 44.120 32.961 -27.184 1.00 34.70 631 LEU D N 1
ATOM 5845 C CA . LEU D 1 141 ? 45.247 33.331 -28.032 1.00 33.50 631 LEU D CA 1
ATOM 5846 C C . LEU D 1 141 ? 46.167 32.120 -28.259 1.00 35.10 631 LEU D C 1
ATOM 5847 O O . LEU D 1 141 ? 46.561 31.429 -27.324 1.00 34.55 631 LEU D O 1
ATOM 5852 N N . GLU D 1 142 ? 46.486 31.868 -29.524 1.00 32.89 632 GLU D N 1
ATOM 5853 C CA . GLU D 1 142 ? 47.422 30.810 -29.905 1.00 34.93 632 GLU D CA 1
ATOM 5854 C C . GLU D 1 142 ? 48.502 31.463 -30.731 1.00 34.64 632 GLU D C 1
ATOM 5855 O O . GLU D 1 142 ? 48.233 31.995 -31.809 1.00 35.25 632 GLU D O 1
ATOM 5861 N N . ASN D 1 143 ? 49.722 31.477 -30.199 1.00 37.82 633 ASN D N 1
ATOM 5862 C CA . ASN D 1 143 ? 50.821 32.183 -30.849 1.00 42.75 633 ASN D CA 1
ATOM 5863 C C . ASN D 1 143 ? 50.391 33.611 -31.233 1.00 41.59 633 ASN D C 1
ATOM 5864 O O . ASN D 1 143 ? 50.720 34.085 -32.296 1.00 38.26 633 ASN D O 1
ATOM 5869 N N . GLY D 1 144 ? 49.664 34.293 -30.353 1.00 39.88 634 GLY D N 1
ATOM 5870 C CA . GLY D 1 144 ? 49.334 35.701 -30.585 1.00 39.19 634 GLY D CA 1
ATOM 5871 C C . GLY D 1 144 ? 48.028 35.904 -31.315 1.00 40.09 634 GLY D C 1
ATOM 5872 O O . GLY D 1 144 ? 47.467 36.979 -31.255 1.00 43.92 634 GLY D O 1
ATOM 5873 N N . GLN D 1 145 ? 47.505 34.854 -31.952 1.00 43.00 635 GLN D N 1
ATOM 5874 C CA . GLN D 1 145 ? 46.297 34.960 -32.760 1.00 45.75 635 GLN D CA 1
ATOM 5875 C C . GLN D 1 145 ? 45.080 34.452 -31.999 1.00 44.47 635 GLN D C 1
ATOM 5876 O O . GLN D 1 145 ? 45.120 33.392 -31.382 1.00 39.83 635 GLN D O 1
ATOM 5882 N N . ALA D 1 146 ? 43.976 35.189 -32.056 1.00 41.63 636 ALA D N 1
ATOM 5883 C CA . ALA D 1 146 ? 42.755 34.735 -31.409 1.00 41.48 636 ALA D CA 1
ATOM 5884 C C . ALA D 1 146 ? 42.165 33.607 -32.263 1.00 37.50 636 ALA D C 1
ATOM 5885 O O . ALA D 1 146 ? 41.964 33.768 -33.448 1.00 36.05 636 ALA D O 1
ATOM 5887 N N . VAL D 1 147 ? 41.886 32.468 -31.650 1.00 34.44 637 VAL D N 1
ATOM 5888 C CA . VAL D 1 147 ? 41.257 31.358 -32.346 1.00 34.36 637 VAL D CA 1
ATOM 5889 C C . VAL D 1 147 ? 40.126 30.812 -31.477 1.00 38.59 637 VAL D C 1
ATOM 5890 O O . VAL D 1 147 ? 40.015 31.145 -30.284 1.00 38.44 637 VAL D O 1
ATOM 5894 N N . GLY D 1 148 ? 39.284 29.990 -32.090 1.00 37.53 638 GLY D N 1
ATOM 5895 C CA . GLY D 1 148 ? 38.169 29.389 -31.426 1.00 35.55 638 GLY D CA 1
ATOM 5896 C C . GLY D 1 148 ? 37.020 30.331 -31.235 1.00 38.16 638 GLY D C 1
ATOM 5897 O O . GLY D 1 148 ? 36.887 31.330 -31.949 1.00 37.15 638 GLY D O 1
ATOM 5898 N N . GLY D 1 149 ? 36.186 30.021 -30.240 1.00 42.33 639 GLY D N 1
ATOM 5899 C CA . GLY D 1 149 ? 34.900 30.664 -30.064 1.00 39.42 639 GLY D CA 1
ATOM 5900 C C . GLY D 1 149 ? 33.854 29.900 -30.843 1.00 41.35 639 GLY D C 1
ATOM 5901 O O . GLY D 1 149 ? 34.190 29.090 -31.709 1.00 40.68 639 GLY D O 1
ATOM 5902 N N . PRO D 1 150 ? 32.569 30.134 -30.542 1.00 45.53 640 PRO D N 1
ATOM 5903 C CA . PRO D 1 150 ? 31.536 29.387 -31.245 1.00 49.66 640 PRO D CA 1
ATOM 5904 C C . PRO D 1 150 ? 31.548 29.596 -32.769 1.00 50.14 640 PRO D C 1
ATOM 5905 O O . PRO D 1 150 ? 31.094 28.705 -33.475 1.00 51.75 640 PRO D O 1
ATOM 5909 N N . GLN D 1 151 ? 32.067 30.723 -33.270 1.00 50.74 641 GLN D N 1
ATOM 5910 C CA . GLN D 1 151 ? 32.177 30.923 -34.732 1.00 53.46 641 GLN D CA 1
ATOM 5911 C C . GLN D 1 151 ? 33.575 30.642 -35.283 1.00 51.10 641 GLN D C 1
ATOM 5912 O O . GLN D 1 151 ? 33.837 30.858 -36.467 1.00 45.28 641 GLN D O 1
ATOM 5918 N N . ASN D 1 152 ? 34.476 30.164 -34.442 1.00 46.33 642 ASN D N 1
ATOM 5919 C CA . ASN D 1 152 ? 35.870 29.957 -34.873 1.00 50.80 642 ASN D CA 1
ATOM 5920 C C . ASN D 1 152 ? 36.489 31.171 -35.530 1.00 45.54 642 ASN D C 1
ATOM 5921 O O . ASN D 1 152 ? 37.202 31.061 -36.492 1.00 47.62 642 ASN D O 1
ATOM 5926 N N . ASP D 1 153 ? 36.252 32.322 -34.928 1.00 43.34 643 ASP D N 1
ATOM 5927 C CA . ASP D 1 153 ? 36.741 33.587 -35.405 1.00 44.10 643 ASP D CA 1
ATOM 5928 C C . ASP D 1 153 ? 37.513 34.344 -34.320 1.00 42.52 643 ASP D C 1
ATOM 5929 O O . ASP D 1 153 ? 37.777 35.548 -34.479 1.00 44.01 643 ASP D O 1
ATOM 5934 N N . GLY D 1 154 ? 37.869 33.654 -33.230 1.00 39.88 644 GLY D N 1
ATOM 5935 C CA . GLY D 1 154 ? 38.547 34.290 -32.102 1.00 39.02 644 GLY D CA 1
ATOM 5936 C C . GLY D 1 154 ? 37.615 34.812 -31.005 1.00 41.40 644 GLY D C 1
ATOM 5937 O O . GLY D 1 154 ? 38.075 35.180 -29.917 1.00 34.67 644 GLY D O 1
ATOM 5938 N N . GLY D 1 155 ? 36.309 34.824 -31.273 1.00 38.36 645 GLY D N 1
ATOM 5939 C CA . GLY D 1 155 ? 35.312 35.051 -30.211 1.00 41.99 645 GLY D CA 1
ATOM 5940 C C . GLY D 1 155 ? 35.631 36.222 -29.296 1.00 39.88 645 GLY D C 1
ATOM 5941 O O . GLY D 1 155 ? 35.979 37.303 -29.762 1.00 37.39 645 GLY D O 1
ATOM 5942 N N . LEU D 1 156 ? 35.520 36.008 -27.987 1.00 40.09 646 LEU D N 1
ATOM 5943 C CA . LEU D 1 156 ? 35.711 37.097 -27.015 1.00 39.93 646 LEU D CA 1
ATOM 5944 C C . LEU D 1 156 ? 37.099 37.720 -27.073 1.00 39.39 646 LEU D C 1
ATOM 5945 O O . LEU D 1 156 ? 37.303 38.820 -26.543 1.00 37.44 646 LEU D O 1
ATOM 5950 N N . LEU D 1 157 ? 38.064 37.014 -27.670 1.00 35.58 647 LEU D N 1
ATOM 5951 C CA . LEU D 1 157 ? 39.438 37.488 -27.659 1.00 35.85 647 LEU D CA 1
ATOM 5952 C C . LEU D 1 157 ? 39.878 38.059 -29.008 1.00 41.23 647 LEU D C 1
ATOM 5953 O O . LEU D 1 157 ? 41.056 38.357 -29.190 1.00 42.70 647 LEU D O 1
ATOM 5958 N N . LYS D 1 158 ? 38.926 38.212 -29.935 1.00 44.26 648 LYS D N 1
ATOM 5959 C CA . LYS D 1 158 ? 39.162 38.759 -31.293 1.00 47.99 648 LYS D CA 1
ATOM 5960 C C . LYS D 1 158 ? 40.080 39.971 -31.309 1.00 44.97 648 LYS D C 1
ATOM 5961 O O . LYS D 1 158 ? 40.847 40.142 -32.232 1.00 42.66 648 LYS D O 1
ATOM 5967 N N . ASN D 1 159 ? 39.944 40.848 -30.325 1.00 42.51 649 ASN D N 1
ATOM 5968 C CA . ASN D 1 159 ? 40.648 42.126 -30.336 1.00 42.15 649 ASN D CA 1
ATOM 5969 C C . ASN D 1 159 ? 41.676 42.241 -29.220 1.00 39.40 649 ASN D C 1
ATOM 5970 O O . ASN D 1 159 ? 42.200 43.308 -28.972 1.00 39.56 649 ASN D O 1
ATOM 5975 N N . ALA D 1 160 ? 41.972 41.139 -28.555 1.00 37.27 650 ALA D N 1
ATOM 5976 C CA . ALA D 1 160 ? 42.801 41.186 -27.384 1.00 40.54 650 ALA D CA 1
ATOM 5977 C C . ALA D 1 160 ? 44.266 41.054 -27.763 1.00 40.03 650 ALA D C 1
ATOM 5978 O O . ALA D 1 160 ? 44.616 40.332 -28.704 1.00 35.74 650 ALA D O 1
ATOM 5980 N N . LYS D 1 161 ? 45.114 41.750 -27.015 1.00 36.96 651 LYS D N 1
ATOM 5981 C CA . LYS D 1 161 ? 46.554 41.601 -27.145 1.00 36.82 651 LYS D CA 1
ATOM 5982 C C . LYS D 1 161 ? 47.155 41.544 -25.753 1.00 34.65 651 LYS D C 1
ATOM 5983 O O . LYS D 1 161 ? 46.613 42.118 -24.814 1.00 36.32 651 LYS D O 1
ATOM 5989 N N . VAL D 1 162 ? 48.280 40.846 -25.641 1.00 33.64 652 VAL D N 1
ATOM 5990 C CA . VAL D 1 162 ? 49.079 40.803 -24.415 1.00 35.43 652 VAL D CA 1
ATOM 5991 C C . VAL D 1 162 ? 50.441 41.445 -24.696 1.00 36.74 652 VAL D C 1
ATOM 5992 O O . VAL D 1 162 ? 51.158 41.007 -25.586 1.00 40.68 652 VAL D O 1
ATOM 5996 N N . LEU D 1 163 ? 50.784 42.488 -23.952 1.00 37.19 653 LEU D N 1
ATOM 5997 C CA . LEU D 1 163 ? 51.972 43.297 -24.233 1.00 39.79 653 LEU D CA 1
ATOM 5998 C C . LEU D 1 163 ? 52.880 43.301 -23.010 1.00 38.64 653 LEU D C 1
ATOM 5999 O O . LEU D 1 163 ? 52.416 43.079 -21.871 1.00 35.97 653 LEU D O 1
ATOM 6004 N N . TYR D 1 164 ? 54.171 43.531 -23.236 1.00 32.37 654 TYR D N 1
ATOM 6005 C CA . TYR D 1 164 ? 55.125 43.558 -22.133 1.00 33.54 654 TYR D CA 1
ATOM 6006 C C . TYR D 1 164 ? 56.221 44.531 -22.499 1.00 35.52 654 TYR D C 1
ATOM 6007 O O . TYR D 1 164 ? 56.523 44.745 -23.689 1.00 33.80 654 TYR D O 1
ATOM 6016 N N . ASP D 1 165 ? 56.808 45.158 -21.499 1.00 36.22 655 ASP D N 1
ATOM 6017 C CA . ASP D 1 165 ? 57.988 45.963 -21.666 1.00 37.14 655 ASP D CA 1
ATOM 6018 C C . ASP D 1 165 ? 59.062 45.368 -20.737 1.00 40.36 655 ASP D C 1
ATOM 6019 O O . ASP D 1 165 ? 58.846 45.262 -19.508 1.00 40.82 655 ASP D O 1
ATOM 6024 N N . THR D 1 166 ? 60.225 45.010 -21.295 1.00 37.59 656 THR D N 1
ATOM 6025 C CA . THR D 1 166 ? 61.261 44.330 -20.519 1.00 35.75 656 THR D CA 1
ATOM 6026 C C . THR D 1 166 ? 61.955 45.224 -19.522 1.00 33.84 656 THR D C 1
ATOM 6027 O O . THR D 1 166 ? 62.532 44.747 -18.541 1.00 37.84 656 THR D O 1
ATOM 6031 N N . THR D 1 167 ? 61.899 46.522 -19.744 1.00 35.09 657 THR D N 1
ATOM 6032 C CA . THR D 1 167 ? 62.518 47.460 -18.806 1.00 35.56 657 THR D CA 1
ATOM 6033 C C . THR D 1 167 ? 61.608 47.752 -17.659 1.00 35.83 657 THR D C 1
ATOM 6034 O O . THR D 1 167 ? 62.020 47.698 -16.530 1.00 39.26 657 THR D O 1
ATOM 6038 N N . GLU D 1 168 ? 60.375 48.121 -17.964 1.00 41.54 658 GLU D N 1
ATOM 6039 C CA . GLU D 1 168 ? 59.404 48.511 -16.950 1.00 44.22 658 GLU D CA 1
ATOM 6040 C C . GLU D 1 168 ? 58.806 47.295 -16.257 1.00 40.23 658 GLU D C 1
ATOM 6041 O O . GLU D 1 168 ? 58.209 47.435 -15.195 1.00 37.97 658 GLU D O 1
ATOM 6047 N N . LYS D 1 169 ? 58.974 46.108 -16.848 1.00 39.40 659 LYS D N 1
ATOM 6048 C CA . LYS D 1 169 ? 58.498 44.871 -16.232 1.00 40.75 659 LYS D CA 1
ATOM 6049 C C . LYS D 1 169 ? 57.003 44.909 -15.955 1.00 36.39 659 LYS D C 1
ATOM 6050 O O . LYS D 1 169 ? 56.561 44.754 -14.833 1.00 35.09 659 LYS D O 1
ATOM 6056 N N . ARG D 1 170 ? 56.232 45.113 -17.002 1.00 35.58 660 ARG D N 1
ATOM 6057 C CA . ARG D 1 170 ? 54.832 45.341 -16.857 1.00 36.64 660 ARG D CA 1
ATOM 6058 C C . ARG D 1 170 ? 54.042 44.709 -17.998 1.00 33.04 660 ARG D C 1
ATOM 6059 O O . ARG D 1 170 ? 54.335 44.944 -19.169 1.00 35.04 660 ARG D O 1
ATOM 6067 N N . ILE D 1 171 ? 53.056 43.897 -17.643 1.00 32.41 661 ILE D N 1
ATOM 6068 C CA . ILE D 1 171 ? 52.194 43.261 -18.623 1.00 34.83 661 ILE D CA 1
ATOM 6069 C C . ILE D 1 171 ? 50.978 44.174 -18.792 1.00 37.89 661 ILE D C 1
ATOM 6070 O O . ILE D 1 171 ? 50.495 44.748 -17.811 1.00 32.95 661 ILE D O 1
ATOM 6075 N N . ARG D 1 172 ? 50.489 44.299 -20.018 1.00 34.29 662 ARG D N 1
ATOM 6076 C CA . ARG D 1 172 ? 49.185 44.890 -20.274 1.00 38.38 662 ARG D CA 1
ATOM 6077 C C . ARG D 1 172 ? 48.367 43.969 -21.165 1.00 40.87 662 ARG D C 1
ATOM 6078 O O . ARG D 1 172 ? 48.887 43.422 -22.140 1.00 43.13 662 ARG D O 1
ATOM 6086 N N . VAL D 1 173 ? 47.089 43.797 -20.836 1.00 33.54 663 VAL D N 1
ATOM 6087 C CA . VAL D 1 173 ? 46.156 43.135 -21.742 1.00 33.56 663 VAL D CA 1
ATOM 6088 C C . VAL D 1 173 ? 45.166 44.183 -22.267 1.00 33.05 663 VAL D C 1
ATOM 6089 O O . VAL D 1 173 ? 44.475 44.830 -21.491 1.00 35.99 663 VAL D O 1
ATOM 6093 N N . THR D 1 174 ? 45.113 44.366 -23.572 1.00 31.70 664 THR D N 1
ATOM 6094 C CA . THR D 1 174 ? 44.203 45.343 -24.146 1.00 34.59 664 THR D CA 1
ATOM 6095 C C . THR D 1 174 ? 43.125 44.638 -24.954 1.00 36.84 664 THR D C 1
ATOM 6096 O O . THR D 1 174 ? 43.297 43.473 -25.312 1.00 33.80 664 THR D O 1
ATOM 6100 N N . GLY D 1 175 ? 42.044 45.366 -25.275 1.00 36.42 665 GLY D N 1
ATOM 6101 C CA . GLY D 1 175 ? 41.005 44.860 -26.157 1.00 37.50 665 GLY D CA 1
ATOM 6102 C C . GLY D 1 175 ? 39.982 43.918 -25.508 1.00 36.89 665 GLY D C 1
ATOM 6103 O O . GLY D 1 175 ? 39.504 42.958 -26.146 1.00 34.87 665 GLY D O 1
ATOM 6104 N N . LEU D 1 176 ? 39.629 44.186 -24.253 1.00 36.85 666 LEU D N 1
ATOM 6105 C CA . LEU D 1 176 ? 38.634 43.371 -23.547 1.00 36.08 666 LEU D CA 1
ATOM 6106 C C . LEU D 1 176 ? 37.214 43.937 -23.742 1.00 42.11 666 LEU D C 1
ATOM 6107 O O . LEU D 1 176 ? 36.930 45.111 -23.428 1.00 37.90 666 LEU D O 1
ATOM 6112 N N . TYR D 1 177 ? 36.333 43.083 -24.257 1.00 38.80 667 TYR D N 1
ATOM 6113 C CA . TYR D 1 177 ? 34.916 43.403 -24.420 1.00 40.86 667 TYR D CA 1
ATOM 6114 C C . TYR D 1 177 ? 34.063 42.294 -23.775 1.00 39.85 667 TYR D C 1
ATOM 6115 O O . TYR D 1 177 ? 33.923 41.205 -24.333 1.00 40.23 667 TYR D O 1
ATOM 6124 N N . LEU D 1 178 ? 33.456 42.584 -22.629 1.00 40.05 668 LEU D N 1
ATOM 6125 C CA . LEU D 1 178 ? 32.835 41.542 -21.833 1.00 38.89 668 LEU D CA 1
ATOM 6126 C C . LEU D 1 178 ? 31.545 42.005 -21.180 1.00 40.16 668 LEU D C 1
ATOM 6127 O O . LEU D 1 178 ? 31.529 42.997 -20.452 1.00 35.15 668 LEU D O 1
ATOM 6132 N N . GLY D 1 179 ? 30.474 41.252 -21.415 1.00 42.15 669 GLY D N 1
ATOM 6133 C CA . GLY D 1 179 ? 29.237 41.412 -20.676 1.00 42.65 669 GLY D CA 1
ATOM 6134 C C . GLY D 1 179 ? 29.018 40.278 -19.674 1.00 41.60 669 GLY D C 1
ATOM 6135 O O . GLY D 1 179 ? 29.965 39.617 -19.257 1.00 44.13 669 GLY D O 1
ATOM 6136 N N . THR D 1 180 ? 27.763 40.059 -19.304 1.00 41.80 670 THR D N 1
ATOM 6137 C CA . THR D 1 180 ? 27.401 39.056 -18.305 1.00 42.07 670 THR D CA 1
ATOM 6138 C C . THR D 1 180 ? 27.880 37.651 -18.689 1.00 38.73 670 THR D C 1
ATOM 6139 O O . THR D 1 180 ? 27.626 37.171 -19.804 1.00 34.90 670 THR D O 1
ATOM 6143 N N . ASP D 1 181 ? 28.557 36.995 -17.746 1.00 38.80 671 ASP D N 1
ATOM 6144 C CA . ASP D 1 181 ? 29.048 35.631 -17.915 1.00 36.52 671 ASP D CA 1
ATOM 6145 C C . ASP D 1 181 ? 30.014 35.481 -19.075 1.00 39.54 671 ASP D C 1
ATOM 6146 O O . ASP D 1 181 ? 30.168 34.397 -19.658 1.00 40.45 671 ASP D O 1
ATOM 6151 N N . GLU D 1 182 ? 30.636 36.589 -19.445 1.00 39.32 672 GLU D N 1
ATOM 6152 C CA . GLU D 1 182 ? 31.732 36.567 -20.404 1.00 38.89 672 GLU D CA 1
ATOM 6153 C C . GLU D 1 182 ? 32.999 36.845 -19.597 1.00 35.05 672 GLU D C 1
ATOM 6154 O O . GLU D 1 182 ? 33.128 37.879 -18.939 1.00 37.63 672 GLU D O 1
ATOM 6160 N N . LYS D 1 183 ? 33.919 35.894 -19.619 1.00 34.66 673 LYS D N 1
ATOM 6161 C CA . LYS D 1 183 ? 35.036 35.862 -18.674 1.00 33.62 673 LYS D CA 1
ATOM 6162 C C . LYS D 1 183 ? 36.347 35.507 -19.356 1.00 35.35 673 LYS D C 1
ATOM 6163 O O . LYS D 1 183 ? 36.416 34.562 -20.172 1.00 35.12 673 LYS D O 1
ATOM 6169 N N . VAL D 1 184 ? 37.399 36.215 -18.971 1.00 32.31 674 VAL D N 1
ATOM 6170 C CA . VAL D 1 184 ? 38.717 36.019 -19.555 1.00 32.96 674 VAL D CA 1
ATOM 6171 C C . VAL D 1 184 ? 39.697 35.727 -18.441 1.00 31.28 674 VAL D C 1
ATOM 6172 O O . VAL D 1 184 ? 39.600 36.311 -17.356 1.00 30.49 674 VAL D O 1
ATOM 6176 N N . THR D 1 185 ? 40.657 34.851 -18.709 1.00 32.00 675 THR D N 1
ATOM 6177 C CA . THR D 1 185 ? 41.632 34.381 -17.690 1.00 32.61 675 THR D CA 1
ATOM 6178 C C . THR D 1 185 ? 43.043 34.491 -18.287 1.00 34.26 675 THR D C 1
ATOM 6179 O O . THR D 1 185 ? 43.297 33.984 -19.386 1.00 32.69 675 THR D O 1
ATOM 6183 N N . LEU D 1 186 ? 43.948 35.140 -17.552 1.00 31.06 676 LEU D N 1
ATOM 6184 C CA . LEU D 1 186 ? 45.359 35.214 -17.891 1.00 30.37 676 LEU D CA 1
ATOM 6185 C C . LEU D 1 186 ? 46.189 34.423 -16.878 1.00 33.60 676 LEU D C 1
ATOM 6186 O O . LEU D 1 186 ? 45.959 34.552 -15.674 1.00 30.23 676 LEU D O 1
ATOM 6191 N N . THR D 1 187 ? 47.132 33.606 -17.364 1.00 29.77 677 THR D N 1
ATOM 6192 C CA . THR D 1 187 ? 48.107 32.950 -16.472 1.00 30.89 677 THR D CA 1
ATOM 6193 C C . THR D 1 187 ? 49.519 33.190 -16.967 1.00 34.26 677 THR D C 1
ATOM 6194 O O . THR D 1 187 ? 49.743 33.387 -18.153 1.00 31.96 677 THR D O 1
ATOM 6198 N N . TYR D 1 188 ? 50.454 33.213 -16.021 1.00 32.38 678 TYR D N 1
ATOM 6199 C CA . TYR D 1 188 ? 51.883 33.307 -16.285 1.00 30.43 678 TYR D CA 1
ATOM 6200 C C . TYR D 1 188 ? 52.643 32.823 -15.047 1.00 30.41 678 TYR D C 1
ATOM 6201 O O . TYR D 1 188 ? 52.028 32.575 -14.029 1.00 36.61 678 TYR D O 1
ATOM 6210 N N . ASN D 1 189 ? 53.957 32.668 -15.139 1.00 28.97 679 ASN D N 1
ATOM 6211 C CA . ASN D 1 189 ? 54.777 32.230 -14.024 1.00 31.91 679 ASN D CA 1
ATOM 6212 C C . ASN D 1 189 ? 55.782 33.298 -13.570 1.00 35.11 679 ASN D C 1
ATOM 6213 O O . ASN D 1 189 ? 56.262 34.116 -14.367 1.00 31.93 679 ASN D O 1
ATOM 6218 N N . VAL D 1 190 ? 56.090 33.281 -12.283 1.00 33.12 680 VAL D N 1
ATOM 6219 C CA . VAL D 1 190 ? 57.061 34.204 -11.713 1.00 35.20 680 VAL D CA 1
ATOM 6220 C C . VAL D 1 190 ? 57.977 33.470 -10.762 1.00 34.66 680 VAL D C 1
ATOM 6221 O O . VAL D 1 190 ? 57.690 32.352 -10.313 1.00 36.12 680 VAL D O 1
ATOM 6225 N N . ARG D 1 191 ? 59.095 34.110 -10.469 1.00 38.85 681 ARG D N 1
ATOM 6226 C CA . ARG D 1 191 ? 60.069 33.603 -9.504 1.00 36.83 681 ARG D CA 1
ATOM 6227 C C . ARG D 1 191 ? 60.586 34.747 -8.620 1.00 37.21 681 ARG D C 1
ATOM 6228 O O . ARG D 1 191 ? 60.850 35.858 -9.095 1.00 36.40 681 ARG D O 1
ATOM 6236 N N . LEU D 1 192 ? 60.691 34.483 -7.323 1.00 36.79 682 LEU D N 1
ATOM 6237 C CA . LEU D 1 192 ? 61.293 35.453 -6.408 1.00 35.99 682 LEU D CA 1
ATOM 6238 C C . LEU D 1 192 ? 62.767 35.578 -6.746 1.00 36.84 682 LEU D C 1
ATOM 6239 O O . LEU D 1 192 ? 63.471 34.564 -6.880 1.00 36.21 682 LEU D O 1
ATOM 6244 N N . ASN D 1 193 ? 63.233 36.819 -6.898 1.00 39.62 683 ASN D N 1
ATOM 6245 C CA . ASN D 1 193 ? 64.641 37.069 -7.161 1.00 41.51 683 ASN D CA 1
ATOM 6246 C C . ASN D 1 193 ? 65.534 36.626 -5.993 1.00 45.99 683 ASN D C 1
ATOM 6247 O O . ASN D 1 193 ? 65.157 36.796 -4.823 1.00 44.65 683 ASN D O 1
ATOM 6252 N N . ASP D 1 194 ? 66.743 36.166 -6.298 1.00 49.43 684 ASP D N 1
ATOM 6253 C CA . ASP D 1 194 ? 67.696 35.695 -5.269 1.00 49.32 684 ASP D CA 1
ATOM 6254 C C . ASP D 1 194 ? 68.106 36.765 -4.246 1.00 50.10 684 ASP D C 1
ATOM 6255 O O . ASP D 1 194 ? 68.572 36.444 -3.164 1.00 52.64 684 ASP D O 1
ATOM 6260 N N . GLU D 1 195 ? 67.948 38.042 -4.588 1.00 50.53 685 GLU D N 1
ATOM 6261 C CA . GLU D 1 195 ? 68.354 39.131 -3.705 1.00 49.67 685 GLU D CA 1
ATOM 6262 C C . GLU D 1 195 ? 67.300 39.517 -2.681 1.00 47.51 685 GLU D C 1
ATOM 6263 O O . GLU D 1 195 ? 67.361 40.600 -2.074 1.00 48.25 685 GLU D O 1
ATOM 6269 N N . PHE D 1 196 ? 66.327 38.646 -2.459 1.00 43.93 686 PHE D N 1
ATOM 6270 C CA . PHE D 1 196 ? 65.307 38.901 -1.448 1.00 42.10 686 PHE D CA 1
ATOM 6271 C C . PHE D 1 196 ? 65.950 39.110 -0.074 1.00 47.98 686 PHE D C 1
ATOM 6272 O O . PHE D 1 196 ? 66.999 38.509 0.240 1.00 46.00 686 PHE D O 1
ATOM 6280 N N . VAL D 1 197 ? 65.296 39.933 0.739 1.00 42.76 687 VAL D N 1
ATOM 6281 C CA . VAL D 1 197 ? 65.581 40.032 2.158 1.00 45.21 687 VAL D CA 1
ATOM 6282 C C . VAL D 1 197 ? 64.858 38.899 2.891 1.00 45.61 687 VAL D C 1
ATOM 6283 O O . VAL D 1 197 ? 63.677 38.676 2.642 1.00 49.38 687 VAL D O 1
ATOM 6287 N N . SER D 1 198 ? 65.565 38.195 3.770 1.00 45.02 688 SER D N 1
ATOM 6288 C CA . SER D 1 198 ? 64.997 37.032 4.455 1.00 49.63 688 SER D CA 1
ATOM 6289 C C . SER D 1 198 ? 63.748 37.367 5.264 1.00 51.79 688 SER D C 1
ATOM 6290 O O . SER D 1 198 ? 63.757 38.321 6.060 1.00 45.55 688 SER D O 1
ATOM 6293 N N . ASN D 1 199 ? 62.695 36.567 5.057 1.00 50.27 689 ASN D N 1
ATOM 6294 C CA . ASN D 1 199 ? 61.448 36.687 5.805 1.00 59.20 689 ASN D CA 1
ATOM 6295 C C . ASN D 1 199 ? 60.569 37.868 5.438 1.00 54.65 689 ASN D C 1
ATOM 6296 O O . ASN D 1 199 ? 59.498 38.026 6.007 1.00 60.14 689 ASN D O 1
ATOM 6301 N N . LYS D 1 200 ? 61.009 38.709 4.524 1.00 49.92 690 LYS D N 1
ATOM 6302 C CA . LYS D 1 200 ? 60.171 39.810 4.085 1.00 50.75 690 LYS D CA 1
ATOM 6303 C C . LYS D 1 200 ? 59.198 39.293 3.030 1.00 46.95 690 LYS D C 1
ATOM 6304 O O . LYS D 1 200 ? 59.618 38.601 2.083 1.00 42.34 690 LYS D O 1
ATOM 6310 N N . PHE D 1 201 ? 57.913 39.602 3.194 1.00 43.93 691 PHE D N 1
ATOM 6311 C CA . PHE D 1 201 ? 56.942 39.335 2.120 1.00 41.53 691 PHE D CA 1
ATOM 6312 C C . PHE D 1 201 ? 57.007 40.376 1.014 1.00 38.94 691 PHE D C 1
ATOM 6313 O O . PHE D 1 201 ? 57.092 41.566 1.295 1.00 36.19 691 PHE D O 1
ATOM 6321 N N . TYR D 1 202 ? 56.971 39.912 -0.227 1.00 36.19 692 TYR D N 1
ATOM 6322 C CA . TYR D 1 202 ? 56.987 40.776 -1.393 1.00 38.64 692 TYR D CA 1
ATOM 6323 C C . TYR D 1 202 ? 55.709 40.584 -2.192 1.00 39.87 692 TYR D C 1
ATOM 6324 O O . TYR D 1 202 ? 55.341 39.455 -2.555 1.00 37.35 692 TYR D O 1
ATOM 6333 N N . ASP D 1 203 ? 55.032 41.685 -2.479 1.00 38.90 693 ASP D N 1
ATOM 6334 C CA . ASP D 1 203 ? 53.871 41.656 -3.342 1.00 36.29 693 ASP D CA 1
ATOM 6335 C C . ASP D 1 203 ? 54.310 41.074 -4.683 1.00 36.05 693 ASP D C 1
ATOM 6336 O O . ASP D 1 203 ? 55.341 41.479 -5.214 1.00 36.65 693 ASP D O 1
ATOM 6341 N N . THR D 1 204 ? 53.522 40.168 -5.252 1.00 34.10 694 THR D N 1
ATOM 6342 C CA . THR D 1 204 ? 53.913 39.574 -6.547 1.00 32.85 694 THR D CA 1
ATOM 6343 C C . THR D 1 204 ? 53.746 40.590 -7.653 1.00 35.57 694 THR D C 1
ATOM 6344 O O . THR D 1 204 ? 54.361 40.458 -8.701 1.00 31.48 694 THR D O 1
ATOM 6348 N N . ASN D 1 205 ? 52.896 41.598 -7.440 1.00 36.82 695 ASN D N 1
ATOM 6349 C CA . ASN D 1 205 ? 52.637 42.611 -8.457 1.00 33.47 695 ASN D CA 1
ATOM 6350 C C . ASN D 1 205 ? 52.751 44.010 -7.837 1.00 38.99 695 ASN D C 1
ATOM 6351 O O . ASN D 1 205 ? 52.541 44.212 -6.623 1.00 33.43 695 ASN D O 1
ATOM 6355 N N . GLY D 1 206 ? 53.017 44.999 -8.676 1.00 35.02 696 GLY D N 1
ATOM 6356 C CA . GLY D 1 206 ? 52.711 46.381 -8.292 1.00 36.77 696 GLY D CA 1
ATOM 6357 C C . GLY D 1 206 ? 51.215 46.635 -8.320 1.00 34.20 696 GLY D C 1
ATOM 6358 O O . GLY D 1 206 ? 50.413 45.715 -8.361 1.00 36.14 696 GLY D O 1
ATOM 6359 N N . ARG D 1 207 ? 50.819 47.886 -8.318 1.00 36.66 697 ARG D N 1
ATOM 6360 C CA . ARG D 1 207 ? 49.397 48.187 -8.385 1.00 40.92 697 ARG D CA 1
ATOM 6361 C C . ARG D 1 207 ? 48.829 47.603 -9.678 1.00 39.25 697 ARG D C 1
ATOM 6362 O O . ARG D 1 207 ? 49.255 47.946 -10.759 1.00 34.05 697 ARG D O 1
ATOM 6370 N N . THR D 1 208 ? 47.864 46.708 -9.537 1.00 39.43 698 THR D N 1
ATOM 6371 C CA . THR D 1 208 ? 47.318 45.963 -10.656 1.00 35.95 698 THR D CA 1
ATOM 6372 C C . THR D 1 208 ? 45.863 46.403 -10.864 1.00 38.67 698 THR D C 1
ATOM 6373 O O . THR D 1 208 ? 45.038 46.361 -9.929 1.00 35.88 698 THR D O 1
ATOM 6377 N N . THR D 1 209 ? 45.541 46.843 -12.074 1.00 33.70 699 THR D N 1
ATOM 6378 C CA . THR D 1 209 ? 44.282 47.536 -12.307 1.00 36.31 699 THR D CA 1
ATOM 6379 C C . THR D 1 209 ? 43.552 47.045 -13.546 1.00 39.69 699 THR D C 1
ATOM 6380 O O . THR D 1 209 ? 44.173 46.557 -14.497 1.00 37.75 699 THR D O 1
ATOM 6384 N N . LEU D 1 210 ? 42.231 47.219 -13.527 1.00 40.40 700 LEU D N 1
ATOM 6385 C CA . LEU D 1 210 ? 41.395 47.152 -14.712 1.00 42.32 700 LEU D CA 1
ATOM 6386 C C . LEU D 1 210 ? 40.829 48.540 -15.009 1.00 40.62 700 LEU D C 1
ATOM 6387 O O . LEU D 1 210 ? 40.228 49.145 -14.130 1.00 43.67 700 LEU D O 1
ATOM 6392 N N . HIS D 1 211 ? 41.018 49.035 -16.227 1.00 38.86 701 HIS D N 1
ATOM 6393 C CA . HIS D 1 211 ? 40.214 50.142 -16.765 1.00 42.64 701 HIS D CA 1
ATOM 6394 C C . HIS D 1 211 ? 39.123 49.538 -17.625 1.00 41.70 701 HIS D C 1
ATOM 6395 O O . HIS D 1 211 ? 39.389 49.118 -18.740 1.00 44.13 701 HIS D O 1
ATOM 6402 N N . PRO D 1 212 ? 37.892 49.469 -17.111 1.00 42.43 702 PRO D N 1
ATOM 6403 C CA . PRO D 1 212 ? 36.835 48.769 -17.826 1.00 41.78 702 PRO D CA 1
ATOM 6404 C C . PRO D 1 212 ? 36.513 49.361 -19.188 1.00 40.52 702 PRO D C 1
ATOM 6405 O O . PRO D 1 212 ? 36.111 48.616 -20.081 1.00 43.56 702 PRO D O 1
ATOM 6409 N N . LYS D 1 213 ? 36.640 50.677 -19.333 1.00 40.56 703 LYS D N 1
ATOM 6410 C CA . LYS D 1 213 ? 36.253 51.340 -20.590 1.00 47.72 703 LYS D CA 1
ATOM 6411 C C . LYS D 1 213 ? 37.346 52.286 -21.070 1.00 48.58 703 LYS D C 1
ATOM 6412 O O . LYS D 1 213 ? 37.789 53.151 -20.316 1.00 51.81 703 LYS D O 1
ATOM 6418 N N . GLU D 1 214 ? 37.783 52.123 -22.318 1.00 59.34 704 GLU D N 1
ATOM 6419 C CA . GLU D 1 214 ? 38.676 53.105 -22.956 1.00 64.03 704 GLU D CA 1
ATOM 6420 C C . GLU D 1 214 ? 38.110 54.532 -22.925 1.00 62.88 704 GLU D C 1
ATOM 6421 O O . GLU D 1 214 ? 38.851 55.506 -22.828 1.00 66.12 704 GLU D O 1
ATOM 6427 N N . VAL D 1 215 ? 36.790 54.628 -23.003 1.00 60.07 705 VAL D N 1
ATOM 6428 C CA . VAL D 1 215 ? 36.094 55.914 -23.027 1.00 64.29 705 VAL D CA 1
ATOM 6429 C C . VAL D 1 215 ? 36.095 56.604 -21.664 1.00 64.97 705 VAL D C 1
ATOM 6430 O O . VAL D 1 215 ? 35.872 57.814 -21.585 1.00 65.69 705 VAL D O 1
ATOM 6434 N N . GLU D 1 216 ? 36.347 55.851 -20.597 1.00 64.62 706 GLU D N 1
ATOM 6435 C CA . GLU D 1 216 ? 36.426 56.423 -19.247 1.00 62.89 706 GLU D CA 1
ATOM 6436 C C . GLU D 1 216 ? 37.850 56.324 -18.728 1.00 64.67 706 GLU D C 1
ATOM 6437 O O . GLU D 1 216 ? 38.241 55.352 -18.091 1.00 62.87 706 GLU D O 1
ATOM 6443 N N . GLN D 1 217 ? 38.627 57.363 -18.986 1.00 73.32 707 GLN D N 1
ATOM 6444 C CA . GLN D 1 217 ? 40.044 57.346 -18.687 1.00 79.44 707 GLN D CA 1
ATOM 6445 C C . GLN D 1 217 ? 40.303 57.253 -17.174 1.00 71.01 707 GLN D C 1
ATOM 6446 O O . GLN D 1 217 ? 41.306 56.674 -16.757 1.00 69.01 707 GLN D O 1
ATOM 6452 N N . ASN D 1 218 ? 39.395 57.800 -16.361 1.00 64.81 708 ASN D N 1
ATOM 6453 C CA . ASN D 1 218 ? 39.613 57.873 -14.924 1.00 66.04 708 ASN D CA 1
ATOM 6454 C C . ASN D 1 218 ? 38.998 56.753 -14.086 1.00 65.21 708 ASN D C 1
ATOM 6455 O O . ASN D 1 218 ? 39.216 56.712 -12.878 1.00 65.03 708 ASN D O 1
ATOM 6460 N N . THR D 1 219 ? 38.209 55.872 -14.696 1.00 57.10 709 THR D N 1
ATOM 6461 C CA . THR D 1 219 ? 37.619 54.773 -13.953 1.00 53.09 709 THR D CA 1
ATOM 6462 C C . THR D 1 219 ? 38.581 53.594 -13.896 1.00 50.32 709 THR D C 1
ATOM 6463 O O . THR D 1 219 ? 38.871 52.963 -14.907 1.00 48.28 709 THR D O 1
ATOM 6467 N N . VAL D 1 220 ? 39.043 53.300 -12.692 1.00 46.70 710 VAL D N 1
ATOM 6468 C CA . VAL D 1 220 ? 40.020 52.272 -12.437 1.00 46.80 710 VAL D CA 1
ATOM 6469 C C . VAL D 1 220 ? 39.560 51.356 -11.270 1.00 47.98 710 VAL D C 1
ATOM 6470 O O . VAL D 1 220 ? 38.988 51.815 -10.277 1.00 43.63 710 VAL D O 1
ATOM 6474 N N . ARG D 1 221 ? 39.790 50.055 -11.418 1.00 46.80 711 ARG D N 1
ATOM 6475 C CA . ARG D 1 221 ? 39.474 49.077 -10.378 1.00 45.33 711 ARG D CA 1
ATOM 6476 C C . ARG D 1 221 ? 40.679 48.220 -10.049 1.00 38.99 711 ARG D C 1
ATOM 6477 O O . ARG D 1 221 ? 41.305 47.628 -10.924 1.00 38.94 711 ARG D O 1
ATOM 6485 N N . ASP D 1 222 ? 40.991 48.125 -8.773 1.00 34.34 712 ASP D N 1
ATOM 6486 C CA . ASP D 1 222 ? 42.138 47.350 -8.315 1.00 34.40 712 ASP D CA 1
ATOM 6487 C C . ASP D 1 222 ? 41.858 45.862 -8.173 1.00 37.20 712 ASP D C 1
ATOM 6488 O O . ASP D 1 222 ? 40.788 45.461 -7.690 1.00 36.15 712 ASP D O 1
ATOM 6493 N N . PHE D 1 223 ? 42.820 45.055 -8.625 1.00 34.00 713 PHE D N 1
ATOM 6494 C CA . PHE D 1 223 ? 42.935 43.655 -8.255 1.00 32.72 713 PHE D CA 1
ATOM 6495 C C . PHE D 1 223 ? 43.644 43.583 -6.906 1.00 38.31 713 PHE D C 1
ATOM 6496 O O . PHE D 1 223 ? 44.549 44.383 -6.643 1.00 36.67 713 PHE D O 1
ATOM 6504 N N . PRO D 1 224 ? 43.304 42.576 -6.089 1.00 36.80 714 PRO D N 1
ATOM 6505 C CA . PRO D 1 224 ? 44.055 42.294 -4.886 1.00 37.42 714 PRO D CA 1
ATOM 6506 C C . PRO D 1 224 ? 45.390 41.601 -5.208 1.00 38.71 714 PRO D C 1
ATOM 6507 O O . PRO D 1 224 ? 45.516 40.995 -6.261 1.00 36.83 714 PRO D O 1
ATOM 6511 N N . ILE D 1 225 ? 46.357 41.682 -4.287 1.00 36.91 715 ILE D N 1
ATOM 6512 C CA . ILE D 1 225 ? 47.739 41.288 -4.579 1.00 35.58 715 ILE D CA 1
ATOM 6513 C C . ILE D 1 225 ? 48.254 40.192 -3.651 1.00 34.61 715 ILE D C 1
ATOM 6514 O O . ILE D 1 225 ? 48.356 40.399 -2.444 1.00 35.16 715 ILE D O 1
ATOM 6519 N N . PRO D 1 226 ? 48.653 39.048 -4.217 1.00 32.08 716 PRO D N 1
ATOM 6520 C CA . PRO D 1 226 ? 49.315 37.997 -3.461 1.00 33.70 716 PRO D CA 1
ATOM 6521 C C . PRO D 1 226 ? 50.704 38.414 -2.999 1.00 36.44 716 PRO D C 1
ATOM 6522 O O . PRO D 1 226 ? 51.237 39.380 -3.522 1.00 34.31 716 PRO D O 1
ATOM 6526 N N . LYS D 1 227 ? 51.273 37.687 -2.043 1.00 34.00 717 LYS D N 1
ATOM 6527 C CA . LYS D 1 227 ? 52.616 37.959 -1.543 1.00 41.02 717 LYS D CA 1
ATOM 6528 C C . LYS D 1 227 ? 53.386 36.661 -1.367 1.00 39.31 717 LYS D C 1
ATOM 6529 O O . LYS D 1 227 ? 52.813 35.614 -1.033 1.00 36.25 717 LYS D O 1
ATOM 6535 N N . ILE D 1 228 ? 54.704 36.755 -1.546 1.00 41.34 718 ILE D N 1
ATOM 6536 C CA . ILE D 1 228 ? 55.610 35.627 -1.327 1.00 39.71 718 ILE D CA 1
ATOM 6537 C C . ILE D 1 228 ? 56.879 36.064 -0.620 1.00 39.35 718 ILE D C 1
ATOM 6538 O O . ILE D 1 228 ? 57.251 37.234 -0.632 1.00 41.97 718 ILE D O 1
ATOM 6543 N N . ARG D 1 229 ? 57.543 35.091 -0.003 1.00 43.06 719 ARG D N 1
ATOM 6544 C CA . ARG D 1 229 ? 58.803 35.322 0.687 1.00 46.35 719 ARG D CA 1
ATOM 6545 C C . ARG D 1 229 ? 59.600 34.027 0.671 1.00 45.83 719 ARG D C 1
ATOM 6546 O O . ARG D 1 229 ? 59.067 32.961 0.384 1.00 40.66 719 ARG D O 1
ATOM 6554 N N . ASP D 1 230 ? 60.884 34.124 0.974 1.00 50.53 720 ASP D N 1
ATOM 6555 C CA . ASP D 1 230 ? 61.612 32.949 1.368 1.00 60.54 720 ASP D CA 1
ATOM 6556 C C . ASP D 1 230 ? 61.993 33.017 2.846 1.00 76.93 720 ASP D C 1
ATOM 6557 O O . ASP D 1 230 ? 62.881 33.792 3.230 1.00 63.59 720 ASP D O 1
ATOM 6562 N N . GLN E 1 17 ? 35.242 16.688 18.285 1.00 118.84 144 GLN E N 1
ATOM 6563 C CA . GLN E 1 17 ? 33.784 17.020 18.272 1.00 113.88 144 GLN E CA 1
ATOM 6564 C C . GLN E 1 17 ? 33.529 18.342 17.535 1.00 105.18 144 GLN E C 1
ATOM 6565 O O . GLN E 1 17 ? 33.563 19.401 18.154 1.00 102.36 144 GLN E O 1
ATOM 6571 N N . TYR E 1 18 ? 33.238 18.280 16.236 1.00 89.67 145 TYR E N 1
ATOM 6572 C CA . TYR E 1 18 ? 32.774 19.467 15.498 1.00 79.17 145 TYR E CA 1
ATOM 6573 C C . TYR E 1 18 ? 31.412 19.196 14.825 1.00 70.54 145 TYR E C 1
ATOM 6574 O O . TYR E 1 18 ? 31.250 18.183 14.158 1.00 69.19 145 TYR E O 1
ATOM 6583 N N . PRO E 1 19 ? 30.432 20.100 14.984 1.00 64.72 146 PRO E N 1
ATOM 6584 C CA . PRO E 1 19 ? 29.279 20.003 14.087 1.00 63.93 146 PRO E CA 1
ATOM 6585 C C . PRO E 1 19 ? 29.745 20.121 12.644 1.00 62.47 146 PRO E C 1
ATOM 6586 O O . PRO E 1 19 ? 30.663 20.898 12.357 1.00 64.75 146 PRO E O 1
ATOM 6590 N N . GLN E 1 20 ? 29.133 19.346 11.757 1.00 56.49 147 GLN E N 1
ATOM 6591 C CA . GLN E 1 20 ? 29.534 19.303 10.354 1.00 54.88 147 GLN E CA 1
ATOM 6592 C C . GLN E 1 20 ? 28.724 20.281 9.511 1.00 50.92 147 GLN E C 1
ATOM 6593 O O . GLN E 1 20 ? 29.173 20.709 8.444 1.00 47.26 147 GLN E O 1
ATOM 6599 N N . THR E 1 21 ? 27.519 20.626 9.978 1.00 47.64 148 THR E N 1
ATOM 6600 C CA . THR E 1 21 ? 26.598 21.435 9.183 1.00 42.01 148 THR E CA 1
ATOM 6601 C C . THR E 1 21 ? 25.793 22.410 10.016 1.00 45.97 148 THR E C 1
ATOM 6602 O O . THR E 1 21 ? 25.713 22.299 11.220 1.00 44.79 148 THR E O 1
ATOM 6606 N N . GLY E 1 22 ? 25.225 23.396 9.332 1.00 50.21 149 GLY E N 1
ATOM 6607 C CA . GLY E 1 22 ? 24.113 24.173 9.844 1.00 44.84 149 GLY E CA 1
ATOM 6608 C C . GLY E 1 22 ? 22.931 23.999 8.902 1.00 43.65 149 GLY E C 1
ATOM 6609 O O . GLY E 1 22 ? 23.043 23.373 7.829 1.00 42.18 149 GLY E O 1
ATOM 6610 N N . THR E 1 23 ? 21.792 24.536 9.316 1.00 44.51 150 THR E N 1
ATOM 6611 C CA . THR E 1 23 ? 20.583 24.439 8.543 1.00 39.46 150 THR E CA 1
ATOM 6612 C C . THR E 1 23 ? 19.968 25.815 8.346 1.00 37.94 150 THR E C 1
ATOM 6613 O O . THR E 1 23 ? 19.773 26.579 9.295 1.00 47.89 150 THR E O 1
ATOM 6617 N N . TYR E 1 24 ? 19.670 26.135 7.106 1.00 36.91 151 TYR E N 1
ATOM 6618 C CA . TYR E 1 24 ? 18.955 27.360 6.793 1.00 39.50 151 TYR E CA 1
ATOM 6619 C C . TYR E 1 24 ? 17.489 27.202 7.250 1.00 41.97 151 TYR E C 1
ATOM 6620 O O . TYR E 1 24 ? 16.795 26.319 6.777 1.00 39.26 151 TYR E O 1
ATOM 6629 N N . PRO E 1 25 ? 17.025 28.026 8.194 1.00 38.19 152 PRO E N 1
ATOM 6630 C CA . PRO E 1 25 ? 15.641 27.905 8.612 1.00 43.52 152 PRO E CA 1
ATOM 6631 C C . PRO E 1 25 ? 14.615 28.148 7.496 1.00 48.37 152 PRO E C 1
ATOM 6632 O O . PRO E 1 25 ? 13.558 27.505 7.505 1.00 44.04 152 PRO E O 1
ATOM 6636 N N . ASP E 1 26 ? 14.898 29.049 6.552 1.00 40.42 153 ASP E N 1
ATOM 6637 C CA . ASP E 1 26 ? 13.893 29.375 5.553 1.00 41.71 153 ASP E CA 1
ATOM 6638 C C . ASP E 1 26 ? 13.515 28.165 4.707 1.00 42.31 153 ASP E C 1
ATOM 6639 O O . ASP E 1 26 ? 12.328 27.943 4.453 1.00 46.88 153 ASP E O 1
ATOM 6644 N N . VAL E 1 27 ? 14.493 27.368 4.292 1.00 41.46 154 VAL E N 1
ATOM 6645 C CA . VAL E 1 27 ? 14.215 26.227 3.421 1.00 40.06 154 VAL E CA 1
ATOM 6646 C C . VAL E 1 27 ? 14.536 24.864 4.043 1.00 40.82 154 VAL E C 1
ATOM 6647 O O . VAL E 1 27 ? 14.323 23.832 3.425 1.00 40.88 154 VAL E O 1
ATOM 6651 N N . GLN E 1 28 ? 15.098 24.858 5.235 1.00 36.56 155 GLN E N 1
ATOM 6652 C CA . GLN E 1 28 ? 15.474 23.609 5.912 1.00 38.22 155 GLN E CA 1
ATOM 6653 C C . GLN E 1 28 ? 16.380 22.688 5.095 1.00 37.82 155 GLN E C 1
ATOM 6654 O O . GLN E 1 28 ? 16.155 21.464 5.050 1.00 37.11 155 GLN E O 1
ATOM 6660 N N . THR E 1 29 ? 17.405 23.254 4.468 1.00 37.80 156 THR E N 1
ATOM 6661 C CA . THR E 1 29 ? 18.462 22.455 3.810 1.00 38.47 156 THR E CA 1
ATOM 6662 C C . THR E 1 29 ? 19.822 22.801 4.427 1.00 38.39 156 THR E C 1
ATOM 6663 O O . THR E 1 29 ? 19.990 23.904 4.997 1.00 38.02 156 THR E O 1
ATOM 6667 N N . PRO E 1 30 ? 20.782 21.862 4.387 1.00 38.81 157 PRO E N 1
ATOM 6668 C CA . PRO E 1 30 ? 22.058 22.061 5.111 1.00 41.12 157 PRO E CA 1
ATOM 6669 C C . PRO E 1 30 ? 23.096 22.892 4.374 1.00 36.63 157 PRO E C 1
ATOM 6670 O O . PRO E 1 30 ? 23.049 22.968 3.171 1.00 36.73 157 PRO E O 1
ATOM 6674 N N . TYR E 1 31 ? 23.987 23.541 5.128 1.00 36.90 158 TYR E N 1
ATOM 6675 C CA . TYR E 1 31 ? 25.225 24.099 4.595 1.00 35.66 158 TYR E CA 1
ATOM 6676 C C . TYR E 1 31 ? 26.401 23.545 5.390 1.00 39.54 158 TYR E C 1
ATOM 6677 O O . TYR E 1 31 ? 26.277 23.284 6.574 1.00 43.39 158 TYR E O 1
ATOM 6686 N N . GLN E 1 32 ? 27.534 23.333 4.732 1.00 39.71 159 GLN E N 1
ATOM 6687 C CA . GLN E 1 32 ? 28.699 22.778 5.403 1.00 38.40 159 GLN E CA 1
ATOM 6688 C C . GLN E 1 32 ? 29.407 23.856 6.192 1.00 38.66 159 GLN E C 1
ATOM 6689 O O . GLN E 1 32 ? 29.318 25.026 5.842 1.00 34.07 159 GLN E O 1
ATOM 6695 N N . ILE E 1 33 ? 30.082 23.475 7.273 1.00 40.35 160 ILE E N 1
ATOM 6696 C CA . ILE E 1 33 ? 30.915 24.422 7.997 1.00 45.86 160 ILE E CA 1
ATOM 6697 C C . ILE E 1 33 ? 32.286 23.827 8.241 1.00 47.45 160 ILE E C 1
ATOM 6698 O O . ILE E 1 33 ? 32.396 22.644 8.475 1.00 46.16 160 ILE E O 1
ATOM 6703 N N . ILE E 1 34 ? 33.320 24.666 8.166 1.00 46.45 161 ILE E N 1
ATOM 6704 C CA . ILE E 1 34 ? 34.707 24.218 8.258 1.00 49.19 161 ILE E CA 1
ATOM 6705 C C . ILE E 1 34 ? 35.600 25.182 9.025 1.00 46.33 161 ILE E C 1
ATOM 6706 O O . ILE E 1 34 ? 35.192 26.299 9.330 1.00 42.44 161 ILE E O 1
ATOM 6711 N N . LYS E 1 35 ? 36.794 24.704 9.351 1.00 50.53 162 LYS E N 1
ATOM 6712 C CA . LYS E 1 35 ? 37.750 25.402 10.204 1.00 57.11 162 LYS E CA 1
ATOM 6713 C C . LYS E 1 35 ? 38.013 26.791 9.653 1.00 57.76 162 LYS E C 1
ATOM 6714 O O . LYS E 1 35 ? 38.112 26.980 8.450 1.00 49.72 162 LYS E O 1
ATOM 6720 N N . VAL E 1 36 ? 38.094 27.753 10.564 1.00 42.18 163 VAL E N 1
ATOM 6721 C CA . VAL E 1 36 ? 38.500 29.113 10.263 1.00 44.84 163 VAL E CA 1
ATOM 6722 C C . VAL E 1 36 ? 40.009 29.259 10.396 1.00 47.75 163 VAL E C 1
ATOM 6723 O O . VAL E 1 36 ? 40.600 28.818 11.373 1.00 48.98 163 VAL E O 1
ATOM 6727 N N . ASP E 1 37 ? 40.629 29.870 9.390 1.00 54.35 164 ASP E N 1
ATOM 6728 C CA A ASP E 1 37 ? 42.072 30.028 9.421 0.50 60.39 164 ASP E CA 1
ATOM 6729 C CA B ASP E 1 37 ? 42.069 30.118 9.363 0.50 58.93 164 ASP E CA 1
ATOM 6730 C C . ASP E 1 37 ? 42.435 30.998 10.560 1.00 58.06 164 ASP E C 1
ATOM 6731 O O . ASP E 1 37 ? 41.780 32.023 10.792 1.00 56.63 164 ASP E O 1
ATOM 6740 N N . GLY E 1 38 ? 43.456 30.614 11.320 1.00 55.97 165 GLY E N 1
ATOM 6741 C CA . GLY E 1 38 ? 43.892 31.398 12.475 1.00 58.82 165 GLY E CA 1
ATOM 6742 C C . GLY E 1 38 ? 43.228 30.998 13.789 1.00 67.64 165 GLY E C 1
ATOM 6743 O O . GLY E 1 38 ? 43.454 31.651 14.815 1.00 56.74 165 GLY E O 1
ATOM 6744 N N . SER E 1 39 ? 42.412 29.937 13.770 1.00 61.98 166 SER E N 1
ATOM 6745 C CA . SER E 1 39 ? 41.649 29.540 14.954 1.00 58.13 166 SER E CA 1
ATOM 6746 C C . SER E 1 39 ? 42.201 28.293 15.632 1.00 60.54 166 SER E C 1
ATOM 6747 O O . SER E 1 39 ? 41.632 27.827 16.625 1.00 60.49 166 SER E O 1
ATOM 6750 N N . GLU E 1 40 ? 43.321 27.770 15.134 1.00 62.06 167 GLU E N 1
ATOM 6751 C CA . GLU E 1 40 ? 43.940 26.592 15.759 1.00 66.97 167 GLU E CA 1
ATOM 6752 C C . GLU E 1 40 ? 44.541 26.900 17.128 1.00 70.71 167 GLU E C 1
ATOM 6753 O O . GLU E 1 40 ? 45.237 27.898 17.311 1.00 68.16 167 GLU E O 1
ATOM 6759 N N . LYS E 1 41 ? 44.281 26.016 18.080 1.00 76.77 168 LYS E N 1
ATOM 6760 C CA . LYS E 1 41 ? 44.792 26.153 19.438 1.00 84.84 168 LYS E CA 1
ATOM 6761 C C . LYS E 1 41 ? 44.962 24.766 20.053 1.00 81.75 168 LYS E C 1
ATOM 6762 O O . LYS E 1 41 ? 43.977 24.060 20.256 1.00 79.47 168 LYS E O 1
ATOM 6768 N N . ASN E 1 42 ? 46.199 24.385 20.342 1.00 80.56 169 ASN E N 1
ATOM 6769 C CA . ASN E 1 42 ? 46.481 23.075 20.925 1.00 97.56 169 ASN E CA 1
ATOM 6770 C C . ASN E 1 42 ? 45.856 21.928 20.132 1.00 92.45 169 ASN E C 1
ATOM 6771 O O . ASN E 1 42 ? 45.236 21.045 20.713 1.00 87.89 169 ASN E O 1
ATOM 6776 N N . GLY E 1 43 ? 46.011 21.947 18.811 1.00 91.10 170 GLY E N 1
ATOM 6777 C CA . GLY E 1 43 ? 45.529 20.851 17.963 1.00 90.05 170 GLY E CA 1
ATOM 6778 C C . GLY E 1 43 ? 44.021 20.793 17.723 1.00 83.14 170 GLY E C 1
ATOM 6779 O O . GLY E 1 43 ? 43.560 19.916 17.011 1.00 85.67 170 GLY E O 1
ATOM 6780 N N . GLN E 1 44 ? 43.256 21.706 18.324 1.00 79.39 171 GLN E N 1
ATOM 6781 C CA . GLN E 1 44 ? 41.819 21.845 18.042 1.00 77.54 171 GLN E CA 1
ATOM 6782 C C . GLN E 1 44 ? 41.579 23.202 17.375 1.00 70.06 171 GLN E C 1
ATOM 6783 O O . GLN E 1 44 ? 42.351 24.133 17.565 1.00 69.17 171 GLN E O 1
ATOM 6789 N N . HIS E 1 45 ? 40.518 23.335 16.592 1.00 62.35 172 HIS E N 1
ATOM 6790 C CA . HIS E 1 45 ? 40.167 24.666 16.103 1.00 55.63 172 HIS E CA 1
ATOM 6791 C C . HIS E 1 45 ? 38.957 25.270 16.841 1.00 49.62 172 HIS E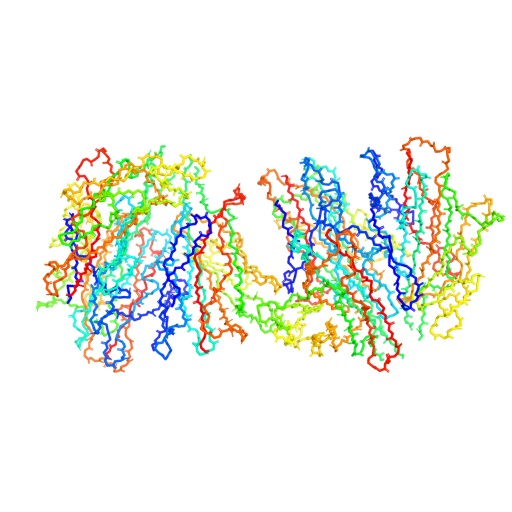 C 1
ATOM 6792 O O . HIS E 1 45 ? 38.061 24.571 17.275 1.00 56.19 172 HIS E O 1
ATOM 6799 N N . LYS E 1 46 ? 38.988 26.572 17.046 1.00 49.07 173 LYS E N 1
ATOM 6800 C CA . LYS E 1 46 ? 38.029 27.252 17.895 1.00 47.71 173 LYS E CA 1
ATOM 6801 C C . LYS E 1 46 ? 36.927 27.961 17.109 1.00 46.76 173 LYS E C 1
ATOM 6802 O O . LYS E 1 46 ? 35.997 28.528 17.705 1.00 48.80 173 LYS E O 1
ATOM 6808 N N . ALA E 1 47 ? 37.012 27.954 15.781 1.00 44.39 174 ALA E N 1
ATOM 6809 C CA . ALA E 1 47 ? 36.006 28.643 14.991 1.00 46.94 174 ALA E CA 1
ATOM 6810 C C . ALA E 1 47 ? 35.676 27.926 13.687 1.00 47.77 174 ALA E C 1
ATOM 6811 O O . ALA E 1 47 ? 36.539 27.281 13.079 1.00 44.81 174 ALA E O 1
ATOM 6813 N N . LEU E 1 48 ? 34.421 28.075 13.263 1.00 45.53 175 LEU E N 1
ATOM 6814 C CA . LEU E 1 48 ? 33.916 27.413 12.068 1.00 41.94 175 LEU E CA 1
ATOM 6815 C C . LEU E 1 48 ? 33.148 28.414 11.212 1.00 39.58 175 LEU E C 1
ATOM 6816 O O . LEU E 1 48 ? 32.378 29.242 11.730 1.00 41.18 175 LEU E O 1
ATOM 6821 N N . ASN E 1 49 ? 33.360 28.334 9.897 1.00 38.71 176 ASN E N 1
ATOM 6822 C CA . ASN E 1 49 ? 32.673 29.188 8.934 1.00 35.59 176 ASN E CA 1
ATOM 6823 C C . ASN E 1 49 ? 31.852 28.313 7.990 1.00 37.68 176 ASN E C 1
ATOM 6824 O O . ASN E 1 49 ? 32.264 27.191 7.653 1.00 33.04 176 ASN E O 1
ATOM 6829 N N . PRO E 1 50 ? 30.730 28.848 7.495 1.00 36.10 177 PRO E N 1
ATOM 6830 C CA . PRO E 1 50 ? 30.024 28.203 6.401 1.00 35.46 177 PRO E CA 1
ATOM 6831 C C . PRO E 1 50 ? 30.926 28.054 5.192 1.00 37.79 177 PRO E C 1
ATOM 6832 O O . PRO E 1 50 ? 31.780 28.893 4.979 1.00 39.77 177 PRO E O 1
ATOM 6836 N N . ASN E 1 51 ? 30.728 27.003 4.405 1.00 39.04 178 ASN E N 1
ATOM 6837 C CA . ASN E 1 51 ? 31.603 26.700 3.244 1.00 39.49 178 ASN E CA 1
ATOM 6838 C C . ASN E 1 51 ? 30.739 26.148 2.104 1.00 39.33 178 ASN E C 1
ATOM 6839 O O . ASN E 1 51 ? 30.358 24.993 2.125 1.00 37.55 178 ASN E O 1
ATOM 6844 N N . PRO E 1 52 ? 30.414 26.983 1.118 1.00 39.58 179 PRO E N 1
ATOM 6845 C CA . PRO E 1 52 ? 30.874 28.368 0.964 1.00 42.13 179 PRO E CA 1
ATOM 6846 C C . PRO E 1 52 ? 30.152 29.320 1.922 1.00 37.53 179 PRO E C 1
ATOM 6847 O O . PRO E 1 52 ? 29.100 28.960 2.434 1.00 39.95 179 PRO E O 1
ATOM 6851 N N . TYR E 1 53 ? 30.704 30.508 2.151 1.00 38.55 180 TYR E N 1
ATOM 6852 C CA . TYR E 1 53 ? 30.077 31.474 3.045 1.00 40.24 180 TYR E CA 1
ATOM 6853 C C . TYR E 1 53 ? 29.163 32.423 2.263 1.00 41.51 180 TYR E C 1
ATOM 6854 O O . TYR E 1 53 ? 28.408 33.187 2.867 1.00 39.91 180 TYR E O 1
ATOM 6863 N N . GLU E 1 54 ? 29.198 32.337 0.929 1.00 36.49 181 GLU E N 1
ATOM 6864 C CA . GLU E 1 54 ? 28.225 33.029 0.077 1.00 42.96 181 GLU E CA 1
ATOM 6865 C C . GLU E 1 54 ? 27.034 32.122 -0.240 1.00 38.80 181 GLU E C 1
ATOM 6866 O O . GLU E 1 54 ? 27.220 30.948 -0.547 1.00 42.13 181 GLU E O 1
ATOM 6872 N N . ARG E 1 55 ? 25.842 32.704 -0.265 1.00 34.56 182 ARG E N 1
ATOM 6873 C CA . ARG E 1 55 ? 24.640 32.004 -0.690 1.00 37.80 182 ARG E CA 1
ATOM 6874 C C . ARG E 1 55 ? 23.929 32.758 -1.808 1.00 38.57 182 ARG E C 1
ATOM 6875 O O . ARG E 1 55 ? 23.657 33.945 -1.679 1.00 37.59 182 ARG E O 1
ATOM 6883 N N . VAL E 1 56 ? 23.624 32.072 -2.899 1.00 38.40 183 VAL E N 1
ATOM 6884 C CA . VAL E 1 56 ? 22.915 32.690 -3.993 1.00 39.40 183 VAL E CA 1
ATOM 6885 C C . VAL E 1 56 ? 21.412 32.591 -3.747 1.00 44.83 183 VAL E C 1
ATOM 6886 O O . VAL E 1 56 ? 20.850 31.489 -3.652 1.00 43.52 183 VAL E O 1
ATOM 6890 N N . ILE E 1 57 ? 20.763 33.753 -3.652 1.00 43.38 184 ILE E N 1
ATOM 6891 C CA . ILE E 1 57 ? 19.339 33.830 -3.439 1.00 40.95 184 ILE E CA 1
ATOM 6892 C C . ILE E 1 57 ? 18.628 34.430 -4.664 1.00 42.41 184 ILE E C 1
ATOM 6893 O O . ILE E 1 57 ? 19.266 34.933 -5.585 1.00 43.02 184 ILE E O 1
ATOM 6898 N N . PRO E 1 58 ? 17.302 34.330 -4.720 1.00 43.21 185 PRO E N 1
ATOM 6899 C CA . PRO E 1 58 ? 16.654 34.774 -5.950 1.00 44.23 185 PRO E CA 1
ATOM 6900 C C . PRO E 1 58 ? 16.922 36.244 -6.278 1.00 44.56 185 PRO E C 1
ATOM 6901 O O . PRO E 1 58 ? 16.897 36.614 -7.450 1.00 44.91 185 PRO E O 1
ATOM 6905 N N . GLU E 1 59 ? 17.193 37.060 -5.257 1.00 42.67 186 GLU E N 1
ATOM 6906 C CA . GLU E 1 59 ? 17.388 38.490 -5.424 1.00 45.59 186 GLU E CA 1
ATOM 6907 C C . GLU E 1 59 ? 18.859 38.891 -5.643 1.00 48.39 186 GLU E C 1
ATOM 6908 O O . GLU E 1 59 ? 19.160 40.063 -5.851 1.00 45.43 186 GLU E O 1
ATOM 6914 N N . GLY E 1 60 ? 19.771 37.927 -5.549 1.00 48.12 187 GLY E N 1
ATOM 6915 C CA . GLY E 1 60 ? 21.202 38.198 -5.691 1.00 45.78 187 GLY E CA 1
ATOM 6916 C C . GLY E 1 60 ? 22.048 37.253 -4.860 1.00 42.16 187 GLY E C 1
ATOM 6917 O O . GLY E 1 60 ? 21.856 36.039 -4.903 1.00 43.45 187 GLY E O 1
ATOM 6918 N N . THR E 1 61 ? 22.974 37.805 -4.086 1.00 41.47 188 THR E N 1
ATOM 6919 C CA . THR E 1 61 ? 23.890 36.986 -3.277 1.00 43.32 188 THR E CA 1
ATOM 6920 C C . THR E 1 61 ? 24.027 37.597 -1.911 1.00 43.74 188 THR E C 1
ATOM 6921 O O . THR E 1 61 ? 24.039 38.816 -1.778 1.00 50.84 188 THR E O 1
ATOM 6925 N N . LEU E 1 62 ? 24.076 36.759 -0.877 1.00 44.29 189 LEU E N 1
ATOM 6926 C CA . LEU E 1 62 ? 24.424 37.232 0.443 1.00 41.03 189 LEU E CA 1
ATOM 6927 C C . LEU E 1 62 ? 25.531 36.378 1.047 1.00 39.13 189 LEU E C 1
ATOM 6928 O O . LEU E 1 62 ? 25.846 35.297 0.538 1.00 37.14 189 LEU E O 1
ATOM 6933 N N . SER E 1 63 ? 26.166 36.885 2.111 1.00 40.23 190 SER E N 1
ATOM 6934 C CA . SER E 1 63 ? 27.298 36.183 2.714 1.00 36.51 190 SER E CA 1
ATOM 6935 C C . SER E 1 63 ? 27.492 36.581 4.160 1.00 41.91 190 SER E C 1
ATOM 6936 O O . SER E 1 63 ? 27.160 37.718 4.562 1.00 38.05 190 SER E O 1
ATOM 6939 N N . LYS E 1 64 ? 28.043 35.648 4.940 1.00 36.47 191 LYS E N 1
ATOM 6940 C CA . LYS E 1 64 ? 28.405 35.940 6.310 1.00 40.04 191 LYS E CA 1
ATOM 6941 C C . LYS E 1 64 ? 29.510 34.983 6.754 1.00 39.41 191 LYS E C 1
ATOM 6942 O O . LYS E 1 64 ? 29.460 33.779 6.482 1.00 39.59 191 LYS E O 1
ATOM 6948 N N . ARG E 1 65 ? 30.522 35.540 7.409 1.00 37.04 192 ARG E N 1
ATOM 6949 C CA . ARG E 1 65 ? 31.663 34.771 7.886 1.00 36.83 192 ARG E CA 1
ATOM 6950 C C . ARG E 1 65 ? 32.369 35.539 9.003 1.00 40.30 192 ARG E C 1
ATOM 6951 O O . ARG E 1 65 ? 32.231 36.767 9.141 1.00 42.60 192 ARG E O 1
ATOM 6959 N N . ILE E 1 66 ? 33.118 34.789 9.801 1.00 40.37 193 ILE E N 1
ATOM 6960 C CA . ILE E 1 66 ? 34.214 35.327 10.532 1.00 40.08 193 ILE E CA 1
ATOM 6961 C C . ILE E 1 66 ? 35.315 35.650 9.536 1.00 38.28 193 ILE E C 1
ATOM 6962 O O . ILE E 1 66 ? 35.804 34.761 8.855 1.00 40.80 193 ILE E O 1
ATOM 6967 N N . TYR E 1 67 ? 35.687 36.920 9.438 1.00 42.06 194 TYR E N 1
ATOM 6968 C CA . TYR E 1 67 ? 36.671 37.356 8.433 1.00 43.78 194 TYR E CA 1
ATOM 6969 C C . TYR E 1 67 ? 38.047 37.637 9.004 1.00 42.06 194 TYR E C 1
ATOM 6970 O O . TYR E 1 67 ? 39.017 37.747 8.263 1.00 44.10 194 TYR E O 1
ATOM 6979 N N . GLN E 1 68 ? 38.128 37.733 10.328 1.00 47.86 195 GLN E N 1
ATOM 6980 C CA . GLN E 1 68 ? 39.421 37.785 10.990 1.00 48.81 195 GLN E CA 1
ATOM 6981 C C . GLN E 1 68 ? 39.326 37.403 12.457 1.00 49.35 195 GLN E C 1
ATOM 6982 O O . GLN E 1 68 ? 38.264 37.505 13.098 1.00 50.87 195 GLN E O 1
ATOM 6988 N N . VAL E 1 69 ? 40.458 36.933 12.964 1.00 45.17 196 VAL E N 1
ATOM 6989 C CA . VAL E 1 69 ? 40.620 36.594 14.357 1.00 53.44 196 VAL E CA 1
ATOM 6990 C C . VAL E 1 69 ? 41.360 37.742 15.033 1.00 57.13 196 VAL E C 1
ATOM 6991 O O . VAL E 1 69 ? 42.520 37.971 14.730 1.00 52.37 196 VAL E O 1
ATOM 6995 N N . ASN E 1 70 ? 40.685 38.486 15.907 1.00 55.62 197 ASN E N 1
ATOM 6996 C CA . ASN E 1 70 ? 41.289 39.670 16.516 1.00 55.13 197 ASN E CA 1
ATOM 6997 C C . ASN E 1 70 ? 42.138 39.296 17.713 1.00 56.82 197 ASN E C 1
ATOM 6998 O O . ASN E 1 70 ? 43.178 39.893 17.935 1.00 54.71 197 ASN E O 1
ATOM 7003 N N . ASN E 1 71 ? 41.670 38.322 18.493 1.00 61.45 198 ASN E N 1
ATOM 7004 C CA . ASN E 1 71 ? 42.419 37.803 19.638 1.00 62.66 198 ASN E CA 1
ATOM 7005 C C . ASN E 1 71 ? 41.898 36.424 20.021 1.00 61.54 198 ASN E C 1
ATOM 7006 O O . ASN E 1 71 ? 40.856 36.300 20.670 1.00 62.07 198 ASN E O 1
ATOM 7011 N N . LEU E 1 72 ? 42.638 35.397 19.625 1.00 65.65 199 LEU E N 1
ATOM 7012 C CA . LEU E 1 72 ? 42.175 34.023 19.714 1.00 65.71 199 LEU E CA 1
ATOM 7013 C C . LEU E 1 72 ? 41.921 33.613 21.160 1.00 66.54 199 LEU E C 1
ATOM 7014 O O . LEU E 1 72 ? 40.872 33.064 21.491 1.00 64.08 199 LEU E O 1
ATOM 7019 N N . ASP E 1 73 ? 42.882 33.894 22.021 1.00 65.66 200 ASP E N 1
ATOM 7020 C CA . ASP E 1 73 ? 42.780 33.486 23.420 1.00 69.47 200 ASP E CA 1
ATOM 7021 C C . ASP E 1 73 ? 41.624 34.156 24.116 1.00 65.70 200 ASP E C 1
ATOM 7022 O O . ASP E 1 73 ? 41.020 33.572 24.993 1.00 64.77 200 ASP E O 1
ATOM 7027 N N . ASP E 1 74 ? 41.316 35.383 23.735 1.00 62.16 201 ASP E N 1
ATOM 7028 C CA . ASP E 1 74 ? 40.209 36.091 24.344 1.00 61.55 201 ASP E CA 1
ATOM 7029 C C . ASP E 1 74 ? 38.892 35.965 23.569 1.00 58.09 201 ASP E C 1
ATOM 7030 O O . ASP E 1 74 ? 37.905 36.638 23.900 1.00 58.00 201 ASP E O 1
ATOM 7035 N N . ASN E 1 75 ? 38.882 35.107 22.544 1.00 57.11 202 ASN E N 1
ATOM 7036 C CA . ASN E 1 75 ? 37.686 34.820 21.761 1.00 52.99 202 ASN E CA 1
ATOM 7037 C C . ASN E 1 75 ? 37.070 36.067 21.113 1.00 54.24 202 ASN E C 1
ATOM 7038 O O . ASN E 1 75 ? 35.871 36.296 21.173 1.00 54.19 202 ASN E O 1
ATOM 7043 N N . GLN E 1 76 ? 37.914 36.870 20.482 1.00 56.08 203 GLN E N 1
ATOM 7044 C CA . GLN E 1 76 ? 37.476 38.065 19.779 1.00 54.00 203 GLN E CA 1
ATOM 7045 C C . GLN E 1 76 ? 37.674 37.887 18.290 1.00 47.18 203 GLN E C 1
ATOM 7046 O O . GLN E 1 76 ? 38.741 37.477 17.838 1.00 44.76 203 GLN E O 1
ATOM 7052 N N . TYR E 1 77 ? 36.640 38.236 17.546 1.00 45.19 204 TYR E N 1
ATOM 7053 C CA . TYR E 1 77 ? 36.575 37.955 16.116 1.00 46.18 204 TYR E CA 1
ATOM 7054 C C . TYR E 1 77 ? 35.926 39.110 15.379 1.00 47.45 204 TYR E C 1
ATOM 7055 O O . TYR E 1 77 ? 35.068 39.802 15.927 1.00 53.76 204 TYR E O 1
ATOM 7064 N N . GLY E 1 78 ? 36.320 39.305 14.124 1.00 49.54 205 GLY E N 1
ATOM 7065 C CA . GLY E 1 78 ? 35.580 40.197 13.241 1.00 45.60 205 GLY E CA 1
ATOM 7066 C C . GLY E 1 78 ? 34.563 39.413 12.429 1.00 44.19 205 GLY E C 1
ATOM 7067 O O . GLY E 1 78 ? 34.852 38.316 11.945 1.00 42.61 205 GLY E O 1
ATOM 7068 N N . ILE E 1 79 ? 33.378 40.003 12.267 1.00 43.25 206 ILE E N 1
ATOM 7069 C CA . ILE E 1 79 ? 32.301 39.388 11.503 1.00 45.74 206 ILE E CA 1
ATOM 7070 C C . ILE E 1 79 ? 32.027 40.264 10.275 1.00 43.06 206 ILE E C 1
ATOM 7071 O O . ILE E 1 79 ? 32.083 41.479 10.356 1.00 44.48 206 ILE E O 1
ATOM 7076 N N . GLU E 1 80 ? 31.722 39.640 9.146 1.00 43.70 207 GLU E N 1
ATOM 7077 C CA . GLU E 1 80 ? 31.472 40.356 7.906 1.00 40.49 207 GLU E CA 1
ATOM 7078 C C . GLU E 1 80 ? 30.228 39.813 7.230 1.00 36.96 207 GLU E C 1
ATOM 7079 O O . GLU E 1 80 ? 30.089 38.600 7.046 1.00 41.33 207 GLU E O 1
ATOM 7085 N N . LEU E 1 81 ? 29.331 40.713 6.852 1.00 39.33 208 LEU E N 1
ATOM 7086 C CA . LEU E 1 81 ? 28.134 40.346 6.085 1.00 39.67 208 LEU E CA 1
ATOM 7087 C C . LEU E 1 81 ? 28.172 41.114 4.775 1.00 40.20 208 LEU E C 1
ATOM 7088 O O . LEU E 1 81 ? 28.537 42.289 4.761 1.00 43.11 208 LEU E O 1
ATOM 7093 N N . THR E 1 82 ? 27.782 40.463 3.681 1.00 37.84 209 THR E N 1
ATOM 7094 C CA . THR E 1 82 ? 27.597 41.184 2.419 1.00 38.16 209 THR E CA 1
ATOM 7095 C C . THR E 1 82 ? 26.274 40.847 1.766 1.00 39.01 209 THR E C 1
ATOM 7096 O O . THR E 1 82 ? 25.673 39.788 2.048 1.00 41.03 209 THR E O 1
ATOM 7100 N N . VAL E 1 83 ? 25.852 41.742 0.878 1.00 36.77 210 VAL E N 1
ATOM 7101 C CA . VAL E 1 83 ? 24.653 41.566 0.093 1.00 40.46 210 VAL E CA 1
ATOM 7102 C C . VAL E 1 83 ? 24.873 42.229 -1.278 1.00 41.99 210 VAL E C 1
ATOM 7103 O O . VAL E 1 83 ? 25.420 43.331 -1.364 1.00 41.05 210 VAL E O 1
ATOM 7107 N N . SER E 1 84 ? 24.403 41.580 -2.340 1.00 38.36 211 SER E N 1
ATOM 7108 C CA . SER E 1 84 ? 24.380 42.191 -3.644 1.00 42.87 211 SER E CA 1
ATOM 7109 C C . SER E 1 84 ? 23.071 41.834 -4.327 1.00 41.01 211 SER E C 1
ATOM 7110 O O . SER E 1 84 ? 22.454 40.802 -4.013 1.00 40.24 211 SER E O 1
ATOM 7113 N N . GLY E 1 85 ? 22.665 42.660 -5.283 1.00 39.41 212 GLY E N 1
ATOM 7114 C CA . GLY E 1 85 ? 21.326 42.578 -5.835 1.00 41.04 212 GLY E CA 1
ATOM 7115 C C . GLY E 1 85 ? 21.233 42.094 -7.263 1.00 43.33 212 GLY E C 1
ATOM 7116 O O . GLY E 1 85 ? 22.157 41.452 -7.801 1.00 40.72 212 GLY E O 1
ATOM 7117 N N . LYS E 1 86 ? 20.113 42.451 -7.889 1.00 45.62 213 LYS E N 1
ATOM 7118 C CA . LYS E 1 86 ? 19.827 42.026 -9.242 1.00 48.07 213 LYS E CA 1
ATOM 7119 C C . LYS E 1 86 ? 19.001 43.076 -9.931 1.00 51.67 213 LYS E C 1
ATOM 7120 O O . LYS E 1 86 ? 18.023 43.555 -9.369 1.00 53.52 213 LYS E O 1
ATOM 7126 N N . THR E 1 87 ? 19.386 43.417 -11.161 1.00 50.69 214 THR E N 1
ATOM 7127 C CA . THR E 1 87 ? 18.661 44.364 -11.965 1.00 53.16 214 THR E CA 1
ATOM 7128 C C . THR E 1 87 ? 17.652 43.618 -12.808 1.00 59.52 214 THR E C 1
ATOM 7129 O O . THR E 1 87 ? 17.979 42.621 -13.441 1.00 60.14 214 THR E O 1
ATOM 7133 N N . VAL E 1 88 ? 16.413 44.106 -12.799 1.00 67.04 215 VAL E N 1
ATOM 7134 C CA . VAL E 1 88 ? 15.349 43.526 -13.596 1.00 70.66 215 VAL E CA 1
ATOM 7135 C C . VAL E 1 88 ? 14.820 44.581 -14.563 1.00 73.65 215 VAL E C 1
ATOM 7136 O O . VAL E 1 88 ? 14.573 45.719 -14.173 1.00 67.99 215 VAL E O 1
ATOM 7140 N N . TYR E 1 89 ? 14.637 44.206 -15.821 1.00 77.91 216 TYR E N 1
ATOM 7141 C CA . TYR E 1 89 ? 13.969 45.079 -16.769 1.00 93.94 216 TYR E CA 1
ATOM 7142 C C . TYR E 1 89 ? 12.531 44.599 -16.978 1.00 106.32 216 TYR E C 1
ATOM 7143 O O . TYR E 1 89 ? 12.267 43.395 -16.974 1.00 109.61 216 TYR E O 1
ATOM 7152 N N . GLU E 1 90 ? 11.606 45.544 -17.137 1.00 112.48 217 GLU E N 1
ATOM 7153 C CA . GLU E 1 90 ? 10.179 45.239 -17.094 1.00 115.83 217 GLU E CA 1
ATOM 7154 C C . GLU E 1 90 ? 9.599 44.974 -18.479 1.00 109.45 217 GLU E C 1
ATOM 7155 O O . GLU E 1 90 ? 9.103 45.885 -19.128 1.00 106.11 217 GLU E O 1
ATOM 7161 N N . THR E 1 98 ? 12.201 50.363 -18.332 1.00 88.47 588 THR E N 1
ATOM 7162 C CA . THR E 1 98 ? 12.225 50.383 -16.866 1.00 90.79 588 THR E CA 1
ATOM 7163 C C . THR E 1 98 ? 13.217 49.409 -16.210 1.00 88.21 588 THR E C 1
ATOM 7164 O O . THR E 1 98 ? 13.066 48.189 -16.308 1.00 85.46 588 THR E O 1
ATOM 7168 N N . GLU E 1 99 ? 14.195 49.964 -15.497 1.00 86.41 589 GLU E N 1
ATOM 7169 C CA . GLU E 1 99 ? 15.006 49.210 -14.555 1.00 85.92 589 GLU E CA 1
ATOM 7170 C C . GLU E 1 99 ? 14.311 49.136 -13.213 1.00 82.08 589 GLU E C 1
ATOM 7171 O O . GLU E 1 99 ? 13.700 50.099 -12.787 1.00 90.58 589 GLU E O 1
ATOM 7177 N N . LYS E 1 100 ? 14.436 48.007 -12.535 1.00 79.96 590 LYS E N 1
ATOM 7178 C CA . LYS E 1 100 ? 14.031 47.894 -11.139 1.00 80.55 590 LYS E CA 1
ATOM 7179 C C . LYS E 1 100 ? 15.083 47.081 -10.408 1.00 78.70 590 LYS E C 1
ATOM 7180 O O . LYS E 1 100 ? 15.760 46.244 -11.006 1.00 71.44 590 LYS E O 1
ATOM 7186 N N . LYS E 1 101 ? 15.201 47.311 -9.108 1.00 56.73 591 LYS E N 1
ATOM 7187 C CA . LYS E 1 101 ? 16.170 46.584 -8.305 1.00 55.29 591 LYS E CA 1
ATOM 7188 C C . LYS E 1 101 ? 15.495 45.526 -7.461 1.00 53.95 591 LYS E C 1
ATOM 7189 O O . LYS E 1 101 ? 14.459 45.777 -6.870 1.00 62.56 591 LYS E O 1
ATOM 7195 N N . SER E 1 102 ? 16.112 44.353 -7.370 1.00 53.32 592 SER E N 1
ATOM 7196 C CA . SER E 1 102 ? 15.546 43.240 -6.611 1.00 53.59 592 SER E CA 1
ATOM 7197 C C . SER E 1 102 ? 15.586 43.545 -5.120 1.00 48.66 592 SER E C 1
ATOM 7198 O O . SER E 1 102 ? 14.826 42.972 -4.340 1.00 52.94 592 SER E O 1
ATOM 7201 N N . ILE E 1 103 ? 16.520 44.400 -4.722 1.00 45.80 593 ILE E N 1
ATOM 7202 C CA . ILE E 1 103 ? 16.641 44.797 -3.331 1.00 47.06 593 ILE E CA 1
ATOM 7203 C C . ILE E 1 103 ? 16.319 46.276 -3.282 1.00 55.97 593 ILE E C 1
ATOM 7204 O O . ILE E 1 103 ? 17.037 47.103 -3.851 1.00 62.64 593 ILE E O 1
ATOM 7209 N N . GLU E 1 104 ? 15.219 46.596 -2.613 1.00 57.82 594 GLU E N 1
ATOM 7210 C CA . GLU E 1 104 ? 14.589 47.907 -2.731 1.00 58.61 594 GLU E CA 1
ATOM 7211 C C . GLU E 1 104 ? 14.099 48.330 -1.361 1.00 57.50 594 GLU E C 1
ATOM 7212 O O . GLU E 1 104 ? 13.109 47.810 -0.872 1.00 54.81 594 GLU E O 1
ATOM 7218 N N . ASN E 1 105 ? 14.825 49.242 -0.731 1.00 55.44 595 ASN E N 1
ATOM 7219 C CA . ASN E 1 105 ? 14.680 49.538 0.684 1.00 60.49 595 ASN E CA 1
ATOM 7220 C C . ASN E 1 105 ? 14.692 48.259 1.503 1.00 64.24 595 ASN E C 1
ATOM 7221 O O . ASN E 1 105 ? 13.862 48.058 2.378 1.00 59.13 595 ASN E O 1
ATOM 7226 N N . GLY E 1 106 ? 15.665 47.403 1.225 1.00 64.97 596 GLY E N 1
ATOM 7227 C CA . GLY E 1 106 ? 15.875 46.173 1.988 1.00 59.93 596 GLY E CA 1
ATOM 7228 C C . GLY E 1 106 ? 16.505 46.354 3.360 1.00 51.44 596 GLY E C 1
ATOM 7229 O O . GLY E 1 106 ? 17.079 47.397 3.662 1.00 44.24 596 GLY E O 1
ATOM 7230 N N . THR E 1 107 ? 16.399 45.305 4.171 1.00 56.24 597 THR E N 1
ATOM 7231 C CA . THR E 1 107 ? 16.795 45.338 5.570 1.00 56.98 597 THR E CA 1
ATOM 7232 C C . THR E 1 107 ? 17.525 44.061 5.962 1.00 56.28 597 THR E C 1
ATOM 7233 O O . THR E 1 107 ? 17.048 42.955 5.694 1.00 52.68 597 THR E O 1
ATOM 7237 N N . ILE E 1 108 ? 18.680 44.227 6.604 1.00 50.49 598 ILE E N 1
ATOM 7238 C CA . ILE E 1 108 ? 19.366 43.133 7.267 1.00 47.08 598 ILE E CA 1
ATOM 7239 C C . ILE E 1 108 ? 19.070 43.205 8.740 1.00 52.62 598 ILE E C 1
ATOM 7240 O O . ILE E 1 108 ? 19.150 44.294 9.346 1.00 48.13 598 ILE E O 1
ATOM 7245 N N . THR E 1 109 ? 18.705 42.047 9.299 1.00 59.57 599 THR E N 1
ATOM 7246 C CA . THR E 1 109 ? 18.437 41.908 10.722 1.00 58.26 599 THR E CA 1
ATOM 7247 C C . THR E 1 109 ? 19.392 40.874 11.287 1.00 51.97 599 THR E C 1
ATOM 7248 O O . THR E 1 109 ? 19.384 39.716 10.869 1.00 53.24 599 THR E O 1
ATOM 7252 N N . ASP E 1 110 ? 20.238 41.305 12.220 1.00 47.95 600 ASP E N 1
ATOM 7253 C CA . ASP E 1 110 ? 21.359 40.507 12.680 1.00 48.33 600 ASP E CA 1
ATOM 7254 C C . ASP E 1 110 ? 21.425 40.533 14.204 1.00 44.89 600 ASP E C 1
ATOM 7255 O O . ASP E 1 110 ? 22.164 41.337 14.761 1.00 49.59 600 ASP E O 1
ATOM 7260 N N . PRO E 1 111 ? 20.674 39.642 14.876 1.00 46.69 601 PRO E N 1
ATOM 7261 C CA . PRO E 1 111 ? 20.801 39.435 16.314 1.00 53.01 601 PRO E CA 1
ATOM 7262 C C . PRO E 1 111 ? 22.119 38.808 16.677 1.00 49.43 601 PRO E C 1
ATOM 7263 O O . PRO E 1 111 ? 22.551 37.863 16.016 1.00 53.55 601 PRO E O 1
ATOM 7267 N N . MET E 1 112 ? 22.756 39.320 17.722 1.00 49.14 602 MET E N 1
ATOM 7268 C CA . MET E 1 112 ? 23.926 38.650 18.271 1.00 49.11 602 MET E CA 1
ATOM 7269 C C . MET E 1 112 ? 23.435 37.325 18.806 1.00 48.41 602 MET E C 1
ATOM 7270 O O . MET E 1 112 ? 22.309 37.211 19.278 1.00 52.61 602 MET E O 1
ATOM 7275 N N . GLY E 1 113 ? 24.279 36.314 18.718 1.00 52.85 603 GLY E N 1
ATOM 7276 C CA . GLY E 1 113 ? 23.984 35.025 19.308 1.00 55.25 603 GLY E CA 1
ATOM 7277 C C . GLY E 1 113 ? 23.965 35.083 20.815 1.00 60.43 603 GLY E C 1
ATOM 7278 O O . GLY E 1 113 ? 24.481 36.016 21.417 1.00 57.93 603 GLY E O 1
ATOM 7279 N N . GLU E 1 114 ? 23.355 34.073 21.422 1.00 66.50 604 GLU E N 1
ATOM 7280 C CA . GLU E 1 114 ? 23.467 33.859 22.853 1.00 71.12 604 GLU E CA 1
ATOM 7281 C C . GLU E 1 114 ? 24.945 33.865 23.258 1.00 60.85 604 GLU E C 1
ATOM 7282 O O . GLU E 1 114 ? 25.760 33.200 22.632 1.00 56.23 604 GLU E O 1
ATOM 7288 N N . LEU E 1 115 ? 25.265 34.608 24.310 1.00 59.61 605 LEU E N 1
ATOM 7289 C CA . LEU E 1 115 ? 26.631 34.690 24.832 1.00 63.54 605 LEU E CA 1
ATOM 7290 C C . LEU E 1 115 ? 27.633 35.346 23.882 1.00 57.51 605 LEU E C 1
ATOM 7291 O O . LEU E 1 115 ? 28.834 35.167 24.048 1.00 56.87 605 LEU E O 1
ATOM 7296 N N . ILE E 1 116 ? 27.143 36.097 22.904 1.00 57.94 606 ILE E N 1
ATOM 7297 C CA . ILE E 1 116 ? 28.013 36.835 21.982 1.00 59.99 606 ILE E CA 1
ATOM 7298 C C . ILE E 1 116 ? 27.839 38.333 22.242 1.00 59.68 606 ILE E C 1
ATOM 7299 O O . ILE E 1 116 ? 26.745 38.863 22.071 1.00 56.86 606 ILE E O 1
ATOM 7304 N N . ASP E 1 117 ? 28.910 39.002 22.663 1.00 62.75 607 ASP E N 1
ATOM 7305 C CA . ASP E 1 117 ? 28.869 40.443 22.947 1.00 59.24 607 ASP E CA 1
ATOM 7306 C C . ASP E 1 117 ? 29.469 41.277 21.815 1.00 57.62 607 ASP E C 1
ATOM 7307 O O . ASP E 1 117 ? 30.648 41.137 21.469 1.00 51.73 607 ASP E O 1
ATOM 7312 N N . LEU E 1 118 ? 28.639 42.142 21.242 1.00 51.45 608 LEU E N 1
ATOM 7313 C CA . LEU E 1 118 ? 29.076 43.130 20.284 1.00 51.31 608 LEU E CA 1
ATOM 7314 C C . LEU E 1 118 ? 30.059 44.102 20.944 1.00 54.38 608 LEU E C 1
ATOM 7315 O O . LEU E 1 118 ? 29.827 44.549 22.039 1.00 61.66 608 LEU E O 1
ATOM 7320 N N . GLN E 1 119 ? 31.152 44.441 20.275 1.00 57.32 609 GLN E N 1
ATOM 7321 C CA . GLN E 1 119 ? 32.119 45.372 20.867 1.00 62.74 609 GLN E CA 1
ATOM 7322 C C . GLN E 1 119 ? 31.667 46.792 20.652 1.00 61.97 609 GLN E C 1
ATOM 7323 O O . GLN E 1 119 ? 31.459 47.205 19.509 1.00 57.65 609 GLN E O 1
ATOM 7329 N N . LEU E 1 120 ? 31.525 47.528 21.756 1.00 61.55 610 LEU E N 1
ATOM 7330 C CA . LEU E 1 120 ? 31.015 48.898 21.730 1.00 67.50 610 LEU E CA 1
ATOM 7331 C C . LEU E 1 120 ? 32.046 49.937 22.222 1.00 71.43 610 LEU E C 1
ATOM 7332 O O . LEU E 1 120 ? 31.738 51.123 22.382 1.00 68.40 610 LEU E O 1
ATOM 7337 N N . GLY E 1 121 ? 33.274 49.490 22.465 1.00 67.56 611 GLY E N 1
ATOM 7338 C CA . GLY E 1 121 ? 34.337 50.398 22.883 1.00 75.17 611 GLY E CA 1
ATOM 7339 C C . GLY E 1 121 ? 34.128 50.895 24.302 1.00 82.36 611 GLY E C 1
ATOM 7340 O O . GLY E 1 121 ? 33.190 50.475 24.992 1.00 86.27 611 GLY E O 1
ATOM 7341 N N . THR E 1 122 ? 34.991 51.808 24.730 1.00 84.26 612 THR E N 1
ATOM 7342 C CA . THR E 1 122 ? 35.034 52.209 26.134 1.00 98.98 612 THR E CA 1
ATOM 7343 C C . THR E 1 122 ? 33.726 52.853 26.601 1.00 93.64 612 THR E C 1
ATOM 7344 O O . THR E 1 122 ? 33.314 52.601 27.735 1.00 76.69 612 THR E O 1
ATOM 7348 N N . ASP E 1 123 ? 33.055 53.625 25.742 1.00 92.39 613 ASP E N 1
ATOM 7349 C CA . ASP E 1 123 ? 31.830 54.299 26.161 1.00 88.29 613 ASP E CA 1
ATOM 7350 C C . ASP E 1 123 ? 30.582 53.389 26.279 1.00 83.90 613 ASP E C 1
ATOM 7351 O O . ASP E 1 123 ? 29.558 53.847 26.751 1.00 87.95 613 ASP E O 1
ATOM 7356 N N . GLY E 1 124 ? 30.676 52.122 25.855 1.00 77.07 614 GLY E N 1
ATOM 7357 C CA . GLY E 1 124 ? 29.556 51.187 25.930 1.00 73.58 614 GLY E CA 1
ATOM 7358 C C . GLY E 1 124 ? 28.361 51.521 25.042 1.00 77.54 614 GLY E C 1
ATOM 7359 O O . GLY E 1 124 ? 27.267 50.996 25.261 1.00 73.31 614 GLY E O 1
ATOM 7360 N N . ARG E 1 125 ? 28.566 52.371 24.036 1.00 82.71 615 ARG E N 1
ATOM 7361 C CA . ARG E 1 125 ? 27.496 52.781 23.130 1.00 88.71 615 ARG E CA 1
ATOM 7362 C C . ARG E 1 125 ? 27.826 52.428 21.681 1.00 82.88 615 ARG E C 1
ATOM 7363 O O . ARG E 1 125 ? 28.998 52.299 21.332 1.00 84.02 615 ARG E O 1
ATOM 7371 N N . PHE E 1 126 ? 26.798 52.260 20.852 1.00 78.75 616 PHE E N 1
ATOM 7372 C CA . PHE E 1 126 ? 27.006 51.841 19.475 1.00 81.19 616 PHE E CA 1
ATOM 7373 C C . PHE E 1 126 ? 27.266 53.059 18.592 1.00 80.29 616 PHE E C 1
ATOM 7374 O O . PHE E 1 126 ? 26.344 53.770 18.239 1.00 76.38 616 PHE E O 1
ATOM 7382 N N . ASP E 1 127 ? 28.530 53.279 18.256 1.00 77.75 617 ASP E N 1
ATOM 7383 C CA . ASP E 1 127 ? 28.951 54.455 17.508 1.00 76.17 617 ASP E CA 1
ATOM 7384 C C . ASP E 1 127 ? 29.433 54.042 16.130 1.00 70.33 617 ASP E C 1
ATOM 7385 O O . ASP E 1 127 ? 29.794 52.877 15.906 1.00 77.87 617 ASP E O 1
ATOM 7390 N N . PRO E 1 128 ? 29.523 55.010 15.208 1.00 66.91 618 PRO E N 1
ATOM 7391 C CA . PRO E 1 128 ? 30.228 54.777 13.934 1.00 67.42 618 PRO E CA 1
ATOM 7392 C C . PRO E 1 128 ? 31.583 54.071 14.061 1.00 57.82 618 PRO E C 1
ATOM 7393 O O . PRO E 1 128 ? 31.945 53.272 13.195 1.00 62.00 618 PRO E O 1
ATOM 7397 N N . ALA E 1 129 ? 32.308 54.338 15.132 1.00 55.30 619 ALA E N 1
ATOM 7398 C CA . ALA E 1 129 ? 33.588 53.690 15.390 1.00 58.64 619 ALA E CA 1
ATOM 7399 C C . ALA E 1 129 ? 33.494 52.180 15.570 1.00 61.45 619 ALA E C 1
ATOM 7400 O O . ALA E 1 129 ? 34.505 51.504 15.485 1.00 65.47 619 ALA E O 1
ATOM 7402 N N . ASP E 1 130 ? 32.297 51.650 15.817 1.00 64.32 620 ASP E N 1
ATOM 7403 C CA . ASP E 1 130 ? 32.141 50.221 16.141 1.00 60.90 620 ASP E CA 1
ATOM 7404 C C . ASP E 1 130 ? 31.682 49.326 14.984 1.00 54.79 620 ASP E C 1
ATOM 7405 O O . ASP E 1 130 ? 31.467 48.127 15.162 1.00 47.82 620 ASP E O 1
ATOM 7410 N N . TYR E 1 131 ? 31.537 49.904 13.800 1.00 51.32 621 TYR E N 1
ATOM 7411 C CA . TYR E 1 131 ? 31.214 49.136 12.614 1.00 47.32 621 TYR E CA 1
ATOM 7412 C C . TYR E 1 131 ? 31.780 49.819 11.366 1.00 51.36 621 TYR E C 1
ATOM 7413 O O . TYR E 1 131 ? 32.132 50.988 11.414 1.00 48.19 621 TYR E O 1
ATOM 7422 N N . THR E 1 132 ? 31.872 49.081 10.253 1.00 50.17 622 THR E N 1
ATOM 7423 C CA . THR E 1 132 ? 32.004 49.707 8.945 1.00 49.28 622 THR E CA 1
ATOM 7424 C C . THR E 1 132 ? 30.866 49.277 8.025 1.00 43.51 622 THR E C 1
ATOM 7425 O O . THR E 1 132 ? 30.399 48.138 8.079 1.00 45.53 622 THR E O 1
ATOM 7429 N N . LEU E 1 133 ? 30.376 50.232 7.244 1.00 45.91 623 LEU E N 1
ATOM 7430 C CA . LEU E 1 133 ? 29.475 49.959 6.153 1.00 48.31 623 LEU E CA 1
ATOM 7431 C C . LEU E 1 133 ? 30.033 50.632 4.889 1.00 50.37 623 LEU E C 1
ATOM 7432 O O . LEU E 1 133 ? 30.143 51.856 4.813 1.00 50.98 623 LEU E O 1
ATOM 7437 N N . THR E 1 134 ? 30.393 49.802 3.916 1.00 48.46 624 THR E N 1
ATOM 7438 C CA . THR E 1 134 ? 30.991 50.251 2.667 1.00 45.64 624 THR E CA 1
ATOM 7439 C C . THR E 1 134 ? 30.257 49.616 1.495 1.00 45.29 624 THR E C 1
ATOM 7440 O O . THR E 1 134 ? 29.577 48.594 1.651 1.00 47.57 624 THR E O 1
ATOM 7444 N N . ALA E 1 135 ? 30.416 50.206 0.319 1.00 44.88 625 ALA E N 1
ATOM 7445 C CA . ALA E 1 135 ? 29.845 49.634 -0.881 1.00 44.92 625 ALA E CA 1
ATOM 7446 C C . ALA E 1 135 ? 30.846 49.686 -2.047 1.00 42.56 625 ALA E C 1
ATOM 7447 O O . ALA E 1 135 ? 31.774 50.493 -2.040 1.00 47.46 625 ALA E O 1
ATOM 7449 N N . ASN E 1 136 ? 30.616 48.843 -3.056 1.00 41.06 626 ASN E N 1
ATOM 7450 C CA . ASN E 1 136 ? 31.599 48.620 -4.103 1.00 41.15 626 ASN E CA 1
ATOM 7451 C C . ASN E 1 136 ? 31.562 49.701 -5.158 1.00 43.64 626 ASN E C 1
ATOM 7452 O O . ASN E 1 136 ? 32.279 49.603 -6.169 1.00 43.69 626 ASN E O 1
ATOM 7457 N N . ASP E 1 137 ? 30.761 50.749 -4.934 1.00 42.81 627 ASP E N 1
ATOM 7458 C CA . ASP E 1 137 ? 30.876 51.957 -5.744 1.00 45.17 627 ASP E CA 1
ATOM 7459 C C . ASP E 1 137 ? 31.853 52.939 -5.121 1.00 44.10 627 ASP E C 1
ATOM 7460 O O . ASP E 1 137 ? 32.032 54.030 -5.637 1.00 50.05 627 ASP E O 1
ATOM 7465 N N . GLY E 1 138 ? 32.488 52.549 -4.019 1.00 40.98 628 GLY E N 1
ATOM 7466 C CA . GLY E 1 138 ? 33.408 53.423 -3.296 1.00 40.23 628 GLY E CA 1
ATOM 7467 C C . GLY E 1 138 ? 32.720 54.329 -2.260 1.00 48.45 628 GLY E C 1
ATOM 7468 O O . GLY E 1 138 ? 33.358 55.180 -1.653 1.00 54.36 628 GLY E O 1
ATOM 7469 N N . SER E 1 139 ? 31.430 54.145 -2.020 1.00 52.84 629 SER E N 1
ATOM 7470 C CA . SER E 1 139 ? 30.764 54.910 -0.958 1.00 54.45 629 SER E CA 1
ATOM 7471 C C . SER E 1 139 ? 30.926 54.217 0.397 1.00 52.86 629 SER E C 1
ATOM 7472 O O . SER E 1 139 ? 31.249 53.026 0.462 1.00 47.31 629 SER E O 1
ATOM 7475 N N . ARG E 1 140 ? 30.737 54.985 1.465 1.00 49.25 630 ARG E N 1
ATOM 7476 C CA . ARG E 1 140 ? 30.771 54.437 2.806 1.00 56.29 630 ARG E CA 1
ATOM 7477 C C . ARG E 1 140 ? 30.047 55.353 3.805 1.00 53.86 630 ARG E C 1
ATOM 7478 O O . ARG E 1 140 ? 29.775 56.526 3.523 1.00 49.39 630 ARG E O 1
ATOM 7486 N N . LEU E 1 141 ? 29.724 54.805 4.966 1.00 51.90 631 LEU E N 1
ATOM 7487 C CA . LEU E 1 141 ? 29.267 55.639 6.072 1.00 58.65 631 LEU E CA 1
ATOM 7488 C C . LEU E 1 141 ? 30.476 56.131 6.847 1.00 57.99 631 LEU E C 1
ATOM 7489 O O . LEU E 1 141 ? 31.354 55.350 7.206 1.00 56.91 631 LEU E O 1
ATOM 7494 N N . GLU E 1 142 ? 30.508 57.433 7.089 1.00 59.44 632 GLU E N 1
ATOM 7495 C CA . GLU E 1 142 ? 31.563 58.053 7.866 1.00 64.90 632 GLU E CA 1
ATOM 7496 C C . GLU E 1 142 ? 30.898 58.886 8.930 1.00 67.85 632 GLU E C 1
ATOM 7497 O O . GLU E 1 142 ? 30.175 59.843 8.639 1.00 68.12 632 GLU E O 1
ATOM 7503 N N . ASN E 1 143 ? 31.104 58.497 10.172 1.00 71.44 633 ASN E N 1
ATOM 7504 C CA . ASN E 1 143 ? 30.375 59.090 11.275 1.00 78.62 633 ASN E CA 1
ATOM 7505 C C . ASN E 1 143 ? 28.884 59.213 11.003 1.00 67.07 633 ASN E C 1
ATOM 7506 O O . ASN E 1 143 ? 28.277 60.245 11.284 1.00 69.17 633 ASN E O 1
ATOM 7511 N N . GLY E 1 144 ? 28.295 58.165 10.448 1.00 62.54 634 GLY E N 1
ATOM 7512 C CA . GLY E 1 144 ? 26.858 58.131 10.211 1.00 65.06 634 GLY E CA 1
ATOM 7513 C C . GLY E 1 144 ? 26.434 58.680 8.855 1.00 69.87 634 GLY E C 1
ATOM 7514 O O . GLY E 1 144 ? 25.337 58.385 8.400 1.00 80.25 634 GLY E O 1
ATOM 7515 N N . GLN E 1 145 ? 27.302 59.440 8.192 1.00 74.58 635 GLN E N 1
ATOM 7516 C CA . GLN E 1 145 ? 26.960 60.082 6.924 1.00 73.12 635 GLN E CA 1
ATOM 7517 C C . GLN E 1 145 ? 27.471 59.326 5.712 1.00 76.64 635 GLN E C 1
ATOM 7518 O O . GLN E 1 145 ? 28.629 58.922 5.660 1.00 67.92 635 GLN E O 1
ATOM 7524 N N . ALA E 1 146 ? 26.614 59.164 4.711 1.00 67.91 636 ALA E N 1
ATOM 7525 C CA . ALA E 1 146 ? 27.017 58.534 3.482 1.00 65.14 636 ALA E CA 1
ATOM 7526 C C . ALA E 1 146 ? 27.901 59.507 2.698 1.00 68.09 636 ALA E C 1
ATOM 7527 O O . ALA E 1 146 ? 27.505 60.636 2.434 1.00 65.74 636 ALA E O 1
ATOM 7529 N N . VAL E 1 147 ? 29.098 59.064 2.320 1.00 66.06 637 VAL E N 1
ATOM 7530 C CA . VAL E 1 147 ? 29.993 59.888 1.526 1.00 61.24 637 VAL E CA 1
ATOM 7531 C C . VAL E 1 147 ? 30.578 59.049 0.416 1.00 60.30 637 VAL E C 1
ATOM 7532 O O . VAL E 1 147 ? 30.478 57.825 0.440 1.00 60.13 637 VAL E O 1
ATOM 7536 N N . GLY E 1 148 ? 31.167 59.718 -0.572 1.00 54.74 638 GLY E N 1
ATOM 7537 C CA . GLY E 1 148 ? 31.810 59.044 -1.685 1.00 59.50 638 GLY E CA 1
ATOM 7538 C C . GLY E 1 148 ? 30.828 58.573 -2.740 1.00 59.63 638 GLY E C 1
ATOM 7539 O O . GLY E 1 148 ? 29.694 59.065 -2.833 1.00 59.70 638 GLY E O 1
ATOM 7540 N N . GLY E 1 149 ? 31.271 57.596 -3.521 1.00 55.16 639 GLY E N 1
ATOM 7541 C CA . GLY E 1 149 ? 30.580 57.204 -4.745 1.00 54.17 639 GLY E CA 1
ATOM 7542 C C . GLY E 1 149 ? 31.073 58.010 -5.927 1.00 54.70 639 GLY E C 1
ATOM 7543 O O . GLY E 1 149 ? 31.729 59.033 -5.748 1.00 52.93 639 GLY E O 1
ATOM 7544 N N . PRO E 1 150 ? 30.754 57.558 -7.153 1.00 53.83 640 PRO E N 1
ATOM 7545 C CA . PRO E 1 150 ? 31.187 58.311 -8.321 1.00 59.28 640 PRO E CA 1
ATOM 7546 C C . PRO E 1 150 ? 30.689 59.763 -8.369 1.00 61.87 640 PRO E C 1
ATOM 7547 O O . PRO E 1 150 ? 31.363 60.593 -8.974 1.00 61.35 640 PRO E O 1
ATOM 7551 N N . GLN E 1 151 ? 29.557 60.082 -7.736 1.00 62.00 641 GLN E N 1
ATOM 7552 C CA . GLN E 1 151 ? 29.089 61.484 -7.682 1.00 64.37 641 GLN E CA 1
ATOM 7553 C C . GLN E 1 151 ? 29.436 62.201 -6.385 1.00 57.33 641 GLN E C 1
ATOM 7554 O O . GLN E 1 151 ? 29.020 63.324 -6.176 1.00 60.55 641 GLN E O 1
ATOM 7560 N N . ASN E 1 152 ? 30.180 61.544 -5.508 1.00 62.23 642 ASN E N 1
ATOM 7561 C CA . ASN E 1 152 ? 30.500 62.096 -4.198 1.00 68.31 642 ASN E CA 1
ATOM 7562 C C . ASN E 1 152 ? 29.253 62.601 -3.461 1.00 71.33 642 ASN E C 1
ATOM 7563 O O . ASN E 1 152 ? 29.263 63.664 -2.869 1.00 72.11 642 ASN E O 1
ATOM 7568 N N . ASP E 1 153 ? 28.197 61.797 -3.488 1.00 70.59 643 ASP E N 1
ATOM 7569 C CA . ASP E 1 153 ? 26.926 62.143 -2.859 1.00 69.13 643 ASP E CA 1
ATOM 7570 C C . ASP E 1 153 ? 26.437 61.045 -1.925 1.00 70.78 643 ASP E C 1
ATOM 7571 O O . ASP E 1 153 ? 25.263 61.040 -1.531 1.00 71.32 643 ASP E O 1
ATOM 7576 N N . GLY E 1 154 ? 27.309 60.093 -1.602 1.00 69.90 644 GLY E N 1
ATOM 7577 C CA . GLY E 1 154 ? 26.922 58.938 -0.783 1.00 58.70 644 GLY E CA 1
ATOM 7578 C C . GLY E 1 154 ? 26.513 57.705 -1.564 1.00 57.05 644 GLY E C 1
ATOM 7579 O O . GLY E 1 154 ? 26.350 56.622 -0.986 1.00 52.27 644 GLY E O 1
ATOM 7580 N N . GLY E 1 155 ? 26.323 57.863 -2.873 1.00 56.79 645 GLY E N 1
ATOM 7581 C CA . GLY E 1 155 ? 26.141 56.727 -3.782 1.00 53.08 645 GLY E CA 1
ATOM 7582 C C . GLY E 1 155 ? 25.170 55.679 -3.276 1.00 55.35 645 GLY E C 1
ATOM 7583 O O . GLY E 1 155 ? 24.072 55.996 -2.816 1.00 59.15 645 GLY E O 1
ATOM 7584 N N . LEU E 1 156 ? 25.594 54.421 -3.318 1.00 54.89 646 LEU E N 1
ATOM 7585 C CA . LEU E 1 156 ? 24.708 53.303 -2.965 1.00 51.86 646 LEU E CA 1
ATOM 7586 C C . LEU E 1 156 ? 24.235 53.363 -1.525 1.00 48.57 646 LEU E C 1
ATOM 7587 O O . LEU E 1 156 ? 23.277 52.708 -1.177 1.00 49.38 646 LEU E O 1
ATOM 7592 N N . LEU E 1 157 ? 24.933 54.110 -0.679 1.00 51.70 647 LEU E N 1
ATOM 7593 C CA . LEU E 1 157 ? 24.600 54.130 0.736 1.00 54.71 647 LEU E CA 1
ATOM 7594 C C . LEU E 1 157 ? 23.876 55.417 1.170 1.00 55.04 647 LEU E C 1
ATOM 7595 O O . LEU E 1 157 ? 23.700 55.637 2.357 1.00 59.54 647 LEU E O 1
ATOM 7600 N N . LYS E 1 158 ? 23.466 56.238 0.202 1.00 66.30 648 LYS E N 1
ATOM 7601 C CA . LYS E 1 158 ? 22.726 57.502 0.437 1.00 63.54 648 LYS E CA 1
ATOM 7602 C C . LYS E 1 158 ? 21.646 57.400 1.512 1.00 65.59 648 LYS E C 1
ATOM 7603 O O . LYS E 1 158 ? 21.444 58.320 2.283 1.00 66.98 648 LYS E O 1
ATOM 7609 N N . ASN E 1 159 ? 20.925 56.286 1.514 1.00 59.64 649 ASN E N 1
ATOM 7610 C CA . ASN E 1 159 ? 19.769 56.107 2.362 1.00 62.10 649 ASN E CA 1
ATOM 7611 C C . ASN E 1 159 ? 19.949 55.044 3.425 1.00 58.78 649 ASN E C 1
ATOM 7612 O O . ASN E 1 159 ? 18.995 54.651 4.079 1.00 67.59 649 ASN E O 1
ATOM 7617 N N . ALA E 1 160 ? 21.171 54.576 3.601 1.00 59.33 650 ALA E N 1
ATOM 7618 C CA . ALA E 1 160 ? 21.407 53.446 4.466 1.00 60.25 650 ALA E CA 1
ATOM 7619 C C . ALA E 1 160 ? 21.666 53.916 5.882 1.00 55.62 650 ALA E C 1
ATOM 7620 O O . ALA E 1 160 ? 22.253 54.968 6.096 1.00 55.86 650 ALA E O 1
ATOM 7622 N N . LYS E 1 161 ? 21.235 53.121 6.849 1.00 68.24 651 LYS E N 1
ATOM 7623 C CA . LYS E 1 161 ? 21.525 53.367 8.259 1.00 68.87 651 LYS E CA 1
ATOM 7624 C C . LYS E 1 161 ? 21.929 52.061 8.920 1.00 63.77 651 LYS E C 1
ATOM 7625 O O . LYS E 1 161 ? 21.477 50.985 8.493 1.00 56.69 651 LYS E O 1
ATOM 7631 N N . VAL E 1 162 ? 22.777 52.160 9.942 1.00 59.43 652 VAL E N 1
ATOM 7632 C CA . VAL E 1 162 ? 23.134 51.015 10.777 1.00 64.02 652 VAL E CA 1
ATOM 7633 C C . VAL E 1 162 ? 22.678 51.288 12.209 1.00 69.03 652 VAL E C 1
ATOM 7634 O O . VAL E 1 162 ? 23.119 52.259 12.812 1.00 72.17 652 VAL E O 1
ATOM 7638 N N . LEU E 1 163 ? 21.811 50.432 12.753 1.00 73.24 653 LEU E N 1
ATOM 7639 C CA . LEU E 1 163 ? 21.205 50.664 14.060 1.00 69.11 653 LEU E CA 1
ATOM 7640 C C . LEU E 1 163 ? 21.513 49.505 15.009 1.00 64.34 653 LEU E C 1
ATOM 7641 O O . LEU E 1 163 ? 21.675 48.376 14.590 1.00 56.61 653 LEU E O 1
ATOM 7646 N N . TYR E 1 164 ? 21.564 49.778 16.299 1.00 56.64 654 TYR E N 1
ATOM 7647 C CA . TYR E 1 164 ? 21.702 48.707 17.275 1.00 57.80 654 TYR E CA 1
ATOM 7648 C C . TYR E 1 164 ? 20.606 48.837 18.325 1.00 63.39 654 TYR E C 1
ATOM 7649 O O . TYR E 1 164 ? 20.405 49.900 18.910 1.00 59.26 654 TYR E O 1
ATOM 7658 N N . ASP E 1 165 ? 19.902 47.728 18.541 1.00 66.01 655 ASP E N 1
ATOM 7659 C CA . ASP E 1 165 ? 18.780 47.699 19.457 1.00 66.62 655 ASP E CA 1
ATOM 7660 C C . ASP E 1 165 ? 19.300 47.023 20.727 1.00 67.69 655 ASP E C 1
ATOM 7661 O O . ASP E 1 165 ? 19.671 45.858 20.712 1.00 59.28 655 ASP E O 1
ATOM 7666 N N . THR E 1 166 ? 19.413 47.799 21.801 1.00 74.48 656 THR E N 1
ATOM 7667 C CA . THR E 1 166 ? 20.209 47.387 22.973 1.00 79.35 656 THR E CA 1
ATOM 7668 C C . THR E 1 166 ? 19.515 46.310 23.797 1.00 73.85 656 THR E C 1
ATOM 7669 O O . THR E 1 166 ? 20.172 45.541 24.520 1.00 64.15 656 THR E O 1
ATOM 7673 N N . THR E 1 167 ? 18.197 46.233 23.659 1.00 75.55 657 THR E N 1
ATOM 7674 C CA . THR E 1 167 ? 17.421 45.267 24.413 1.00 84.52 657 THR E CA 1
ATOM 7675 C C . THR E 1 167 ? 17.472 43.908 23.732 1.00 78.82 657 THR E C 1
ATOM 7676 O O . THR E 1 167 ? 17.776 42.899 24.367 1.00 69.18 657 THR E O 1
ATOM 7680 N N . GLU E 1 168 ? 17.176 43.885 22.434 1.00 80.40 658 GLU E N 1
ATOM 7681 C CA . GLU E 1 168 ? 17.208 42.639 21.690 1.00 83.46 658 GLU E CA 1
ATOM 7682 C C . GLU E 1 168 ? 18.623 42.230 21.291 1.00 74.15 658 GLU E C 1
ATOM 7683 O O . GLU E 1 168 ? 18.837 41.138 20.806 1.00 73.96 658 GLU E O 1
ATOM 7689 N N . LYS E 1 169 ? 19.581 43.129 21.468 1.00 78.99 659 LYS E N 1
ATOM 7690 C CA . LYS E 1 169 ? 20.992 42.891 21.139 1.00 75.67 659 LYS E CA 1
ATOM 7691 C C . LYS E 1 169 ? 21.135 42.526 19.662 1.00 67.70 659 LYS E C 1
ATOM 7692 O O . LYS E 1 169 ? 21.614 41.450 19.304 1.00 55.71 659 LYS E O 1
ATOM 7698 N N . ARG E 1 170 ? 20.707 43.453 18.814 1.00 61.31 660 ARG E N 1
ATOM 7699 C CA . ARG E 1 170 ? 20.593 43.174 17.416 1.00 66.22 660 ARG E CA 1
ATOM 7700 C C . ARG E 1 170 ? 20.945 44.389 16.558 1.00 62.43 660 ARG E C 1
ATOM 7701 O O . ARG E 1 170 ? 20.558 45.528 16.833 1.00 59.62 660 ARG E O 1
ATOM 7709 N N . ILE E 1 171 ? 21.728 44.121 15.520 1.00 54.83 661 ILE E N 1
ATOM 7710 C CA . ILE E 1 171 ? 22.070 45.126 14.535 1.00 54.76 661 ILE E CA 1
ATOM 7711 C C . ILE E 1 171 ? 21.046 45.074 13.418 1.00 56.62 661 ILE E C 1
ATOM 7712 O O . ILE E 1 171 ? 20.598 43.993 13.035 1.00 56.23 661 ILE E O 1
ATOM 7717 N N . ARG E 1 172 ? 20.671 46.240 12.901 1.00 57.92 662 ARG E N 1
ATOM 7718 C CA . ARG E 1 172 ? 19.865 46.313 11.685 1.00 61.24 662 ARG E CA 1
ATOM 7719 C C . ARG E 1 172 ? 20.506 47.278 10.699 1.00 60.68 662 ARG E C 1
ATOM 7720 O O . ARG E 1 172 ? 20.990 48.348 11.086 1.00 64.30 662 ARG E O 1
ATOM 7728 N N . VAL E 1 173 ? 20.493 46.902 9.430 1.00 51.40 663 VAL E N 1
ATOM 7729 C CA . VAL E 1 173 ? 20.906 47.804 8.367 1.00 52.51 663 VAL E CA 1
ATOM 7730 C C . VAL E 1 173 ? 19.670 48.066 7.509 1.00 57.15 663 VAL E C 1
ATOM 7731 O O . VAL E 1 173 ? 19.075 47.132 6.940 1.00 57.48 663 VAL E O 1
ATOM 7735 N N . THR E 1 174 ? 19.262 49.328 7.431 1.00 53.64 664 THR E N 1
ATOM 7736 C CA . THR E 1 174 ? 18.095 49.675 6.638 1.00 56.26 664 THR E CA 1
ATOM 7737 C C . THR E 1 174 ? 18.510 50.496 5.445 1.00 54.20 664 THR E C 1
ATOM 7738 O O . THR E 1 174 ? 19.617 51.023 5.415 1.00 55.27 664 THR E O 1
ATOM 7742 N N . GLY E 1 175 ? 17.616 50.611 4.464 1.00 60.32 665 GLY E N 1
ATOM 7743 C CA . GLY E 1 175 ? 17.810 51.527 3.334 1.00 60.28 665 GLY E CA 1
ATOM 7744 C C . GLY E 1 175 ? 18.678 50.985 2.210 1.00 57.79 665 GLY E C 1
ATOM 7745 O O . GLY E 1 175 ? 19.408 51.753 1.576 1.00 56.30 665 GLY E O 1
ATOM 7746 N N . LEU E 1 176 ? 18.607 49.677 1.954 1.00 57.02 666 LEU E N 1
ATOM 7747 C CA . LEU E 1 176 ? 19.425 49.057 0.912 1.00 51.68 666 LEU E CA 1
ATOM 7748 C C . LEU E 1 176 ? 18.699 49.043 -0.432 1.00 53.71 666 LEU E C 1
ATOM 7749 O O . LEU E 1 176 ? 17.584 48.512 -0.548 1.00 50.17 666 LEU E O 1
ATOM 7754 N N . TYR E 1 177 ? 19.343 49.633 -1.439 1.00 53.20 667 TYR E N 1
ATOM 7755 C CA . TYR E 1 177 ? 18.839 49.633 -2.807 1.00 52.85 667 TYR E CA 1
ATOM 7756 C C . TYR E 1 177 ? 19.935 49.136 -3.770 1.00 50.41 667 TYR E C 1
ATOM 7757 O O . TYR E 1 177 ? 20.895 49.855 -4.073 1.00 47.53 667 TYR E O 1
ATOM 7766 N N . LEU E 1 178 ? 19.774 47.916 -4.276 1.00 51.93 668 LEU E N 1
ATOM 7767 C CA . LEU E 1 178 ? 20.882 47.233 -4.938 1.00 52.38 668 LEU E CA 1
ATOM 7768 C C . LEU E 1 178 ? 20.408 46.421 -6.123 1.00 52.96 668 LEU E C 1
ATOM 7769 O O . LEU E 1 178 ? 19.518 45.549 -5.992 1.00 45.66 668 LEU E O 1
ATOM 7774 N N . GLY E 1 179 ? 21.016 46.699 -7.273 1.00 49.24 669 GLY E N 1
ATOM 7775 C CA . GLY E 1 179 ? 20.850 45.862 -8.455 1.00 46.20 669 GLY E CA 1
ATOM 7776 C C . GLY E 1 179 ? 22.092 45.037 -8.718 1.00 45.34 669 GLY E C 1
ATOM 7777 O O . GLY E 1 179 ? 22.908 44.805 -7.826 1.00 38.27 669 GLY E O 1
ATOM 7778 N N . THR E 1 180 ? 22.235 44.607 -9.964 1.00 47.04 670 THR E N 1
ATOM 7779 C CA . THR E 1 180 ? 23.346 43.742 -10.372 1.00 44.91 670 THR E CA 1
ATOM 7780 C C . THR E 1 180 ? 24.701 44.395 -10.094 1.00 44.48 670 THR E C 1
ATOM 7781 O O . THR E 1 180 ? 24.934 45.555 -10.442 1.00 42.92 670 THR E O 1
ATOM 7785 N N . ASP E 1 181 ? 25.585 43.639 -9.459 1.00 44.16 671 ASP E N 1
ATOM 7786 C CA . ASP E 1 181 ? 26.949 44.074 -9.141 1.00 42.99 671 ASP E CA 1
ATOM 7787 C C . ASP E 1 181 ? 26.992 45.302 -8.271 1.00 43.58 671 ASP E C 1
ATOM 7788 O O . ASP E 1 181 ? 27.985 46.019 -8.241 1.00 47.15 671 ASP E O 1
ATOM 7793 N N . GLU E 1 182 ? 25.908 45.536 -7.551 1.00 45.90 672 GLU E N 1
ATOM 7794 C CA . GLU E 1 182 ? 25.900 46.564 -6.504 1.00 48.84 672 GLU E CA 1
ATOM 7795 C C . GLU E 1 182 ? 25.911 45.828 -5.174 1.00 45.88 672 GLU E C 1
ATOM 7796 O O . GLU E 1 182 ? 25.009 45.034 -4.888 1.00 42.81 672 GLU E O 1
ATOM 7802 N N . LYS E 1 183 ? 26.966 46.059 -4.396 1.00 43.03 673 LYS E N 1
ATOM 7803 C CA . LYS E 1 183 ? 27.284 45.223 -3.253 1.00 37.24 673 LYS E CA 1
ATOM 7804 C C . LYS E 1 183 ? 27.672 46.052 -2.036 1.00 46.77 673 LYS E C 1
ATOM 7805 O O . LYS E 1 183 ? 28.418 47.013 -2.141 1.00 49.36 673 LYS E O 1
ATOM 7811 N N . VAL E 1 184 ? 27.169 45.649 -0.876 1.00 45.20 674 VAL E N 1
ATOM 7812 C CA . VAL E 1 184 ? 27.368 46.355 0.363 1.00 48.36 674 VAL E CA 1
ATOM 7813 C C . VAL E 1 184 ? 27.945 45.383 1.372 1.00 45.17 674 VAL E C 1
ATOM 7814 O O . VAL E 1 184 ? 27.541 44.221 1.418 1.00 42.96 674 VAL E O 1
ATOM 7818 N N . THR E 1 185 ? 28.856 45.881 2.208 1.00 42.85 675 THR E N 1
ATOM 7819 C CA . THR E 1 185 ? 29.557 45.062 3.196 1.00 41.86 675 THR E CA 1
ATOM 7820 C C . THR E 1 185 ? 29.455 45.737 4.570 1.00 46.36 675 THR E C 1
ATOM 7821 O O . THR E 1 185 ? 29.793 46.923 4.722 1.00 51.94 675 THR E O 1
ATOM 7825 N N . LEU E 1 186 ? 29.021 44.963 5.561 1.00 47.00 676 LEU E N 1
ATOM 7826 C CA . LEU E 1 186 ? 29.021 45.372 6.963 1.00 53.17 676 LEU E CA 1
ATOM 7827 C C . LEU E 1 186 ? 30.070 44.566 7.753 1.00 48.41 676 LEU E C 1
ATOM 7828 O O . LEU E 1 186 ? 30.166 43.351 7.596 1.00 41.75 676 LEU E O 1
ATOM 7833 N N . THR E 1 187 ? 30.852 45.241 8.589 1.00 43.91 677 THR E N 1
ATOM 7834 C CA . THR E 1 187 ? 31.744 44.560 9.518 1.00 47.08 677 THR E CA 1
ATOM 7835 C C . THR E 1 187 ? 31.536 45.119 10.929 1.00 50.56 677 THR E C 1
ATOM 7836 O O . THR E 1 187 ? 31.140 46.280 11.104 1.00 49.52 677 THR E O 1
ATOM 7840 N N . TYR E 1 188 ? 31.813 44.269 11.917 1.00 49.18 678 TYR E N 1
ATOM 7841 C CA . TYR E 1 188 ? 31.822 44.648 13.330 1.00 48.74 678 TYR E CA 1
ATOM 7842 C C . TYR E 1 188 ? 32.590 43.559 14.087 1.00 46.13 678 TYR E C 1
ATOM 7843 O O . TYR E 1 188 ? 32.937 42.515 13.519 1.00 43.22 678 TYR E O 1
ATOM 7852 N N . ASN E 1 189 ? 32.864 43.799 15.363 1.00 43.99 679 ASN E N 1
ATOM 7853 C CA . ASN E 1 189 ? 33.606 42.831 16.178 1.00 48.25 679 ASN E CA 1
ATOM 7854 C C . ASN E 1 189 ? 32.785 42.276 17.323 1.00 48.78 679 ASN E C 1
ATOM 7855 O O . ASN E 1 189 ? 31.909 42.959 17.850 1.00 56.59 679 ASN E O 1
ATOM 7860 N N . VAL E 1 190 ? 33.094 41.048 17.725 1.00 52.84 680 VAL E N 1
ATOM 7861 C CA . VAL E 1 190 ? 32.380 40.384 18.820 1.00 47.02 680 VAL E CA 1
ATOM 7862 C C . VAL E 1 190 ? 33.364 39.682 19.714 1.00 50.70 680 VAL E C 1
ATOM 7863 O O . VAL E 1 190 ? 34.523 39.485 19.337 1.00 48.25 680 VAL E O 1
ATOM 7867 N N . ARG E 1 191 ? 32.871 39.311 20.893 1.00 52.54 681 ARG E N 1
ATOM 7868 C CA . ARG E 1 191 ? 33.621 38.547 21.860 1.00 56.75 681 ARG E CA 1
ATOM 7869 C C . ARG E 1 191 ? 32.701 37.536 22.561 1.00 59.71 681 ARG E C 1
ATOM 7870 O O . ARG E 1 191 ? 31.555 37.854 22.942 1.00 52.51 681 ARG E O 1
ATOM 7878 N N . LEU E 1 192 ? 33.223 36.330 22.768 1.00 54.14 682 LEU E N 1
ATOM 7879 C CA . LEU E 1 192 ? 32.507 35.321 23.526 1.00 57.00 682 LEU E CA 1
ATOM 7880 C C . LEU E 1 192 ? 32.416 35.762 24.977 1.00 55.53 682 LEU E C 1
ATOM 7881 O O . LEU E 1 192 ? 33.418 36.134 25.583 1.00 64.73 682 LEU E O 1
ATOM 7886 N N . ASN E 1 193 ? 31.210 35.743 25.521 1.00 58.75 683 ASN E N 1
ATOM 7887 C CA . ASN E 1 193 ? 30.981 36.133 26.917 1.00 60.82 683 ASN E CA 1
ATOM 7888 C C . ASN E 1 193 ? 31.657 35.155 27.876 1.00 63.02 683 ASN E C 1
ATOM 7889 O O . ASN E 1 193 ? 31.726 33.960 27.609 1.00 59.97 683 ASN E O 1
ATOM 7894 N N . ASP E 1 194 ? 32.087 35.646 29.034 1.00 68.01 684 ASP E N 1
ATOM 7895 C CA . ASP E 1 194 ? 32.814 34.810 29.988 1.00 67.89 684 ASP E CA 1
ATOM 7896 C C . ASP E 1 194 ? 32.006 33.664 30.595 1.00 70.91 684 ASP E C 1
ATOM 7897 O O . ASP E 1 194 ? 32.592 32.720 31.132 1.00 68.18 684 ASP E O 1
ATOM 7902 N N . GLU E 1 195 ? 30.683 33.717 30.496 1.00 76.10 685 GLU E N 1
ATOM 7903 C CA . GLU E 1 195 ? 29.836 32.632 31.020 1.00 79.31 685 GLU E CA 1
ATOM 7904 C C . GLU E 1 195 ? 29.754 31.419 30.080 1.00 72.72 685 GLU E C 1
ATOM 7905 O O . GLU E 1 195 ? 28.912 30.558 30.271 1.00 70.11 685 GLU E O 1
ATOM 7911 N N . PHE E 1 196 ? 30.622 31.349 29.068 1.00 69.26 686 PHE E N 1
ATOM 7912 C CA . PHE E 1 196 ? 30.585 30.224 28.127 1.00 66.65 686 PHE E CA 1
ATOM 7913 C C . PHE E 1 196 ? 30.834 28.910 28.848 1.00 62.35 686 PHE E C 1
ATOM 7914 O O . PHE E 1 196 ? 31.589 28.842 29.819 1.00 60.39 686 PHE E O 1
ATOM 7922 N N . VAL E 1 197 ? 30.201 27.867 28.342 1.00 56.97 687 VAL E N 1
ATOM 7923 C CA . VAL E 1 197 ? 30.519 26.501 28.712 1.00 61.75 687 VAL E CA 1
ATOM 7924 C C . VAL E 1 197 ? 31.661 26.030 27.816 1.00 59.80 687 VAL E C 1
ATOM 7925 O O . VAL E 1 197 ? 31.612 26.209 26.569 1.00 59.90 687 VAL E O 1
ATOM 7929 N N . SER E 1 198 ? 32.651 25.385 28.426 1.00 56.06 688 SER E N 1
ATOM 7930 C CA . SER E 1 198 ? 33.766 24.805 27.662 1.00 61.90 688 SER E CA 1
ATOM 7931 C C . SER E 1 198 ? 33.362 23.863 26.566 1.00 56.93 688 SER E C 1
ATOM 7932 O O . SER E 1 198 ? 32.548 22.977 26.782 1.00 64.64 688 SER E O 1
ATOM 7935 N N . ASN E 1 199 ? 33.959 24.038 25.388 1.00 72.12 689 ASN E N 1
ATOM 7936 C CA . ASN E 1 199 ? 33.828 23.072 24.264 1.00 73.35 689 ASN E CA 1
ATOM 7937 C C . ASN E 1 199 ? 32.526 23.123 23.519 1.00 66.18 689 ASN E C 1
ATOM 7938 O O . ASN E 1 199 ? 32.384 22.477 22.508 1.00 73.67 689 ASN E O 1
ATOM 7943 N N . LYS E 1 200 ? 31.587 23.909 24.008 1.00 61.67 690 LYS E N 1
ATOM 7944 C CA . LYS E 1 200 ? 30.364 24.147 23.301 1.00 58.45 690 LYS E CA 1
ATOM 7945 C C . LYS E 1 200 ? 30.624 25.198 22.229 1.00 54.54 690 LYS E C 1
ATOM 7946 O O . LYS E 1 200 ? 31.166 26.268 22.517 1.00 55.87 690 LYS E O 1
ATOM 7952 N N . PHE E 1 201 ? 30.224 24.895 20.993 1.00 52.50 691 PHE E N 1
ATOM 7953 C CA . PHE E 1 201 ? 30.218 25.898 19.931 1.00 52.20 691 PHE E CA 1
ATOM 7954 C C . PHE E 1 201 ? 28.983 26.779 20.045 1.00 53.87 691 PHE E C 1
ATOM 7955 O O . PHE E 1 201 ? 27.883 26.286 20.262 1.00 57.39 691 PHE E O 1
ATOM 7963 N N . TYR E 1 202 ? 29.173 28.082 19.904 1.00 48.26 692 TYR E N 1
ATOM 7964 C CA . TYR E 1 202 ? 28.082 29.047 19.944 1.00 48.33 692 TYR E CA 1
ATOM 7965 C C . TYR E 1 202 ? 27.972 29.734 18.586 1.00 45.82 692 TYR E C 1
ATOM 7966 O O . TYR E 1 202 ? 28.954 30.265 18.060 1.00 43.98 692 TYR E O 1
ATOM 7975 N N . ASP E 1 203 ? 26.773 29.730 18.032 1.00 42.86 693 ASP E N 1
ATOM 7976 C CA . ASP E 1 203 ? 26.466 30.568 16.891 1.00 47.66 693 ASP E CA 1
ATOM 7977 C C . ASP E 1 203 ? 26.843 32.023 17.194 1.00 51.47 693 ASP E C 1
ATOM 7978 O O . ASP E 1 203 ? 26.469 32.552 18.226 1.00 51.36 693 ASP E O 1
ATOM 7983 N N . THR E 1 204 ? 27.546 32.683 16.282 1.00 45.36 694 THR E N 1
ATOM 7984 C CA . THR E 1 204 ? 27.911 34.072 16.508 1.00 47.80 694 THR E CA 1
ATOM 7985 C C . THR E 1 204 ? 26.683 34.970 16.388 1.00 48.66 694 THR E C 1
ATOM 7986 O O . THR E 1 204 ? 26.671 36.073 16.923 1.00 54.46 694 THR E O 1
ATOM 7990 N N . ASN E 1 205 ? 25.664 34.511 15.667 1.00 46.76 695 ASN E N 1
ATOM 7991 C CA . ASN E 1 205 ? 24.439 35.294 15.461 1.00 49.89 695 ASN E CA 1
ATOM 7992 C C . ASN E 1 205 ? 23.201 34.462 15.775 1.00 45.38 695 ASN E C 1
ATOM 7993 O O . ASN E 1 205 ? 23.224 33.242 15.708 1.00 42.28 695 ASN E O 1
ATOM 7997 N N . GLY E 1 206 ? 22.111 35.142 16.096 1.00 48.80 696 GLY E N 1
ATOM 7998 C CA . GLY E 1 206 ? 20.794 34.519 16.024 1.00 55.20 696 GLY E CA 1
ATOM 7999 C C . GLY E 1 206 ? 20.374 34.386 14.572 1.00 50.03 696 GLY E C 1
ATOM 8000 O O . GLY E 1 206 ? 21.176 34.491 13.650 1.00 53.69 696 GLY E O 1
ATOM 8001 N N . ARG E 1 207 ? 19.102 34.140 14.353 1.00 53.13 697 ARG E N 1
ATOM 8002 C CA . ARG E 1 207 ? 18.614 34.050 12.996 1.00 54.87 697 ARG E CA 1
ATOM 8003 C C . ARG E 1 207 ? 18.876 35.368 12.270 1.00 52.94 697 ARG E C 1
ATOM 8004 O O . ARG E 1 207 ? 18.371 36.407 12.663 1.00 50.66 697 ARG E O 1
ATOM 8012 N N . THR E 1 208 ? 19.669 35.305 11.208 1.00 52.73 698 THR E N 1
ATOM 8013 C CA . THR E 1 208 ? 20.155 36.492 10.521 1.00 46.91 698 THR E CA 1
ATOM 8014 C C . THR E 1 208 ? 19.555 36.527 9.126 1.00 46.48 698 THR E C 1
ATOM 8015 O O . THR E 1 208 ? 19.700 35.571 8.359 1.00 52.17 698 THR E O 1
ATOM 8019 N N . THR E 1 209 ? 18.857 37.610 8.801 1.00 45.59 699 THR E N 1
ATOM 8020 C CA . THR E 1 209 ? 18.021 37.625 7.614 1.00 49.30 699 THR E CA 1
ATOM 8021 C C . THR E 1 209 ? 18.204 38.865 6.751 1.00 46.71 699 THR E C 1
ATOM 8022 O O . THR E 1 209 ? 18.606 39.930 7.238 1.00 48.04 699 THR E O 1
ATOM 8026 N N . LEU E 1 210 ? 17.879 38.705 5.473 1.00 42.43 700 LEU E N 1
ATOM 8027 C CA . LEU E 1 210 ? 17.647 39.810 4.573 1.00 47.71 700 LEU E CA 1
ATOM 8028 C C . LEU E 1 210 ? 16.168 39.841 4.180 1.00 53.10 700 LEU E C 1
ATOM 8029 O O . LEU E 1 210 ? 15.646 38.825 3.710 1.00 54.14 700 LEU E O 1
ATOM 8034 N N . HIS E 1 211 ? 15.506 40.991 4.367 1.00 50.10 701 HIS E N 1
ATOM 8035 C CA . HIS E 1 211 ? 14.247 41.265 3.673 1.00 54.45 701 HIS E CA 1
ATOM 8036 C C . HIS E 1 211 ? 14.581 42.133 2.472 1.00 55.99 701 HIS E C 1
ATOM 8037 O O . HIS E 1 211 ? 14.871 43.312 2.615 1.00 59.47 701 HIS E O 1
ATOM 8044 N N . PRO E 1 212 ? 14.554 41.557 1.275 1.00 53.76 702 PRO E N 1
ATOM 8045 C CA . PRO E 1 212 ? 14.979 42.311 0.091 1.00 57.39 702 PRO E CA 1
ATOM 8046 C C . PRO E 1 212 ? 14.137 43.560 -0.181 1.00 61.69 702 PRO E C 1
ATOM 8047 O O . PRO E 1 212 ? 14.642 44.549 -0.719 1.00 52.79 702 PRO E O 1
ATOM 8051 N N . LYS E 1 213 ? 12.857 43.502 0.176 1.00 62.49 703 LYS E N 1
ATOM 8052 C CA . LYS E 1 213 ? 11.990 44.665 0.144 1.00 70.08 703 LYS E CA 1
ATOM 8053 C C . LYS E 1 213 ? 11.240 44.798 1.485 1.00 72.69 703 LYS E C 1
ATOM 8054 O O . LYS E 1 213 ? 10.597 43.846 1.947 1.00 72.75 703 LYS E O 1
ATOM 8060 N N . GLU E 1 214 ? 11.306 45.955 2.131 1.00 78.04 704 GLU E N 1
ATOM 8061 C CA . GLU E 1 214 ? 10.406 46.210 3.276 1.00 97.70 704 GLU E CA 1
ATOM 8062 C C . GLU E 1 214 ? 8.918 46.139 2.882 1.00 97.75 704 GLU E C 1
ATOM 8063 O O . GLU E 1 214 ? 8.078 45.768 3.681 1.00 85.69 704 GLU E O 1
ATOM 8069 N N . VAL E 1 215 ? 8.638 46.470 1.623 1.00 115.01 705 VAL E N 1
ATOM 8070 C CA . VAL E 1 215 ? 7.341 46.314 0.950 1.00 116.73 705 VAL E CA 1
ATOM 8071 C C . VAL E 1 215 ? 6.786 44.878 0.942 1.00 122.65 705 VAL E C 1
ATOM 8072 O O . VAL E 1 215 ? 5.582 44.683 0.832 1.00 158.00 705 VAL E O 1
ATOM 8076 N N . GLU E 1 216 ? 7.659 43.878 1.021 1.00 115.56 706 GLU E N 1
ATOM 8077 C CA . GLU E 1 216 ? 7.245 42.483 1.116 1.00 105.66 706 GLU E CA 1
ATOM 8078 C C . GLU E 1 216 ? 7.615 41.945 2.494 1.00 102.67 706 GLU E C 1
ATOM 8079 O O . GLU E 1 216 ? 8.725 41.473 2.729 1.00 92.00 706 GLU E O 1
ATOM 8085 N N . GLN E 1 217 ? 6.660 42.005 3.409 1.00 113.27 707 GLN E N 1
ATOM 8086 C CA . GLN E 1 217 ? 6.926 41.602 4.777 1.00 112.83 707 GLN E CA 1
ATOM 8087 C C . GLN E 1 217 ? 7.290 40.124 4.925 1.00 93.52 707 GLN E C 1
ATOM 8088 O O . GLN E 1 217 ? 8.081 39.761 5.801 1.00 81.95 707 GLN E O 1
ATOM 8094 N N . ASN E 1 218 ? 6.755 39.285 4.043 1.00 91.63 708 ASN E N 1
ATOM 8095 C CA . ASN E 1 218 ? 6.950 37.842 4.156 1.00 92.94 708 ASN E CA 1
ATOM 8096 C C . ASN E 1 218 ? 8.093 37.237 3.370 1.00 88.28 708 ASN E C 1
ATOM 8097 O O . ASN E 1 218 ? 8.355 36.044 3.535 1.00 94.47 708 ASN E O 1
ATOM 8102 N N . THR E 1 219 ? 8.771 38.022 2.529 1.00 75.30 709 THR E N 1
ATOM 8103 C CA . THR E 1 219 ? 9.929 37.488 1.820 1.00 63.68 709 THR E CA 1
ATOM 8104 C C . THR E 1 219 ? 11.180 37.675 2.654 1.00 60.13 709 THR E C 1
ATOM 8105 O O . THR E 1 219 ? 11.651 38.804 2.835 1.00 51.70 709 THR E O 1
ATOM 8109 N N . VAL E 1 220 ? 11.730 36.559 3.130 1.00 57.63 710 VAL E N 1
ATOM 8110 C CA . VAL E 1 220 ? 12.875 36.572 4.018 1.00 55.45 710 VAL E CA 1
ATOM 8111 C C . VAL E 1 220 ? 13.924 35.537 3.551 1.00 53.95 710 VAL E C 1
ATOM 8112 O O . VAL E 1 220 ? 13.591 34.417 3.129 1.00 46.57 710 VAL E O 1
ATOM 8116 N N . ARG E 1 221 ? 15.198 35.922 3.632 1.00 50.39 711 ARG E N 1
ATOM 8117 C CA . ARG E 1 221 ? 16.310 35.043 3.261 1.00 50.39 711 ARG E CA 1
ATOM 8118 C C . ARG E 1 221 ? 17.316 34.950 4.382 1.00 43.62 711 ARG E C 1
ATOM 8119 O O . ARG E 1 221 ? 17.802 35.972 4.849 1.00 45.33 711 ARG E O 1
ATOM 8127 N N . ASP E 1 222 ? 17.688 33.732 4.747 1.00 42.31 712 ASP E N 1
ATOM 8128 C CA . ASP E 1 222 ? 18.687 33.528 5.801 1.00 41.56 712 ASP E CA 1
ATOM 8129 C C . ASP E 1 222 ? 20.128 33.649 5.308 1.00 36.88 712 ASP E C 1
ATOM 8130 O O . ASP E 1 222 ? 20.468 33.166 4.250 1.00 36.47 712 ASP E O 1
ATOM 8135 N N . PHE E 1 223 ? 20.959 34.295 6.115 1.00 38.43 713 PHE E N 1
ATOM 8136 C CA . PHE E 1 223 ? 22.414 34.178 6.068 1.00 36.58 713 PHE E CA 1
ATOM 8137 C C . PHE E 1 223 ? 22.829 32.916 6.826 1.00 38.46 713 PHE E C 1
ATOM 8138 O O . PHE E 1 223 ? 22.198 32.563 7.817 1.00 45.99 713 PHE E O 1
ATOM 8146 N N . PRO E 1 224 ? 23.931 32.276 6.414 1.00 42.19 714 PRO E N 1
ATOM 8147 C CA . PRO E 1 224 ? 24.530 31.199 7.187 1.00 38.59 714 PRO E CA 1
ATOM 8148 C C . PRO E 1 224 ? 25.306 31.738 8.378 1.00 47.19 714 PRO E C 1
ATOM 8149 O O . PRO E 1 224 ? 25.716 32.911 8.364 1.00 42.11 714 PRO E O 1
ATOM 8153 N N . ILE E 1 225 ? 25.504 30.887 9.396 1.00 45.30 715 ILE E N 1
ATOM 8154 C CA . ILE E 1 225 ? 25.967 31.344 10.703 1.00 42.37 715 ILE E CA 1
ATOM 8155 C C . ILE E 1 225 ? 27.264 30.666 11.133 1.00 39.57 715 ILE E C 1
ATOM 8156 O O . ILE E 1 225 ? 27.298 29.465 11.310 1.00 41.03 715 ILE E O 1
ATOM 8161 N N . PRO E 1 226 ? 28.324 31.455 11.368 1.00 39.57 716 PRO E N 1
ATOM 8162 C CA . PRO E 1 226 ? 29.578 30.941 11.921 1.00 38.56 716 PRO E CA 1
ATOM 8163 C C . PRO E 1 226 ? 29.417 30.502 13.367 1.00 42.86 716 PRO E C 1
ATOM 8164 O O . PRO E 1 226 ? 28.420 30.884 14.018 1.00 42.17 716 PRO E O 1
ATOM 8168 N N . LYS E 1 227 ? 30.375 29.721 13.861 1.00 41.28 717 LYS E N 1
ATOM 8169 C CA . LYS E 1 227 ? 30.347 29.257 15.260 1.00 47.23 717 LYS E CA 1
ATOM 8170 C C . LYS E 1 227 ? 31.723 29.398 15.883 1.00 47.13 717 LYS E C 1
ATOM 8171 O O . LYS E 1 227 ? 32.748 29.209 15.218 1.00 45.84 717 LYS E O 1
ATOM 8177 N N . ILE E 1 228 ? 31.728 29.732 17.164 1.00 46.52 718 ILE E N 1
ATOM 8178 C CA . ILE E 1 228 ? 32.952 29.788 17.943 1.00 52.23 718 ILE E CA 1
ATOM 8179 C C . ILE E 1 228 ? 32.799 29.091 19.304 1.00 54.64 718 ILE E C 1
ATOM 8180 O O . ILE E 1 228 ? 31.703 28.989 19.861 1.00 51.87 718 ILE E O 1
ATOM 8185 N N . ARG E 1 229 ? 33.921 28.631 19.819 1.00 51.56 719 ARG E N 1
ATOM 8186 C CA . ARG E 1 229 ? 33.992 28.083 21.156 1.00 61.19 719 ARG E CA 1
ATOM 8187 C C . ARG E 1 229 ? 35.317 28.457 21.804 1.00 62.52 719 ARG E C 1
ATOM 8188 O O . ARG E 1 229 ? 36.246 28.900 21.130 1.00 55.40 719 ARG E O 1
ATOM 8196 N N . ASP E 1 230 ? 35.441 28.212 23.093 1.00 66.84 720 ASP E N 1
ATOM 8197 C CA . ASP E 1 230 ? 36.763 28.190 23.669 1.00 73.70 720 ASP E CA 1
ATOM 8198 C C . ASP E 1 230 ? 37.380 26.789 23.729 1.00 81.02 720 AS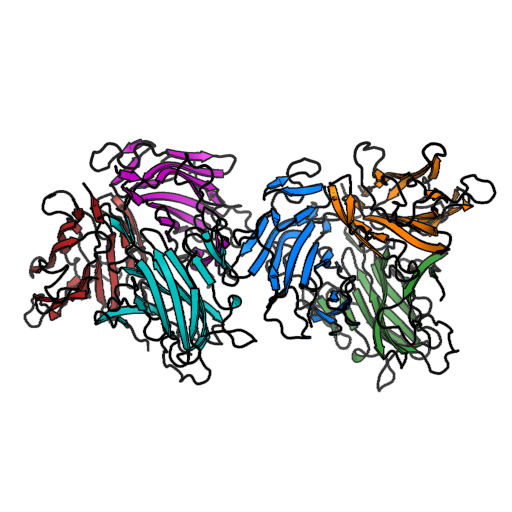P E C 1
ATOM 8199 O O . ASP E 1 230 ? 36.826 25.897 24.371 1.00 110.03 720 ASP E O 1
ATOM 8204 N N . GLN F 1 17 ? 52.554 12.534 -3.769 1.00 110.08 144 GLN F N 1
ATOM 8205 C CA . GLN F 1 17 ? 52.309 12.182 -5.204 1.00 109.92 144 GLN F CA 1
ATOM 8206 C C . GLN F 1 17 ? 50.865 12.529 -5.623 1.00 98.52 144 GLN F C 1
ATOM 8207 O O . GLN F 1 17 ? 49.973 11.686 -5.533 1.00 102.30 144 GLN F O 1
ATOM 8213 N N . TYR F 1 18 ? 50.619 13.766 -6.045 1.00 79.12 145 TYR F N 1
ATOM 8214 C CA . TYR F 1 18 ? 49.253 14.201 -6.365 1.00 71.94 145 TYR F CA 1
ATOM 8215 C C . TYR F 1 18 ? 49.181 14.804 -7.778 1.00 72.38 145 TYR F C 1
ATOM 8216 O O . TYR F 1 18 ? 50.003 15.652 -8.124 1.00 63.37 145 TYR F O 1
ATOM 8225 N N . PRO F 1 19 ? 48.194 14.378 -8.597 1.00 63.44 146 PRO F N 1
ATOM 8226 C CA . PRO F 1 19 ? 47.941 15.169 -9.795 1.00 60.91 146 PRO F CA 1
ATOM 8227 C C . PRO F 1 19 ? 47.581 16.599 -9.401 1.00 57.42 146 PRO F C 1
ATOM 8228 O O . PRO F 1 19 ? 46.897 16.800 -8.398 1.00 49.86 146 PRO F O 1
ATOM 8232 N N . GLN F 1 20 ? 48.070 17.570 -10.175 1.00 56.22 147 GLN F N 1
ATOM 8233 C CA . GLN F 1 20 ? 47.879 18.976 -9.879 1.00 50.31 147 GLN F CA 1
ATOM 8234 C C . GLN F 1 20 ? 46.667 19.546 -10.592 1.00 45.37 147 GLN F C 1
ATOM 8235 O O . GLN F 1 20 ? 46.126 20.558 -10.150 1.00 44.93 147 GLN F O 1
ATOM 8241 N N . THR F 1 21 ? 46.254 18.926 -11.700 1.00 40.77 148 THR F N 1
ATOM 8242 C CA . THR F 1 21 ? 45.199 19.493 -12.531 1.00 39.58 148 THR F CA 1
ATOM 8243 C C . THR F 1 21 ? 44.272 18.445 -13.147 1.00 39.00 148 THR F C 1
ATOM 8244 O O . THR F 1 21 ? 44.581 17.270 -13.170 1.00 39.87 148 THR F O 1
ATOM 8248 N N . GLY F 1 22 ? 43.120 18.910 -13.615 1.00 37.00 149 GLY F N 1
ATOM 8249 C CA . GLY F 1 22 ? 42.321 18.220 -14.587 1.00 36.91 149 GLY F CA 1
ATOM 8250 C C . GLY F 1 22 ? 42.162 19.094 -15.830 1.00 39.00 149 GLY F C 1
ATOM 8251 O O . GLY F 1 22 ? 42.576 20.262 -15.848 1.00 33.93 149 GLY F O 1
ATOM 8252 N N . THR F 1 23 ? 41.555 18.531 -16.867 1.00 36.53 150 THR F N 1
ATOM 8253 C CA . THR F 1 23 ? 41.389 19.259 -18.122 1.00 35.20 150 THR F CA 1
ATOM 8254 C C . THR F 1 23 ? 39.926 19.169 -18.547 1.00 35.83 150 THR F C 1
ATOM 8255 O O . THR F 1 23 ? 39.340 18.085 -18.594 1.00 33.36 150 THR F O 1
ATOM 8259 N N . TYR F 1 24 ? 39.324 20.330 -18.799 1.00 30.02 151 TYR F N 1
ATOM 8260 C CA . TYR F 1 24 ? 37.979 20.397 -19.318 1.00 30.14 151 TYR F CA 1
ATOM 8261 C C . TYR F 1 24 ? 38.010 19.893 -20.783 1.00 34.09 151 TYR F C 1
ATOM 8262 O O . TYR F 1 24 ? 38.699 20.449 -21.618 1.00 34.57 151 TYR F O 1
ATOM 8271 N N . PRO F 1 25 ? 37.286 18.817 -21.089 1.00 36.11 152 PRO F N 1
ATOM 8272 C CA . PRO F 1 25 ? 37.290 18.343 -22.470 1.00 38.23 152 PRO F CA 1
ATOM 8273 C C . PRO F 1 25 ? 36.702 19.335 -23.474 1.00 33.85 152 PRO F C 1
ATOM 8274 O O . PRO F 1 25 ? 37.111 19.351 -24.622 1.00 38.44 152 PRO F O 1
ATOM 8278 N N . ASP F 1 26 ? 35.716 20.133 -23.084 1.00 36.27 153 ASP F N 1
ATOM 8279 C CA . ASP F 1 26 ? 35.068 21.007 -24.060 1.00 33.86 153 ASP F CA 1
ATOM 8280 C C . ASP F 1 26 ? 36.040 22.014 -24.695 1.00 40.40 153 ASP F C 1
ATOM 8281 O O . ASP F 1 26 ? 36.122 22.172 -25.936 1.00 39.79 153 ASP F O 1
ATOM 8286 N N . VAL F 1 27 ? 36.864 22.623 -23.872 1.00 33.38 154 VAL F N 1
ATOM 8287 C CA . VAL F 1 27 ? 37.765 23.670 -24.333 1.00 32.99 154 VAL F CA 1
ATOM 8288 C C . VAL F 1 27 ? 39.245 23.318 -24.181 1.00 31.01 154 VAL F C 1
ATOM 8289 O O . VAL F 1 27 ? 40.113 24.097 -24.588 1.00 31.59 154 VAL F O 1
ATOM 8293 N N . GLN F 1 28 ? 39.532 22.157 -23.607 1.00 29.93 155 GLN F N 1
ATOM 8294 C CA . GLN F 1 28 ? 40.922 21.706 -23.447 1.00 29.92 155 GLN F CA 1
ATOM 8295 C C . GLN F 1 28 ? 41.795 22.719 -22.691 1.00 31.39 155 GLN F C 1
ATOM 8296 O O . GLN F 1 28 ? 42.941 22.928 -23.079 1.00 30.79 155 GLN F O 1
ATOM 8302 N N . THR F 1 29 ? 41.271 23.294 -21.588 1.00 31.40 156 THR F N 1
ATOM 8303 C CA . THR F 1 29 ? 42.073 24.109 -20.667 1.00 32.47 156 THR F CA 1
ATOM 8304 C C . THR F 1 29 ? 42.054 23.507 -19.252 1.00 33.37 156 THR F C 1
ATOM 8305 O O . THR F 1 29 ? 41.145 22.798 -18.918 1.00 34.93 156 THR F O 1
ATOM 8309 N N . PRO F 1 30 ? 43.082 23.747 -18.434 1.00 36.63 157 PRO F N 1
ATOM 8310 C CA . PRO F 1 30 ? 43.196 23.081 -17.134 1.00 39.80 157 PRO F CA 1
ATOM 8311 C C . PRO F 1 30 ? 42.395 23.732 -16.004 1.00 36.99 157 PRO F C 1
ATOM 8312 O O . PRO F 1 30 ? 42.069 24.915 -16.071 1.00 35.16 157 PRO F O 1
ATOM 8316 N N . TYR F 1 31 ? 42.066 22.940 -14.986 1.00 41.09 158 TYR F N 1
ATOM 8317 C CA . TYR F 1 31 ? 41.615 23.456 -13.702 1.00 35.61 158 TYR F CA 1
ATOM 8318 C C . TYR F 1 31 ? 42.453 22.846 -12.593 1.00 37.32 158 TYR F C 1
ATOM 8319 O O . TYR F 1 31 ? 42.863 21.696 -12.687 1.00 33.87 158 TYR F O 1
ATOM 8328 N N . GLN F 1 32 ? 42.708 23.617 -11.538 1.00 31.24 159 GLN F N 1
ATOM 8329 C CA . GLN F 1 32 ? 43.519 23.150 -10.450 1.00 32.97 159 GLN F CA 1
ATOM 8330 C C . GLN F 1 32 ? 42.691 22.261 -9.541 1.00 33.72 159 GLN F C 1
ATOM 8331 O O . GLN F 1 32 ? 41.494 22.437 -9.428 1.00 31.29 159 GLN F O 1
ATOM 8337 N N . ILE F 1 33 ? 43.354 21.322 -8.869 1.00 36.53 160 ILE F N 1
ATOM 8338 C CA . ILE F 1 33 ? 42.718 20.529 -7.836 1.00 38.92 160 ILE F CA 1
ATOM 8339 C C . ILE F 1 33 ? 43.575 20.554 -6.584 1.00 40.41 160 ILE F C 1
ATOM 8340 O O . ILE F 1 33 ? 44.774 20.614 -6.670 1.00 39.98 160 ILE F O 1
ATOM 8345 N N . ILE F 1 34 ? 42.921 20.525 -5.427 1.00 43.37 161 ILE F N 1
ATOM 8346 C CA . ILE F 1 34 ? 43.595 20.577 -4.132 1.00 44.30 161 ILE F CA 1
ATOM 8347 C C . ILE F 1 34 ? 42.920 19.709 -3.079 1.00 40.09 161 ILE F C 1
ATOM 8348 O O . ILE F 1 34 ? 41.811 19.219 -3.282 1.00 36.99 161 ILE F O 1
ATOM 8353 N N . LYS F 1 35 ? 43.602 19.553 -1.949 1.00 44.53 162 LYS F N 1
ATOM 8354 C CA . LYS F 1 35 ? 43.207 18.684 -0.866 1.00 51.60 162 LYS F CA 1
ATOM 8355 C C . LYS F 1 35 ? 41.807 19.022 -0.428 1.00 50.24 162 LYS F C 1
ATOM 8356 O O . LYS F 1 35 ? 41.432 20.191 -0.384 1.00 49.50 162 LYS F O 1
ATOM 8362 N N . VAL F 1 36 ? 41.034 17.982 -0.128 1.00 49.60 163 VAL F N 1
ATOM 8363 C CA . VAL F 1 36 ? 39.721 18.120 0.466 1.00 48.87 163 VAL F CA 1
ATOM 8364 C C . VAL F 1 36 ? 39.845 18.096 1.977 1.00 50.55 163 VAL F C 1
ATOM 8365 O O . VAL F 1 36 ? 40.517 17.227 2.532 1.00 50.63 163 VAL F O 1
ATOM 8369 N N . ASP F 1 37 ? 39.187 19.052 2.635 1.00 52.55 164 ASP F N 1
ATOM 8370 C CA A ASP F 1 37 ? 39.281 19.122 4.084 0.50 58.37 164 ASP F CA 1
ATOM 8371 C CA B ASP F 1 37 ? 39.105 19.186 4.104 0.50 57.05 164 ASP F CA 1
ATOM 8372 C C . ASP F 1 37 ? 38.602 17.871 4.688 1.00 55.86 164 ASP F C 1
ATOM 8373 O O . ASP F 1 37 ? 37.549 17.402 4.251 1.00 53.40 164 ASP F O 1
ATOM 8382 N N . GLY F 1 38 ? 39.301 17.290 5.660 1.00 55.65 165 GLY F N 1
ATOM 8383 C CA . GLY F 1 38 ? 38.846 16.087 6.344 1.00 56.47 165 GLY F CA 1
ATOM 8384 C C . GLY F 1 38 ? 39.295 14.788 5.698 1.00 56.25 165 GLY F C 1
ATOM 8385 O O . GLY F 1 38 ? 38.835 13.701 6.077 1.00 57.33 165 GLY F O 1
ATOM 8386 N N . SER F 1 39 ? 40.192 14.891 4.716 1.00 55.06 166 SER F N 1
ATOM 8387 C CA . SER F 1 39 ? 40.625 13.706 3.963 1.00 55.03 166 SER F CA 1
ATOM 8388 C C . SER F 1 39 ? 42.025 13.271 4.331 1.00 52.17 166 SER F C 1
ATOM 8389 O O . SER F 1 39 ? 42.542 12.328 3.754 1.00 59.12 166 SER F O 1
ATOM 8392 N N . GLU F 1 40 ? 42.638 13.937 5.301 1.00 56.56 167 GLU F N 1
ATOM 8393 C CA . GLU F 1 40 ? 43.976 13.556 5.771 1.00 62.84 167 GLU F CA 1
ATOM 8394 C C . GLU F 1 40 ? 43.983 12.217 6.498 1.00 65.73 167 GLU F C 1
ATOM 8395 O O . GLU F 1 40 ? 43.152 11.952 7.367 1.00 67.20 167 GLU F O 1
ATOM 8401 N N . LYS F 1 41 ? 44.957 11.389 6.151 1.00 73.04 168 LYS F N 1
ATOM 8402 C CA . LYS F 1 41 ? 45.125 10.079 6.766 1.00 77.65 168 LYS F CA 1
ATOM 8403 C C . LYS F 1 41 ? 46.582 9.680 6.707 1.00 80.86 168 LYS F C 1
ATOM 8404 O O . LYS F 1 41 ? 47.127 9.497 5.614 1.00 75.56 168 LYS F O 1
ATOM 8410 N N . ASN F 1 42 ? 47.212 9.553 7.873 1.00 86.52 169 ASN F N 1
ATOM 8411 C CA . ASN F 1 42 ? 48.619 9.157 7.949 1.00 92.98 169 ASN F CA 1
ATOM 8412 C C . ASN F 1 42 ? 49.510 10.025 7.079 1.00 89.92 169 ASN F C 1
ATOM 8413 O O . ASN F 1 42 ? 50.322 9.515 6.303 1.00 85.91 169 ASN F O 1
ATOM 8418 N N . GLY F 1 43 ? 49.342 11.338 7.204 1.00 92.44 170 GLY F N 1
ATOM 8419 C CA . GLY F 1 43 ? 50.192 12.301 6.507 1.00 92.24 170 GLY F CA 1
ATOM 8420 C C . GLY F 1 43 ? 49.952 12.469 5.015 1.00 89.85 170 GLY F C 1
ATOM 8421 O O . GLY F 1 43 ? 50.615 13.289 4.394 1.00 95.02 170 GLY F O 1
ATOM 8422 N N . GLN F 1 44 ? 49.035 11.694 4.432 1.00 86.47 171 GLN F N 1
ATOM 8423 C CA . GLN F 1 44 ? 48.633 11.862 3.032 1.00 85.75 171 GLN F CA 1
ATOM 8424 C C . GLN F 1 44 ? 47.166 12.292 2.989 1.00 74.42 171 GLN F C 1
ATOM 8425 O O . GLN F 1 44 ? 46.409 12.013 3.920 1.00 67.67 171 GLN F O 1
ATOM 8431 N N . HIS F 1 45 ? 46.739 12.953 1.918 1.00 61.15 172 HIS F N 1
ATOM 8432 C CA . HIS F 1 45 ? 45.314 13.196 1.775 1.00 57.88 172 HIS F CA 1
ATOM 8433 C C . HIS F 1 45 ? 44.679 12.281 0.707 1.00 52.19 172 HIS F C 1
ATOM 8434 O O . HIS F 1 45 ? 45.311 11.888 -0.272 1.00 53.53 172 HIS F O 1
ATOM 8441 N N . LYS F 1 46 ? 43.435 11.899 0.948 1.00 48.61 173 LYS F N 1
ATOM 8442 C CA . LYS F 1 46 ? 42.780 10.878 0.160 1.00 49.63 173 LYS F CA 1
ATOM 8443 C C . LYS F 1 46 ? 41.829 11.449 -0.898 1.00 48.06 173 LYS F C 1
ATOM 8444 O O . LYS F 1 46 ? 41.277 10.703 -1.705 1.00 48.96 173 LYS F O 1
ATOM 8450 N N . ALA F 1 47 ? 41.601 12.758 -0.889 1.00 44.15 174 ALA F N 1
ATOM 8451 C CA . ALA F 1 47 ? 40.631 13.329 -1.819 1.00 41.43 174 ALA F CA 1
ATOM 8452 C C . ALA F 1 47 ? 41.025 14.716 -2.334 1.00 43.20 174 ALA F C 1
ATOM 8453 O O . ALA F 1 47 ? 41.653 15.482 -1.626 1.00 45.05 174 ALA F O 1
ATOM 8455 N N . LEU F 1 48 ? 40.627 15.021 -3.573 1.00 41.83 175 LEU F N 1
ATOM 8456 C CA . LEU F 1 48 ? 40.998 16.259 -4.237 1.00 38.51 175 LEU F CA 1
ATOM 8457 C C . LEU F 1 48 ? 39.785 16.890 -4.896 1.00 38.81 175 LEU F C 1
ATOM 8458 O O . LEU F 1 48 ? 38.992 16.198 -5.527 1.00 40.67 175 LEU F O 1
ATOM 8463 N N . ASN F 1 49 ? 39.649 18.203 -4.758 1.00 35.88 176 ASN F N 1
ATOM 8464 C CA . ASN F 1 49 ? 38.548 18.954 -5.347 1.00 32.09 176 ASN F CA 1
ATOM 8465 C C . ASN F 1 49 ? 39.092 20.010 -6.284 1.00 31.08 176 ASN F C 1
ATOM 8466 O O . ASN F 1 49 ? 40.168 20.563 -6.048 1.00 31.58 176 ASN F O 1
ATOM 8471 N N . PRO F 1 50 ? 38.339 20.322 -7.348 1.00 35.80 177 PRO F N 1
ATOM 8472 C CA . PRO F 1 50 ? 38.654 21.460 -8.194 1.00 34.34 177 PRO F CA 1
ATOM 8473 C C . PRO F 1 50 ? 38.703 22.737 -7.359 1.00 34.40 177 PRO F C 1
ATOM 8474 O O . PRO F 1 50 ? 37.951 22.845 -6.379 1.00 37.09 177 PRO F O 1
ATOM 8478 N N . ASN F 1 51 ? 39.595 23.665 -7.714 1.00 31.42 178 ASN F N 1
ATOM 8479 C CA . ASN F 1 51 ? 39.821 24.885 -6.971 1.00 32.71 178 ASN F CA 1
ATOM 8480 C C . ASN F 1 51 ? 40.028 26.065 -7.943 1.00 41.82 178 ASN F C 1
ATOM 8481 O O . ASN F 1 51 ? 41.121 26.260 -8.487 1.00 39.35 178 ASN F O 1
ATOM 8486 N N . PRO F 1 52 ? 38.986 26.877 -8.154 1.00 34.49 179 PRO F N 1
ATOM 8487 C CA . PRO F 1 52 ? 37.678 26.818 -7.489 1.00 35.83 179 PRO F CA 1
ATOM 8488 C C . PRO F 1 52 ? 36.815 25.707 -8.055 1.00 35.97 179 PRO F C 1
ATOM 8489 O O . PRO F 1 52 ? 37.118 25.180 -9.132 1.00 33.35 179 PRO F O 1
ATOM 8493 N N . TYR F 1 53 ? 35.769 25.332 -7.328 1.00 33.16 180 TYR F N 1
ATOM 8494 C CA . TYR F 1 53 ? 34.890 24.235 -7.798 1.00 37.48 180 TYR F CA 1
ATOM 8495 C C . TYR F 1 53 ? 33.721 24.763 -8.612 1.00 34.43 180 TYR F C 1
ATOM 8496 O O . TYR F 1 53 ? 33.020 23.999 -9.234 1.00 38.62 180 TYR F O 1
ATOM 8505 N N . GLU F 1 54 ? 33.570 26.083 -8.656 1.00 36.24 181 GLU F N 1
ATOM 8506 C CA . GLU F 1 54 ? 32.639 26.753 -9.561 1.00 36.01 181 GLU F CA 1
ATOM 8507 C C . GLU F 1 54 ? 33.305 27.161 -10.870 1.00 35.15 181 GLU F C 1
ATOM 8508 O O . GLU F 1 54 ? 34.426 27.648 -10.865 1.00 35.51 181 GLU F O 1
ATOM 8514 N N . ARG F 1 55 ? 32.579 27.018 -11.976 1.00 33.68 182 ARG F N 1
ATOM 8515 C CA . ARG F 1 55 ? 33.031 27.455 -13.281 1.00 33.16 182 ARG F CA 1
ATOM 8516 C C . ARG F 1 55 ? 32.011 28.372 -13.949 1.00 35.37 182 ARG F C 1
ATOM 8517 O O . ARG F 1 55 ? 30.845 28.003 -14.062 1.00 32.56 182 ARG F O 1
ATOM 8525 N N . VAL F 1 56 ? 32.444 29.544 -14.408 1.00 37.56 183 VAL F N 1
ATOM 8526 C CA . VAL F 1 56 ? 31.537 30.473 -15.105 1.00 31.05 183 VAL F CA 1
ATOM 8527 C C . VAL F 1 56 ? 31.500 30.130 -16.577 1.00 35.57 183 VAL F C 1
ATOM 8528 O O . VAL F 1 56 ? 32.520 30.191 -17.275 1.00 36.34 183 VAL F O 1
ATOM 8532 N N . ILE F 1 57 ? 30.316 29.769 -17.058 1.00 35.76 184 ILE F N 1
ATOM 8533 C CA . ILE F 1 57 ? 30.112 29.440 -18.471 1.00 34.63 184 ILE F CA 1
ATOM 8534 C C . ILE F 1 57 ? 29.208 30.498 -19.138 1.00 34.85 184 ILE F C 1
ATOM 8535 O O . ILE F 1 57 ? 28.621 31.339 -18.468 1.00 39.49 184 ILE F O 1
ATOM 8540 N N . PRO F 1 58 ? 29.096 30.457 -20.463 1.00 39.31 185 PRO F N 1
ATOM 8541 C CA . PRO F 1 58 ? 28.312 31.538 -21.093 1.00 38.40 185 PRO F CA 1
ATOM 8542 C C . PRO F 1 58 ? 26.874 31.618 -20.608 1.00 36.56 185 PRO F C 1
ATOM 8543 O O . PRO F 1 58 ? 26.316 32.711 -20.592 1.00 38.79 185 PRO F O 1
ATOM 8547 N N . GLU F 1 59 ? 26.298 30.492 -20.175 1.00 36.97 186 GLU F N 1
ATOM 8548 C CA . GLU F 1 59 ? 24.899 30.437 -19.771 1.00 40.79 186 GLU F CA 1
ATOM 8549 C C . GLU F 1 59 ? 24.686 30.649 -18.280 1.00 49.06 186 GLU F C 1
ATOM 8550 O O . GLU F 1 59 ? 23.541 30.678 -17.808 1.00 49.39 186 GLU F O 1
ATOM 8556 N N . GLY F 1 60 ? 25.778 30.772 -17.525 1.00 46.66 187 GLY F N 1
ATOM 8557 C CA . GLY F 1 60 ? 25.671 30.974 -16.075 1.00 42.21 187 GLY F CA 1
ATOM 8558 C C . GLY F 1 60 ? 26.861 30.379 -15.334 1.00 41.07 187 GLY F C 1
ATOM 8559 O O . GLY F 1 60 ? 28.005 30.597 -15.690 1.00 46.50 187 GLY F O 1
ATOM 8560 N N . THR F 1 61 ? 26.580 29.611 -14.301 1.00 43.69 188 THR F N 1
ATOM 8561 C CA . THR F 1 61 ? 27.620 29.041 -13.453 1.00 42.73 188 THR F CA 1
ATOM 8562 C C . THR F 1 61 ? 27.291 27.590 -13.169 1.00 38.89 188 THR F C 1
ATOM 8563 O O . THR F 1 61 ? 26.139 27.246 -12.981 1.00 44.79 188 THR F O 1
ATOM 8567 N N . LEU F 1 62 ? 28.301 26.730 -13.214 1.00 33.93 189 LEU F N 1
ATOM 8568 C CA . LEU F 1 62 ? 28.133 25.388 -12.742 1.00 36.71 189 LEU F CA 1
ATOM 8569 C C . LEU F 1 62 ? 29.228 25.015 -11.742 1.00 37.12 189 LEU F C 1
ATOM 8570 O O . LEU F 1 62 ? 30.235 25.721 -11.604 1.00 39.78 189 LEU F O 1
ATOM 8575 N N . SER F 1 63 ? 28.987 23.957 -10.968 1.00 37.49 190 SER F N 1
ATOM 8576 C CA . SER F 1 63 ? 29.930 23.553 -9.926 1.00 33.19 190 SER F CA 1
ATOM 8577 C C . SER F 1 63 ? 29.833 22.077 -9.621 1.00 33.48 190 SER F C 1
ATOM 8578 O O . SER F 1 63 ? 28.757 21.473 -9.732 1.00 35.65 190 SER F O 1
ATOM 8581 N N . LYS F 1 64 ? 30.956 21.502 -9.203 1.00 31.78 191 LYS F N 1
ATOM 8582 C CA . LYS F 1 64 ? 30.972 20.150 -8.688 1.00 33.33 191 LYS F CA 1
ATOM 8583 C C . LYS F 1 64 ? 32.092 19.975 -7.676 1.00 34.78 191 LYS F C 1
ATOM 8584 O O . LYS F 1 64 ? 33.203 20.419 -7.929 1.00 32.56 191 LYS F O 1
ATOM 8590 N N . ARG F 1 65 ? 31.805 19.309 -6.554 1.00 32.25 192 ARG F N 1
ATOM 8591 C CA . ARG F 1 65 ? 32.801 19.033 -5.527 1.00 34.15 192 ARG F CA 1
ATOM 8592 C C . ARG F 1 65 ? 32.375 17.866 -4.642 1.00 35.06 192 ARG F C 1
ATOM 8593 O O . ARG F 1 65 ? 31.202 17.494 -4.587 1.00 35.56 192 ARG F O 1
ATOM 8601 N N . ILE F 1 66 ? 33.348 17.273 -3.980 1.00 33.96 193 ILE F N 1
ATOM 8602 C CA . ILE F 1 66 ? 33.101 16.517 -2.774 1.00 37.15 193 ILE F CA 1
ATOM 8603 C C . ILE F 1 66 ? 32.776 17.521 -1.688 1.00 35.71 193 ILE F C 1
ATOM 8604 O O . ILE F 1 66 ? 33.587 18.396 -1.373 1.00 34.67 193 ILE F O 1
ATOM 8609 N N . TYR F 1 67 ? 31.583 17.419 -1.118 1.00 35.99 194 TYR F N 1
ATOM 8610 C CA . TYR F 1 67 ? 31.132 18.426 -0.146 1.00 36.89 194 TYR F CA 1
ATOM 8611 C C . TYR F 1 67 ? 31.141 17.899 1.281 1.00 40.51 194 TYR F C 1
ATOM 8612 O O . TYR F 1 67 ? 31.026 18.679 2.236 1.00 46.21 194 TYR F O 1
ATOM 8621 N N . GLN F 1 68 ? 31.279 16.589 1.436 1.00 40.57 195 GLN F N 1
ATOM 8622 C CA . GLN F 1 68 ? 31.525 16.029 2.768 1.00 42.46 195 GLN F CA 1
ATOM 8623 C C . GLN F 1 68 ? 32.171 14.661 2.687 1.00 42.41 195 GLN F C 1
ATOM 8624 O O . GLN F 1 68 ? 32.017 13.911 1.718 1.00 41.72 195 GLN F O 1
ATOM 8630 N N . VAL F 1 69 ? 32.912 14.360 3.741 1.00 47.23 196 VAL F N 1
ATOM 8631 C CA . VAL F 1 69 ? 33.482 13.049 3.963 1.00 43.97 196 VAL F CA 1
ATOM 8632 C C . VAL F 1 69 ? 32.555 12.284 4.903 1.00 43.85 196 VAL F C 1
ATOM 8633 O O . VAL F 1 69 ? 32.435 12.649 6.053 1.00 47.29 196 VAL F O 1
ATOM 8637 N N . ASN F 1 70 ? 31.895 11.238 4.420 1.00 44.71 197 ASN F N 1
ATOM 8638 C CA . ASN F 1 70 ? 30.927 10.500 5.224 1.00 43.06 197 ASN F CA 1
ATOM 8639 C C . ASN F 1 70 ? 31.624 9.460 6.087 1.00 49.76 197 ASN F C 1
ATOM 8640 O O . ASN F 1 70 ? 31.249 9.236 7.239 1.00 47.90 197 ASN F O 1
ATOM 8645 N N . ASN F 1 71 ? 32.638 8.812 5.529 1.00 50.97 198 ASN F N 1
ATOM 8646 C CA . ASN F 1 71 ? 33.433 7.840 6.272 1.00 48.15 198 ASN F CA 1
ATOM 8647 C C . ASN F 1 71 ? 34.782 7.662 5.592 1.00 51.07 198 ASN F C 1
ATOM 8648 O O . ASN F 1 71 ? 34.877 6.955 4.568 1.00 45.94 198 ASN F O 1
ATOM 8653 N N . LEU F 1 72 ? 35.813 8.295 6.167 1.00 50.03 199 LEU F N 1
ATOM 8654 C CA . LEU F 1 72 ? 37.105 8.395 5.489 1.00 51.77 199 LEU F CA 1
ATOM 8655 C C . LEU F 1 72 ? 37.727 7.023 5.274 1.00 52.45 199 LEU F C 1
ATOM 8656 O O . LEU F 1 72 ? 38.172 6.695 4.176 1.00 50.30 199 LEU F O 1
ATOM 8661 N N . ASP F 1 73 ? 37.738 6.222 6.327 1.00 55.98 200 ASP F N 1
ATOM 8662 C CA . ASP F 1 73 ? 38.362 4.904 6.262 1.00 61.23 200 ASP F CA 1
ATOM 8663 C C . ASP F 1 73 ? 37.691 4.002 5.259 1.00 57.55 200 ASP F C 1
ATOM 8664 O O . ASP F 1 73 ? 38.350 3.201 4.632 1.00 56.95 200 ASP F O 1
ATOM 8669 N N . ASP F 1 74 ? 36.384 4.136 5.103 1.00 55.66 201 ASP F N 1
ATOM 8670 C CA . ASP F 1 74 ? 35.663 3.325 4.141 1.00 54.02 201 ASP F CA 1
ATOM 8671 C C . ASP F 1 74 ? 35.468 4.001 2.770 1.00 50.91 201 ASP F C 1
ATOM 8672 O O . ASP F 1 74 ? 34.733 3.492 1.924 1.00 49.49 201 ASP F O 1
ATOM 8677 N N . ASN F 1 75 ? 36.115 5.146 2.572 1.00 48.53 202 ASN F N 1
ATOM 8678 C CA . ASN F 1 75 ? 36.099 5.872 1.291 1.00 47.27 202 ASN F CA 1
ATOM 8679 C C . ASN F 1 75 ? 34.691 6.243 0.827 1.00 46.23 202 ASN F C 1
ATOM 8680 O O . ASN F 1 75 ? 34.324 6.029 -0.317 1.00 41.51 202 ASN F O 1
ATOM 8685 N N . GLN F 1 76 ? 33.904 6.809 1.737 1.00 47.05 203 GLN F N 1
ATOM 8686 C CA . GLN F 1 76 ? 32.559 7.261 1.427 1.00 46.62 203 GLN F CA 1
ATOM 8687 C C . GLN F 1 76 ? 32.483 8.755 1.498 1.00 45.68 203 GLN F C 1
ATOM 8688 O O . GLN F 1 76 ? 32.952 9.358 2.478 1.00 39.59 203 GLN F O 1
ATOM 8694 N N . TYR F 1 77 ? 31.868 9.334 0.476 1.00 39.97 204 TYR F N 1
ATOM 8695 C CA . TYR F 1 77 ? 31.880 10.779 0.285 1.00 41.09 204 TYR F CA 1
ATOM 8696 C C . TYR F 1 77 ? 30.531 11.257 -0.263 1.00 41.45 204 TYR F C 1
ATOM 8697 O O . TYR F 1 77 ? 29.854 10.541 -1.010 1.00 34.73 204 TYR F O 1
ATOM 8706 N N . GLY F 1 78 ? 30.150 12.474 0.096 1.00 37.53 205 GLY F N 1
ATOM 8707 C CA . GLY F 1 78 ? 29.043 13.137 -0.570 1.00 38.34 205 GLY F CA 1
ATOM 8708 C C . GLY F 1 78 ? 29.516 14.006 -1.730 1.00 37.04 205 GLY F C 1
ATOM 8709 O O . GLY F 1 78 ? 30.529 14.691 -1.623 1.00 37.31 205 GLY F O 1
ATOM 8710 N N . ILE F 1 79 ? 28.773 13.985 -2.828 1.00 36.63 206 ILE F N 1
ATOM 8711 C CA . ILE F 1 79 ? 29.095 14.752 -4.025 1.00 33.73 206 ILE F CA 1
ATOM 8712 C C . ILE F 1 79 ? 27.986 15.786 -4.248 1.00 36.66 206 ILE F C 1
ATOM 8713 O O . ILE F 1 79 ? 26.806 15.506 -3.993 1.00 37.46 206 ILE F O 1
ATOM 8718 N N . GLU F 1 80 ? 28.351 16.972 -4.723 1.00 32.40 207 GLU F N 1
ATOM 8719 C CA . GLU F 1 80 ? 27.400 18.065 -4.925 1.00 35.17 207 GLU F CA 1
ATOM 8720 C C . GLU F 1 80 ? 27.626 18.683 -6.287 1.00 33.30 207 GLU F C 1
ATOM 8721 O O . GLU F 1 80 ? 28.731 19.041 -6.631 1.00 33.90 207 GLU F O 1
ATOM 8727 N N . LEU F 1 81 ? 26.550 18.832 -7.053 1.00 33.66 208 LEU F N 1
ATOM 8728 C CA . LEU F 1 81 ? 26.575 19.605 -8.303 1.00 33.62 208 LEU F CA 1
ATOM 8729 C C . LEU F 1 81 ? 25.633 20.781 -8.189 1.00 34.13 208 LEU F C 1
ATOM 8730 O O . LEU F 1 81 ? 24.565 20.639 -7.584 1.00 38.16 208 LEU F O 1
ATOM 8735 N N . THR F 1 82 ? 26.000 21.932 -8.766 1.00 34.42 209 THR F N 1
ATOM 8736 C CA . THR F 1 82 ? 25.070 23.050 -8.883 1.00 32.17 209 THR F CA 1
ATOM 8737 C C . THR F 1 82 ? 25.102 23.649 -10.269 1.00 35.42 209 THR F C 1
ATOM 8738 O O . THR F 1 82 ? 26.085 23.540 -10.978 1.00 30.44 209 THR F O 1
ATOM 8742 N N . VAL F 1 83 ? 24.004 24.311 -10.615 1.00 36.09 210 VAL F N 1
ATOM 8743 C CA . VAL F 1 83 ? 23.843 25.009 -11.882 1.00 38.72 210 VAL F CA 1
ATOM 8744 C C . VAL F 1 83 ? 22.991 26.271 -11.636 1.00 38.31 210 VAL F C 1
ATOM 8745 O O . VAL F 1 83 ? 21.983 26.226 -10.922 1.00 38.35 210 VAL F O 1
ATOM 8749 N N . SER F 1 84 ? 23.389 27.384 -12.231 1.00 35.59 211 SER F N 1
ATOM 8750 C CA . SER F 1 84 ? 22.577 28.584 -12.227 1.00 39.13 211 SER F CA 1
ATOM 8751 C C . SER F 1 84 ? 22.624 29.212 -13.604 1.00 40.35 211 SER F C 1
ATOM 8752 O O . SER F 1 84 ? 23.579 29.011 -14.346 1.00 33.54 211 SER F O 1
ATOM 8755 N N . GLY F 1 85 ? 21.593 29.986 -13.938 1.00 39.57 212 GLY F N 1
ATOM 8756 C CA . GLY F 1 85 ? 21.399 30.440 -15.304 1.00 38.85 212 GLY F CA 1
ATOM 8757 C C . GLY F 1 85 ? 21.607 31.916 -15.525 1.00 39.07 212 GLY F C 1
ATOM 8758 O O . GLY F 1 85 ? 22.257 32.606 -14.722 1.00 36.63 212 GLY F O 1
ATOM 8759 N N . LYS F 1 86 ? 21.008 32.402 -16.610 1.00 40.71 213 LYS F N 1
ATOM 8760 C CA . LYS F 1 86 ? 21.153 33.775 -17.028 1.00 42.69 213 LYS F CA 1
ATOM 8761 C C . LYS F 1 86 ? 19.879 34.209 -17.745 1.00 48.65 213 LYS F C 1
ATOM 8762 O O . LYS F 1 86 ? 19.360 33.490 -18.604 1.00 46.86 213 LYS F O 1
ATOM 8768 N N . THR F 1 87 ? 19.380 35.389 -17.386 1.00 47.51 214 THR F N 1
ATOM 8769 C CA . THR F 1 87 ? 18.220 35.966 -18.026 1.00 52.05 214 THR F CA 1
ATOM 8770 C C . THR F 1 87 ? 18.660 36.817 -19.212 1.00 50.61 214 THR F C 1
ATOM 8771 O O . THR F 1 87 ? 19.552 37.632 -19.098 1.00 47.80 214 THR F O 1
ATOM 8775 N N . VAL F 1 88 ? 18.033 36.604 -20.354 1.00 59.10 215 VAL F N 1
ATOM 8776 C CA . VAL F 1 88 ? 18.370 37.331 -21.579 1.00 67.10 215 VAL F CA 1
ATOM 8777 C C . VAL F 1 88 ? 17.147 38.107 -22.055 1.00 70.04 215 VAL F C 1
ATOM 8778 O O . VAL F 1 88 ? 16.056 37.561 -22.102 1.00 67.06 215 VAL F O 1
ATOM 8782 N N . TYR F 1 89 ? 17.331 39.373 -22.401 1.00 73.35 216 TYR F N 1
ATOM 8783 C CA . TYR F 1 89 ? 16.266 40.141 -23.031 1.00 84.86 216 TYR F CA 1
ATOM 8784 C C . TYR F 1 89 ? 16.524 40.244 -24.532 1.00 91.95 216 TYR F C 1
ATOM 8785 O O . TYR F 1 89 ? 17.667 40.342 -24.960 1.00 93.44 216 TYR F O 1
ATOM 8794 N N . GLU F 1 90 ? 15.458 40.193 -25.324 1.00 107.88 217 GLU F N 1
ATOM 8795 C CA . GLU F 1 90 ? 15.573 40.033 -26.780 1.00 116.31 217 GLU F CA 1
ATOM 8796 C C . GLU F 1 90 ? 15.546 41.375 -27.495 1.00 107.61 217 GLU F C 1
ATOM 8797 O O . GLU F 1 90 ? 14.490 41.841 -27.904 1.00 102.48 217 GLU F O 1
ATOM 8803 N N . THR F 1 98 ? 10.724 40.907 -24.123 1.00 93.65 588 THR F N 1
ATOM 8804 C CA . THR F 1 98 ? 10.852 39.451 -23.988 1.00 91.26 588 THR F CA 1
ATOM 8805 C C . THR F 1 98 ? 12.013 38.966 -23.108 1.00 85.62 588 THR F C 1
ATOM 8806 O O . THR F 1 98 ? 13.178 39.176 -23.443 1.00 81.60 588 THR F O 1
ATOM 8810 N N . GLU F 1 99 ? 11.683 38.285 -22.011 1.00 80.08 589 GLU F N 1
ATOM 8811 C CA . GLU F 1 99 ? 12.656 37.526 -21.239 1.00 73.16 589 GLU F CA 1
ATOM 8812 C C . GLU F 1 99 ? 12.816 36.131 -21.827 1.00 70.33 589 GLU F C 1
ATOM 8813 O O . GLU F 1 99 ? 11.865 35.529 -22.288 1.00 74.52 589 GLU F O 1
ATOM 8819 N N . LYS F 1 100 ? 14.032 35.613 -21.782 1.00 65.79 590 LYS F N 1
ATOM 8820 C CA . LYS F 1 100 ? 14.304 34.214 -22.077 1.00 65.23 590 LYS F CA 1
ATOM 8821 C C . LYS F 1 100 ? 15.337 33.721 -21.075 1.00 60.33 590 LYS F C 1
ATOM 8822 O O . LYS F 1 100 ? 16.108 34.505 -20.528 1.00 56.57 590 LYS F O 1
ATOM 8828 N N . LYS F 1 101 ? 15.376 32.423 -20.836 1.00 56.60 591 LYS F N 1
ATOM 8829 C CA . LYS F 1 101 ? 16.343 31.848 -19.923 1.00 52.32 591 LYS F CA 1
ATOM 8830 C C . LYS F 1 101 ? 17.424 31.114 -20.708 1.00 49.27 591 LYS F C 1
ATOM 8831 O O . LYS F 1 101 ? 17.139 30.400 -21.666 1.00 47.91 591 LYS F O 1
ATOM 8837 N N . SER F 1 102 ? 18.660 31.257 -20.269 1.00 43.92 592 SER F N 1
ATOM 8838 C CA . SER F 1 102 ? 19.803 30.632 -20.944 1.00 44.81 592 SER F CA 1
ATOM 8839 C C . SER F 1 102 ? 19.774 29.129 -20.775 1.00 43.73 592 SER F C 1
ATOM 8840 O O . SER F 1 102 ? 20.345 28.395 -21.569 1.00 47.88 592 SER F O 1
ATOM 8843 N N . ILE F 1 103 ? 19.148 28.673 -19.697 1.00 45.03 593 ILE F N 1
ATOM 8844 C CA . ILE F 1 103 ? 19.002 27.255 -19.455 1.00 43.21 593 ILE F CA 1
ATOM 8845 C C . ILE F 1 103 ? 17.519 26.936 -19.557 1.00 46.47 593 ILE F C 1
ATOM 8846 O O . ILE F 1 103 ? 16.710 27.420 -18.766 1.00 43.35 593 ILE F O 1
ATOM 8851 N N . GLU F 1 104 ? 17.175 26.128 -20.551 1.00 49.52 594 GLU F N 1
ATOM 8852 C CA . GLU F 1 104 ? 15.806 25.997 -21.015 1.00 56.88 594 GLU F CA 1
ATOM 8853 C C . GLU F 1 104 ? 15.579 24.541 -21.367 1.00 55.05 594 GLU F C 1
ATOM 8854 O O . GLU F 1 104 ? 16.019 24.075 -22.408 1.00 53.44 594 GLU F O 1
ATOM 8860 N N . ASN F 1 105 ? 14.874 23.840 -20.492 1.00 55.71 595 ASN F N 1
ATOM 8861 C CA . ASN F 1 105 ? 14.823 22.386 -20.529 1.00 48.76 595 ASN F CA 1
ATOM 8862 C C . ASN F 1 105 ? 16.218 21.788 -20.663 1.00 43.11 595 ASN F C 1
ATOM 8863 O O . ASN F 1 105 ? 16.450 20.903 -21.459 1.00 47.73 595 ASN F O 1
ATOM 8868 N N . GLY F 1 106 ? 17.125 22.253 -19.827 1.00 52.35 596 GLY F N 1
ATOM 8869 C CA . GLY F 1 106 ? 18.485 21.721 -19.783 1.00 48.28 596 GLY F CA 1
ATOM 8870 C C . GLY F 1 106 ? 18.632 20.400 -19.045 1.00 45.65 596 GLY F C 1
ATOM 8871 O O . GLY F 1 106 ? 17.773 20.005 -18.269 1.00 48.94 596 GLY F O 1
ATOM 8872 N N . THR F 1 107 ? 19.754 19.736 -19.306 1.00 46.60 597 THR F N 1
ATOM 8873 C CA . THR F 1 107 ? 20.025 18.406 -18.808 1.00 45.21 597 THR F CA 1
ATOM 8874 C C . THR F 1 107 ? 21.443 18.296 -18.265 1.00 44.94 597 THR F C 1
ATOM 8875 O O . THR F 1 107 ? 22.410 18.679 -18.940 1.00 44.78 597 THR F O 1
ATOM 8879 N N . ILE F 1 108 ? 21.556 17.757 -17.055 1.00 43.35 598 ILE F N 1
ATOM 8880 C CA . ILE F 1 108 ? 22.833 17.338 -16.492 1.00 44.96 598 ILE F CA 1
ATOM 8881 C C . ILE F 1 108 ? 23.015 15.844 -16.708 1.00 44.82 598 ILE F C 1
ATOM 8882 O O . ILE F 1 108 ? 22.100 15.083 -16.439 1.00 44.57 598 ILE F O 1
ATOM 8887 N N . THR F 1 109 ? 24.191 15.456 -17.202 1.00 41.49 599 THR F N 1
ATOM 8888 C CA . THR F 1 109 ? 24.568 14.062 -17.393 1.00 39.15 599 THR F CA 1
ATOM 8889 C C . THR F 1 109 ? 25.813 13.753 -16.549 1.00 42.64 599 THR F C 1
ATOM 8890 O O . THR F 1 109 ? 26.840 14.375 -16.705 1.00 44.76 599 THR F O 1
ATOM 8894 N N . ASP F 1 110 ? 25.697 12.813 -15.622 1.00 39.57 600 ASP F N 1
ATOM 8895 C CA . ASP F 1 110 ? 26.710 12.577 -14.587 1.00 43.60 600 ASP F CA 1
ATOM 8896 C C . ASP F 1 110 ? 26.970 11.084 -14.421 1.00 44.11 600 ASP F C 1
ATOM 8897 O O . ASP F 1 110 ? 26.385 10.455 -13.564 1.00 43.99 600 ASP F O 1
ATOM 8902 N N . PRO F 1 111 ? 27.856 10.516 -15.251 1.00 43.00 601 PRO F N 1
ATOM 8903 C CA . PRO F 1 111 ? 28.304 9.137 -15.098 1.00 44.80 601 PRO F CA 1
ATOM 8904 C C . PRO F 1 111 ? 29.178 8.957 -13.897 1.00 39.04 601 PRO F C 1
ATOM 8905 O O . PRO F 1 111 ? 30.027 9.787 -13.636 1.00 43.69 601 PRO F O 1
ATOM 8909 N N . MET F 1 112 ? 28.959 7.883 -13.155 1.00 42.11 602 MET F N 1
ATOM 8910 C CA . MET F 1 112 ? 29.868 7.512 -12.085 1.00 43.70 602 MET F CA 1
ATOM 8911 C C . MET F 1 112 ? 31.207 7.195 -12.717 1.00 44.57 602 MET F C 1
ATOM 8912 O O . MET F 1 112 ? 31.273 6.658 -13.817 1.00 46.41 602 MET F O 1
ATOM 8917 N N . GLY F 1 113 ? 32.279 7.530 -12.015 1.00 50.38 603 GLY F N 1
ATOM 8918 C CA . GLY F 1 113 ? 33.606 7.157 -12.461 1.00 52.28 603 GLY F CA 1
ATOM 8919 C C . GLY F 1 113 ? 33.844 5.660 -12.326 1.00 54.43 603 GLY F C 1
ATOM 8920 O O . GLY F 1 113 ? 33.100 4.958 -11.638 1.00 49.04 603 GLY F O 1
ATOM 8921 N N . GLU F 1 114 ? 34.900 5.183 -12.971 1.00 55.72 604 GLU F N 1
ATOM 8922 C CA . GLU F 1 114 ? 35.328 3.805 -12.812 1.00 58.68 604 GLU F CA 1
ATOM 8923 C C . GLU F 1 114 ? 35.579 3.516 -11.342 1.00 49.93 604 GLU F C 1
ATOM 8924 O O . GLU F 1 114 ? 36.231 4.291 -10.666 1.00 53.51 604 GLU F O 1
ATOM 8930 N N . LEU F 1 115 ? 35.043 2.403 -10.855 1.00 53.29 605 LEU F N 1
ATOM 8931 C CA . LEU F 1 115 ? 35.217 1.959 -9.471 1.00 53.49 605 LEU F CA 1
ATOM 8932 C C . LEU F 1 115 ? 34.565 2.888 -8.452 1.00 48.50 605 LEU F C 1
ATOM 8933 O O . LEU F 1 115 ? 34.917 2.859 -7.276 1.00 51.93 605 LEU F O 1
ATOM 8938 N N . ILE F 1 116 ? 33.623 3.707 -8.896 1.00 49.01 606 ILE F N 1
ATOM 8939 C CA . ILE F 1 116 ? 32.859 4.582 -7.990 1.00 49.59 606 ILE F CA 1
ATOM 8940 C C . ILE F 1 116 ? 31.418 4.064 -7.941 1.00 50.26 606 ILE F C 1
ATOM 8941 O O . ILE F 1 116 ? 30.727 4.052 -8.959 1.00 47.76 606 ILE F O 1
ATOM 8946 N N . ASP F 1 117 ? 30.983 3.611 -6.762 1.00 45.25 607 ASP F N 1
ATOM 8947 C CA . ASP F 1 117 ? 29.657 3.044 -6.601 1.00 46.05 607 ASP F CA 1
ATOM 8948 C C . ASP F 1 117 ? 28.700 4.058 -5.972 1.00 45.93 607 ASP F C 1
ATOM 8949 O O . ASP F 1 117 ? 28.923 4.547 -4.854 1.00 49.88 607 ASP F O 1
ATOM 8954 N N . LEU F 1 118 ? 27.640 4.384 -6.708 1.00 44.58 608 LEU F N 1
ATOM 8955 C CA . LEU F 1 118 ? 26.579 5.228 -6.195 1.00 44.94 608 LEU F CA 1
ATOM 8956 C C . LEU F 1 118 ? 25.867 4.483 -5.048 1.00 46.82 608 LEU F C 1
ATOM 8957 O O . LEU F 1 118 ? 25.593 3.285 -5.150 1.00 42.14 608 LEU F O 1
ATOM 8962 N N . GLN F 1 119 ? 25.557 5.172 -3.959 1.00 46.68 609 GLN F N 1
ATOM 8963 C CA . GLN F 1 119 ? 24.896 4.493 -2.845 1.00 49.80 609 GLN F CA 1
ATOM 8964 C C . GLN F 1 119 ? 23.401 4.437 -3.107 1.00 47.56 609 GLN F C 1
ATOM 8965 O O . GLN F 1 119 ? 22.769 5.471 -3.314 1.00 48.40 609 GLN F O 1
ATOM 8971 N N . LEU F 1 120 ? 22.854 3.224 -3.104 1.00 52.24 610 LEU F N 1
ATOM 8972 C CA . LEU F 1 120 ? 21.463 2.981 -3.489 1.00 54.36 610 LEU F CA 1
ATOM 8973 C C . LEU F 1 120 ? 20.631 2.358 -2.370 1.00 53.35 610 LEU F C 1
ATOM 8974 O O . LEU F 1 120 ? 19.474 1.960 -2.582 1.00 52.90 610 LEU F O 1
ATOM 8979 N N . GLY F 1 121 ? 21.212 2.264 -1.177 1.00 53.84 611 GLY F N 1
ATOM 8980 C CA . GLY F 1 121 ? 20.515 1.689 -0.026 1.00 58.47 611 GLY F CA 1
ATOM 8981 C C . GLY F 1 121 ? 20.220 0.203 -0.195 1.00 58.40 611 GLY F C 1
ATOM 8982 O O . GLY F 1 121 ? 20.678 -0.432 -1.141 1.00 60.10 611 GLY F O 1
ATOM 8983 N N . THR F 1 122 ? 19.422 -0.338 0.719 1.00 63.35 612 THR F N 1
ATOM 8984 C CA . THR F 1 122 ? 19.264 -1.783 0.859 1.00 67.13 612 THR F CA 1
ATOM 8985 C C . THR F 1 122 ? 18.689 -2.430 -0.393 1.00 68.25 612 THR F C 1
ATOM 8986 O O . THR F 1 122 ? 19.153 -3.503 -0.800 1.00 69.94 612 THR F O 1
ATOM 8990 N N . ASP F 1 123 ? 17.716 -1.772 -1.017 1.00 62.60 613 ASP F N 1
ATOM 8991 C CA . ASP F 1 123 ? 17.046 -2.357 -2.165 1.00 64.01 613 ASP F CA 1
ATOM 8992 C C . ASP F 1 123 ? 17.868 -2.338 -3.462 1.00 61.24 613 ASP F C 1
ATOM 8993 O O . ASP F 1 123 ? 17.443 -2.925 -4.427 1.00 65.44 613 ASP F O 1
ATOM 8998 N N . GLY F 1 124 ? 19.029 -1.671 -3.482 1.00 63.92 614 GLY F N 1
ATOM 8999 C CA . GLY F 1 124 ? 19.883 -1.588 -4.684 1.00 65.12 614 GLY F CA 1
ATOM 9000 C C . GLY F 1 124 ? 19.269 -0.855 -5.873 1.00 66.01 614 GLY F C 1
ATOM 9001 O O . GLY F 1 124 ? 19.691 -1.050 -7.013 1.00 63.96 614 GLY F O 1
ATOM 9002 N N . ARG F 1 125 ? 18.264 -0.024 -5.603 1.00 66.21 615 ARG F N 1
ATOM 9003 C CA . ARG F 1 125 ? 17.557 0.726 -6.631 1.00 74.89 615 ARG F CA 1
ATOM 9004 C C . ARG F 1 125 ? 17.640 2.234 -6.332 1.00 70.13 615 ARG F C 1
ATOM 9005 O O . ARG F 1 125 ? 17.824 2.637 -5.184 1.00 73.04 615 ARG F O 1
ATOM 9013 N N . PHE F 1 126 ? 17.517 3.051 -7.368 1.00 52.37 616 PHE F N 1
ATOM 9014 C CA . PHE F 1 126 ? 17.723 4.477 -7.231 1.00 56.07 616 PHE F CA 1
ATOM 9015 C C . PHE F 1 126 ? 16.407 5.156 -6.855 1.00 59.00 616 PHE F C 1
ATOM 9016 O O . PHE F 1 126 ? 15.545 5.353 -7.698 1.00 64.03 616 PHE F O 1
ATOM 9024 N N . ASP F 1 127 ? 16.277 5.516 -5.586 1.00 58.00 617 ASP F N 1
ATOM 9025 C CA . ASP F 1 127 ? 15.036 6.060 -5.040 1.00 55.53 617 ASP F CA 1
ATOM 9026 C C . ASP F 1 127 ? 15.251 7.498 -4.612 1.00 46.67 617 ASP F C 1
ATOM 9027 O O . ASP F 1 127 ? 16.382 7.934 -4.406 1.00 43.94 617 ASP F O 1
ATOM 9032 N N . PRO F 1 128 ? 14.155 8.242 -4.418 1.00 47.68 618 PRO F N 1
ATOM 9033 C CA . PRO F 1 128 ? 14.247 9.571 -3.793 1.00 46.71 618 PRO F CA 1
ATOM 9034 C C . PRO F 1 128 ? 15.131 9.628 -2.536 1.00 47.46 618 PRO F C 1
ATOM 9035 O O . PRO F 1 128 ? 15.788 10.638 -2.293 1.00 49.16 618 PRO F O 1
ATOM 9039 N N . ALA F 1 129 ? 15.174 8.545 -1.765 1.00 49.25 619 ALA F N 1
ATOM 9040 C CA . ALA F 1 129 ? 16.006 8.496 -0.564 1.00 45.89 619 ALA F CA 1
ATOM 9041 C C . ALA F 1 129 ? 17.496 8.575 -0.846 1.00 48.27 619 ALA F C 1
ATOM 9042 O O . ALA F 1 129 ? 18.272 8.842 0.052 1.00 53.04 619 ALA F O 1
ATOM 9044 N N . ASP F 1 130 ? 17.903 8.376 -2.086 1.00 47.19 620 ASP F N 1
ATOM 9045 C CA . ASP F 1 130 ? 19.334 8.288 -2.423 1.00 46.92 620 ASP F CA 1
ATOM 9046 C C . ASP F 1 130 ? 19.937 9.549 -3.038 1.00 43.66 620 ASP F C 1
ATOM 9047 O O . ASP F 1 130 ? 21.110 9.568 -3.392 1.00 42.62 620 ASP F O 1
ATOM 9052 N N . TYR F 1 131 ? 19.140 10.609 -3.150 1.00 41.25 621 TYR F N 1
ATOM 9053 C CA . TYR F 1 131 ? 19.649 11.897 -3.600 1.00 41.49 621 TYR F CA 1
ATOM 9054 C C . TYR F 1 131 ? 18.837 13.034 -2.983 1.00 40.49 621 TYR F C 1
ATOM 9055 O O . TYR F 1 131 ? 17.763 12.803 -2.451 1.00 45.22 621 TYR F O 1
ATOM 9064 N N . THR F 1 132 ? 19.356 14.256 -3.048 1.00 43.73 622 THR F N 1
ATOM 9065 C CA . THR F 1 132 ? 18.524 15.441 -2.913 1.00 43.60 622 THR F CA 1
ATOM 9066 C C . THR F 1 132 ? 18.624 16.328 -4.156 1.00 42.04 622 THR F C 1
ATOM 9067 O O . THR F 1 132 ? 19.690 16.476 -4.764 1.00 45.41 622 THR F O 1
ATOM 9071 N N . LEU F 1 133 ? 17.487 16.900 -4.538 1.00 40.18 623 LEU F N 1
ATOM 9072 C CA . LEU F 1 133 ? 17.452 17.956 -5.535 1.00 40.35 623 LEU F CA 1
ATOM 9073 C C . LEU F 1 133 ? 16.638 19.112 -4.953 1.00 40.89 623 LEU F C 1
ATOM 9074 O O . LEU F 1 133 ? 15.447 18.982 -4.679 1.00 40.94 623 LEU F O 1
ATOM 9079 N N . THR F 1 134 ? 17.318 20.228 -4.736 1.00 37.87 624 THR F N 1
ATOM 9080 C CA . THR F 1 134 ? 16.746 21.420 -4.154 1.00 37.57 624 THR F CA 1
ATOM 9081 C C . THR F 1 134 ? 17.059 22.637 -5.019 1.00 37.75 624 THR F C 1
ATOM 9082 O O . THR F 1 134 ? 17.978 22.605 -5.849 1.00 43.19 624 THR F O 1
ATOM 9086 N N . ALA F 1 135 ? 16.308 23.710 -4.832 1.00 39.83 625 ALA F N 1
ATOM 9087 C CA . ALA F 1 135 ? 16.573 24.953 -5.557 1.00 39.35 625 ALA F CA 1
ATOM 9088 C C . ALA F 1 135 ? 16.441 26.185 -4.650 1.00 41.28 625 ALA F C 1
ATOM 9089 O O . ALA F 1 135 ? 15.805 26.121 -3.595 1.00 47.11 625 ALA F O 1
ATOM 9091 N N . ASN F 1 136 ? 17.039 27.303 -5.069 1.00 39.71 626 ASN F N 1
ATOM 9092 C CA . ASN F 1 136 ? 17.228 28.442 -4.164 1.00 42.16 626 ASN F CA 1
ATOM 9093 C C . ASN F 1 136 ? 15.984 29.315 -4.084 1.00 39.47 626 ASN F C 1
ATOM 9094 O O . ASN F 1 136 ? 16.003 30.343 -3.423 1.00 42.58 626 ASN F O 1
ATOM 9099 N N . ASP F 1 137 ? 14.901 28.879 -4.715 1.00 39.74 627 ASP F N 1
ATOM 9100 C CA . ASP F 1 137 ? 13.588 29.471 -4.473 1.00 45.30 627 ASP F CA 1
ATOM 9101 C C . ASP F 1 137 ? 12.860 28.739 -3.355 1.00 43.57 627 ASP F C 1
ATOM 9102 O O . ASP F 1 137 ? 11.744 29.079 -3.050 1.00 43.74 627 ASP F O 1
ATOM 9107 N N . GLY F 1 138 ? 13.515 27.767 -2.734 1.00 42.85 628 GLY F N 1
ATOM 9108 C CA . GLY F 1 138 ? 12.914 27.009 -1.642 1.00 42.36 628 GLY F CA 1
ATOM 9109 C C . GLY F 1 138 ? 12.135 25.804 -2.127 1.00 43.18 628 GLY F C 1
ATOM 9110 O O . GLY F 1 138 ? 11.411 25.184 -1.371 1.00 46.61 628 GLY F O 1
ATOM 9111 N N . SER F 1 139 ? 12.243 25.463 -3.400 1.00 38.09 629 SER F N 1
ATOM 9112 C CA . SER F 1 139 ? 11.594 24.247 -3.885 1.00 38.74 629 SER F CA 1
ATOM 9113 C C . SER F 1 139 ? 12.515 23.052 -3.722 1.00 38.89 629 SER F C 1
ATOM 9114 O O . SER F 1 139 ? 13.715 23.204 -3.538 1.00 38.40 629 SER F O 1
ATOM 9117 N N . ARG F 1 140 ? 11.929 21.859 -3.741 1.00 44.89 630 ARG F N 1
ATOM 9118 C CA . ARG F 1 140 ? 12.686 20.626 -3.780 1.00 43.36 630 ARG F CA 1
ATOM 9119 C C . ARG F 1 140 ? 11.865 19.455 -4.295 1.00 41.73 630 ARG F C 1
ATOM 9120 O O . ARG F 1 140 ? 10.644 19.537 -4.381 1.00 50.19 630 ARG F O 1
ATOM 9128 N N . LEU F 1 141 ? 12.534 18.374 -4.692 1.00 41.21 631 LEU F N 1
ATOM 9129 C CA . LEU F 1 141 ? 11.833 17.135 -4.950 1.00 43.90 631 LEU F CA 1
ATOM 9130 C C . LEU F 1 141 ? 11.669 16.362 -3.651 1.00 44.81 631 LEU F C 1
ATOM 9131 O O . LEU F 1 141 ? 12.623 16.157 -2.917 1.00 49.87 631 LEU F O 1
ATOM 9136 N N . GLU F 1 142 ? 10.435 15.943 -3.378 1.00 47.91 632 GLU F N 1
ATOM 9137 C CA . GLU F 1 142 ? 10.126 15.135 -2.206 1.00 47.67 632 GLU F CA 1
ATOM 9138 C C . GLU F 1 142 ? 9.432 13.892 -2.716 1.00 50.18 632 GLU F C 1
ATOM 9139 O O . GLU F 1 142 ? 8.349 13.968 -3.293 1.00 52.28 632 GLU F O 1
ATOM 9145 N N . ASN F 1 143 ? 10.097 12.756 -2.554 1.00 47.95 633 ASN F N 1
ATOM 9146 C CA . ASN F 1 143 ? 9.620 11.526 -3.113 1.00 52.68 633 ASN F CA 1
ATOM 9147 C C . ASN F 1 143 ? 9.241 11.680 -4.590 1.00 51.52 633 ASN F C 1
ATOM 9148 O O . ASN F 1 143 ? 8.208 11.184 -5.026 1.00 53.94 633 ASN F O 1
ATOM 9153 N N . GLY F 1 144 ? 10.068 12.382 -5.352 1.00 50.65 634 GLY F N 1
ATOM 9154 C CA . GLY F 1 144 ? 9.836 12.530 -6.786 1.00 49.52 634 GLY F CA 1
ATOM 9155 C C . GLY F 1 144 ? 8.994 13.736 -7.173 1.00 52.94 634 GLY F C 1
ATOM 9156 O O . GLY F 1 144 ? 9.035 14.177 -8.306 1.00 50.85 634 GLY F O 1
ATOM 9157 N N . GLN F 1 145 ? 8.256 14.297 -6.224 1.00 52.38 635 GLN F N 1
ATOM 9158 C CA . GLN F 1 145 ? 7.307 15.376 -6.500 1.00 53.10 635 GLN F CA 1
ATOM 9159 C C . GLN F 1 145 ? 7.887 16.751 -6.150 1.00 43.54 635 GLN F C 1
ATOM 9160 O O . GLN F 1 145 ? 8.442 16.942 -5.073 1.00 47.31 635 GLN F O 1
ATOM 9166 N N . ALA F 1 146 ? 7.744 17.714 -7.056 1.00 39.89 636 ALA F N 1
ATOM 9167 C CA . ALA F 1 146 ? 8.224 19.043 -6.788 1.00 47.78 636 ALA F CA 1
ATOM 9168 C C . ALA F 1 146 ? 7.294 19.735 -5.781 1.00 48.32 636 ALA F C 1
ATOM 9169 O O . ALA F 1 146 ? 6.085 19.807 -5.987 1.00 47.60 636 ALA F O 1
ATOM 9171 N N . VAL F 1 147 ? 7.864 20.254 -4.702 1.00 43.78 637 VAL F N 1
ATOM 9172 C CA . VAL F 1 147 ? 7.085 20.972 -3.704 1.00 44.35 637 VAL F CA 1
ATOM 9173 C C . VAL F 1 147 ? 7.801 22.248 -3.338 1.00 41.58 637 VAL F C 1
ATOM 9174 O O . VAL F 1 147 ? 8.962 22.409 -3.642 1.00 42.79 637 VAL F O 1
ATOM 9178 N N . GLY F 1 148 ? 7.099 23.154 -2.682 1.00 43.69 638 GLY F N 1
ATOM 9179 C CA . GLY F 1 148 ? 7.681 24.405 -2.217 1.00 42.59 638 GLY F CA 1
ATOM 9180 C C . GLY F 1 148 ? 7.746 25.436 -3.332 1.00 44.38 638 GLY F C 1
ATOM 9181 O O . GLY F 1 148 ? 7.035 25.354 -4.352 1.00 44.03 638 GLY F O 1
ATOM 9182 N N . GLY F 1 149 ? 8.629 26.401 -3.144 1.00 38.91 639 GLY F N 1
ATOM 9183 C CA . GLY F 1 149 ? 8.668 27.574 -3.998 1.00 44.98 639 GLY F CA 1
ATOM 9184 C C . GLY F 1 149 ? 7.755 28.647 -3.423 1.00 46.40 639 GLY F C 1
ATOM 9185 O O . GLY F 1 149 ? 6.954 28.373 -2.509 1.00 48.46 639 GLY F O 1
ATOM 9186 N N . PRO F 1 150 ? 7.886 29.874 -3.930 1.00 48.47 640 PRO F N 1
ATOM 9187 C CA . PRO F 1 150 ? 7.135 30.965 -3.346 1.00 50.09 640 PRO F CA 1
ATOM 9188 C C . PRO F 1 150 ? 5.616 30.767 -3.471 1.00 54.72 640 PRO F C 1
ATOM 9189 O O . PRO F 1 150 ? 4.866 31.301 -2.650 1.00 52.88 640 PRO F O 1
ATOM 9193 N N . GLN F 1 151 ? 5.159 30.019 -4.488 1.00 51.08 641 GLN F N 1
ATOM 9194 C CA . GLN F 1 151 ? 3.756 29.709 -4.660 1.00 51.08 641 GLN F CA 1
ATOM 9195 C C . GLN F 1 151 ? 3.331 28.367 -4.120 1.00 46.18 641 GLN F C 1
ATOM 9196 O O . GLN F 1 151 ? 2.189 27.976 -4.300 1.00 44.16 641 GLN F O 1
ATOM 9202 N N . ASN F 1 152 ? 4.256 27.643 -3.512 1.00 44.57 642 ASN F N 1
ATOM 9203 C CA . ASN F 1 152 ? 4.024 26.258 -3.108 1.00 45.37 642 ASN F CA 1
ATOM 9204 C C . ASN F 1 152 ? 3.424 25.419 -4.227 1.00 44.46 642 ASN F C 1
ATOM 9205 O O . ASN F 1 152 ? 2.475 24.657 -4.023 1.00 45.28 642 ASN F O 1
ATOM 9210 N N . ASP F 1 153 ? 4.007 25.546 -5.407 1.00 43.46 643 ASP F N 1
ATOM 9211 C CA . ASP F 1 153 ? 3.587 24.779 -6.564 1.00 51.26 643 ASP F CA 1
ATOM 9212 C C . ASP F 1 153 ? 4.751 23.990 -7.206 1.00 50.59 643 ASP F C 1
ATOM 9213 O O . ASP F 1 153 ? 4.644 23.530 -8.348 1.00 50.64 643 ASP F O 1
ATOM 9218 N N . GLY F 1 154 ? 5.867 23.874 -6.489 1.00 51.05 644 GLY F N 1
ATOM 9219 C CA . GLY F 1 154 ? 7.069 23.203 -7.006 1.00 53.80 644 GLY F CA 1
ATOM 9220 C C . GLY F 1 154 ? 8.096 24.135 -7.657 1.00 43.58 644 GLY F C 1
ATOM 9221 O O . GLY F 1 154 ? 9.225 23.721 -7.956 1.00 39.89 644 GLY F O 1
ATOM 9222 N N . GLY F 1 155 ? 7.696 25.383 -7.896 1.00 46.63 645 GLY F N 1
ATOM 9223 C CA . GLY F 1 155 ? 8.628 26.430 -8.341 1.00 51.70 645 GLY F CA 1
ATOM 9224 C C . GLY F 1 155 ? 9.629 25.987 -9.394 1.00 49.71 645 GLY F C 1
ATOM 9225 O O . GLY F 1 155 ? 9.242 25.384 -10.385 1.00 47.21 645 GLY F O 1
ATOM 9226 N N . LEU F 1 156 ? 10.919 26.257 -9.172 1.00 50.42 646 LEU F N 1
ATOM 9227 C CA . LEU F 1 156 ? 11.940 26.004 -10.203 1.00 49.20 646 LEU F CA 1
ATOM 9228 C C . LEU F 1 156 ? 12.038 24.541 -10.577 1.00 44.52 646 LEU F C 1
ATOM 9229 O O . LEU F 1 156 ? 12.591 24.225 -11.610 1.00 47.60 646 LEU F O 1
ATOM 9234 N N . LEU F 1 157 ? 11.539 23.648 -9.724 1.00 47.63 647 LEU F N 1
ATOM 9235 C CA . LEU F 1 157 ? 11.710 22.221 -9.962 1.00 48.04 647 LEU F CA 1
ATOM 9236 C C . LEU F 1 157 ? 10.437 21.537 -10.479 1.00 48.89 647 LEU F C 1
ATOM 9237 O O . LEU F 1 157 ? 10.406 20.315 -10.595 1.00 44.35 647 LEU F O 1
ATOM 9242 N N . LYS F 1 158 ? 9.411 22.332 -10.791 1.00 49.34 648 LYS F N 1
ATOM 9243 C CA . LYS F 1 158 ? 8.130 21.842 -11.332 1.00 55.35 648 LYS F CA 1
ATOM 9244 C C . LYS F 1 158 ? 8.276 20.744 -12.390 1.00 58.76 648 LYS F C 1
ATOM 9245 O O . LYS F 1 158 ? 7.458 19.842 -12.456 1.00 49.94 648 LYS F O 1
ATOM 9251 N N . ASN F 1 159 ? 9.279 20.858 -13.255 1.00 56.25 649 ASN F N 1
ATOM 9252 C CA . ASN F 1 159 ? 9.419 19.954 -14.395 1.00 54.12 649 ASN F CA 1
ATOM 9253 C C . ASN F 1 159 ? 10.661 19.083 -14.322 1.00 51.28 649 ASN F C 1
ATOM 9254 O O . ASN F 1 159 ? 11.027 18.425 -15.302 1.00 49.09 649 ASN F O 1
ATOM 9259 N N . ALA F 1 160 ? 11.326 19.099 -13.176 1.00 44.08 650 ALA F N 1
ATOM 9260 C CA . ALA F 1 160 ? 12.611 18.443 -13.069 1.00 48.21 650 ALA F CA 1
ATOM 9261 C C . ALA F 1 160 ? 12.440 16.972 -12.683 1.00 47.75 650 ALA F C 1
ATOM 9262 O O . ALA F 1 160 ? 11.526 16.618 -11.935 1.00 46.20 650 ALA F O 1
ATOM 9264 N N . LYS F 1 161 ? 13.323 16.128 -13.204 1.00 45.68 651 LYS F N 1
ATOM 9265 C CA . LYS F 1 161 ? 13.363 14.725 -12.824 1.00 46.51 651 LYS F CA 1
ATOM 9266 C C . LYS F 1 161 ? 14.794 14.292 -12.642 1.00 49.43 651 LYS F C 1
ATOM 9267 O O . LYS F 1 161 ? 15.699 14.847 -13.293 1.00 43.52 651 LYS F O 1
ATOM 9273 N N . VAL F 1 162 ? 15.018 13.342 -11.733 1.00 43.45 652 VAL F N 1
ATOM 9274 C CA . VAL F 1 162 ? 16.351 12.773 -11.514 1.00 42.47 652 VAL F CA 1
ATOM 9275 C C . VAL F 1 162 ? 16.308 11.285 -11.830 1.00 44.14 652 VAL F C 1
ATOM 9276 O O . VAL F 1 162 ? 15.542 10.554 -11.222 1.00 50.50 652 VAL F O 1
ATOM 9280 N N . LEU F 1 163 ? 17.131 10.833 -12.764 1.00 49.58 653 LEU F N 1
ATOM 9281 C CA . LEU F 1 163 ? 17.062 9.469 -13.290 1.00 52.45 653 LEU F CA 1
ATOM 9282 C C . LEU F 1 163 ? 18.397 8.776 -13.129 1.00 50.50 653 LEU F C 1
ATOM 9283 O O . LEU F 1 163 ? 19.428 9.417 -13.130 1.00 50.13 653 LEU F O 1
ATOM 9288 N N . TYR F 1 164 ? 18.386 7.466 -12.980 1.00 49.95 654 TYR F N 1
ATOM 9289 C CA . TYR F 1 164 ? 19.625 6.701 -12.971 1.00 47.19 654 TYR F CA 1
ATOM 9290 C C . TYR F 1 164 ? 19.534 5.568 -13.985 1.00 50.34 654 TYR F C 1
ATOM 9291 O O . TYR F 1 164 ? 18.574 4.831 -14.015 1.00 52.12 654 TYR F O 1
ATOM 9300 N N . ASP F 1 165 ? 20.557 5.467 -14.817 1.00 50.64 655 ASP F N 1
ATOM 9301 C CA . ASP F 1 165 ? 20.597 4.477 -15.875 1.00 55.45 655 ASP F CA 1
ATOM 9302 C C . ASP F 1 165 ? 21.537 3.376 -15.405 1.00 55.60 655 ASP F C 1
ATOM 9303 O O . ASP F 1 165 ? 22.728 3.617 -15.202 1.00 55.27 655 ASP F O 1
ATOM 9308 N N . THR F 1 166 ? 20.977 2.196 -15.161 1.00 52.12 656 THR F N 1
ATOM 9309 C CA . THR F 1 166 ? 21.675 1.144 -14.422 1.00 62.14 656 THR F CA 1
ATOM 9310 C C . THR F 1 166 ? 22.814 0.509 -15.211 1.00 66.15 656 THR F C 1
ATOM 9311 O O . THR F 1 166 ? 23.755 -0.034 -14.620 1.00 73.38 656 THR F O 1
ATOM 9315 N N . THR F 1 167 ? 22.734 0.586 -16.535 1.00 68.71 657 THR F N 1
ATOM 9316 C CA . THR F 1 167 ? 23.747 -0.016 -17.379 1.00 79.20 657 THR F CA 1
ATOM 9317 C C . THR F 1 167 ? 24.957 0.893 -17.501 1.00 79.73 657 THR F C 1
ATOM 9318 O O . THR F 1 167 ? 26.087 0.468 -17.284 1.00 83.90 657 THR F O 1
ATOM 9322 N N . GLU F 1 168 ? 24.709 2.155 -17.838 1.00 76.86 658 GLU F N 1
ATOM 9323 C CA . GLU F 1 168 ? 25.783 3.124 -17.994 1.00 73.75 658 GLU F CA 1
ATOM 9324 C C . GLU F 1 168 ? 26.2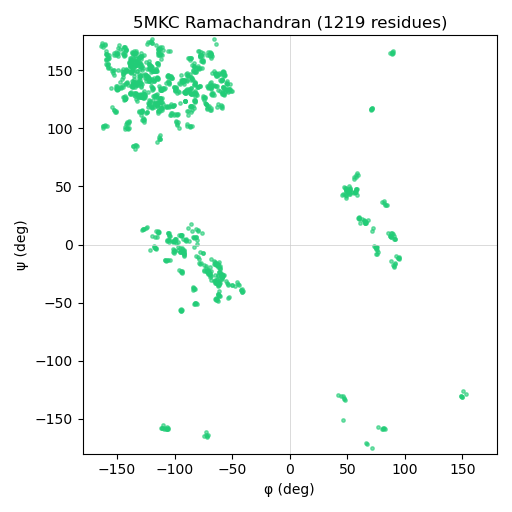66 3.650 -16.645 1.00 65.75 658 GLU F C 1
ATOM 9325 O O . GLU F 1 168 ? 27.283 4.320 -16.569 1.00 69.82 658 GLU F O 1
ATOM 9331 N N . LYS F 1 169 ? 25.517 3.374 -15.580 1.00 64.30 659 LYS F N 1
ATOM 9332 C CA . LYS F 1 169 ? 25.857 3.833 -14.229 1.00 60.17 659 LYS F CA 1
ATOM 9333 C C . LYS F 1 169 ? 25.944 5.359 -14.223 1.00 54.81 659 LYS F C 1
ATOM 9334 O O . LYS F 1 169 ? 26.963 5.952 -13.935 1.00 51.05 659 LYS F O 1
ATOM 9340 N N . ARG F 1 170 ? 24.821 5.985 -14.531 1.00 48.15 660 ARG F N 1
ATOM 9341 C CA . ARG F 1 170 ? 24.791 7.379 -14.876 1.00 47.46 660 ARG F CA 1
ATOM 9342 C C . ARG F 1 170 ? 23.546 8.064 -14.328 1.00 45.83 660 ARG F C 1
ATOM 9343 O O . ARG F 1 170 ? 22.429 7.590 -14.540 1.00 48.12 660 ARG F O 1
ATOM 9351 N N . ILE F 1 171 ? 23.740 9.170 -13.622 1.00 44.29 661 ILE F N 1
ATOM 9352 C CA . ILE F 1 171 ? 22.633 10.014 -13.202 1.00 47.45 661 ILE F CA 1
ATOM 9353 C C . ILE F 1 171 ? 22.354 11.053 -14.291 1.00 47.00 661 ILE F C 1
ATOM 9354 O O . ILE F 1 171 ? 23.282 11.562 -14.918 1.00 47.06 661 ILE F O 1
ATOM 9359 N N . ARG F 1 172 ? 21.080 11.349 -14.517 1.00 43.95 662 ARG F N 1
ATOM 9360 C CA . ARG F 1 172 ? 20.687 12.498 -15.334 1.00 45.91 662 ARG F CA 1
ATOM 9361 C C . ARG F 1 172 ? 19.647 13.325 -14.592 1.00 42.01 662 ARG F C 1
ATOM 9362 O O . ARG F 1 172 ? 18.753 12.784 -13.945 1.00 48.15 662 ARG F O 1
ATOM 9370 N N . VAL F 1 173 ? 19.753 14.637 -14.713 1.00 37.54 663 VAL F N 1
ATOM 9371 C CA . VAL F 1 173 ? 18.715 15.537 -14.251 1.00 42.08 663 VAL F CA 1
ATOM 9372 C C . VAL F 1 173 ? 18.148 16.234 -15.467 1.00 45.03 663 VAL F C 1
ATOM 9373 O O . VAL F 1 173 ? 18.878 16.894 -16.210 1.00 50.77 663 VAL F O 1
ATOM 9377 N N . THR F 1 174 ? 16.851 16.074 -15.700 1.00 47.07 664 THR F N 1
ATOM 9378 C CA . THR F 1 174 ? 16.207 16.723 -16.835 1.00 46.45 664 THR F CA 1
ATOM 9379 C C . THR F 1 174 ? 15.266 17.799 -16.336 1.00 45.04 664 THR F C 1
ATOM 9380 O O . THR F 1 174 ? 14.884 17.807 -15.163 1.00 47.51 664 THR F O 1
ATOM 9384 N N . GLY F 1 175 ? 14.876 18.695 -17.231 1.00 47.18 665 GLY F N 1
ATOM 9385 C CA . GLY F 1 175 ? 13.800 19.660 -16.933 1.00 50.51 665 GLY F CA 1
ATOM 9386 C C . GLY F 1 175 ? 14.237 20.916 -16.205 1.00 47.56 665 GLY F C 1
ATOM 9387 O O . GLY F 1 175 ? 13.475 21.450 -15.406 1.00 53.47 665 GLY F O 1
ATOM 9388 N N . LEU F 1 176 ? 15.453 21.393 -16.483 1.00 49.06 666 LEU F N 1
ATOM 9389 C CA . LEU F 1 176 ? 15.974 22.606 -15.849 1.00 40.12 666 LEU F CA 1
ATOM 9390 C C . LEU F 1 176 ? 15.652 23.857 -16.655 1.00 46.55 666 LEU F C 1
ATOM 9391 O O . LEU F 1 176 ? 15.988 23.960 -17.857 1.00 41.36 666 LEU F O 1
ATOM 9396 N N . TYR F 1 177 ? 14.978 24.794 -15.993 1.00 44.38 667 TYR F N 1
ATOM 9397 C CA . TYR F 1 177 ? 14.688 26.113 -16.562 1.00 44.49 667 TYR F CA 1
ATOM 9398 C C . TYR F 1 177 ? 15.161 27.218 -15.601 1.00 43.90 667 TYR F C 1
ATOM 9399 O O . TYR F 1 177 ? 14.555 27.447 -14.553 1.00 46.66 667 TYR F O 1
ATOM 9408 N N . LEU F 1 178 ? 16.238 27.906 -15.959 1.00 45.96 668 LEU F N 1
ATOM 9409 C CA . LEU F 1 178 ? 16.940 28.750 -14.996 1.00 41.16 668 LEU F CA 1
ATOM 9410 C C . LEU F 1 178 ? 17.464 30.022 -15.641 1.00 45.39 668 LEU F C 1
ATOM 9411 O O . LEU F 1 178 ? 18.205 29.976 -16.630 1.00 41.87 668 LEU F O 1
ATOM 9416 N N . GLY F 1 179 ? 17.088 31.157 -15.053 1.00 44.18 669 GLY F N 1
ATOM 9417 C CA . GLY F 1 179 ? 17.677 32.437 -15.417 1.00 45.97 669 GLY F CA 1
ATOM 9418 C C . GLY F 1 179 ? 18.598 32.938 -14.327 1.00 44.91 669 GLY F C 1
ATOM 9419 O O . GLY F 1 179 ? 19.098 32.169 -13.497 1.00 40.50 669 GLY F O 1
ATOM 9420 N N . THR F 1 180 ? 18.828 34.245 -14.333 1.00 45.13 670 THR F N 1
ATOM 9421 C CA . THR F 1 180 ? 19.714 34.882 -13.365 1.00 41.26 670 THR F CA 1
ATOM 9422 C C . THR F 1 180 ? 19.298 34.606 -11.918 1.00 41.89 670 THR F C 1
ATOM 9423 O O . THR F 1 180 ? 18.135 34.755 -11.559 1.00 48.36 670 THR F O 1
ATOM 9427 N N . ASP F 1 181 ? 20.265 34.200 -11.107 1.00 38.81 671 ASP F N 1
ATOM 9428 C CA . ASP F 1 181 ? 20.070 33.921 -9.679 1.00 40.44 671 ASP F CA 1
ATOM 9429 C C . ASP F 1 181 ? 19.074 32.811 -9.411 1.00 40.09 671 ASP F C 1
ATOM 9430 O O . ASP F 1 181 ? 18.544 32.706 -8.309 1.00 40.96 671 ASP F O 1
ATOM 9435 N N . GLU F 1 182 ? 18.805 31.993 -10.422 1.00 39.24 672 GLU F N 1
ATOM 9436 C CA . GLU F 1 182 ? 18.024 30.786 -10.235 1.00 40.49 672 GLU F CA 1
ATOM 9437 C C . GLU F 1 182 ? 18.975 29.586 -10.264 1.00 38.70 672 GLU F C 1
ATOM 9438 O O . GLU F 1 182 ? 19.674 29.364 -11.258 1.00 35.83 672 GLU F O 1
ATOM 9444 N N . LYS F 1 183 ? 19.021 28.860 -9.164 1.00 37.43 673 LYS F N 1
ATOM 9445 C CA . LYS F 1 183 ? 20.085 27.892 -8.900 1.00 39.95 673 LYS F CA 1
ATOM 9446 C C . LYS F 1 183 ? 19.544 26.572 -8.338 1.00 40.36 673 LYS F C 1
ATOM 9447 O O . LYS F 1 183 ? 18.713 26.567 -7.443 1.00 48.65 673 LYS F O 1
ATOM 9453 N N . VAL F 1 184 ? 20.052 25.464 -8.864 1.00 35.81 674 VAL F N 1
ATOM 9454 C CA . VAL F 1 184 ? 19.635 24.146 -8.476 1.00 40.44 674 VAL F CA 1
ATOM 9455 C C . VAL F 1 184 ? 20.838 23.354 -7.984 1.00 43.39 674 VAL F C 1
ATOM 9456 O O . VAL F 1 184 ? 21.923 23.476 -8.549 1.00 41.03 674 VAL F O 1
ATOM 9460 N N . THR F 1 185 ? 20.630 22.527 -6.964 1.00 35.50 675 THR F N 1
ATOM 9461 C CA . THR F 1 185 ? 21.695 21.759 -6.313 1.00 36.83 675 THR F CA 1
ATOM 9462 C C . THR F 1 185 ? 21.295 20.284 -6.229 1.00 38.65 675 THR F C 1
ATOM 9463 O O . THR F 1 185 ? 20.219 19.950 -5.706 1.00 37.80 675 THR F O 1
ATOM 9467 N N . LEU F 1 186 ? 22.169 19.411 -6.728 1.00 42.02 676 LEU F N 1
ATOM 9468 C CA . LEU F 1 186 ? 22.028 17.962 -6.592 1.00 37.93 676 LEU F CA 1
ATOM 9469 C C . LEU F 1 186 ? 23.069 17.406 -5.632 1.00 40.98 676 LEU F C 1
ATOM 9470 O O . LEU F 1 186 ? 24.238 17.765 -5.731 1.00 45.34 676 LEU F O 1
ATOM 9475 N N . THR F 1 187 ? 22.657 16.546 -4.705 1.00 40.99 677 THR F N 1
ATOM 9476 C CA . THR F 1 187 ? 23.607 15.787 -3.886 1.00 37.38 677 THR F CA 1
ATOM 9477 C C . THR F 1 187 ? 23.290 14.301 -3.955 1.00 37.82 677 THR F C 1
ATOM 9478 O O . THR F 1 187 ? 22.136 13.902 -4.177 1.00 38.72 677 THR F O 1
ATOM 9482 N N . TYR F 1 188 ? 24.334 13.493 -3.783 1.00 41.38 678 TYR F N 1
ATOM 9483 C CA . TYR F 1 188 ? 24.229 12.046 -3.625 1.00 41.90 678 TYR F CA 1
ATOM 9484 C C . TYR F 1 188 ? 25.523 11.538 -2.966 1.00 41.53 678 TYR F C 1
ATOM 9485 O O . TYR F 1 188 ? 26.463 12.309 -2.776 1.00 42.26 678 TYR F O 1
ATOM 9494 N N . ASN F 1 189 ? 25.553 10.257 -2.596 1.00 41.32 679 ASN F N 1
ATOM 9495 C CA . ASN F 1 189 ? 26.731 9.661 -1.956 1.00 38.88 679 ASN F CA 1
ATOM 9496 C C . ASN F 1 189 ? 27.365 8.555 -2.787 1.00 38.81 679 ASN F C 1
ATOM 9497 O O . ASN F 1 189 ? 26.673 7.860 -3.535 1.00 42.88 679 ASN F O 1
ATOM 9502 N N . VAL F 1 190 ? 28.682 8.411 -2.659 1.00 37.64 680 VAL F N 1
ATOM 9503 C CA . VAL F 1 190 ? 29.431 7.397 -3.383 1.00 40.72 680 VAL F CA 1
ATOM 9504 C C . VAL F 1 190 ? 30.407 6.706 -2.466 1.00 36.04 680 VAL F C 1
ATOM 9505 O O . VAL F 1 190 ? 30.733 7.193 -1.375 1.00 45.15 680 VAL F O 1
ATOM 9509 N N . ARG F 1 191 ? 30.886 5.568 -2.930 1.00 39.34 681 ARG F N 1
ATOM 9510 C CA . ARG F 1 191 ? 31.919 4.802 -2.226 1.00 43.95 681 ARG F CA 1
ATOM 9511 C C . ARG F 1 191 ? 32.904 4.197 -3.211 1.00 46.83 681 ARG F C 1
ATOM 9512 O O . ARG F 1 191 ? 32.510 3.697 -4.272 1.00 46.43 681 ARG F O 1
ATOM 9520 N N . LEU F 1 192 ? 34.185 4.248 -2.861 1.00 46.78 682 LEU F N 1
ATOM 9521 C CA . LEU F 1 192 ? 35.199 3.626 -3.676 1.00 50.66 682 LEU F CA 1
ATOM 9522 C C . LEU F 1 192 ? 35.031 2.112 -3.615 1.00 51.93 682 LEU F C 1
ATOM 9523 O O . LEU F 1 192 ? 34.913 1.536 -2.540 1.00 54.24 682 LEU F O 1
ATOM 9528 N N . ASN F 1 193 ? 35.004 1.475 -4.779 1.00 50.91 683 ASN F N 1
ATOM 9529 C CA . ASN F 1 193 ? 34.877 0.019 -4.850 1.00 53.83 683 ASN F CA 1
ATOM 9530 C C . ASN F 1 193 ? 36.076 -0.705 -4.209 1.00 60.27 683 ASN F C 1
ATOM 9531 O O . ASN F 1 193 ? 37.201 -0.229 -4.307 1.00 54.57 683 ASN F O 1
ATOM 9536 N N . ASP F 1 194 ? 35.850 -1.867 -3.600 1.00 60.87 684 ASP F N 1
ATOM 9537 C CA . ASP F 1 194 ? 36.936 -2.593 -2.916 1.00 64.40 684 ASP F CA 1
ATOM 9538 C C . ASP F 1 194 ? 38.081 -3.057 -3.827 1.00 63.04 684 ASP F C 1
ATOM 9539 O O . ASP F 1 194 ? 39.164 -3.367 -3.340 1.00 61.70 684 ASP F O 1
ATOM 9544 N N . GLU F 1 195 ? 37.848 -3.106 -5.139 1.00 60.36 685 GLU F N 1
ATOM 9545 C CA . GLU F 1 195 ? 38.886 -3.510 -6.088 1.00 64.62 685 GLU F CA 1
ATOM 9546 C C . GLU F 1 195 ? 39.867 -2.394 -6.455 1.00 64.48 685 GLU F C 1
ATOM 9547 O O . GLU F 1 195 ? 40.626 -2.522 -7.409 1.00 55.92 685 GLU F O 1
ATOM 9553 N N . PHE F 1 196 ? 39.854 -1.301 -5.692 1.00 59.22 686 PHE F N 1
ATOM 9554 C CA . PHE F 1 196 ? 40.744 -0.181 -5.951 1.00 62.47 686 PHE F CA 1
ATOM 9555 C C . PHE F 1 196 ? 42.198 -0.602 -5.902 1.00 61.84 686 PHE F C 1
ATOM 9556 O O . PHE F 1 196 ? 42.577 -1.470 -5.128 1.00 61.98 686 PHE F O 1
ATOM 9564 N N . VAL F 1 197 ? 43.003 0.044 -6.733 1.00 63.54 687 VAL F N 1
ATOM 9565 C CA . VAL F 1 197 ? 44.452 -0.076 -6.663 1.00 66.89 687 VAL F CA 1
ATOM 9566 C C . VAL F 1 197 ? 44.958 0.949 -5.654 1.00 66.47 687 VAL F C 1
ATOM 9567 O O . VAL F 1 197 ? 44.578 2.125 -5.707 1.00 62.18 687 VAL F O 1
ATOM 9571 N N . SER F 1 198 ? 45.833 0.509 -4.758 1.00 69.15 688 SER F N 1
ATOM 9572 C CA . SER F 1 198 ? 46.497 1.397 -3.807 1.00 74.32 688 SER F CA 1
ATOM 9573 C C . SER F 1 198 ? 47.189 2.587 -4.461 1.00 72.46 688 SER F C 1
ATOM 9574 O O . SER F 1 198 ? 47.923 2.433 -5.440 1.00 75.53 688 SER F O 1
ATOM 9577 N N . ASN F 1 199 ? 46.970 3.763 -3.883 1.00 76.74 689 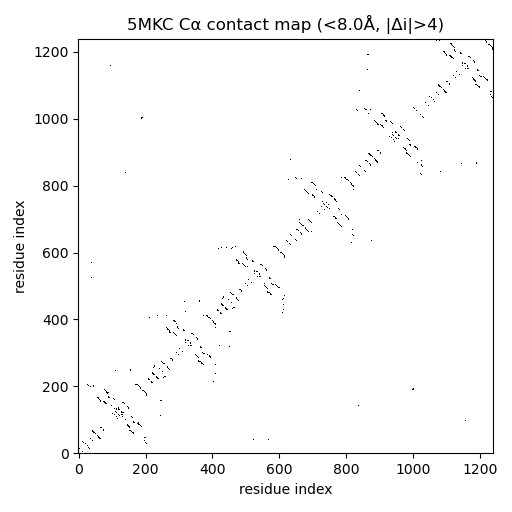ASN F N 1
ATOM 9578 C CA . ASN F 1 199 ? 47.642 5.005 -4.300 1.00 80.48 689 ASN F CA 1
ATOM 9579 C C . ASN F 1 199 ? 47.143 5.621 -5.594 1.00 72.87 689 ASN F C 1
ATOM 9580 O O . ASN F 1 199 ? 47.571 6.716 -5.936 1.00 81.96 689 ASN F O 1
ATOM 9585 N N . LYS F 1 200 ? 46.273 4.928 -6.318 1.00 64.90 690 LYS F N 1
ATOM 9586 C CA . LYS F 1 200 ? 45.759 5.472 -7.555 1.00 62.50 690 LYS F CA 1
ATOM 9587 C C . LYS F 1 200 ? 44.615 6.436 -7.229 1.00 61.63 690 LYS F C 1
ATOM 9588 O O . LYS F 1 200 ? 43.715 6.063 -6.481 1.00 49.84 690 LYS F O 1
ATOM 9594 N N . PHE F 1 201 ? 44.648 7.654 -7.775 1.00 55.31 691 PHE F N 1
ATOM 9595 C CA . PHE F 1 201 ? 43.470 8.528 -7.721 1.00 54.39 691 PHE F CA 1
ATOM 9596 C C . PHE F 1 201 ? 42.452 8.158 -8.780 1.00 50.95 691 PHE F C 1
ATOM 9597 O O . PHE F 1 201 ? 42.805 7.925 -9.907 1.00 54.50 691 PHE F O 1
ATOM 9605 N N . TYR F 1 202 ? 41.180 8.112 -8.390 1.00 50.22 692 TYR F N 1
ATOM 9606 C CA . TYR F 1 202 ? 40.073 7.806 -9.288 1.00 47.24 692 TYR F CA 1
ATOM 9607 C C . TYR F 1 202 ? 39.164 9.026 -9.396 1.00 47.54 692 TYR F C 1
ATOM 9608 O O . TYR F 1 202 ? 38.726 9.575 -8.382 1.00 47.74 692 TYR F O 1
ATOM 9617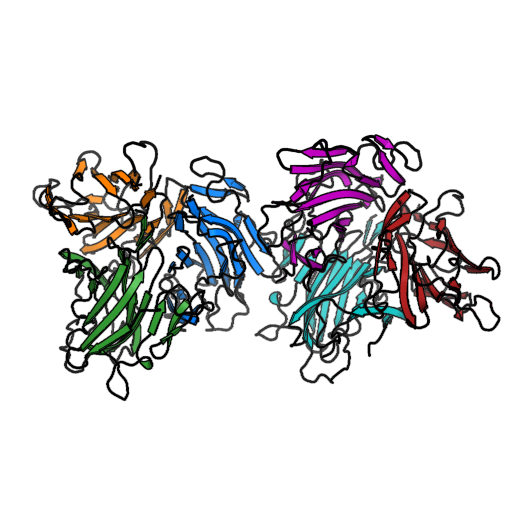 N N . ASP F 1 203 ? 38.854 9.432 -10.617 1.00 44.84 693 ASP F N 1
ATOM 9618 C CA . A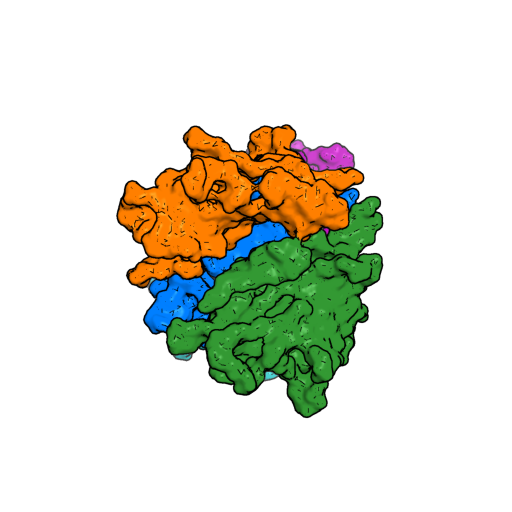SP F 1 203 ? 37.826 10.450 -10.814 1.00 44.72 693 ASP F CA 1
ATOM 9619 C C . ASP F 1 203 ? 36.521 9.954 -10.194 1.00 44.06 693 ASP F C 1
ATOM 9620 O O . ASP F 1 203 ? 36.132 8.816 -10.399 1.00 39.44 693 ASP F O 1
ATOM 9625 N N . THR F 1 204 ? 35.818 10.809 -9.460 1.00 39.84 694 THR F N 1
ATOM 9626 C CA . THR F 1 204 ? 34.551 10.391 -8.889 1.00 41.63 694 THR F CA 1
ATOM 9627 C C . THR F 1 204 ? 33.484 10.248 -9.982 1.00 40.26 694 THR F C 1
ATOM 9628 O O . THR F 1 204 ? 32.493 9.540 -9.792 1.00 39.14 694 THR F O 1
ATOM 9632 N N . ASN F 1 205 ? 33.662 10.948 -11.099 1.00 35.93 695 ASN F N 1
ATOM 9633 C CA . ASN F 1 205 ? 32.668 10.927 -12.192 1.00 36.96 695 ASN F CA 1
ATOM 9634 C C . ASN F 1 205 ? 33.353 10.688 -13.526 1.00 39.45 695 ASN F C 1
ATOM 9635 O O . ASN F 1 205 ? 34.528 11.000 -13.686 1.00 37.73 695 ASN F O 1
ATOM 9639 N N . GLY F 1 206 ? 32.614 10.140 -14.492 1.00 40.61 696 GLY F N 1
ATOM 9640 C CA . GLY F 1 206 ? 33.023 10.237 -15.891 1.00 43.94 696 GLY F CA 1
ATOM 9641 C C . GLY F 1 206 ? 32.818 11.652 -16.408 1.00 44.21 696 GLY F C 1
ATOM 9642 O O . GLY F 1 206 ? 32.668 12.609 -15.630 1.00 47.83 696 GLY F O 1
ATOM 9643 N N . ARG F 1 207 ? 32.774 11.802 -17.721 1.00 42.94 697 ARG F N 1
ATOM 9644 C CA . ARG F 1 207 ? 32.590 13.138 -18.258 1.00 44.73 697 ARG F CA 1
ATOM 9645 C C . ARG F 1 207 ? 31.246 13.679 -17.824 1.00 43.74 697 ARG F C 1
ATOM 9646 O O . ARG F 1 207 ? 30.220 13.102 -18.146 1.00 51.31 697 ARG F O 1
ATOM 9654 N N . THR F 1 208 ? 31.255 14.779 -17.077 1.00 40.32 698 THR F N 1
ATOM 9655 C CA . THR F 1 208 ? 30.041 15.313 -16.465 1.00 37.53 698 THR F CA 1
ATOM 9656 C C . THR F 1 208 ? 29.646 16.637 -17.132 1.00 37.63 698 THR F C 1
ATOM 9657 O O . THR F 1 208 ? 30.457 17.560 -17.188 1.00 40.68 698 THR F O 1
ATOM 9661 N N . THR F 1 209 ? 28.423 16.710 -17.678 1.00 34.79 699 THR F N 1
ATOM 9662 C CA . THR F 1 209 ? 28.070 17.801 -18.574 1.00 40.04 699 THR F CA 1
ATOM 9663 C C . THR F 1 209 ? 26.745 18.455 -18.271 1.00 39.86 699 THR F C 1
ATOM 9664 O O . THR F 1 209 ? 25.867 17.836 -17.679 1.00 39.97 699 THR F O 1
ATOM 9668 N N . LEU F 1 210 ? 26.613 19.709 -18.705 1.00 33.50 700 LEU F N 1
ATOM 9669 C CA . LEU F 1 210 ? 25.338 20.392 -18.788 1.00 32.41 700 LEU F CA 1
ATOM 9670 C C . LEU F 1 210 ? 25.054 20.679 -20.280 1.00 39.47 700 LEU F C 1
ATOM 9671 O O . LEU F 1 210 ? 25.895 21.256 -20.968 1.00 35.03 700 LEU F O 1
ATOM 9676 N N . HIS F 1 211 ? 23.888 20.260 -20.768 1.00 43.01 701 HIS F N 1
ATOM 9677 C CA . HIS F 1 211 ? 23.333 20.771 -22.031 1.00 45.71 701 HIS F CA 1
ATOM 9678 C C . HIS F 1 211 ? 22.315 21.834 -21.650 1.00 44.63 701 HIS F C 1
ATOM 9679 O O . HIS F 1 211 ? 21.234 21.514 -21.183 1.00 46.24 701 HIS F O 1
ATOM 9686 N N . PRO F 1 212 ? 22.661 23.107 -21.850 1.00 39.99 702 PRO F N 1
ATOM 9687 C CA . PRO F 1 212 ? 21.799 24.183 -21.375 1.00 45.97 702 PRO F CA 1
ATOM 9688 C C . PRO F 1 212 ? 20.405 24.170 -21.980 1.00 46.24 702 PRO F C 1
ATOM 9689 O O . PRO F 1 212 ? 19.442 24.586 -21.330 1.00 49.30 702 PRO F O 1
ATOM 9693 N N . LYS F 1 213 ? 20.314 23.741 -23.234 1.00 53.29 703 LYS F N 1
ATOM 9694 C CA . LYS F 1 213 ? 19.042 23.701 -23.950 1.00 58.62 703 LYS F CA 1
ATOM 9695 C C . LYS F 1 213 ? 18.894 22.353 -24.672 1.00 58.50 703 LYS F C 1
ATOM 9696 O O . LYS F 1 213 ? 19.764 21.965 -25.433 1.00 61.61 703 LYS F O 1
ATOM 9702 N N . GLU F 1 214 ? 17.785 21.653 -24.478 1.00 90.95 704 GLU F N 1
ATOM 9703 C CA . GLU F 1 214 ? 17.415 20.512 -25.332 1.00 97.34 704 GLU F CA 1
ATOM 9704 C C . GLU F 1 214 ? 17.402 20.877 -26.835 1.00 98.39 704 GLU F C 1
ATOM 9705 O O . GLU F 1 214 ? 17.720 20.047 -27.685 1.00 90.33 704 GLU F O 1
ATOM 9711 N N . VAL F 1 215 ? 17.007 22.117 -27.137 1.00 99.72 705 VAL F N 1
ATOM 9712 C CA . VAL F 1 215 ? 16.914 22.614 -28.514 1.00 99.77 705 VAL F CA 1
ATOM 9713 C C . VAL F 1 215 ? 18.297 22.792 -29.167 1.00 104.18 705 VAL F C 1
ATOM 9714 O O . VAL F 1 215 ? 18.392 22.836 -30.399 1.00 119.91 705 VAL F O 1
ATOM 9718 N N . GLU F 1 216 ? 19.362 22.875 -28.366 1.00 91.24 706 GLU F N 1
ATOM 9719 C CA . GLU F 1 216 ? 20.720 22.856 -28.905 1.00 80.92 706 GLU F CA 1
ATOM 9720 C C . GLU F 1 216 ? 21.427 21.570 -28.487 1.00 78.74 706 GLU F C 1
ATOM 9721 O O . GLU F 1 216 ? 22.085 21.506 -27.441 1.00 72.73 706 GLU F O 1
ATOM 9727 N N . GLN F 1 217 ? 21.311 20.540 -29.310 1.00 83.41 707 GLN F N 1
ATOM 9728 C CA . GLN F 1 217 ? 21.869 19.235 -28.977 1.00 88.41 707 GLN F CA 1
ATOM 9729 C C . GLN F 1 217 ? 23.400 19.278 -28.849 1.00 77.57 707 GLN F C 1
ATOM 9730 O O . GLN F 1 217 ? 23.988 18.519 -28.091 1.00 75.88 707 GLN F O 1
ATOM 9736 N N . ASN F 1 218 ? 24.043 20.177 -29.591 1.00 74.45 708 ASN F N 1
ATOM 9737 C CA . ASN F 1 218 ? 25.503 20.205 -29.672 1.00 70.14 708 ASN F CA 1
ATOM 9738 C C . ASN F 1 218 ? 26.199 21.195 -28.741 1.00 61.29 708 ASN F C 1
ATOM 9739 O O . ASN F 1 218 ? 27.413 21.256 -28.748 1.00 63.30 708 ASN F O 1
ATOM 9744 N N . THR F 1 219 ? 25.461 21.987 -27.968 1.00 55.01 709 THR F N 1
ATOM 9745 C CA . THR F 1 219 ? 26.079 22.855 -26.974 1.00 49.31 709 THR F CA 1
ATOM 9746 C C . THR F 1 219 ? 26.234 22.102 -25.660 1.00 47.35 709 THR F C 1
ATOM 9747 O O . THR F 1 219 ? 25.241 21.738 -25.000 1.00 46.58 709 THR F O 1
ATOM 9751 N N . VAL F 1 220 ? 27.483 21.889 -25.267 1.00 47.15 710 VAL F N 1
ATOM 9752 C CA . VAL F 1 220 ? 27.815 21.075 -24.092 1.00 47.64 710 VAL F CA 1
ATOM 9753 C C . VAL F 1 220 ? 28.831 21.805 -23.194 1.00 44.82 710 VAL F C 1
ATOM 9754 O O . VAL F 1 220 ? 29.792 22.378 -23.692 1.00 40.95 710 VAL F O 1
ATOM 9758 N N . ARG F 1 221 ? 28.628 21.774 -21.880 1.00 42.50 711 ARG F N 1
ATOM 9759 C CA . ARG F 1 221 ? 29.550 22.410 -20.935 1.00 37.81 711 ARG F CA 1
ATOM 9760 C C . ARG F 1 221 ? 29.981 21.435 -19.850 1.00 38.61 711 ARG F C 1
ATOM 9761 O O . ARG F 1 221 ? 29.134 20.810 -19.190 1.00 35.35 711 ARG F O 1
ATOM 9769 N N . ASP F 1 222 ? 31.286 21.316 -19.650 1.00 35.35 712 ASP F N 1
ATOM 9770 C CA . ASP F 1 222 ? 31.825 20.372 -18.653 1.00 35.39 712 ASP F CA 1
ATOM 9771 C C . ASP F 1 222 ? 31.845 20.923 -17.229 1.00 33.16 712 ASP F C 1
ATOM 9772 O O . ASP F 1 222 ? 32.165 22.079 -17.008 1.00 34.88 712 ASP F O 1
ATOM 9777 N N . PHE F 1 223 ? 31.472 20.073 -16.278 1.00 38.99 713 PHE F N 1
ATOM 9778 C CA . PHE F 1 223 ? 31.783 20.242 -14.869 1.00 34.15 713 PHE F CA 1
ATOM 9779 C C . PHE F 1 223 ? 33.209 19.746 -14.599 1.00 35.86 713 PHE F C 1
ATOM 9780 O O . PHE F 1 223 ? 33.661 18.789 -15.234 1.00 33.50 713 PHE F O 1
ATOM 9788 N N . PRO F 1 224 ? 33.912 20.364 -13.628 1.00 33.75 714 PRO F N 1
ATOM 9789 C CA . PRO F 1 224 ? 35.181 19.826 -13.154 1.00 34.82 714 PRO F CA 1
ATOM 9790 C C . PRO F 1 224 ? 34.971 18.601 -12.246 1.00 38.20 714 PRO F C 1
ATOM 9791 O O . PRO F 1 224 ? 33.894 18.440 -11.684 1.00 36.58 714 PRO F O 1
ATOM 9795 N N . ILE F 1 225 ? 35.983 17.742 -12.126 1.00 38.64 715 ILE F N 1
ATOM 9796 C CA . ILE F 1 225 ? 35.832 16.416 -11.517 1.00 39.15 715 ILE F CA 1
ATOM 9797 C C . ILE F 1 225 ? 36.745 16.222 -10.310 1.00 33.02 715 ILE F C 1
ATOM 9798 O O . ILE F 1 225 ? 37.951 16.278 -10.437 1.00 40.48 715 ILE F O 1
ATOM 9803 N N . PRO F 1 226 ? 36.179 15.886 -9.160 1.00 37.84 716 PRO F N 1
ATOM 9804 C CA . PRO F 1 226 ? 36.961 15.523 -7.975 1.00 38.99 716 PRO F CA 1
ATOM 9805 C C . PRO F 1 226 ? 37.624 14.167 -8.128 1.00 44.07 716 PRO F C 1
ATOM 9806 O O . PRO F 1 226 ? 37.242 13.411 -9.005 1.00 45.85 716 PRO F O 1
ATOM 9810 N N . LYS F 1 227 ? 38.623 13.879 -7.295 1.00 46.75 717 LYS F N 1
ATOM 9811 C CA . LYS F 1 227 ? 39.285 12.578 -7.294 1.00 47.60 717 LYS F CA 1
ATOM 9812 C C . LYS F 1 227 ? 39.432 12.036 -5.873 1.00 44.52 717 LYS F C 1
ATOM 9813 O O . LYS F 1 227 ? 39.623 12.798 -4.927 1.00 40.54 717 LYS F O 1
ATOM 9819 N N . ILE F 1 228 ? 39.403 10.713 -5.752 1.00 43.30 718 ILE F N 1
ATOM 9820 C CA . ILE F 1 228 ? 39.643 10.036 -4.479 1.00 44.24 718 ILE F CA 1
ATOM 9821 C C . ILE F 1 228 ? 40.505 8.783 -4.658 1.00 45.88 718 ILE F C 1
ATOM 9822 O O . ILE F 1 228 ? 40.587 8.189 -5.734 1.00 48.10 718 ILE F O 1
ATOM 9827 N N . ARG F 1 229 ? 41.158 8.399 -3.577 1.00 47.68 719 ARG F N 1
ATOM 9828 C CA . ARG F 1 229 ? 41.966 7.196 -3.527 1.00 52.56 719 ARG F CA 1
ATOM 9829 C C . ARG F 1 229 ? 41.932 6.627 -2.119 1.00 53.85 719 ARG F C 1
ATOM 9830 O O . ARG F 1 229 ? 41.500 7.281 -1.171 1.00 49.60 719 ARG F O 1
ATOM 9838 N N . ASP F 1 230 ? 42.424 5.422 -1.952 1.00 63.67 720 ASP F N 1
ATOM 9839 C CA . ASP F 1 230 ? 42.731 4.978 -0.608 1.00 72.11 720 ASP F CA 1
ATOM 9840 C C . ASP F 1 230 ? 44.230 5.117 -0.318 1.00 82.00 720 ASP F C 1
ATOM 9841 O O . ASP F 1 230 ? 45.063 4.526 -1.014 1.00 97.30 720 ASP F O 1
#

Nearest PDB structures (foldseek):
  5mkc-assembly1_A  TM=1.005E+00  e=2.975E-42  Streptococcus pneumoniae
  2ww8-assembly1_A  TM=9.869E-01  e=1.562E-30  Streptococcus pneumoniae
  3txa-assembly1_A  TM=9.636E-01  e=2.772E-20  Streptococcus agalactiae serogroup V
  2z1p-assembly1_A  TM=5.756E-01  e=1.204E-03  Enterococcus faecalis
  6owo-assembly1_M  TM=3.787E-01  e=9.244E-04  Mus musculus

Sequence (1240 aa):
YPQTGTYPDVQTPYQIIKVDDGSEKNGQHKALNPNPYERVIPEGTLSKRIYQVNNLDDNQYGIELTVVSGKTVYETEKKSIENGTITDPMGELIDLQLGTDGRFDPADYTLTANDGSRLENGQAVGGPQNDGGLLKNAKVLYDTTEKRIRVTGLYLGTDEKVTLTYNVRLNDEFVSNKFYDTNGRTTLHPKEVEQNTVRDFPIPKIRDVYPQTGTYPDVQTPYQIIKVDDGSEKNGQHKALNPNPYERVIPEGTLSKRIYQVNNLDDNQYGIELTVSGKTVYETEKKSIENGTITDPMGELIDLQLGTDGRFDPADYTLTANDGSRLENGQAVGGPQNDGGLLKNAKVLYDTTEKRIRVTGLYLGTDEKVTLTYNVRLNDEFVSNKFYDTNGRTTLHPKEVEQNTVRDFPIPKIRDYPQTGTYPDVQTPYQIIKVDGSEKNGQQHKALNPNPYERVIPEGTLSKRIYQVNNLDDNQYGIELTVVSGKTVYETEKKSIENGTITDPMGELIDLQLGTDGRFDPADYTLTANDGSRLENGQAVGGPQNDGGLLKNAKVLYDTTEKRIRVTGLYLGTDEKVTLTYNVRLNDEFVSNKFYDTNGRTTLHPKEVEQNTVRDFPIPKIRDQYPQTGTYPDVQTPYQIIKVDDGSEKNGQHKALNPNPYERVIPEGTLSKRIYQVNNLDDNQYGIELTVVSGKTVYETEKKSIENGTITDPMGELIDLQLGTDGRFDPADYTLTANDGSRLENGQAVGGPQNDGGLLKNAKVLYDTTEKRIRVTGLYLGTDEKVTLTYNVRLNDEFVSNKFYDTNGRTTLHPKEVEQNTVRDFPIPKIRDQYPQTGTYPDVQTPYQIIKVDDGSEKNGQHKALNPNPYERVIPEGTLSKRIYQVNNLDDNQYGIELTVSGKTVYETEKKSIENGTITDPMGELIDLQLGTDGRFDPADYTLTANDGSRLENGQAVGGPQNDGGLLKNAKVLYDTTEKRIRVTGLYLGTDEKVTLTYNVRLNDEFVSNKFYDTNGRTTLHPKEVEQNTVRDFPIPKIRDQYPQTGTYPDVQTPYQIIKVDDGSEKNGQHKALNPNPYERVIPEGTLSKRIYQVNNLDDNQYGIELTVSGKTVYETEKKSIENGTITDPMGELIDLQLGTDGRFDPADYTLTANDGSRLENGQAVGGPQNDGGLLKNAKVLYDTTEKRIRVTGLYLGTDEKVTLTYNVRLNDEFVSNKFYDTNGRTTLHPKEVEQNTVRDFPIPKIRD

B-factor: mean 54.26, std 18.98, range [27.17, 166.52]

Organism: Streptococcus pneumoniae serotype 4 (strain ATCC BAA-334 / TIGR4) (NCBI:txid170187)

InterPro domains:
  IPR002035 von Willebrand factor, type A [PS50234] (226-388)
  IPR002035 von Willebrand factor, type A [SM00327] (224-450)
  IPR013783 Immunoglobulin-like fold [G3DSA:2.60.40.10] (46-734)
  IPR013783 Immunoglobulin-like fold [G3DSA:2.60.40.10] (735-857)
  IPR036465 von Willebrand factor A-like domain superfamily [G3DSA:3.40.50.410] (214-591)
  IPR036465 von Willebrand factor A-like domain superfamily [SSF53300] (214-587)
  IPR041033 SpaA-like, prealbumin fold domain subgroup 1 [PF17802] (50-131)
  IPR041033 SpaA-like, prealbumin fold domain subgroup 1 [PF17802] (736-825)
  IPR049319 Tip pilin GBS104-like, Ig-like domain [PF21426] (593-719)

Foldseek 3Di:
DDQWDAWVVVGDIFGKDADPPQDDPNDGFKIATVVQWDQDPFGIKGKGFPADPDNQQAKTKIKIKDAGAWDDVVIAISFFQKKKKWAFWVQKAFDPDPVQHNWPVFKWKAKPQGWTADRQAIADGPVRCNPQCNQWGWDADSVRRMIMITDGGHHHPIMMMMMGMITGHPVADAPDKIWRTDFIWMPRDPVCPPDIGTRDTMIGHDD/DDQWDAWVVVGDIFGKDADPPQDDPNDGFKIATVVQWDQDPFGIKGKGFPADPDNVQAKTKIKIKDAGAWDDVVTAIQFFQKKKKWAFWDQKAFDCPDVPDNWPVFKWKAKPQGWTQDRQAIADGPVRCNPQCNQWGWDADVPRRMIMITDGTHHHPIMMMMMGMITGHPPADAPDKIWRTDFIWMDRYPVCVPDIGTRDTMIGHD/DDQWDAWVVVGDIFGKDADPPQDDPNDGFKIATVVQWDQDPFGIKGKGFPADPDNVQAKTKIKIKDAGAWDDVVTAISFAQKKKKWAFWVQKAFDCPDPLANWPVFKWKAKPQGWTQDRQAIADGPVRCNPQCRQWGWDADSVRRMIMITDGGHHHPIMMMMMGMIGGHPPFDAPDKIWRTDFIWMPRDPVDPPDIGTRDTMIGHD/DDDQWDAWPVVGDIFGKDADPPQDDPNDGFKIATVVQWDQDPFGIKGKGFPADPDNVQAKTKIKIKDAGAWDDVVIAIQFFQKKKKWAFWVQKAFDDDPVQHNWPVFKWKAKPQGWTQDRQAIADGPVRCNPQCNQWGWDADNVRRMIMITDGTHHHPIMMMMMGMITGHPPFDAPDKIWRTDFIWMDRDPVDPPDIGTRDTMIGHD/DDDQWDAWVVVGDTFGKDADPPQDDPNDGFKIATVVQWDQDPFGIKGKGFPADPDNVQAKTKIKIKDAGAWDDVVTAILQFQKKKKWAFWVQKAFDCPDVPDNWPVFKWKAKPQGWTADRQAIADGPVRCNPQCRQWGWDADVVRRMIMITDGTHHHRIMMMMMGMIGGHPPDDAPDKIWRTDFIWMDSDPVDVPDIGTRDTMIGGD/DDDQWDAWVVVGDIFGKDADPPQDDPNDGFKIATVVQWDQDPFGIKGKGFPDDPDNVQAKTKIKIKDAGAWDDVVTAILFFQKKKKWAFWVQKAFDCPDVNDNWPVFKWKAKPQGWTQDRQAIADGPVRCNPQCRQWGWDADVPRRMIMITDGTHHPPIMMMMMGMITGHPPADAPDKIWRTDFIWMDRDPVDPPDIGTRDTMIGHD